Protein AF-A0A8S1ZRI4-F1 (afdb_monomer_lite)

Radius of gyration: 38.65 Å; chains: 1; bounding box: 100×98×98 Å

Foldseek 3Di:
DPDPPPPVVVVVVVVVVVVCCVVVVVVFDDDPPDLQQDFQWFFDDPFAEWAAWAAFEAAPQKTKTWTFTDPPFADDDQFTFIWIWIHNLLGFIAGAPTQDGQDAQQAVRHWAHWHWEQDPVRFIKIWFWHQHPVRFTFIFIWGQPDSPPNRSRYIDTDNLPPQGGDDPVVPFDRNFWGYKEHWAAEPVQKIKIFTWGADPQQKTFRWIWIGNPVRHIDTDPHTQDIDGNQHTWHQKYKAKFFLDDQFGDARHDDDPPTIWMKIWTQRPVVRFIFIFIFHQPRVNSHTDGDPPDDRHPPGDGLAQAQWGSKGWDADPPRRFIKIKTKGWFLFDVVVSRVSRHIITIDQIWTWHADNVNGFIFIDHDPSQCVQFDDKFKDAWDKFAAFDKAFGPDAFLQFKKKKWWKADDPLVQFAADDPVPPAFLVCPVVCDLLNATQFDQWFKWGLAFPVRQATWDWGKGKHWYPDPPDPDTAIKIKIKTFRVRHAPDPNGNRRITIDIDPDGSVPGIWMWMWGHTSQKIWIATPNRRHIYIGGGHYPQSTGNRITMMTHGNYNGMMITRMMMMGHGGRHNHNNPPPVDDPPPPPPPDDDDDDDDPDVVVVVVVVVVVVVVVVVVPPPDPPPDQQQPDFDWAAFQDKWWKKWWWKAFLQARFTAGLVVAVDQDDPDKDFDDDDLLCLLSLITIITALDMDGPPDWDWKAWSDKDADAPVNLVVLVVQQVRFIFIWMATSLDIEWEWDADPPPPRDTATDGGHTQWYWDDPDPDPDIFTFGQQEKEKEFEWAQDPPPSIITTLDIYIDGFFADWDADDQDPVDGDTPLTDPVCPDNPDPPGDGHTRDHRDMGTHIYIYHYDYDPQDSVCSCVRQADDPPVVLLVVLLVVLVVLLVVLVVVVVCCVPVPQVVVLVVQVVPPDDPPPPDDAFLVVCLQPLLAQADPNLVLLLLLLLLQLLVQLVLVLLVCLVVVVPFVSRRSSSVSSSLVSSLLSLLSSLLSSLLSCVLNVHDPSVVSLVCNLCVLVVVLLVLVVVLLVLSVVVNGSSRNDPVSNVVSVCSSPVGRSVSSVNSNVNNNVDDHDDFLGHHDPDDDDQDDDDPCLPLVNLLLVLLPSLLSLCVSVLVVVCCCSSVVGDDSCSVSVVSSVVSSLSSLLSSLQVSLRVCSSSVHSNSQVSQLSSQLSNLVVQLVVLVVCCVPPRNHDDPSSVSSSSSVSVSVSVSSSSNSSSSSNVSNVVNVRVSSNSHDDD

Sequence (1235 aa):
MAKLNRSNIGLSLLLSLFLANFIIHLEASHQDLNQPYRTGYHFQPPRNWMNDPNGPMIYKGIYHLFYQYNPYGAVWDVRIVWGHSTSVDLVNWISQPPAFNPSQPSDINGCWSGSVTILPDGKPVILYTGIDQNKSQVQNVAVPVNVSDPYLREWSKPPRNPLMTPNAVNGINPDRFRDPTTAWLGRDGEWRVIVGSSNDDRRGLAILYKSRDFFNWTQSTNPLHYEDLTGMWECPDFFPVSIIGSDGVETSSFSENGIKHVLKVSLFETSHDYYTIGSYNREKDVYVPDLGFVQNGSAPRLDYGKYYASKTFYDDVKKRRILWGWVNESSPAKDDIKKGWSGLQSFPRKIWLDESGKQLLQWPIEEIETLRGTQVNWHNQVLKAGSTLQVHGVTAAQADVEVSFKVKELEKADVIEPSWADPQKICSEGDLSVKSGFGPFGLMVLASNDMEEYTSVYFRIFKSNDDTNNNNKYVVLMCSDQSRSSLNEENDKSTFGAFVAIDPSHQTISLRTLIDHSIVESYGGGGGTCITSRVYPKLAIGENANLFAFNKGTQSVDVLSLSAWSLKSAQINDESMSPFIEQASRSKKKKATKKTKMAIMIRIYGTLLLSFLFFFSTLHAFYLPGVAPRDFQKGDPLYVKVNKLSSTKTQLPYDFYYLNYCKPPKILNTGENLGEVLRGDRIENSVYTFEMLEDQPCRVGCRVRVDAESAKNFREKIDDEYRANMILDNLPVAVLRQRKDGIQSTTYEHGFRVGFKGSYEGSKEKKYFIHNHLSFRVMYHRDQESDSSRIVGFEVTPNSVLHEYKDWDENNPQLTTCNKDTKNLIQSNTVPQEVEEGKEIVFTYDVAFKESEIKWASRWDTYLLMNDDQIHWFSIINSLMIVLFLSGMVAMIMMRTLYKDISNYNQLETQDEAQEETGWKLVHGDVFRTPMNSGLLCVYVGTGVQIFGMTLVTMMFALLGFLSPSNRGGLMTAMVLLWVFMGIFAGYSSSRLHKMFKGNEWKRITLKTAFMFPGILFAIFFVLNTLIWGERSSGAIPFGTMFALVCLWFGISVPLVFIGSYLGHKKSAIEDPVKTNKIPRQVPEQPWYMKPVFSILIGGILPFGAVFIELFFILTSIWLNQFYYIFGFLFIVFLILIVTCAEITIVLCYFQLCSEDYNWWWRAYLTSGSSSLYLFLYSVFYFFTKLEISKLVSGLLYFGYMIIISYSFFVLTGSIGFYACLWFVRKIYSSVKID

Organism: Arabidopsis arenosa (NCBI:txid38785)

pLDDT: mean 85.08, std 17.17, range [24.94, 98.81]

Structure (mmCIF, N/CA/C/O backbone):
data_AF-A0A8S1ZRI4-F1
#
_entry.id   AF-A0A8S1ZRI4-F1
#
loop_
_atom_site.group_PDB
_atom_site.id
_atom_site.type_symbol
_atom_site.label_atom_id
_atom_site.label_alt_id
_atom_site.label_comp_id
_atom_site.label_asym_id
_atom_site.label_entity_id
_atom_site.label_seq_id
_atom_site.pdbx_PDB_ins_code
_atom_site.Cartn_x
_atom_site.Cartn_y
_atom_site.Cartn_z
_atom_site.occupancy
_atom_site.B_iso_or_equiv
_atom_site.auth_seq_id
_atom_site.auth_comp_id
_atom_site.auth_asym_id
_atom_site.auth_atom_id
_atom_site.pdbx_PDB_model_num
ATOM 1 N N . MET A 1 1 ? 18.471 -18.766 -38.643 1.00 32.28 1 MET A N 1
ATOM 2 C CA . MET A 1 1 ? 18.727 -18.354 -37.245 1.00 32.28 1 MET A CA 1
ATOM 3 C C . MET A 1 1 ? 17.501 -17.675 -36.583 1.00 32.28 1 MET A C 1
ATOM 5 O O . MET A 1 1 ? 17.666 -16.723 -35.842 1.00 32.28 1 MET A O 1
ATOM 9 N N . ALA A 1 2 ? 16.259 -18.159 -36.801 1.00 29.31 2 ALA A N 1
ATOM 10 C CA . ALA A 1 2 ? 15.038 -17.461 -36.332 1.00 29.31 2 ALA A CA 1
ATOM 11 C C . ALA A 1 2 ? 13.835 -18.371 -35.960 1.00 29.31 2 ALA A C 1
ATOM 13 O O . ALA A 1 2 ? 12.685 -17.955 -36.062 1.00 29.31 2 ALA A O 1
ATOM 14 N N . LYS A 1 3 ? 14.050 -19.629 -35.533 1.00 27.88 3 LYS A N 1
ATOM 15 C CA . LYS A 1 3 ? 12.933 -20.547 -35.184 1.00 27.88 3 LYS A CA 1
ATOM 16 C C . LYS A 1 3 ? 13.040 -21.300 -33.845 1.00 27.88 3 LYS A C 1
ATOM 18 O O . LYS A 1 3 ? 12.165 -22.108 -33.559 1.00 27.88 3 LYS A O 1
ATOM 23 N N . LEU A 1 4 ? 14.022 -21.009 -32.981 1.00 24.94 4 LEU A N 1
ATOM 24 C CA . LEU A 1 4 ? 14.260 -21.794 -31.750 1.00 24.94 4 LEU A CA 1
ATOM 25 C C . LEU A 1 4 ? 13.962 -21.087 -30.407 1.00 24.94 4 LEU A C 1
ATOM 27 O O . LEU A 1 4 ? 14.285 -21.642 -29.361 1.00 24.94 4 LEU A O 1
ATOM 31 N N . ASN A 1 5 ? 13.324 -19.908 -30.396 1.00 34.41 5 ASN A N 1
ATOM 32 C CA . ASN A 1 5 ? 13.103 -19.142 -29.151 1.00 34.41 5 ASN A CA 1
ATOM 33 C C . ASN A 1 5 ? 11.702 -19.260 -28.522 1.00 34.41 5 ASN A C 1
ATOM 35 O O . ASN A 1 5 ? 11.516 -18.845 -27.386 1.00 34.41 5 ASN A O 1
ATOM 39 N N . ARG A 1 6 ? 10.709 -19.876 -29.179 1.00 33.31 6 ARG A N 1
ATOM 40 C CA . ARG A 1 6 ? 9.322 -19.876 -28.657 1.00 33.31 6 ARG A CA 1
ATOM 41 C C . ARG A 1 6 ? 9.024 -20.915 -27.561 1.00 33.31 6 ARG A C 1
ATOM 43 O O . ARG A 1 6 ? 8.103 -20.710 -26.784 1.00 33.31 6 ARG A O 1
ATOM 50 N N . SER A 1 7 ? 9.806 -21.994 -27.440 1.00 34.88 7 SER A N 1
ATOM 51 C CA . SER A 1 7 ? 9.524 -23.081 -26.474 1.00 34.88 7 SER A CA 1
ATOM 52 C C . SER A 1 7 ? 10.082 -22.839 -25.063 1.00 34.88 7 SER A C 1
ATOM 54 O O . SER A 1 7 ? 9.535 -23.388 -24.115 1.00 34.88 7 SER A O 1
ATOM 56 N N . ASN A 1 8 ? 11.145 -22.039 -24.915 1.00 35.88 8 ASN A N 1
ATOM 57 C CA . ASN A 1 8 ? 11.713 -21.685 -23.603 1.00 35.88 8 ASN A CA 1
ATOM 58 C C . ASN A 1 8 ? 11.026 -20.454 -22.998 1.00 35.88 8 ASN A C 1
ATOM 60 O O . ASN A 1 8 ? 10.904 -20.359 -21.783 1.00 35.88 8 ASN A O 1
ATOM 64 N N . ILE A 1 9 ? 10.521 -19.556 -23.850 1.00 41.59 9 ILE A N 1
ATOM 65 C CA . ILE A 1 9 ? 9.721 -18.405 -23.425 1.00 41.59 9 ILE A CA 1
ATOM 66 C C . ILE A 1 9 ? 8.350 -18.878 -22.942 1.00 41.59 9 ILE A C 1
ATOM 68 O O . ILE A 1 9 ? 7.910 -18.414 -21.910 1.00 41.59 9 ILE A O 1
ATOM 72 N N . GLY A 1 10 ? 7.723 -19.867 -23.593 1.00 33.25 10 GLY A N 1
ATOM 73 C CA . GLY A 1 10 ? 6.423 -20.395 -23.160 1.00 33.25 10 GLY A CA 1
ATOM 74 C C . GLY A 1 10 ? 6.438 -21.081 -21.790 1.00 33.25 10 GLY A C 1
ATOM 75 O O . GLY A 1 10 ? 5.477 -20.944 -21.049 1.00 33.25 10 GLY A O 1
ATOM 76 N N . LEU A 1 11 ? 7.527 -21.770 -21.424 1.00 37.34 11 LEU A N 1
ATOM 77 C CA . LEU A 1 11 ? 7.651 -22.400 -20.105 1.00 37.34 11 LEU A CA 1
ATOM 78 C C . LEU A 1 11 ? 8.088 -21.403 -19.024 1.00 37.34 11 LEU A C 1
ATOM 80 O O . LEU A 1 11 ? 7.619 -21.497 -17.900 1.00 37.34 11 LEU A O 1
ATOM 84 N N . SER A 1 12 ? 8.926 -20.420 -19.373 1.00 36.38 12 SER A N 1
ATOM 85 C CA . SER A 1 12 ? 9.240 -19.289 -18.492 1.00 36.38 12 SER A CA 1
ATOM 86 C C . SER A 1 12 ? 8.019 -18.398 -18.257 1.00 36.38 12 SER A C 1
ATOM 88 O O . SER A 1 12 ? 7.866 -17.914 -17.146 1.00 36.38 12 SER A O 1
ATOM 90 N N . LEU A 1 13 ? 7.146 -18.229 -19.263 1.00 35.72 13 LEU A N 1
ATOM 91 C CA . LEU A 1 13 ? 5.863 -17.535 -19.136 1.00 35.72 13 LEU A CA 1
ATOM 92 C C . LEU A 1 13 ? 4.868 -18.355 -18.321 1.00 35.72 13 LEU A C 1
ATOM 94 O O . LEU A 1 13 ? 4.128 -17.780 -17.546 1.00 35.72 13 LEU A O 1
ATOM 98 N N . LEU A 1 14 ? 4.835 -19.684 -18.480 1.00 36.19 14 LEU A N 1
ATOM 99 C CA . LEU A 1 14 ? 3.960 -20.540 -17.674 1.00 36.19 14 LEU A CA 1
ATOM 100 C C . LEU A 1 14 ? 4.403 -20.561 -16.210 1.00 36.19 14 LEU A C 1
ATOM 102 O O . LEU A 1 14 ? 3.555 -20.514 -15.332 1.00 36.19 14 LEU A O 1
ATOM 106 N N . LEU A 1 15 ? 5.714 -20.608 -15.948 1.00 39.44 15 LEU A N 1
ATOM 107 C CA . LEU A 1 15 ? 6.261 -20.540 -14.594 1.00 39.44 15 LEU A CA 1
ATOM 108 C C . LEU A 1 15 ? 6.091 -19.138 -14.004 1.00 39.44 15 LEU A C 1
ATOM 110 O O . LEU A 1 15 ? 5.790 -19.039 -12.826 1.00 39.44 15 LEU A O 1
ATOM 114 N N . SER A 1 16 ? 6.215 -18.071 -14.804 1.00 38.03 16 SER A N 1
ATOM 115 C CA . SER A 1 16 ? 5.930 -16.704 -14.359 1.00 38.03 16 SER A CA 1
ATOM 116 C C . SER A 1 16 ? 4.436 -16.429 -14.219 1.00 38.03 16 SER A C 1
ATOM 118 O O . SER A 1 16 ? 4.090 -15.594 -13.412 1.00 38.03 16 SER A O 1
ATOM 120 N N . LEU A 1 17 ? 3.552 -17.122 -14.946 1.00 35.56 17 LEU A N 1
ATOM 121 C CA . LEU A 1 17 ? 2.092 -17.072 -14.777 1.00 35.56 17 LEU A CA 1
ATOM 122 C C . LEU A 1 17 ? 1.630 -17.921 -13.588 1.00 35.56 17 LEU A C 1
ATOM 124 O O . LEU A 1 17 ? 0.674 -17.544 -12.930 1.00 35.56 17 LEU A O 1
ATOM 128 N N . PHE A 1 18 ? 2.312 -19.027 -13.273 1.00 35.00 18 PHE A N 1
ATOM 129 C CA . PHE A 1 18 ? 2.082 -19.789 -12.040 1.00 35.00 18 PHE A CA 1
ATOM 130 C C . PHE A 1 18 ? 2.663 -19.074 -10.814 1.00 35.00 18 PHE A C 1
ATOM 132 O O . PHE A 1 18 ? 2.002 -19.044 -9.786 1.00 35.00 18 PHE A O 1
ATOM 139 N N . LEU A 1 19 ? 3.840 -18.446 -10.922 1.00 37.88 19 LEU A N 1
ATOM 140 C CA . LEU A 1 19 ? 4.393 -17.565 -9.887 1.00 37.88 19 LEU A CA 1
ATOM 141 C C . LEU A 1 19 ? 3.564 -16.283 -9.760 1.00 37.88 19 LEU A C 1
ATOM 143 O O . LEU A 1 19 ? 3.274 -15.894 -8.644 1.00 37.88 19 LEU A O 1
ATOM 147 N N . ALA A 1 20 ? 3.101 -15.674 -10.855 1.00 32.03 20 ALA A N 1
ATOM 148 C CA . ALA A 1 20 ? 2.229 -14.502 -10.804 1.00 32.03 20 ALA A CA 1
ATOM 149 C C . ALA A 1 20 ? 0.831 -14.848 -10.288 1.00 32.03 20 ALA A C 1
ATOM 151 O O . ALA A 1 20 ? 0.318 -14.086 -9.497 1.00 32.03 20 ALA A O 1
ATOM 152 N N . ASN A 1 21 ? 0.232 -15.996 -10.617 1.00 30.02 21 ASN A N 1
ATOM 153 C CA . ASN A 1 21 ? -1.041 -16.395 -10.001 1.00 30.02 21 ASN A CA 1
ATOM 154 C C . ASN A 1 21 ? -0.882 -16.818 -8.532 1.00 30.02 21 ASN A C 1
ATOM 156 O O . ASN A 1 21 ? -1.840 -16.705 -7.784 1.00 30.02 21 ASN A O 1
ATOM 160 N N . PHE A 1 22 ? 0.296 -17.276 -8.092 1.00 30.39 22 PHE A N 1
ATOM 161 C CA . PHE A 1 22 ? 0.557 -17.543 -6.670 1.00 30.39 22 PHE A CA 1
ATOM 162 C C . PHE A 1 22 ? 0.930 -16.269 -5.887 1.00 30.39 22 PHE A C 1
ATOM 164 O O . PHE A 1 22 ? 0.683 -16.203 -4.692 1.00 30.39 22 PHE A O 1
ATOM 171 N N . ILE A 1 23 ? 1.491 -15.254 -6.557 1.00 32.91 23 ILE A N 1
ATOM 172 C CA . ILE A 1 23 ? 1.816 -13.932 -5.992 1.00 32.91 23 ILE A CA 1
ATOM 173 C C . ILE A 1 23 ? 0.569 -13.028 -5.973 1.00 32.91 23 ILE A C 1
ATOM 175 O O . ILE A 1 23 ? 0.260 -12.441 -4.947 1.00 32.91 23 ILE A O 1
ATOM 179 N N . ILE A 1 24 ? -0.212 -12.990 -7.055 1.00 30.52 24 ILE A N 1
ATOM 180 C CA . ILE A 1 24 ? -1.402 -12.134 -7.195 1.00 30.52 24 ILE A CA 1
ATOM 181 C C . ILE A 1 24 ? -2.570 -12.662 -6.351 1.00 30.52 24 ILE A C 1
ATOM 183 O O . ILE A 1 24 ? -3.338 -11.865 -5.842 1.00 30.52 24 ILE A O 1
ATOM 187 N N . HIS A 1 25 ? -2.683 -13.973 -6.106 1.00 27.09 25 HIS A N 1
ATOM 188 C CA . HIS A 1 25 ? -3.766 -14.509 -5.264 1.00 27.09 25 HIS A CA 1
ATOM 189 C C . HIS A 1 25 ? -3.450 -14.539 -3.755 1.00 27.09 25 HIS A C 1
ATOM 191 O O . HIS A 1 25 ? -4.308 -14.937 -2.974 1.00 27.09 25 HIS A O 1
ATOM 197 N N . LEU A 1 26 ? -2.248 -14.119 -3.330 1.00 28.05 26 LEU A N 1
ATOM 198 C CA . LEU A 1 26 ? -1.876 -13.982 -1.910 1.00 28.05 26 LEU A CA 1
ATOM 199 C C . LEU A 1 26 ? -1.612 -12.531 -1.478 1.00 28.05 26 LEU A C 1
ATOM 201 O O . LEU A 1 26 ? -1.692 -12.242 -0.289 1.00 28.05 26 LEU A O 1
ATOM 205 N N . GLU A 1 27 ? -1.357 -11.608 -2.412 1.00 27.77 27 GLU A N 1
ATOM 206 C CA . GLU A 1 27 ? -1.314 -10.163 -2.117 1.00 27.77 27 GLU A CA 1
ATOM 207 C C . GLU A 1 27 ? -2.709 -9.507 -2.073 1.00 27.77 27 GLU A C 1
ATOM 209 O O . GLU A 1 27 ? -2.847 -8.369 -1.630 1.00 27.77 27 GLU A O 1
ATOM 214 N N . ALA A 1 28 ? -3.739 -10.264 -2.455 1.00 27.08 28 ALA A N 1
ATOM 215 C CA . ALA A 1 28 ? -5.138 -9.862 -2.566 1.00 27.08 28 ALA A CA 1
ATOM 216 C C . ALA A 1 28 ? -5.954 -9.825 -1.266 1.00 27.08 28 ALA A C 1
ATOM 218 O O . ALA A 1 28 ? -7.071 -9.313 -1.256 1.00 27.08 28 ALA A O 1
ATOM 219 N N . SER A 1 29 ? -5.474 -10.422 -0.170 1.00 28.33 29 SER A N 1
ATOM 220 C CA . SER A 1 29 ? -6.301 -10.588 1.036 1.00 28.33 29 SER A CA 1
ATOM 221 C C . SER A 1 29 ? -5.568 -10.253 2.334 1.00 28.33 29 SER A C 1
ATOM 223 O O . SER A 1 29 ? -5.539 -11.042 3.276 1.00 28.33 29 SER A O 1
ATOM 225 N N . HIS A 1 30 ? -5.005 -9.052 2.410 1.00 31.88 30 HIS A N 1
ATOM 226 C CA . HIS A 1 30 ? -4.748 -8.408 3.697 1.00 31.88 30 HIS A CA 1
ATOM 227 C C . HIS A 1 30 ? -5.330 -6.991 3.688 1.00 31.88 30 HIS A C 1
ATOM 229 O O . HIS A 1 30 ? -4.616 -5.998 3.590 1.00 31.88 30 HIS A O 1
ATOM 235 N N . GLN A 1 31 ? -6.658 -6.906 3.791 1.00 29.25 31 GLN A N 1
ATOM 236 C CA . GLN A 1 31 ? -7.292 -5.743 4.404 1.00 29.25 31 GLN A CA 1
ATOM 237 C C . GLN A 1 31 ? -7.083 -5.864 5.916 1.00 29.25 31 GLN A C 1
ATOM 239 O O . GLN A 1 31 ? -7.611 -6.775 6.553 1.00 29.25 31 GLN A O 1
ATOM 244 N N . ASP A 1 32 ? -6.266 -4.972 6.474 1.00 37.19 32 ASP A N 1
ATOM 245 C CA . ASP A 1 32 ? -6.227 -4.702 7.910 1.00 37.19 32 ASP A CA 1
ATOM 246 C C . ASP A 1 32 ? -7.657 -4.347 8.347 1.00 37.19 32 ASP A C 1
ATOM 248 O O . ASP A 1 32 ? -8.227 -3.371 7.856 1.00 37.19 32 ASP A O 1
ATOM 252 N N . LEU A 1 33 ? -8.267 -5.154 9.219 1.00 39.28 33 LEU A N 1
ATOM 253 C CA . LEU A 1 33 ? -9.698 -5.047 9.538 1.00 39.28 33 LEU A CA 1
ATOM 254 C C . LEU A 1 33 ? -10.063 -3.783 10.344 1.00 39.28 33 LEU A C 1
ATOM 256 O O . LEU A 1 33 ? -11.232 -3.605 10.663 1.00 39.28 33 LEU A O 1
ATOM 260 N N . ASN A 1 34 ? -9.100 -2.912 10.683 1.00 66.00 34 ASN A N 1
ATOM 261 C CA . ASN A 1 34 ? -9.373 -1.668 11.405 1.00 66.00 34 ASN A CA 1
ATOM 262 C C . ASN A 1 34 ? -8.710 -0.447 10.738 1.00 66.00 34 ASN A C 1
ATOM 264 O O . ASN A 1 34 ? -7.649 0.028 11.144 1.00 66.00 34 ASN A O 1
ATOM 268 N N . GLN A 1 35 ? -9.344 0.040 9.670 1.00 88.69 35 GLN A N 1
ATOM 269 C CA . GLN A 1 35 ? -8.960 1.234 8.910 1.00 88.69 35 GLN A CA 1
ATOM 270 C C . GLN A 1 35 ? -10.067 2.301 9.026 1.00 88.69 35 GLN A C 1
ATOM 272 O O . GLN A 1 35 ? -10.762 2.568 8.046 1.00 88.69 35 GLN A O 1
ATOM 277 N N . PRO A 1 36 ? -10.242 2.931 10.206 1.00 91.94 36 PRO A N 1
ATOM 278 C CA . PRO A 1 36 ? -11.414 3.757 10.529 1.00 91.94 36 PRO A CA 1
ATOM 279 C C . PRO A 1 36 ? -11.537 5.037 9.699 1.00 91.94 36 PRO A C 1
ATOM 281 O O . PRO A 1 36 ? -12.572 5.685 9.710 1.00 91.94 36 PRO A O 1
ATOM 284 N N . TYR A 1 37 ? -10.466 5.429 9.011 1.00 96.69 37 TYR A N 1
ATOM 285 C CA . TYR A 1 37 ? -10.408 6.651 8.213 1.00 96.69 37 TYR A CA 1
ATOM 286 C C . TYR A 1 37 ? -10.489 6.382 6.711 1.00 96.69 37 TYR A C 1
ATOM 288 O O . TYR A 1 37 ? -10.513 7.336 5.932 1.00 96.69 37 TYR A O 1
ATOM 296 N N . ARG A 1 38 ? -10.488 5.111 6.285 1.00 96.56 38 ARG A N 1
ATOM 297 C CA . ARG A 1 38 ? -10.705 4.784 4.877 1.00 96.56 38 ARG A CA 1
ATOM 298 C C . ARG A 1 38 ? -12.155 5.050 4.525 1.00 96.56 38 ARG A C 1
ATOM 300 O O . ARG A 1 38 ? -13.060 4.738 5.286 1.00 96.56 38 ARG A O 1
ATOM 307 N N . THR A 1 39 ? -12.335 5.636 3.359 1.00 97.75 39 THR A N 1
ATOM 308 C CA . THR A 1 39 ? -13.641 6.002 2.834 1.00 97.75 39 THR A CA 1
ATOM 309 C C . THR A 1 39 ? -14.386 4.769 2.339 1.00 97.75 39 THR A C 1
ATOM 311 O O . THR A 1 39 ? -13.780 3.803 1.866 1.00 97.75 39 THR A O 1
ATOM 314 N N . GLY A 1 40 ? -15.704 4.783 2.483 1.00 95.44 40 GLY A N 1
ATOM 315 C CA . GLY A 1 40 ? -16.589 3.742 1.999 1.00 95.44 40 GLY A CA 1
ATOM 316 C C . GLY A 1 40 ? -16.978 3.922 0.540 1.00 95.44 40 GLY A C 1
ATOM 317 O O . GLY A 1 40 ? -17.283 2.925 -0.108 1.00 95.44 40 GLY A O 1
ATOM 318 N N . TYR A 1 41 ? -16.991 5.149 0.010 1.00 97.31 41 TYR A N 1
ATOM 319 C CA . TYR A 1 41 ? -17.423 5.412 -1.366 1.00 97.31 41 TYR A CA 1
ATOM 320 C C . TYR A 1 41 ? -16.607 6.464 -2.133 1.00 97.31 41 TYR A C 1
ATOM 322 O O . TYR A 1 41 ? -16.828 6.623 -3.336 1.00 97.31 41 TYR A O 1
ATOM 330 N N . HIS A 1 42 ? -15.656 7.160 -1.505 1.00 98.62 42 HIS A N 1
ATOM 331 C CA . HIS A 1 42 ? -14.711 8.002 -2.246 1.00 98.62 42 HIS A CA 1
ATOM 332 C C . HIS A 1 42 ? -13.613 7.165 -2.904 1.00 98.62 42 HIS A C 1
ATOM 334 O O . HIS A 1 42 ? -13.171 6.133 -2.393 1.00 98.62 42 HIS A O 1
ATOM 340 N N . PHE A 1 43 ? -13.142 7.614 -4.067 1.00 98.56 43 PHE A N 1
ATOM 341 C CA . PHE A 1 43 ? -12.090 6.892 -4.766 1.00 98.56 43 PHE A CA 1
ATOM 342 C C . PHE A 1 43 ? -10.752 7.030 -4.034 1.00 98.56 43 PHE A C 1
ATOM 344 O O . PHE A 1 43 ? -10.251 8.133 -3.809 1.00 98.56 43 PHE A O 1
ATOM 351 N N . GLN A 1 44 ? -10.136 5.888 -3.729 1.00 97.12 44 GLN A N 1
ATOM 352 C CA . GLN A 1 44 ? -8.768 5.790 -3.234 1.00 97.12 44 GLN A CA 1
ATOM 353 C C . GLN A 1 44 ? -8.127 4.458 -3.648 1.00 97.12 44 GLN A C 1
ATOM 355 O O . GLN A 1 44 ? -8.832 3.449 -3.786 1.00 97.12 44 GLN A O 1
ATOM 360 N N . PRO A 1 45 ? -6.795 4.398 -3.838 1.00 93.75 45 PRO A N 1
ATOM 361 C CA . PRO A 1 45 ? -6.121 3.132 -4.090 1.00 93.75 45 PRO A CA 1
ATOM 362 C C . PRO A 1 45 ? -6.216 2.212 -2.858 1.00 93.75 45 PRO A C 1
ATOM 364 O O . PRO A 1 45 ? -6.420 2.688 -1.733 1.00 93.75 45 PRO A O 1
ATOM 367 N N . PRO A 1 46 ? -6.024 0.889 -3.023 1.00 87.62 46 PRO A N 1
ATOM 368 C CA . PRO A 1 46 ? -6.042 -0.053 -1.900 1.00 87.62 46 PRO A CA 1
ATOM 369 C C . PRO A 1 46 ? -5.052 0.303 -0.778 1.00 87.62 46 PRO A C 1
ATOM 371 O O . PRO A 1 46 ? -5.346 0.096 0.394 1.00 87.62 46 PRO A O 1
ATOM 374 N N . ARG A 1 47 ? -3.901 0.886 -1.129 1.00 90.06 47 ARG A N 1
ATOM 375 C CA . ARG A 1 47 ? -2.824 1.312 -0.220 1.00 90.06 47 ARG A CA 1
ATOM 376 C C . ARG A 1 47 ? -2.008 2.447 -0.848 1.00 90.06 47 ARG A C 1
ATOM 378 O O . ARG A 1 47 ? -2.246 2.785 -2.004 1.00 90.06 47 ARG A O 1
ATOM 385 N N . ASN A 1 48 ? -1.015 2.946 -0.117 1.00 95.00 48 ASN A N 1
ATOM 386 C CA . ASN A 1 48 ? 0.004 3.906 -0.551 1.00 95.00 48 ASN A CA 1
ATOM 387 C C . ASN A 1 48 ? -0.513 5.321 -0.882 1.00 95.00 48 ASN A C 1
ATOM 389 O O . ASN A 1 48 ? -1.653 5.675 -0.585 1.00 95.00 48 ASN A O 1
ATOM 393 N N . TRP A 1 49 ? 0.387 6.159 -1.405 1.00 97.44 49 TRP A N 1
ATOM 394 C CA . TRP A 1 49 ? 0.147 7.559 -1.740 1.00 97.44 49 TRP A CA 1
ATOM 395 C C . TRP A 1 49 ? -0.551 7.721 -3.093 1.00 97.44 49 TRP A C 1
ATOM 397 O O . TRP A 1 49 ? -0.106 7.153 -4.096 1.00 97.44 49 TRP A O 1
ATOM 407 N N . MET A 1 50 ? -1.580 8.566 -3.123 1.00 97.88 50 MET A N 1
ATOM 408 C CA . MET A 1 50 ? -2.215 9.102 -4.323 1.00 97.88 50 MET A CA 1
ATOM 409 C C . MET A 1 50 ? -2.271 10.631 -4.262 1.00 97.88 50 MET A C 1
ATOM 411 O O . MET A 1 50 ? -2.570 11.205 -3.215 1.00 97.88 50 MET A O 1
ATOM 415 N N . ASN A 1 51 ? -2.066 11.279 -5.408 1.00 96.69 51 ASN A N 1
ATOM 416 C CA . ASN A 1 51 ? -2.354 12.701 -5.583 1.00 96.69 51 ASN A CA 1
ATOM 417 C C . ASN A 1 51 ? -3.221 12.991 -6.813 1.00 96.69 51 ASN A C 1
ATOM 419 O O . ASN A 1 51 ? -4.347 12.508 -6.885 1.00 96.69 51 ASN A O 1
ATOM 423 N N . ASP A 1 52 ? -2.739 13.811 -7.740 1.00 98.19 52 ASP A N 1
ATOM 424 C CA . ASP A 1 52 ? -3.514 14.430 -8.810 1.00 98.19 52 ASP A CA 1
ATOM 425 C C . ASP A 1 52 ? -4.346 13.413 -9.617 1.00 98.19 52 ASP A C 1
ATOM 427 O O . ASP A 1 52 ? -3.799 12.389 -10.051 1.00 98.19 52 ASP A O 1
ATOM 431 N N . PRO A 1 53 ? -5.633 13.694 -9.910 1.00 98.19 53 PRO A N 1
ATOM 432 C CA . PRO A 1 53 ? -6.367 12.962 -10.931 1.00 98.19 53 PRO A CA 1
ATOM 433 C C . PRO A 1 53 ? -5.735 13.227 -12.303 1.00 98.19 53 PRO A C 1
ATOM 435 O O . PRO A 1 53 ? -5.504 14.362 -12.726 1.00 98.19 53 PRO A O 1
ATOM 438 N N . ASN A 1 54 ? -5.435 12.162 -13.031 1.00 97.75 54 ASN A N 1
ATOM 439 C CA . ASN A 1 54 ? -4.771 12.215 -14.323 1.00 97.75 54 ASN A CA 1
ATOM 440 C C . ASN A 1 54 ? -5.685 11.668 -15.413 1.00 97.75 54 ASN A C 1
ATOM 442 O O . ASN A 1 54 ? -6.352 10.650 -15.244 1.00 97.75 54 ASN A O 1
ATOM 446 N N . GLY A 1 55 ? -5.730 12.376 -16.541 1.00 94.50 55 GLY A N 1
ATOM 447 C CA . GLY A 1 55 ? -6.449 11.935 -17.733 1.00 94.50 55 GLY A CA 1
ATOM 448 C C . GLY A 1 55 ? -7.846 11.328 -17.528 1.00 94.50 55 GLY A C 1
ATOM 449 O O . GLY A 1 55 ? -8.106 10.302 -18.161 1.00 94.50 55 GLY A O 1
ATOM 450 N N . PRO A 1 56 ? -8.736 11.887 -16.679 1.00 97.69 56 PRO A N 1
ATOM 451 C CA . PRO A 1 56 ? -10.078 11.343 -16.555 1.00 97.69 56 PRO A CA 1
ATOM 452 C C . PRO A 1 56 ? -10.774 11.413 -17.921 1.00 97.69 56 PRO A C 1
ATOM 454 O O . PRO A 1 56 ? -10.636 12.397 -18.648 1.00 97.69 56 PRO A O 1
ATOM 457 N N . MET A 1 57 ? -11.470 10.349 -18.313 1.00 98.06 57 MET A N 1
ATOM 458 C CA . MET A 1 57 ? -12.148 10.289 -19.610 1.00 98.06 57 MET A CA 1
ATOM 459 C C . MET A 1 57 ? -13.272 9.257 -19.624 1.00 98.06 57 MET A C 1
ATOM 461 O O . MET A 1 57 ? -13.363 8.400 -18.746 1.00 98.06 57 MET A O 1
ATOM 465 N N . ILE A 1 58 ? -14.066 9.278 -20.690 1.00 97.25 58 ILE A N 1
ATOM 466 C CA . ILE A 1 58 ? -14.943 8.177 -21.076 1.00 97.25 58 ILE A CA 1
ATOM 467 C C . ILE A 1 58 ? -14.497 7.623 -22.432 1.00 97.25 58 ILE A C 1
ATOM 469 O O . ILE A 1 58 ? -14.233 8.368 -23.375 1.00 97.25 58 ILE A O 1
ATOM 473 N N . TYR A 1 59 ? -14.394 6.300 -22.537 1.00 96.56 59 TYR A N 1
ATOM 474 C CA . TYR A 1 59 ? -14.064 5.607 -23.774 1.00 96.56 59 TYR A CA 1
ATOM 475 C C . TYR A 1 59 ? -14.932 4.362 -23.927 1.00 96.56 59 TYR A C 1
ATOM 477 O O . TYR A 1 59 ? -14.980 3.505 -23.051 1.00 96.56 59 TYR A O 1
ATOM 485 N N . LYS A 1 60 ? -15.646 4.250 -25.055 1.00 93.44 60 LYS A N 1
ATOM 486 C CA . LYS A 1 60 ? -16.546 3.114 -25.346 1.00 93.44 60 LYS A CA 1
ATOM 487 C C . LYS A 1 60 ? -17.552 2.807 -24.220 1.00 93.44 60 LYS A C 1
ATOM 489 O O . LYS A 1 60 ? -17.886 1.647 -23.991 1.00 93.44 60 LYS A O 1
ATOM 494 N N . GLY A 1 61 ? -18.051 3.849 -23.553 1.00 91.06 61 GLY A N 1
ATOM 495 C CA . GLY A 1 61 ? -19.008 3.727 -22.449 1.00 91.06 61 GLY A CA 1
ATOM 496 C C . GLY A 1 61 ? -18.397 3.280 -21.117 1.00 91.06 61 GLY A C 1
ATOM 497 O O . GLY A 1 61 ? -19.146 2.927 -20.215 1.00 91.06 61 GLY A O 1
ATOM 498 N N . ILE A 1 62 ? -17.066 3.271 -20.995 1.00 97.19 62 ILE A N 1
ATOM 499 C CA . ILE A 1 62 ? -16.343 3.007 -19.748 1.00 97.19 62 ILE A CA 1
ATOM 500 C C . ILE A 1 62 ? -15.633 4.291 -19.327 1.00 97.19 62 ILE A C 1
ATOM 502 O O . ILE A 1 62 ? -14.952 4.922 -20.133 1.00 97.19 62 ILE A O 1
ATOM 506 N N . TYR A 1 63 ? -15.793 4.681 -18.070 1.00 98.50 63 TYR A N 1
ATOM 507 C CA . TYR A 1 63 ? -15.051 5.769 -17.454 1.00 98.50 63 TYR A CA 1
ATOM 508 C C . TYR A 1 63 ? -13.665 5.286 -17.033 1.00 98.50 63 TYR A C 1
ATOM 510 O O . TYR A 1 63 ? -13.519 4.200 -16.473 1.00 98.50 63 TYR A O 1
ATOM 518 N N . HIS A 1 64 ? -12.645 6.097 -17.283 1.00 98.44 64 HIS A N 1
ATOM 519 C CA . HIS A 1 64 ? -11.269 5.844 -16.873 1.00 98.44 64 HIS A CA 1
ATOM 520 C C . HIS A 1 64 ? -10.828 6.959 -15.939 1.00 98.44 64 HIS A C 1
ATOM 522 O O . HIS A 1 64 ? -11.002 8.136 -16.254 1.00 98.44 64 HIS A O 1
ATOM 528 N N . LEU A 1 65 ? -10.223 6.570 -14.824 1.00 98.50 65 LEU A N 1
ATOM 529 C CA . LEU A 1 65 ? -9.531 7.466 -13.917 1.00 98.50 65 LEU A CA 1
ATOM 530 C C . LEU A 1 65 ? -8.086 6.995 -13.821 1.00 98.50 65 LEU A C 1
ATOM 532 O O . LEU A 1 65 ? -7.823 5.871 -13.383 1.00 98.50 65 LEU A O 1
ATOM 536 N N . PHE A 1 66 ? -7.159 7.849 -14.244 1.00 98.50 66 PHE A N 1
ATOM 537 C CA . PHE A 1 66 ? -5.759 7.702 -13.878 1.00 98.50 66 PHE A CA 1
ATOM 538 C C . PHE A 1 66 ? -5.451 8.651 -12.728 1.00 98.50 66 PHE A C 1
ATOM 540 O O . PHE A 1 66 ? -6.211 9.578 -12.451 1.00 98.50 66 PHE A O 1
ATOM 547 N N . TYR A 1 67 ? -4.359 8.406 -12.025 1.00 98.19 67 TYR A N 1
ATOM 548 C CA . TYR A 1 67 ? -3.957 9.236 -10.897 1.00 98.19 67 TYR A CA 1
ATOM 549 C C . TYR A 1 67 ? -2.468 9.070 -10.630 1.00 98.19 67 TYR A C 1
ATOM 551 O O . TYR A 1 67 ? -1.918 7.985 -10.842 1.00 98.19 67 TYR A O 1
ATOM 559 N N . GLN A 1 68 ? -1.818 10.122 -10.138 1.00 97.25 68 GLN A N 1
ATOM 560 C CA . GLN A 1 68 ? -0.456 9.985 -9.639 1.00 97.25 68 GLN A CA 1
ATOM 561 C C . GLN A 1 68 ? -0.455 9.030 -8.442 1.00 97.25 68 GLN A C 1
ATOM 563 O O . GLN A 1 68 ? -1.213 9.202 -7.486 1.00 97.25 68 GLN A O 1
ATOM 568 N N . TYR A 1 69 ? 0.384 8.002 -8.516 1.00 96.69 69 TYR A N 1
ATOM 569 C CA . TYR A 1 69 ? 0.450 6.927 -7.538 1.00 96.69 69 TYR A CA 1
ATOM 570 C C . TYR A 1 69 ? 1.901 6.604 -7.190 1.00 96.69 69 TYR A C 1
ATOM 572 O O . TYR A 1 69 ? 2.747 6.501 -8.083 1.00 96.69 69 TYR A O 1
ATOM 580 N N . ASN A 1 70 ? 2.188 6.398 -5.902 1.00 94.69 70 ASN A N 1
ATOM 581 C CA . ASN A 1 70 ? 3.459 5.831 -5.458 1.00 94.69 70 ASN A CA 1
ATOM 582 C C . ASN A 1 70 ? 3.294 4.326 -5.166 1.00 94.69 70 ASN A C 1
ATOM 584 O O . ASN A 1 70 ? 2.689 3.957 -4.159 1.00 94.69 70 ASN A O 1
ATOM 588 N N . PRO A 1 71 ? 3.877 3.419 -5.969 1.00 87.62 71 PRO A N 1
ATOM 589 C CA . PRO A 1 71 ? 3.805 1.983 -5.702 1.00 87.62 71 PRO A CA 1
ATOM 590 C C . PRO A 1 71 ? 4.572 1.530 -4.450 1.00 87.62 71 PRO A C 1
ATOM 592 O O . PRO A 1 71 ? 4.392 0.393 -4.017 1.00 87.62 71 PRO A O 1
ATOM 595 N N . TYR A 1 72 ? 5.433 2.382 -3.886 1.00 86.44 72 TYR A N 1
ATOM 596 C CA . TYR A 1 72 ? 6.431 2.005 -2.882 1.00 86.44 72 TYR A CA 1
ATOM 597 C C . TYR A 1 72 ? 6.152 2.533 -1.470 1.00 86.44 72 TYR A C 1
ATOM 599 O O . TYR A 1 72 ? 6.850 2.129 -0.542 1.00 86.44 72 TYR A O 1
ATOM 607 N N . GLY A 1 73 ? 5.179 3.429 -1.277 1.00 85.75 73 GLY A N 1
ATOM 608 C CA . GLY A 1 73 ? 4.891 3.962 0.055 1.00 85.75 73 GLY A CA 1
ATOM 609 C C . GLY A 1 73 ? 3.767 4.992 0.116 1.00 85.75 73 GLY A C 1
ATOM 610 O O . GLY A 1 73 ? 3.250 5.447 -0.901 1.00 85.75 73 GLY A O 1
ATOM 611 N N . ALA A 1 74 ? 3.404 5.367 1.342 1.00 90.81 74 ALA A N 1
ATOM 612 C CA . ALA A 1 74 ? 2.330 6.310 1.666 1.00 90.81 74 ALA A CA 1
ATOM 613 C C . ALA A 1 74 ? 2.769 7.788 1.688 1.00 90.81 74 ALA A C 1
ATOM 615 O O . ALA A 1 74 ? 2.089 8.615 2.278 1.00 90.81 74 ALA A O 1
ATOM 616 N N . VAL A 1 75 ? 3.897 8.120 1.053 1.00 92.00 75 VAL A N 1
ATOM 617 C CA . VAL A 1 75 ? 4.407 9.493 0.880 1.00 92.00 75 VAL A CA 1
ATOM 618 C C . VAL A 1 75 ? 4.770 9.733 -0.583 1.00 92.00 75 VAL A C 1
ATOM 620 O O . VAL A 1 75 ? 5.031 8.774 -1.311 1.00 92.00 75 VAL A O 1
ATOM 623 N N . TRP A 1 76 ? 4.812 10.987 -1.028 1.00 92.25 76 TRP A N 1
ATOM 624 C CA . TRP A 1 76 ? 5.263 11.321 -2.382 1.00 92.25 76 TRP A CA 1
ATOM 625 C C . TRP A 1 76 ? 6.755 10.974 -2.588 1.00 92.25 76 TRP A C 1
ATOM 627 O O . TRP A 1 76 ? 7.575 11.173 -1.692 1.00 92.25 76 TRP A O 1
ATOM 637 N N . ASP A 1 77 ? 7.112 10.458 -3.768 1.00 84.62 77 ASP A N 1
ATOM 638 C CA . ASP A 1 77 ? 8.486 10.129 -4.191 1.00 84.62 77 ASP A CA 1
ATOM 639 C C . ASP A 1 77 ? 8.649 10.470 -5.679 1.00 84.62 77 ASP A C 1
ATOM 641 O O . ASP A 1 77 ? 7.684 10.413 -6.431 1.00 84.62 77 ASP A O 1
ATOM 645 N N . VAL A 1 78 ? 9.868 10.743 -6.151 1.00 75.12 78 VAL A N 1
ATOM 646 C CA . VAL A 1 78 ? 10.132 11.107 -7.558 1.00 75.12 78 VAL A CA 1
ATOM 647 C C . VAL A 1 78 ? 9.681 10.028 -8.552 1.00 75.12 78 VAL A C 1
ATOM 649 O O . VAL A 1 78 ? 9.319 10.332 -9.684 1.00 75.12 78 VAL A O 1
ATOM 652 N N . ARG A 1 79 ? 9.610 8.763 -8.123 1.00 79.62 79 ARG A N 1
ATOM 653 C CA . ARG A 1 79 ? 9.195 7.608 -8.940 1.00 79.62 79 ARG A CA 1
ATOM 654 C C . ARG A 1 79 ? 7.668 7.445 -9.058 1.00 79.62 79 ARG A C 1
ATOM 656 O O . ARG A 1 79 ? 7.190 6.310 -9.104 1.00 79.62 79 ARG A O 1
ATOM 663 N N . ILE A 1 80 ? 6.912 8.545 -9.113 1.00 91.00 80 ILE A N 1
ATOM 664 C CA . ILE A 1 80 ? 5.464 8.515 -9.373 1.00 91.00 80 ILE A CA 1
ATOM 665 C C . ILE A 1 80 ? 5.161 7.839 -10.718 1.00 91.00 80 ILE A C 1
ATOM 667 O O . ILE A 1 80 ? 5.858 8.044 -11.721 1.00 91.00 80 ILE A O 1
ATOM 671 N N . VAL A 1 81 ? 4.086 7.048 -10.719 1.00 94.50 81 VAL A N 1
ATOM 672 C CA . VAL A 1 81 ? 3.497 6.397 -11.895 1.00 94.50 81 VAL A CA 1
ATOM 673 C C . VAL A 1 81 ? 2.033 6.813 -12.056 1.00 94.50 81 VAL A C 1
ATOM 675 O O . VAL A 1 81 ? 1.440 7.373 -11.135 1.00 94.50 81 VAL A O 1
ATOM 678 N N . TRP A 1 82 ? 1.424 6.491 -13.199 1.00 97.25 82 TRP A N 1
ATOM 679 C CA . TRP A 1 82 ? -0.021 6.644 -13.390 1.00 97.25 82 TRP A CA 1
ATOM 680 C C . TRP A 1 82 ? -0.746 5.367 -12.952 1.00 97.25 82 TRP A C 1
ATOM 682 O O . TRP A 1 82 ? -0.765 4.371 -13.683 1.00 97.25 82 TRP A O 1
ATOM 692 N N . GLY A 1 83 ? -1.346 5.392 -11.759 1.00 95.94 83 GLY A N 1
ATOM 693 C CA . GLY A 1 83 ? -2.355 4.412 -11.354 1.00 95.94 83 GLY A CA 1
ATOM 694 C C . GLY A 1 83 ? -3.563 4.466 -12.293 1.00 95.94 83 GLY A C 1
ATOM 695 O O . GLY A 1 83 ? -3.768 5.470 -12.973 1.00 95.94 83 GLY A O 1
ATOM 696 N N . HIS A 1 84 ? -4.337 3.383 -12.383 1.00 97.69 84 HIS A N 1
ATOM 697 C CA . HIS A 1 84 ? -5.447 3.280 -13.334 1.00 97.69 84 HIS A CA 1
ATOM 698 C C . HIS A 1 84 ? -6.601 2.467 -12.751 1.00 97.69 84 HIS A C 1
ATOM 700 O O . HIS A 1 84 ? -6.418 1.320 -12.350 1.00 97.69 84 HIS A O 1
ATOM 706 N N . SER A 1 85 ? -7.802 3.040 -12.770 1.00 97.44 85 SER A N 1
ATOM 707 C CA . SER A 1 85 ? -9.049 2.323 -12.510 1.00 97.44 85 SER A CA 1
ATOM 708 C C . SER A 1 85 ? -10.109 2.664 -13.557 1.00 97.44 85 SER A C 1
ATOM 710 O O . SER A 1 85 ? -10.083 3.718 -14.198 1.00 97.44 85 SER A O 1
ATOM 712 N N . THR A 1 86 ? -11.056 1.749 -13.746 1.00 97.62 86 THR A N 1
ATOM 713 C CA . THR A 1 86 ? -12.166 1.902 -14.696 1.00 97.62 86 THR A CA 1
ATOM 714 C C . THR A 1 86 ? -13.511 1.710 -14.018 1.00 97.62 86 THR A C 1
ATOM 716 O O . THR A 1 86 ? -13.630 0.857 -13.142 1.00 97.62 86 THR A O 1
ATOM 719 N N . SER A 1 87 ? -14.529 2.435 -14.467 1.00 97.06 87 SER A N 1
ATOM 720 C CA . SER A 1 87 ? -15.887 2.381 -13.924 1.00 97.06 87 SER A CA 1
ATOM 721 C C . SER A 1 87 ? -16.936 2.447 -15.036 1.00 97.06 87 SER A C 1
ATOM 723 O O . SER A 1 87 ? -16.660 2.909 -16.140 1.00 97.06 87 SER A O 1
ATOM 725 N N . VAL A 1 88 ? -18.153 1.986 -14.753 1.00 95.38 88 VAL A N 1
ATOM 726 C CA . VAL A 1 88 ? -19.327 2.154 -15.629 1.00 95.38 88 VAL A CA 1
ATOM 727 C C . VAL A 1 88 ? -20.310 3.207 -15.107 1.00 95.38 88 VAL A C 1
ATOM 729 O O . VAL A 1 88 ? -21.218 3.594 -15.835 1.00 95.38 88 VAL A O 1
ATOM 732 N N . ASP A 1 89 ? -20.132 3.669 -13.869 1.00 94.62 89 ASP A N 1
ATOM 733 C CA . ASP A 1 89 ? -21.064 4.546 -13.149 1.00 94.62 89 ASP A CA 1
ATOM 734 C C . ASP A 1 89 ? -20.367 5.669 -12.355 1.00 94.62 89 ASP A C 1
ATOM 736 O O . ASP A 1 89 ? -21.043 6.446 -11.690 1.00 94.62 89 ASP A O 1
ATOM 740 N N . LEU A 1 90 ? -19.032 5.768 -12.429 1.00 96.88 90 LEU A N 1
ATOM 741 C CA . LEU A 1 90 ? -18.164 6.676 -11.661 1.00 96.88 90 LEU A CA 1
ATOM 742 C C . LEU A 1 90 ? -18.203 6.478 -10.129 1.00 96.88 90 LEU A C 1
ATOM 744 O O . LEU A 1 90 ? -17.542 7.225 -9.407 1.00 96.88 90 LEU A O 1
ATOM 748 N N . VAL A 1 91 ? -18.905 5.454 -9.635 1.00 95.88 91 VAL A N 1
ATOM 749 C CA . VAL A 1 91 ? -19.051 5.124 -8.207 1.00 95.88 91 VAL A CA 1
ATOM 750 C C . VAL A 1 91 ? -18.269 3.861 -7.869 1.00 95.88 91 VAL A C 1
ATOM 752 O O . VAL A 1 91 ? -17.451 3.856 -6.955 1.00 95.88 91 VAL A O 1
ATOM 755 N N . ASN A 1 92 ? -18.491 2.794 -8.633 1.00 95.81 92 ASN A N 1
ATOM 756 C CA . ASN A 1 92 ? -17.833 1.509 -8.456 1.00 95.81 92 ASN A CA 1
ATOM 757 C C . ASN A 1 92 ? -16.646 1.412 -9.415 1.00 95.81 92 ASN A C 1
ATOM 759 O O . ASN A 1 92 ? -16.786 1.615 -10.624 1.00 95.81 92 ASN A O 1
ATOM 763 N N . TRP A 1 93 ? -15.470 1.090 -8.888 1.00 95.56 93 TRP A N 1
ATOM 764 C CA . TRP A 1 93 ? -14.205 1.140 -9.610 1.00 95.56 93 TRP A CA 1
ATOM 765 C C . TRP A 1 93 ? -13.509 -0.210 -9.614 1.00 95.56 93 TRP A C 1
ATOM 767 O O . TRP A 1 93 ? -13.326 -0.845 -8.581 1.00 95.56 93 TRP A O 1
ATOM 777 N N . ILE A 1 94 ? -13.052 -0.615 -10.793 1.00 93.50 94 ILE A N 1
ATOM 778 C CA . ILE A 1 94 ? -12.254 -1.819 -10.999 1.00 93.50 94 ILE A CA 1
ATOM 779 C C . ILE A 1 94 ? -10.803 -1.388 -11.180 1.00 93.50 94 ILE A C 1
ATOM 781 O O . ILE A 1 94 ? -10.505 -0.588 -12.074 1.00 93.50 94 ILE A O 1
ATOM 785 N N . SER A 1 95 ? -9.913 -1.931 -10.351 1.00 91.38 95 SER A N 1
ATOM 786 C CA . SER A 1 95 ? -8.479 -1.662 -10.450 1.00 91.38 95 SER A CA 1
ATOM 787 C C . SER A 1 95 ? -7.911 -2.237 -11.746 1.00 91.38 95 SER A C 1
ATOM 789 O O . SER A 1 95 ? -8.223 -3.365 -12.132 1.00 91.38 95 SER A O 1
ATOM 791 N N . GLN A 1 96 ? -7.072 -1.457 -12.421 1.00 93.56 96 GLN A N 1
ATOM 792 C CA . GLN A 1 96 ? -6.265 -1.894 -13.552 1.00 93.56 96 GLN A CA 1
ATOM 793 C C . GLN A 1 96 ? -4.775 -1.798 -13.177 1.00 93.56 96 GLN A C 1
ATOM 795 O O . GLN A 1 96 ? -4.404 -1.063 -12.256 1.00 93.56 96 GLN A O 1
ATOM 800 N N . PRO A 1 97 ? -3.882 -2.521 -13.874 1.00 89.31 97 PRO A N 1
ATOM 801 C CA . PRO A 1 97 ? -2.447 -2.287 -13.741 1.00 89.31 97 PRO A CA 1
ATOM 802 C C . PRO A 1 97 ? -2.096 -0.815 -14.031 1.00 89.31 97 PRO A C 1
ATOM 804 O O . PRO A 1 97 ? -2.771 -0.203 -14.861 1.00 89.31 97 PRO A O 1
ATOM 807 N N . PRO A 1 98 ? -1.033 -0.251 -13.419 1.00 91.62 98 PRO A N 1
ATOM 808 C CA . PRO A 1 98 ? -0.561 1.088 -13.764 1.00 91.62 98 PRO A CA 1
ATOM 809 C C . PRO A 1 98 ? -0.400 1.250 -15.278 1.00 91.62 98 PRO A C 1
ATOM 811 O O . PRO A 1 98 ? 0.198 0.394 -15.935 1.00 91.62 98 PRO A O 1
ATOM 814 N N . ALA A 1 99 ? -0.929 2.345 -15.825 1.00 88.44 99 ALA A N 1
ATOM 815 C CA . ALA A 1 99 ? -1.056 2.536 -17.269 1.00 88.44 99 ALA A CA 1
ATOM 816 C C . ALA A 1 99 ? 0.306 2.544 -17.978 1.00 88.44 99 ALA A C 1
ATOM 818 O O . ALA A 1 99 ? 0.458 2.008 -19.080 1.00 88.44 99 ALA A O 1
ATOM 819 N N . PHE A 1 100 ? 1.298 3.165 -17.336 1.00 88.00 100 PHE A N 1
ATOM 820 C CA . PHE A 1 100 ? 2.699 3.165 -17.737 1.00 88.00 100 PHE A CA 1
ATOM 821 C C . PHE A 1 100 ? 3.598 3.616 -16.575 1.00 88.00 100 PHE A C 1
ATOM 823 O O . PHE A 1 100 ? 3.190 4.378 -15.700 1.00 88.00 100 PHE A O 1
ATOM 830 N N . ASN A 1 101 ? 4.850 3.154 -16.608 1.00 89.94 101 ASN A N 1
ATOM 831 C CA . ASN A 1 101 ? 5.907 3.481 -15.645 1.00 89.94 101 ASN A CA 1
ATOM 832 C C . ASN A 1 101 ? 7.050 4.247 -16.345 1.00 89.94 101 ASN A C 1
ATOM 834 O O . ASN A 1 101 ? 7.152 4.165 -17.578 1.00 89.94 101 ASN A O 1
ATOM 838 N N . PRO A 1 102 ? 7.954 4.911 -15.596 1.00 93.00 102 PRO A N 1
ATOM 839 C CA . PRO A 1 102 ? 9.213 5.448 -16.120 1.00 93.00 102 PRO A CA 1
ATOM 840 C C . PRO A 1 102 ? 9.963 4.414 -16.966 1.00 93.00 102 PRO A C 1
ATOM 842 O O . PRO A 1 102 ? 10.262 3.314 -16.498 1.00 93.00 102 PRO A O 1
ATOM 845 N N . SER A 1 103 ? 10.219 4.718 -18.243 1.00 92.62 103 SER A N 1
ATOM 846 C CA . SER A 1 103 ? 10.830 3.732 -19.152 1.00 92.62 103 SER A CA 1
ATOM 847 C C . SER A 1 103 ? 11.576 4.311 -20.355 1.00 92.62 103 SER A C 1
ATOM 849 O O . SER A 1 103 ? 12.133 3.541 -21.139 1.00 92.62 103 SER A O 1
ATOM 851 N N . GLN A 1 104 ? 11.551 5.627 -20.563 1.00 94.19 104 GLN A N 1
ATOM 852 C CA . GLN A 1 104 ? 12.250 6.315 -21.648 1.00 94.19 104 GLN A CA 1
ATOM 853 C C . GLN A 1 104 ? 13.091 7.463 -21.078 1.00 94.19 104 GLN A C 1
ATOM 855 O O . GLN A 1 104 ? 12.785 7.954 -19.996 1.00 94.19 104 GLN A O 1
ATOM 860 N N . PRO A 1 105 ? 14.147 7.928 -21.773 1.00 96.06 105 PRO A N 1
ATOM 861 C CA . PRO A 1 105 ? 14.986 9.025 -21.282 1.00 96.06 105 PRO A CA 1
ATOM 862 C C . PRO A 1 105 ? 14.218 10.290 -20.876 1.00 96.06 105 PRO A C 1
ATOM 864 O O . PRO A 1 105 ? 14.679 11.007 -19.997 1.00 96.06 105 PRO A O 1
ATOM 867 N N . SER A 1 106 ? 13.061 10.542 -21.491 1.00 95.69 106 SER A N 1
ATOM 868 C CA . SER A 1 106 ? 12.206 11.705 -21.246 1.00 95.69 106 SER A CA 1
ATOM 869 C C . SER A 1 106 ? 11.268 11.580 -20.039 1.00 95.69 106 SER A C 1
ATOM 871 O O . SER A 1 106 ? 10.554 12.530 -19.730 1.00 95.69 106 SER A O 1
ATOM 873 N N . ASP A 1 107 ? 11.219 10.421 -19.377 1.00 95.69 107 ASP A N 1
ATOM 874 C CA . ASP A 1 107 ? 10.392 10.194 -18.183 1.00 95.69 107 ASP A CA 1
ATOM 875 C C . ASP A 1 107 ? 11.041 9.282 -17.136 1.00 95.69 107 ASP A C 1
ATOM 877 O O . ASP A 1 107 ? 10.373 8.812 -16.215 1.00 95.69 107 ASP A O 1
ATOM 881 N N . ILE A 1 108 ? 12.343 9.015 -17.272 1.00 94.19 108 ILE A N 1
ATOM 882 C CA . ILE A 1 108 ? 13.076 8.025 -16.475 1.00 94.19 108 ILE A CA 1
ATOM 883 C C . ILE A 1 108 ? 13.045 8.324 -14.972 1.00 94.19 108 ILE A C 1
ATOM 885 O O . ILE A 1 108 ? 13.155 7.404 -14.163 1.00 94.19 108 ILE A O 1
ATOM 889 N N . ASN A 1 109 ? 12.880 9.597 -14.607 1.00 92.88 109 ASN A N 1
ATOM 890 C CA . ASN A 1 109 ? 12.878 10.076 -13.231 1.00 92.88 109 ASN A CA 1
ATOM 891 C C . ASN A 1 109 ? 11.466 10.355 -12.684 1.00 92.88 109 ASN A C 1
ATOM 893 O O . ASN A 1 109 ? 11.366 10.898 -11.591 1.00 92.88 109 ASN A O 1
ATOM 897 N N . GLY A 1 110 ? 10.399 10.007 -13.416 1.00 92.44 110 GLY A N 1
ATOM 898 C CA . GLY A 1 110 ? 9.011 10.152 -12.962 1.00 92.44 110 GLY A CA 1
ATOM 899 C C . GLY A 1 110 ? 8.023 10.421 -14.099 1.00 92.44 110 GLY A C 1
ATOM 900 O O . GLY A 1 110 ? 8.356 11.092 -15.078 1.00 92.44 110 GLY A O 1
ATOM 901 N N . CYS A 1 111 ? 6.796 9.909 -13.962 1.00 96.88 111 CYS A N 1
ATOM 902 C CA . CYS A 1 111 ? 5.667 10.201 -14.851 1.00 96.88 111 CYS A CA 1
ATOM 903 C C . CYS A 1 111 ? 4.634 11.042 -14.088 1.00 96.88 111 CYS A C 1
ATOM 905 O O . CYS A 1 111 ? 3.809 10.501 -13.357 1.00 96.88 111 CYS A O 1
ATOM 907 N N . TRP A 1 112 ? 4.724 12.362 -14.227 1.00 97.44 112 TRP A N 1
ATOM 908 C CA . TRP A 1 112 ? 3.867 13.344 -13.559 1.00 97.44 112 TRP A CA 1
ATOM 909 C C . TRP A 1 112 ? 2.556 13.571 -14.327 1.00 97.44 112 TRP A C 1
ATOM 911 O O . TRP A 1 112 ? 2.246 12.857 -15.282 1.00 97.44 112 TRP A O 1
ATOM 921 N N . SER A 1 113 ? 1.767 14.545 -13.876 1.00 98.06 113 SER A N 1
ATOM 922 C CA . SER A 1 113 ? 0.380 14.758 -14.278 1.00 98.06 113 SER A CA 1
ATOM 923 C C . SER A 1 113 ? 0.204 15.116 -15.750 1.00 98.06 113 SER A C 1
ATOM 925 O O . SER A 1 113 ? 1.128 15.486 -16.479 1.00 98.06 113 SER A O 1
ATOM 927 N N . GLY A 1 114 ? -1.035 14.955 -16.206 1.00 98.25 114 GLY A N 1
ATOM 928 C CA . GLY A 1 114 ? -1.411 15.123 -17.598 1.00 98.25 114 GLY A CA 1
ATOM 929 C C . GLY A 1 114 ? -2.884 14.838 -17.840 1.00 98.25 114 GLY A C 1
ATOM 930 O O . GLY A 1 114 ? -3.661 14.579 -16.914 1.00 98.25 114 GLY A O 1
ATOM 931 N N . SER A 1 115 ? -3.273 14.884 -19.107 1.00 98.62 115 SER A N 1
ATOM 932 C CA . SER A 1 115 ? -4.669 14.800 -19.532 1.00 98.62 115 SER A CA 1
ATOM 933 C C . SER A 1 115 ? -4.829 13.881 -20.743 1.00 98.62 115 SER A C 1
ATOM 935 O O . SER A 1 115 ? -3.869 13.613 -21.469 1.00 98.62 115 SER A O 1
ATOM 937 N N . VAL A 1 116 ? -6.055 13.406 -20.971 1.00 98.50 116 VAL A N 1
ATOM 938 C CA . VAL A 1 116 ? -6.403 12.618 -22.156 1.00 98.50 116 VAL A CA 1
ATOM 939 C C . VAL A 1 116 ? -7.204 13.476 -23.123 1.00 98.50 116 VAL A C 1
ATOM 941 O O . VAL A 1 116 ? -8.181 14.111 -22.737 1.00 98.50 116 VAL A O 1
ATOM 944 N N . THR A 1 117 ? -6.846 13.414 -24.400 1.00 98.56 117 THR A N 1
ATOM 945 C CA . THR A 1 117 ? -7.647 13.943 -25.504 1.00 98.56 117 THR A CA 1
ATOM 946 C C . THR A 1 117 ? -8.215 12.797 -26.329 1.00 98.56 117 THR A C 1
ATOM 948 O O . THR A 1 117 ? -7.480 11.901 -26.747 1.00 98.56 117 THR A O 1
ATOM 951 N N . ILE A 1 118 ? -9.520 12.839 -26.603 1.00 97.06 118 ILE A N 1
ATOM 952 C CA . ILE A 1 118 ? -10.158 11.963 -27.589 1.00 97.06 118 ILE A CA 1
ATOM 953 C C . ILE A 1 118 ? -10.041 12.633 -28.959 1.00 97.06 118 ILE A C 1
ATOM 955 O O . ILE A 1 118 ? -10.594 13.707 -29.187 1.00 97.06 118 ILE A O 1
ATOM 959 N N . LEU A 1 119 ? -9.295 12.015 -29.871 1.00 95.75 119 LEU A N 1
ATOM 960 C CA . LEU A 1 119 ? -9.137 12.504 -31.238 1.00 95.75 119 LEU A CA 1
ATOM 961 C C . LEU A 1 119 ? -10.438 12.319 -32.053 1.00 95.75 119 LEU A C 1
ATOM 963 O O . LEU A 1 119 ? -11.257 11.465 -31.711 1.00 95.75 119 LEU A O 1
ATOM 967 N N . PRO A 1 120 ? -10.623 13.044 -33.177 1.00 92.81 120 PRO A N 1
ATOM 968 C CA . PRO A 1 120 ? -11.808 12.937 -34.033 1.00 92.81 120 PRO A CA 1
ATOM 969 C C . PRO A 1 120 ? -12.098 11.532 -34.573 1.00 92.81 120 PRO A C 1
ATOM 971 O O . PRO A 1 120 ? -13.245 11.212 -34.872 1.00 92.81 120 PRO A O 1
ATOM 974 N N . ASP A 1 121 ? -11.079 10.677 -34.699 1.00 90.88 121 ASP A N 1
ATOM 975 C CA . ASP A 1 121 ? -11.238 9.269 -35.086 1.00 90.88 121 ASP A CA 1
ATOM 976 C C . ASP A 1 121 ? -11.653 8.358 -33.911 1.00 90.88 121 ASP A C 1
ATOM 978 O O . ASP A 1 121 ? -11.715 7.134 -34.049 1.00 90.88 121 ASP A O 1
ATOM 982 N N . GLY A 1 122 ? -11.933 8.958 -32.753 1.00 90.94 122 GLY A N 1
ATOM 983 C CA . GLY A 1 122 ? -12.315 8.310 -31.510 1.00 90.94 122 GLY A CA 1
ATOM 984 C C . GLY A 1 122 ? -11.140 7.759 -30.707 1.00 90.94 122 GLY A C 1
ATOM 985 O O . GLY A 1 122 ? -11.380 7.119 -29.689 1.00 90.94 122 GLY A O 1
ATOM 986 N N . LYS A 1 123 ? -9.878 7.932 -31.123 1.00 94.38 123 LYS A N 1
ATOM 987 C CA . LYS A 1 123 ? -8.737 7.384 -30.371 1.00 94.38 123 LYS A CA 1
ATOM 988 C C . LYS A 1 123 ? -8.362 8.273 -29.180 1.00 94.38 123 LYS A C 1
ATOM 990 O O . LYS A 1 123 ? -8.144 9.465 -29.381 1.00 94.38 123 LYS A O 1
ATOM 995 N N . PRO A 1 124 ? -8.208 7.714 -27.968 1.00 97.44 124 PRO A N 1
ATOM 996 C CA . PRO A 1 124 ? -7.676 8.460 -26.836 1.00 97.44 124 PRO A CA 1
ATOM 997 C C . PRO A 1 124 ? -6.150 8.578 -26.936 1.00 97.44 124 PRO A C 1
ATOM 999 O O . PRO A 1 124 ? -5.469 7.611 -27.282 1.00 97.44 124 PRO A O 1
ATOM 1002 N N . VAL A 1 125 ? -5.612 9.750 -26.607 1.00 97.44 125 VAL A N 1
ATOM 1003 C CA . VAL A 1 125 ? -4.172 10.027 -26.518 1.00 97.44 125 VAL A CA 1
ATOM 1004 C C . VAL A 1 125 ? -3.883 10.778 -25.223 1.00 97.44 125 VAL A C 1
ATOM 1006 O O . VAL A 1 125 ? -4.586 11.728 -24.892 1.00 97.44 125 VAL A O 1
ATOM 1009 N N . ILE A 1 126 ? -2.843 10.362 -24.501 1.00 98.44 126 ILE A N 1
ATOM 1010 C CA . ILE A 1 126 ? -2.388 11.012 -23.270 1.00 98.44 126 ILE A CA 1
ATOM 1011 C C . ILE A 1 126 ? -1.266 11.989 -23.599 1.00 98.44 126 ILE A C 1
ATOM 1013 O O . ILE A 1 126 ? -0.290 11.602 -24.242 1.00 98.44 126 ILE A O 1
ATOM 1017 N N . LEU A 1 127 ? -1.375 13.215 -23.094 1.00 98.75 127 LEU A N 1
ATOM 1018 C CA . LEU A 1 127 ? -0.238 14.112 -22.898 1.00 98.75 127 LEU A CA 1
ATOM 1019 C C . LEU A 1 127 ? 0.069 14.166 -21.404 1.00 98.75 127 LEU A C 1
ATOM 1021 O O . LEU A 1 127 ? -0.843 14.358 -20.602 1.00 98.75 127 LEU A O 1
ATOM 1025 N N . TYR A 1 128 ? 1.334 13.992 -21.029 1.00 98.69 128 TYR A N 1
ATOM 1026 C CA . TYR A 1 128 ? 1.767 13.999 -19.629 1.00 98.69 128 TYR A CA 1
ATOM 1027 C C . TYR A 1 128 ? 3.171 14.570 -19.476 1.00 98.69 128 TYR A C 1
ATOM 1029 O O . TYR A 1 128 ? 3.969 14.540 -20.414 1.00 98.69 128 TYR A O 1
ATOM 1037 N N . THR A 1 129 ? 3.488 15.061 -18.284 1.00 98.56 129 THR A N 1
ATOM 1038 C CA . THR A 1 129 ? 4.839 15.523 -17.966 1.00 98.56 129 THR A CA 1
ATOM 1039 C C . THR A 1 129 ? 5.711 14.351 -17.526 1.00 98.56 129 THR A C 1
ATOM 1041 O O . THR A 1 129 ? 5.368 13.619 -16.605 1.00 98.56 129 THR A O 1
ATOM 1044 N N . GLY A 1 130 ? 6.860 14.157 -18.167 1.00 97.56 130 GLY A N 1
ATOM 1045 C CA . GLY A 1 130 ? 7.912 13.276 -17.664 1.00 97.56 130 GLY A CA 1
ATOM 1046 C C . GLY A 1 130 ? 9.093 14.071 -17.133 1.00 97.56 130 GLY A C 1
ATOM 1047 O O . GLY A 1 130 ? 9.319 15.213 -17.537 1.00 97.56 130 GLY A O 1
ATOM 1048 N N . ILE A 1 131 ? 9.844 13.447 -16.231 1.00 96.88 131 ILE A N 1
ATOM 1049 C CA . ILE A 1 131 ? 11.110 13.985 -15.740 1.00 96.88 131 ILE A CA 1
ATOM 1050 C C . ILE A 1 131 ? 12.252 13.302 -16.488 1.00 96.88 131 ILE A C 1
ATOM 1052 O O . ILE A 1 131 ? 12.454 12.086 -16.367 1.00 96.88 131 ILE A O 1
ATOM 1056 N N . ASP A 1 132 ? 12.983 14.084 -17.280 1.00 94.94 132 ASP A N 1
ATOM 1057 C CA . ASP A 1 132 ? 14.050 13.571 -18.134 1.00 94.94 132 ASP A CA 1
ATOM 1058 C C . ASP A 1 132 ? 15.339 13.240 -17.353 1.00 94.94 132 ASP A C 1
ATOM 1060 O O . ASP A 1 132 ? 15.433 13.421 -16.136 1.00 94.94 132 ASP A O 1
ATOM 1064 N N . GLN A 1 133 ? 16.367 12.746 -18.051 1.00 92.62 133 GLN A N 1
ATOM 1065 C CA . GLN A 1 133 ? 17.677 12.418 -17.465 1.00 92.62 133 GLN A CA 1
ATOM 1066 C C . GLN A 1 133 ? 18.373 13.605 -16.777 1.00 92.62 133 GLN A C 1
ATOM 1068 O O . GLN A 1 133 ? 19.131 13.393 -15.831 1.00 92.62 133 GLN A O 1
ATOM 1073 N N . ASN A 1 134 ? 18.092 14.832 -17.216 1.00 92.25 134 ASN A N 1
ATOM 1074 C CA . ASN A 1 134 ? 18.631 16.068 -16.653 1.00 92.25 134 ASN A CA 1
ATOM 1075 C C . ASN A 1 134 ? 17.730 16.648 -15.553 1.00 92.25 134 ASN A C 1
ATOM 1077 O O . ASN A 1 134 ? 17.960 17.770 -15.109 1.00 92.25 134 ASN A O 1
ATOM 1081 N N . LYS A 1 135 ? 16.719 15.888 -15.108 1.00 92.81 135 LYS A N 1
ATOM 1082 C CA . LYS A 1 135 ? 15.694 16.298 -14.139 1.00 92.81 135 LYS A CA 1
ATOM 1083 C C . LYS A 1 135 ? 14.820 17.465 -14.613 1.00 92.81 135 LYS A C 1
ATOM 1085 O O . LYS A 1 135 ? 14.156 18.088 -13.795 1.00 92.81 135 LYS A O 1
ATOM 1090 N N . SER A 1 136 ? 14.787 17.732 -15.917 1.00 95.75 136 SER A N 1
ATOM 1091 C CA . SER A 1 136 ? 13.917 18.743 -16.517 1.00 95.75 136 SER A CA 1
ATOM 1092 C C . SER A 1 136 ? 12.511 18.185 -16.741 1.00 95.75 136 SER A C 1
ATOM 1094 O O . SER A 1 136 ? 12.341 17.015 -17.096 1.00 95.75 136 SER A O 1
ATOM 1096 N N . GLN A 1 137 ? 11.500 19.034 -16.569 1.00 97.75 137 GLN A N 1
ATOM 1097 C CA . GLN A 1 137 ? 10.108 18.712 -16.874 1.00 97.75 137 GLN A CA 1
ATOM 1098 C C . GLN A 1 137 ? 9.864 18.853 -18.379 1.00 97.75 137 GLN A C 1
ATOM 1100 O O . GLN A 1 137 ? 10.065 19.918 -18.966 1.00 97.75 137 GLN A O 1
ATOM 1105 N N . VAL A 1 138 ? 9.438 17.767 -19.022 1.00 98.12 138 VAL A N 1
ATOM 1106 C CA . VAL A 1 138 ? 9.210 17.700 -20.472 1.00 98.12 138 VAL A CA 1
ATOM 1107 C C . VAL A 1 138 ? 7.864 17.055 -20.779 1.00 98.12 138 VAL A C 1
ATOM 1109 O O . VAL A 1 138 ? 7.398 16.202 -20.029 1.00 98.12 138 VAL A O 1
ATOM 1112 N N . GLN A 1 139 ? 7.228 17.431 -21.890 1.00 98.44 139 GLN A N 1
ATOM 1113 C CA . GLN A 1 139 ? 5.900 16.908 -22.228 1.00 98.44 139 GLN A CA 1
ATOM 1114 C C . GLN A 1 139 ? 6.007 15.738 -23.196 1.00 98.44 139 GLN A C 1
ATOM 1116 O O . GLN A 1 139 ? 6.565 15.856 -24.290 1.00 98.44 139 GLN A O 1
ATOM 1121 N N . ASN A 1 140 ? 5.442 14.614 -22.789 1.00 98.38 140 ASN A N 1
ATOM 1122 C CA . ASN A 1 140 ? 5.453 13.345 -23.492 1.00 98.38 140 ASN A CA 1
ATOM 1123 C C . ASN A 1 140 ? 4.046 12.988 -23.976 1.00 98.38 140 ASN A C 1
ATOM 1125 O O . ASN A 1 140 ? 3.043 13.458 -23.439 1.00 98.38 140 ASN A O 1
ATOM 1129 N N . VAL A 1 141 ? 3.982 12.106 -24.970 1.00 97.94 141 VAL A N 1
ATOM 1130 C CA . VAL A 1 141 ? 2.742 11.489 -25.440 1.00 97.94 141 VAL A CA 1
ATOM 1131 C C . VAL A 1 141 ? 2.735 9.989 -25.156 1.00 97.94 141 VAL A C 1
ATOM 1133 O O . VAL A 1 141 ? 3.762 9.315 -25.287 1.00 97.94 141 VAL A O 1
ATOM 1136 N N . ALA A 1 142 ? 1.567 9.452 -24.814 1.00 97.56 142 ALA A N 1
ATOM 1137 C CA . ALA A 1 142 ? 1.311 8.019 -24.768 1.00 97.56 142 ALA A CA 1
ATOM 1138 C C . ALA A 1 142 ? 0.033 7.683 -25.549 1.00 97.56 142 ALA A C 1
ATOM 1140 O O . ALA A 1 142 ? -0.968 8.396 -25.486 1.00 97.56 142 ALA A O 1
ATOM 1141 N N . VAL A 1 143 ? 0.071 6.586 -26.305 1.00 96.00 143 VAL A N 1
ATOM 1142 C CA . VAL A 1 143 ? -1.044 6.109 -27.136 1.00 96.00 143 VAL A CA 1
ATOM 1143 C C . VAL A 1 143 ? -1.395 4.667 -26.769 1.00 96.00 143 VAL A C 1
ATOM 1145 O O . VAL A 1 143 ? -0.484 3.873 -26.508 1.00 96.00 143 VAL A O 1
ATOM 1148 N N . PRO A 1 144 ? -2.680 4.283 -26.759 1.00 95.69 144 PRO A N 1
ATOM 1149 C CA . PRO A 1 144 ? -3.087 2.939 -26.376 1.00 95.69 144 PRO A CA 1
ATOM 1150 C C . PRO A 1 144 ? -2.531 1.906 -27.363 1.00 95.69 144 PRO A C 1
ATOM 1152 O O . PRO A 1 144 ? -2.639 2.069 -28.580 1.00 95.69 144 PRO A O 1
ATOM 1155 N N . VAL A 1 145 ? -1.971 0.811 -26.843 1.00 94.81 145 VAL A N 1
ATOM 1156 C CA . VAL A 1 145 ? -1.446 -0.298 -27.664 1.00 94.81 145 VAL A CA 1
ATOM 1157 C C . VAL A 1 145 ? -2.580 -0.985 -28.422 1.00 94.81 145 VAL A C 1
ATOM 1159 O O . VAL A 1 145 ? -2.440 -1.358 -29.588 1.00 94.81 145 VAL A O 1
ATOM 1162 N N . ASN A 1 146 ? -3.726 -1.144 -27.758 1.00 92.44 146 ASN A N 1
ATOM 1163 C CA . ASN A 1 146 ? -4.892 -1.809 -28.310 1.00 92.44 146 ASN A CA 1
ATOM 1164 C C . ASN A 1 146 ? -6.155 -0.971 -28.102 1.00 92.44 146 ASN A C 1
ATOM 1166 O O . ASN A 1 146 ? -6.859 -1.125 -27.110 1.00 92.44 146 ASN A O 1
ATOM 1170 N N . VAL A 1 147 ? -6.506 -0.163 -29.102 1.00 91.50 147 VAL A N 1
ATOM 1171 C CA . VAL A 1 147 ? -7.766 0.604 -29.127 1.00 91.50 147 VAL A CA 1
ATOM 1172 C C . VAL A 1 147 ? -9.020 -0.280 -29.077 1.00 91.50 147 VAL A C 1
ATOM 1174 O O . VAL A 1 147 ? -10.116 0.210 -28.831 1.00 91.50 147 VAL A O 1
ATOM 1177 N N . SER A 1 148 ? -8.915 -1.588 -29.334 1.00 91.44 148 SER A N 1
ATOM 1178 C CA . SER A 1 148 ? -10.060 -2.499 -29.205 1.00 91.44 148 SER A CA 1
ATOM 1179 C C . SER A 1 148 ? -10.328 -2.915 -27.760 1.00 91.44 148 SER A C 1
ATOM 1181 O O . SER A 1 148 ? -11.453 -3.325 -27.484 1.00 91.44 148 SER A O 1
ATOM 1183 N N . ASP A 1 149 ? -9.343 -2.799 -26.862 1.00 92.69 149 ASP A N 1
ATOM 1184 C CA . ASP A 1 149 ? -9.519 -3.066 -25.434 1.00 92.69 149 ASP A CA 1
ATOM 1185 C C . ASP A 1 149 ? -10.333 -1.929 -24.799 1.00 92.69 149 ASP A C 1
ATOM 1187 O O . ASP A 1 149 ? -9.843 -0.801 -24.758 1.00 92.69 149 ASP A O 1
ATOM 1191 N N . PRO A 1 150 ? -11.563 -2.177 -24.318 1.00 90.88 150 PRO A N 1
ATOM 1192 C CA . PRO A 1 150 ? -12.364 -1.126 -23.704 1.00 90.88 150 PRO A CA 1
ATOM 1193 C C . PRO A 1 150 ? -11.772 -0.653 -22.368 1.00 90.88 150 PRO A C 1
ATOM 1195 O O . PRO A 1 150 ? -12.079 0.452 -21.951 1.00 90.88 150 PRO A O 1
ATOM 1198 N N . TYR A 1 151 ? -10.888 -1.436 -21.732 1.00 93.56 151 TYR A N 1
ATOM 1199 C CA . TYR A 1 151 ? -10.230 -1.056 -20.478 1.00 93.56 151 TYR A CA 1
ATOM 1200 C C . TYR A 1 151 ? -8.903 -0.327 -20.680 1.00 93.56 151 TYR A C 1
ATOM 1202 O O . TYR A 1 151 ? -8.389 0.211 -19.713 1.00 93.56 151 TYR A O 1
ATOM 1210 N N . LEU A 1 152 ? -8.354 -0.275 -21.903 1.00 95.06 152 LEU A N 1
ATOM 1211 C CA . LEU A 1 152 ? -7.122 0.459 -22.246 1.00 95.06 152 LEU A CA 1
ATOM 1212 C C . LEU A 1 152 ? -5.958 0.238 -21.256 1.00 95.06 152 LEU A C 1
ATOM 1214 O O . LEU A 1 152 ? -5.357 1.193 -20.770 1.00 95.06 152 LEU A O 1
ATOM 1218 N N . ARG A 1 153 ? -5.650 -1.028 -20.954 1.00 92.19 153 ARG A N 1
ATOM 1219 C CA . ARG A 1 153 ? -4.663 -1.404 -19.921 1.00 92.19 153 ARG A CA 1
ATOM 1220 C C . ARG A 1 153 ? -3.205 -1.166 -20.311 1.00 92.19 153 ARG A C 1
ATOM 1222 O O . ARG A 1 153 ? -2.352 -1.058 -19.443 1.00 92.19 153 ARG A O 1
ATOM 1229 N N . GLU A 1 154 ? -2.905 -1.127 -21.607 1.00 93.94 154 GLU A N 1
ATOM 1230 C CA . GLU A 1 154 ? -1.536 -0.993 -22.110 1.00 93.94 154 GLU A CA 1
ATOM 1231 C C . GLU A 1 154 ? -1.385 0.256 -22.976 1.00 93.94 154 GLU A C 1
ATOM 1233 O O . GLU A 1 154 ? -2.091 0.434 -23.978 1.00 93.94 154 GLU A O 1
ATOM 1238 N N . TRP A 1 155 ? -0.398 1.080 -22.628 1.00 96.56 155 TRP A N 1
ATOM 1239 C CA . TRP A 1 155 ? -0.042 2.300 -23.342 1.00 96.56 155 TRP A CA 1
ATOM 1240 C C . TRP A 1 155 ? 1.390 2.222 -23.866 1.00 96.56 155 TRP A C 1
ATOM 1242 O O . TRP A 1 155 ? 2.306 1.737 -23.206 1.00 96.56 155 TRP A O 1
ATOM 1252 N N . SER A 1 156 ? 1.586 2.713 -25.084 1.00 94.81 156 SER A N 1
ATOM 1253 C CA . SER A 1 156 ? 2.889 2.824 -25.727 1.00 94.81 156 SER A CA 1
ATOM 1254 C C . SER A 1 156 ? 3.329 4.277 -25.790 1.00 94.81 156 SER A C 1
ATOM 1256 O O . SER A 1 156 ? 2.554 5.166 -26.139 1.00 94.81 156 SER A O 1
ATOM 1258 N N . LYS A 1 157 ? 4.601 4.504 -25.475 1.00 96.75 157 LYS A N 1
ATOM 1259 C CA . LYS A 1 157 ? 5.247 5.812 -25.543 1.00 96.75 157 LYS A CA 1
ATOM 1260 C C . LYS A 1 157 ? 6.060 5.885 -26.838 1.00 96.75 157 LYS A C 1
ATOM 1262 O O . LYS A 1 157 ? 6.997 5.095 -26.995 1.00 96.75 157 LYS A O 1
ATOM 1267 N N . PRO A 1 158 ? 5.709 6.745 -27.807 1.00 93.19 158 PRO A N 1
ATOM 1268 C CA . PRO A 1 158 ? 6.450 6.846 -29.058 1.00 93.19 158 PRO A CA 1
ATOM 1269 C C . PRO A 1 158 ? 7.912 7.272 -28.825 1.00 93.19 158 PRO A C 1
ATOM 1271 O O . PRO A 1 158 ? 8.154 8.154 -28.005 1.00 93.19 158 PRO A O 1
ATOM 1274 N N . PRO A 1 159 ? 8.896 6.744 -29.585 1.00 91.50 159 PRO A N 1
ATOM 1275 C CA . PRO A 1 159 ? 10.315 7.113 -29.443 1.00 91.50 159 PRO A CA 1
ATOM 1276 C C . PRO A 1 159 ? 10.632 8.591 -29.695 1.00 91.50 159 PRO A C 1
ATOM 1278 O O . PRO A 1 159 ? 11.748 9.031 -29.452 1.00 91.50 159 PRO A O 1
ATOM 1281 N N . ARG A 1 160 ? 9.668 9.335 -30.242 1.00 92.94 160 ARG A N 1
ATOM 1282 C CA . ARG A 1 160 ? 9.773 10.765 -30.521 1.00 92.94 160 ARG A CA 1
ATOM 1283 C C . ARG A 1 160 ? 9.665 11.631 -29.261 1.00 92.94 160 ARG A C 1
ATOM 1285 O O . ARG A 1 160 ? 9.906 12.827 -29.338 1.00 92.94 160 ARG A O 1
ATOM 1292 N N . ASN A 1 161 ? 9.275 11.049 -28.131 1.00 97.06 161 ASN A N 1
ATOM 1293 C CA . ASN A 1 161 ? 9.246 11.756 -26.862 1.00 97.06 161 ASN A CA 1
ATOM 1294 C C . ASN A 1 161 ? 10.640 12.296 -26.476 1.00 97.06 161 ASN A C 1
ATOM 1296 O O . ASN A 1 161 ? 11.642 11.617 -26.721 1.00 97.06 161 ASN A O 1
ATOM 1300 N N . PRO A 1 162 ? 10.714 13.478 -25.839 1.00 97.25 162 PRO A N 1
ATOM 1301 C CA . PRO A 1 162 ? 9.599 14.379 -25.517 1.00 97.25 162 PRO A CA 1
ATOM 1302 C C . PRO A 1 162 ? 9.126 15.209 -26.725 1.00 97.25 162 PRO A C 1
ATOM 1304 O O . PRO A 1 162 ? 9.907 15.532 -27.615 1.00 97.25 162 PRO A O 1
ATOM 1307 N N . LEU A 1 163 ? 7.842 15.582 -26.743 1.00 97.56 163 LEU A N 1
ATOM 1308 C CA . LEU A 1 163 ? 7.246 16.404 -27.804 1.00 97.56 163 LEU A CA 1
ATOM 1309 C C . LEU A 1 163 ? 7.436 17.913 -27.590 1.00 97.56 163 LEU A C 1
ATOM 1311 O O . LEU A 1 163 ? 7.524 18.658 -28.563 1.00 97.56 163 LEU A O 1
ATOM 1315 N N . MET A 1 164 ? 7.464 18.366 -26.332 1.00 98.12 164 MET A N 1
ATOM 1316 C CA . MET A 1 164 ? 7.636 19.776 -25.959 1.00 98.12 164 MET A CA 1
ATOM 1317 C C . MET A 1 164 ? 8.663 19.867 -24.830 1.00 98.12 164 MET A C 1
ATOM 1319 O O . MET A 1 164 ? 8.509 19.196 -23.806 1.00 98.12 164 MET A O 1
ATOM 1323 N N . THR A 1 165 ? 9.706 20.681 -25.008 1.00 96.56 165 THR A N 1
ATOM 1324 C CA . THR A 1 165 ? 10.820 20.785 -24.056 1.00 96.56 165 THR A CA 1
ATOM 1325 C C . THR A 1 165 ? 11.188 22.229 -23.725 1.00 96.56 165 THR A C 1
ATOM 1327 O O . THR A 1 165 ? 11.149 23.094 -24.608 1.00 96.56 165 THR A O 1
ATOM 1330 N N . PRO A 1 166 ? 11.621 22.494 -22.485 1.00 94.44 166 PRO A N 1
ATOM 1331 C CA . PRO A 1 166 ? 12.365 23.698 -22.144 1.00 94.44 166 PRO A CA 1
ATOM 1332 C C . PRO A 1 166 ? 13.707 23.730 -22.887 1.00 94.44 166 PRO A C 1
ATOM 1334 O O . PRO A 1 166 ? 14.413 22.723 -22.955 1.00 94.44 166 PRO A O 1
ATOM 1337 N N . ASN A 1 167 ? 14.065 24.867 -23.479 1.00 92.06 167 ASN A N 1
ATOM 1338 C CA . ASN A 1 167 ? 15.347 25.067 -24.150 1.00 92.06 167 ASN A CA 1
ATOM 1339 C C . ASN A 1 167 ? 15.730 26.556 -24.197 1.00 92.06 167 ASN A C 1
ATOM 1341 O O . ASN A 1 167 ? 14.940 27.442 -23.887 1.00 92.06 167 ASN A O 1
ATOM 1345 N N . ALA A 1 168 ? 16.960 26.847 -24.624 1.00 89.31 168 ALA A N 1
ATOM 1346 C CA . ALA A 1 168 ? 17.459 28.221 -24.692 1.00 89.31 168 ALA A CA 1
ATOM 1347 C C . ALA A 1 168 ? 16.694 29.118 -25.688 1.00 89.31 168 ALA A C 1
ATOM 1349 O O . ALA A 1 168 ? 16.725 30.335 -25.543 1.00 89.31 168 ALA A O 1
ATOM 1350 N N . VAL A 1 169 ? 16.020 28.542 -26.694 1.00 88.88 169 VAL A N 1
ATOM 1351 C CA . VAL A 1 169 ? 15.278 29.305 -27.714 1.00 88.88 169 VAL A CA 1
ATOM 1352 C C . VAL A 1 169 ? 13.934 29.778 -27.172 1.00 88.88 169 VAL A C 1
ATOM 1354 O O . VAL A 1 169 ? 13.547 30.915 -27.423 1.00 88.88 169 VAL A O 1
ATOM 1357 N N . ASN A 1 170 ? 13.223 28.924 -26.433 1.00 91.00 170 ASN A N 1
ATOM 1358 C CA . ASN A 1 170 ? 11.946 29.297 -25.833 1.00 91.00 170 ASN A CA 1
ATOM 1359 C C . ASN A 1 170 ? 12.051 29.917 -24.436 1.00 91.00 170 ASN A C 1
ATOM 1361 O O . ASN A 1 170 ? 11.073 30.507 -23.979 1.00 91.00 170 ASN A O 1
ATOM 1365 N N . GLY A 1 171 ? 13.200 29.795 -23.765 1.00 90.38 171 GLY A N 1
ATOM 1366 C CA . GLY A 1 171 ? 13.440 30.413 -22.460 1.00 90.38 171 GLY A CA 1
ATOM 1367 C C . GLY A 1 171 ? 12.524 29.896 -21.347 1.00 90.38 171 GLY A C 1
ATOM 1368 O O . GLY A 1 171 ? 12.335 30.585 -20.349 1.00 90.38 171 GLY A O 1
ATOM 1369 N N . ILE A 1 172 ? 11.924 28.713 -21.515 1.00 94.94 172 ILE A N 1
ATOM 1370 C CA . ILE A 1 172 ? 11.064 28.102 -20.496 1.00 94.94 172 ILE A CA 1
ATOM 1371 C C . ILE A 1 172 ? 11.941 27.570 -19.357 1.00 94.94 172 ILE A C 1
ATOM 1373 O O . ILE A 1 172 ? 12.973 26.943 -19.601 1.00 94.94 172 ILE A O 1
ATOM 1377 N N . ASN A 1 173 ? 11.516 27.786 -18.111 1.00 93.94 173 ASN A N 1
ATOM 1378 C CA . ASN A 1 173 ? 12.216 27.265 -16.941 1.00 93.94 173 ASN A CA 1
ATOM 1379 C C . ASN A 1 173 ? 12.014 25.731 -16.824 1.00 93.94 173 ASN A C 1
ATOM 1381 O O . ASN A 1 173 ? 10.867 25.274 -16.783 1.00 93.94 173 ASN A O 1
ATOM 1385 N N . PRO A 1 174 ? 13.093 24.925 -16.756 1.00 94.75 174 PRO A N 1
ATOM 1386 C CA . PRO A 1 174 ? 13.007 23.464 -16.774 1.00 94.75 174 PRO A CA 1
ATOM 1387 C C . PRO A 1 174 ? 12.351 22.832 -15.539 1.00 94.75 174 PRO A C 1
ATOM 1389 O O . PRO A 1 174 ? 11.856 21.711 -15.639 1.00 94.75 174 PRO A O 1
ATOM 1392 N N . ASP A 1 175 ? 12.287 23.542 -14.412 1.00 94.06 175 ASP A N 1
ATOM 1393 C CA . ASP A 1 175 ? 11.660 23.067 -13.169 1.00 94.06 175 ASP A CA 1
ATOM 1394 C C . ASP A 1 175 ? 10.202 23.543 -13.020 1.00 94.06 175 ASP A C 1
ATOM 1396 O O . ASP A 1 175 ? 9.512 23.232 -12.039 1.00 94.06 175 ASP A O 1
ATOM 1400 N N . ARG A 1 176 ? 9.717 24.339 -13.979 1.00 96.00 176 ARG A N 1
ATOM 1401 C CA . ARG A 1 176 ? 8.412 25.010 -13.933 1.00 96.00 176 ARG A CA 1
ATOM 1402 C C . ARG A 1 176 ? 7.698 24.898 -15.276 1.00 96.00 176 ARG A C 1
ATOM 1404 O O . ARG A 1 176 ? 7.358 25.910 -15.882 1.00 96.00 176 ARG A O 1
ATOM 1411 N N . PHE A 1 177 ? 7.487 23.675 -15.757 1.00 97.88 177 PHE A N 1
ATOM 1412 C CA . PHE A 1 177 ? 6.814 23.417 -17.030 1.00 97.88 177 PHE A CA 1
ATOM 1413 C C . PHE A 1 177 ? 6.109 22.057 -17.015 1.00 97.88 177 PHE A C 1
ATOM 1415 O O . PHE A 1 177 ? 6.690 21.046 -17.408 1.00 97.88 177 PHE A O 1
ATOM 1422 N N . ARG A 1 178 ? 4.857 22.008 -16.549 1.00 98.38 178 ARG A N 1
ATOM 1423 C CA . ARG A 1 178 ? 4.157 20.737 -16.306 1.00 98.38 178 ARG A CA 1
ATOM 1424 C C . ARG A 1 178 ? 2.643 20.791 -16.493 1.00 98.38 178 ARG A C 1
ATOM 1426 O O . ARG A 1 178 ? 2.050 21.854 -16.650 1.00 98.38 178 ARG A O 1
ATOM 1433 N N . ASP A 1 179 ? 2.049 19.606 -16.482 1.00 98.31 179 ASP A N 1
ATOM 1434 C CA . ASP A 1 179 ? 0.614 19.331 -16.424 1.00 98.31 179 ASP A CA 1
ATOM 1435 C C . ASP A 1 179 ? -0.157 19.768 -17.685 1.00 98.31 179 ASP A C 1
ATOM 1437 O O . ASP A 1 179 ? -1.024 20.643 -17.625 1.00 98.31 179 ASP A O 1
ATOM 1441 N N . PRO A 1 180 ? 0.127 19.165 -18.856 1.00 98.75 180 PRO A N 1
ATOM 1442 C CA . PRO A 1 180 ? -0.572 19.489 -20.095 1.00 98.75 180 PRO A CA 1
ATOM 1443 C C . PRO A 1 180 ? -2.077 19.203 -19.983 1.00 98.75 180 PRO A C 1
ATOM 1445 O O . PRO A 1 180 ? -2.500 18.168 -19.450 1.00 98.75 180 PRO A O 1
ATOM 1448 N N . THR A 1 181 ? -2.896 20.115 -20.507 1.00 98.81 181 THR A N 1
ATOM 1449 C CA . THR A 1 181 ? -4.364 19.998 -20.492 1.00 98.81 181 THR A CA 1
ATOM 1450 C C . THR A 1 181 ? -4.888 19.003 -21.513 1.00 98.81 181 THR A C 1
ATOM 1452 O O . THR A 1 181 ? -4.168 18.526 -22.391 1.00 98.81 181 THR A O 1
ATOM 1455 N N . THR A 1 182 ? -6.189 18.718 -21.437 1.00 98.69 182 THR A N 1
ATOM 1456 C CA . THR A 1 182 ? -6.913 18.172 -22.583 1.00 98.69 182 THR A CA 1
ATOM 1457 C C . THR A 1 182 ? -6.793 19.180 -23.723 1.00 98.69 182 THR A C 1
ATOM 1459 O O . THR A 1 182 ? -7.125 20.356 -23.563 1.00 98.69 182 THR A O 1
ATOM 1462 N N . ALA A 1 183 ? -6.264 18.741 -24.859 1.00 98.62 183 ALA A N 1
ATOM 1463 C CA . ALA A 1 183 ? -6.154 19.565 -26.052 1.00 98.62 183 ALA A CA 1
ATOM 1464 C C . ALA A 1 183 ? -7.520 19.767 -26.727 1.00 98.62 183 ALA A C 1
ATOM 1466 O O . ALA A 1 183 ? -8.375 18.878 -26.684 1.00 98.62 183 ALA A O 1
ATOM 1467 N N . TRP A 1 184 ? -7.695 20.909 -27.394 1.00 98.12 184 TRP A N 1
ATOM 1468 C CA . TRP A 1 184 ? -8.886 21.235 -28.185 1.00 98.12 184 TRP A CA 1
ATOM 1469 C C . TRP A 1 184 ? -8.514 21.561 -29.628 1.00 98.12 184 TRP A C 1
ATOM 1471 O O . TRP A 1 184 ? -7.453 22.129 -29.900 1.00 98.12 184 TRP A O 1
ATOM 1481 N N . LEU A 1 185 ? -9.381 21.193 -30.567 1.00 97.19 185 LEU A N 1
ATOM 1482 C CA . LEU A 1 185 ? -9.169 21.442 -31.988 1.00 97.19 185 LEU A CA 1
ATOM 1483 C C . LEU A 1 185 ? -9.735 22.815 -32.370 1.00 97.19 185 LEU A C 1
ATOM 1485 O O . LEU A 1 185 ? -10.890 23.113 -32.079 1.00 97.19 185 LEU A O 1
ATOM 1489 N N . GLY A 1 186 ? -8.932 23.662 -33.017 1.00 93.69 186 GLY A N 1
ATOM 1490 C CA . GLY A 1 186 ? -9.379 24.954 -33.545 1.00 93.69 186 GLY A CA 1
ATOM 1491 C C . GLY A 1 186 ? -10.047 24.852 -34.921 1.00 93.69 186 GLY A C 1
ATOM 1492 O O . GLY A 1 186 ? -9.929 23.849 -35.624 1.00 93.69 186 GLY A O 1
ATOM 1493 N N . ARG A 1 187 ? -10.738 25.925 -35.340 1.00 89.31 187 ARG A N 1
ATOM 1494 C CA . ARG A 1 187 ? -11.411 26.000 -36.659 1.00 89.31 187 ARG A CA 1
ATOM 1495 C C . ARG A 1 187 ? -10.446 25.972 -37.849 1.00 89.31 187 ARG A C 1
ATOM 1497 O O . ARG A 1 187 ? -10.841 25.617 -38.952 1.00 89.31 187 ARG A O 1
ATOM 1504 N N . ASP A 1 188 ? -9.201 26.361 -37.622 1.00 92.44 188 ASP A N 1
ATOM 1505 C CA . ASP A 1 188 ? -8.096 26.303 -38.584 1.00 92.44 188 ASP A CA 1
ATOM 1506 C C . ASP A 1 188 ? -7.512 24.886 -38.755 1.00 92.44 188 ASP A C 1
ATOM 1508 O O . ASP A 1 188 ? -6.599 24.692 -39.556 1.00 92.44 188 ASP A O 1
ATOM 1512 N N . GLY A 1 189 ? -8.038 23.894 -38.028 1.00 93.12 189 GLY A N 1
ATOM 1513 C CA . GLY A 1 189 ? -7.570 22.512 -38.073 1.00 93.12 189 GLY A CA 1
ATOM 1514 C C . GLY A 1 189 ? -6.309 22.250 -37.248 1.00 93.12 189 GLY A C 1
ATOM 1515 O O . GLY A 1 189 ? -5.715 21.183 -37.398 1.00 93.12 189 GLY A O 1
ATOM 1516 N N . GLU A 1 190 ? -5.893 23.182 -36.383 1.00 96.81 190 GLU A N 1
ATOM 1517 C CA . GLU A 1 190 ? -4.763 22.989 -35.469 1.00 96.81 190 GLU A CA 1
ATOM 1518 C C . GLU A 1 190 ? -5.243 22.736 -34.033 1.00 96.81 190 GLU A C 1
ATOM 1520 O O . GLU A 1 190 ? -6.094 23.445 -33.488 1.00 96.81 190 GLU A O 1
ATOM 1525 N N . TRP A 1 191 ? -4.679 21.723 -33.389 1.00 98.38 191 TRP A N 1
ATOM 1526 C CA . TRP A 1 191 ? -4.825 21.478 -31.961 1.00 98.38 191 TRP A CA 1
ATOM 1527 C C . TRP A 1 191 ? -4.150 22.569 -31.151 1.00 98.38 191 TRP A C 1
ATOM 1529 O O . TRP A 1 191 ? -3.077 23.038 -31.524 1.00 98.38 191 TRP A O 1
ATOM 1539 N N . ARG A 1 192 ? -4.745 22.914 -30.013 1.00 98.56 192 ARG A N 1
ATOM 1540 C CA . ARG A 1 192 ? -4.136 23.707 -28.948 1.00 98.56 192 ARG A CA 1
ATOM 1541 C C . ARG A 1 192 ? -4.021 22.869 -27.687 1.00 98.56 192 ARG A C 1
ATOM 1543 O O . ARG A 1 192 ? -4.916 22.086 -27.382 1.00 98.56 192 ARG A O 1
ATOM 1550 N N . VAL A 1 193 ? -2.952 23.092 -26.938 1.00 98.75 193 VAL A N 1
ATOM 1551 C CA . VAL A 1 193 ? -2.790 22.599 -25.568 1.00 98.75 193 VAL A CA 1
ATOM 1552 C C . VAL A 1 193 ? -2.091 23.671 -24.746 1.00 98.75 193 VAL A C 1
ATOM 1554 O O . VAL A 1 193 ? -1.224 24.374 -25.274 1.00 98.75 193 VAL A O 1
ATOM 1557 N N . ILE A 1 194 ? -2.461 23.805 -23.473 1.00 98.81 194 ILE A N 1
ATOM 1558 C CA . ILE A 1 194 ? -1.711 24.641 -22.532 1.00 98.81 194 ILE A CA 1
ATOM 1559 C C . ILE A 1 194 ? -0.958 23.779 -21.529 1.00 98.81 194 ILE A C 1
ATOM 1561 O O . ILE A 1 194 ? -1.386 22.678 -21.184 1.00 98.81 194 ILE A O 1
ATOM 1565 N N . VAL A 1 195 ? 0.179 24.299 -21.082 1.00 98.81 195 VAL A N 1
ATOM 1566 C CA . VAL A 1 195 ? 1.031 23.702 -20.054 1.00 98.81 195 VAL A CA 1
ATOM 1567 C C . VAL A 1 195 ? 1.290 24.763 -18.990 1.00 98.81 195 VAL A C 1
ATOM 1569 O O . VAL A 1 195 ? 1.565 25.922 -19.318 1.00 98.81 195 VAL A O 1
ATOM 1572 N N . GLY A 1 196 ? 1.170 24.371 -17.725 1.00 98.44 196 GLY A N 1
ATOM 1573 C CA . GLY A 1 196 ? 1.381 25.244 -16.581 1.00 98.44 196 GLY A CA 1
ATOM 1574 C C . GLY A 1 196 ? 2.854 25.607 -16.419 1.00 98.44 196 GLY A C 1
ATOM 1575 O O . GLY A 1 196 ? 3.739 24.757 -16.566 1.00 98.44 196 GLY A O 1
ATOM 1576 N N . SER A 1 197 ? 3.135 26.882 -16.162 1.00 98.06 197 SER A N 1
ATOM 1577 C CA . SER A 1 197 ? 4.498 27.389 -16.010 1.00 98.06 197 SER A CA 1
ATOM 1578 C C . SER A 1 197 ? 4.549 28.671 -15.173 1.00 98.06 197 SER A C 1
ATOM 1580 O O . SER A 1 197 ? 3.517 29.244 -14.815 1.00 98.06 197 SER A O 1
ATOM 1582 N N . SER A 1 198 ? 5.758 29.141 -14.865 1.00 96.69 198 SER A N 1
ATOM 1583 C CA . SER A 1 198 ? 6.004 30.507 -14.403 1.00 96.69 198 SER A CA 1
ATOM 1584 C C . SER A 1 198 ? 7.364 30.995 -14.885 1.00 96.69 198 SER A C 1
ATOM 1586 O O . SER A 1 198 ? 8.262 30.193 -15.148 1.00 96.69 198 SER A O 1
ATOM 1588 N N . ASN A 1 199 ? 7.544 32.312 -14.936 1.00 91.44 199 ASN A N 1
ATOM 1589 C CA . ASN A 1 199 ? 8.868 32.902 -15.120 1.00 91.44 199 ASN A CA 1
ATOM 1590 C C . ASN A 1 199 ? 9.564 33.174 -13.768 1.00 91.44 199 ASN A C 1
ATOM 1592 O O . ASN A 1 199 ? 9.040 32.836 -12.695 1.00 91.44 199 ASN A O 1
ATOM 1596 N N . ASP A 1 200 ? 10.749 33.782 -13.832 1.00 86.69 200 ASP A N 1
ATOM 1597 C CA . ASP A 1 200 ? 11.552 34.134 -12.656 1.00 86.69 200 ASP A CA 1
ATOM 1598 C C . ASP A 1 200 ? 10.950 35.302 -11.849 1.00 86.69 200 ASP A C 1
ATOM 1600 O O . ASP A 1 200 ? 11.093 35.335 -10.629 1.00 86.69 200 ASP A O 1
ATOM 1604 N N . ASP A 1 201 ? 10.163 36.178 -12.485 1.00 87.69 201 ASP A N 1
ATOM 1605 C CA . ASP A 1 201 ? 9.455 37.305 -11.848 1.00 87.69 201 ASP A CA 1
ATOM 1606 C C . ASP A 1 201 ? 8.164 36.889 -11.106 1.00 87.69 201 ASP A C 1
ATOM 1608 O O . ASP A 1 201 ? 7.340 37.728 -10.741 1.00 87.69 201 ASP A O 1
ATOM 1612 N N . ARG A 1 202 ? 7.957 35.583 -10.882 1.00 90.69 202 ARG A N 1
ATOM 1613 C CA . ARG A 1 202 ? 6.738 34.996 -10.287 1.00 90.69 202 ARG A CA 1
ATOM 1614 C C . ARG A 1 202 ? 5.449 35.264 -11.083 1.00 90.69 202 ARG A C 1
ATOM 1616 O O . ARG A 1 202 ? 4.362 35.204 -10.508 1.00 90.69 202 ARG A O 1
ATOM 1623 N N . ARG A 1 203 ? 5.534 35.506 -12.395 1.00 96.06 203 ARG A N 1
ATOM 1624 C CA . ARG A 1 203 ? 4.369 35.526 -13.298 1.00 96.06 203 ARG A CA 1
ATOM 1625 C C . ARG A 1 203 ? 3.955 34.100 -13.632 1.00 96.06 203 ARG A C 1
ATOM 1627 O O . ARG A 1 203 ? 4.754 33.361 -14.210 1.00 96.06 203 ARG A O 1
ATOM 1634 N N . GLY A 1 204 ? 2.721 33.734 -13.300 1.00 97.25 204 GLY A N 1
ATOM 1635 C CA . GLY A 1 204 ? 2.122 32.464 -13.701 1.00 97.25 204 GLY A CA 1
ATOM 1636 C C . GLY A 1 204 ? 1.696 32.492 -15.165 1.00 97.25 204 GLY A C 1
ATOM 1637 O O . GLY A 1 204 ? 1.261 33.525 -15.676 1.00 97.25 204 GLY A O 1
ATOM 1638 N N . LEU A 1 205 ? 1.880 31.375 -15.866 1.00 97.88 205 LEU A N 1
ATOM 1639 C CA . LEU A 1 205 ? 1.747 31.288 -17.318 1.00 97.88 205 LEU A CA 1
ATOM 1640 C C . LEU A 1 205 ? 0.971 30.030 -17.718 1.00 97.88 205 LEU A C 1
ATOM 1642 O O . LEU A 1 205 ? 1.316 28.921 -17.312 1.00 97.88 205 LEU A O 1
ATOM 1646 N N . ALA A 1 206 ? -0.011 30.191 -18.605 1.00 98.31 206 ALA A N 1
ATOM 1647 C CA . ALA A 1 206 ? -0.590 29.096 -19.380 1.00 98.31 206 ALA A CA 1
ATOM 1648 C C . ALA A 1 206 ? 0.072 29.064 -20.768 1.00 98.31 206 ALA A C 1
ATOM 1650 O O . ALA A 1 206 ? -0.420 29.678 -21.721 1.00 98.31 206 ALA A O 1
ATOM 1651 N N . ILE A 1 207 ? 1.225 28.395 -20.884 1.00 98.50 207 ILE A N 1
ATOM 1652 C CA . ILE A 1 207 ? 2.005 28.370 -22.130 1.00 98.50 207 ILE A CA 1
ATOM 1653 C C . ILE A 1 207 ? 1.237 27.589 -23.191 1.00 98.50 207 ILE A C 1
ATOM 1655 O O . ILE A 1 207 ? 0.964 26.406 -23.012 1.00 98.50 207 ILE A O 1
ATOM 1659 N N . LEU A 1 208 ? 0.927 28.245 -24.310 1.00 98.56 208 LEU A N 1
ATOM 1660 C CA . LEU A 1 208 ? 0.146 27.675 -25.400 1.00 98.56 208 LEU A CA 1
ATOM 1661 C C . LEU A 1 208 ? 1.041 27.029 -26.463 1.00 98.56 208 LEU A C 1
ATOM 1663 O O . LEU A 1 208 ? 1.970 27.657 -26.972 1.00 98.56 208 LEU A O 1
ATOM 1667 N N . TYR A 1 209 ? 0.696 25.810 -26.864 1.00 98.62 209 TYR A N 1
ATOM 1668 C CA . TYR A 1 209 ? 1.290 25.094 -27.991 1.00 98.62 209 TYR A CA 1
ATOM 1669 C C . TYR A 1 209 ? 0.237 24.757 -29.045 1.00 98.62 209 TYR A C 1
ATOM 1671 O O . TYR A 1 209 ? -0.932 24.543 -28.722 1.00 98.62 209 TYR A O 1
ATOM 1679 N N . LYS A 1 210 ? 0.670 24.684 -30.310 1.00 98.19 210 LYS A N 1
ATOM 1680 C CA . LYS A 1 210 ? -0.163 24.342 -31.470 1.00 98.19 210 LYS A CA 1
ATOM 1681 C C . LYS A 1 210 ? 0.375 23.135 -32.230 1.00 98.19 210 LYS A C 1
ATOM 1683 O O . LYS A 1 210 ? 1.591 22.972 -32.315 1.00 98.19 210 LYS A O 1
ATOM 1688 N N . SER A 1 211 ? -0.503 22.312 -32.803 1.00 98.06 211 SER A N 1
ATOM 1689 C CA . SER A 1 211 ? -0.104 21.170 -33.638 1.00 98.06 211 SER A CA 1
ATOM 1690 C C . SER A 1 211 ? -1.157 20.787 -34.676 1.00 98.06 211 SER A C 1
ATOM 1692 O O . SER A 1 211 ? -2.340 20.731 -34.370 1.00 98.06 211 SER A O 1
ATOM 1694 N N . ARG A 1 212 ? -0.742 20.430 -35.896 1.00 96.62 212 ARG A N 1
ATOM 1695 C CA . ARG A 1 212 ? -1.648 19.882 -36.930 1.00 96.62 212 ARG A CA 1
ATOM 1696 C C . ARG A 1 212 ? -1.910 18.388 -36.786 1.00 96.62 212 ARG A C 1
ATOM 1698 O O . ARG A 1 212 ? -2.959 17.907 -37.192 1.00 96.62 212 ARG A O 1
ATOM 1705 N N . ASP A 1 213 ? -0.942 17.650 -36.255 1.00 93.56 213 ASP A N 1
ATOM 1706 C CA . ASP A 1 213 ? -0.940 16.184 -36.250 1.00 93.56 213 ASP A CA 1
ATOM 1707 C C . ASP A 1 213 ? -0.893 15.576 -34.843 1.00 93.56 213 ASP A C 1
ATOM 1709 O O . ASP A 1 213 ? -0.858 14.356 -34.722 1.00 93.56 213 ASP A O 1
ATOM 1713 N N . PHE A 1 214 ? -0.914 16.412 -33.797 1.00 96.06 214 PHE A N 1
ATOM 1714 C CA . PHE A 1 214 ? -0.810 16.039 -32.382 1.00 96.06 214 PHE A CA 1
ATOM 1715 C C . PHE A 1 214 ? 0.586 15.563 -31.929 1.00 96.06 214 PHE A C 1
ATOM 1717 O O . PHE A 1 214 ? 0.796 15.295 -30.746 1.00 96.06 214 PHE A O 1
ATOM 1724 N N . PHE A 1 215 ? 1.567 15.483 -32.834 1.00 94.12 215 PHE A N 1
ATOM 1725 C CA . PHE A 1 215 ? 2.928 15.020 -32.529 1.00 94.12 215 PHE A CA 1
ATOM 1726 C C . PHE A 1 215 ? 3.983 16.111 -32.731 1.00 94.12 215 PHE A C 1
ATOM 1728 O O . PHE A 1 215 ? 4.994 16.131 -32.034 1.00 94.12 215 PHE A O 1
ATOM 1735 N N . ASN A 1 216 ? 3.778 17.008 -33.692 1.00 96.00 216 ASN A N 1
ATOM 1736 C CA . ASN A 1 216 ? 4.618 18.169 -33.957 1.00 96.00 216 ASN A CA 1
ATOM 1737 C C . ASN A 1 216 ? 4.024 19.396 -33.266 1.00 96.00 216 ASN A C 1
ATOM 1739 O O . ASN A 1 216 ? 3.084 19.986 -33.800 1.00 96.00 216 ASN A O 1
ATOM 1743 N N . TRP A 1 217 ? 4.557 19.779 -32.108 1.00 97.62 217 TRP A N 1
ATOM 1744 C CA . TRP A 1 217 ? 4.066 20.934 -31.358 1.00 97.62 217 TRP A CA 1
ATOM 1745 C C . TRP A 1 217 ? 4.984 22.144 -31.523 1.00 97.62 217 TRP A C 1
ATOM 1747 O O . TRP A 1 217 ? 6.198 22.049 -31.359 1.00 97.62 217 TRP A O 1
ATOM 1757 N N . THR A 1 218 ? 4.391 23.295 -31.823 1.00 96.69 218 THR A N 1
ATOM 1758 C CA . THR A 1 218 ? 5.074 24.590 -31.900 1.00 96.69 218 THR A CA 1
ATOM 1759 C C . THR A 1 218 ? 4.511 25.524 -30.845 1.00 96.69 218 THR A C 1
ATOM 1761 O O . THR A 1 218 ? 3.294 25.703 -30.766 1.00 96.69 218 THR A O 1
ATOM 1764 N N . GLN A 1 219 ? 5.382 26.124 -30.041 1.00 97.06 219 GLN A N 1
ATOM 1765 C CA . GLN A 1 219 ? 4.976 27.094 -29.031 1.00 97.06 219 GLN A CA 1
ATOM 1766 C C . GLN A 1 219 ? 4.416 28.361 -29.691 1.00 97.06 219 GLN A C 1
ATOM 1768 O O . GLN A 1 219 ? 4.983 28.872 -30.657 1.00 97.06 219 GLN A O 1
ATOM 1773 N N . SER A 1 220 ? 3.310 28.873 -29.156 1.00 95.19 220 SER A N 1
ATOM 1774 C CA . SER A 1 220 ? 2.749 30.169 -29.537 1.00 95.19 220 SER A CA 1
ATOM 1775 C C . SER A 1 220 ? 3.593 31.315 -28.972 1.00 95.19 220 SER A C 1
ATOM 1777 O O . SER A 1 220 ? 4.139 31.210 -27.875 1.00 95.19 220 SER A O 1
ATOM 1779 N N . THR A 1 221 ? 3.672 32.439 -29.689 1.00 90.44 221 THR A N 1
ATOM 1780 C CA . THR A 1 221 ? 4.420 33.627 -29.237 1.00 90.44 221 THR A CA 1
ATOM 1781 C C . THR A 1 221 ? 3.885 34.185 -27.918 1.00 90.44 221 THR A C 1
ATOM 1783 O O . THR A 1 221 ? 4.665 34.624 -27.081 1.00 90.44 221 THR A O 1
ATOM 1786 N N . ASN A 1 222 ? 2.564 34.138 -27.727 1.00 92.94 222 ASN A N 1
ATOM 1787 C CA . ASN A 1 222 ? 1.907 34.562 -26.494 1.00 92.94 222 ASN A CA 1
ATOM 1788 C C . ASN A 1 222 ? 1.322 33.341 -25.763 1.00 92.94 222 ASN A C 1
ATOM 1790 O O . ASN A 1 222 ? 0.806 32.435 -26.434 1.00 92.94 222 ASN A O 1
ATOM 1794 N N . PRO A 1 223 ? 1.366 33.308 -24.416 1.00 96.88 223 PRO A N 1
ATOM 1795 C CA . PRO A 1 223 ? 0.606 32.333 -23.639 1.00 96.88 223 PRO A CA 1
ATOM 1796 C C . PRO A 1 223 ? -0.901 32.554 -23.838 1.00 96.88 223 PRO A C 1
ATOM 1798 O O . PRO A 1 223 ? -1.326 33.639 -24.238 1.00 96.88 223 PRO A O 1
ATOM 1801 N N . LEU A 1 224 ? -1.715 31.546 -23.515 1.00 98.25 224 LEU A N 1
ATOM 1802 C CA . LEU A 1 224 ? -3.175 31.687 -23.560 1.00 98.25 224 LEU A CA 1
ATOM 1803 C C . LEU A 1 224 ? -3.644 32.765 -22.572 1.00 98.25 224 LEU A C 1
ATOM 1805 O O . LEU A 1 224 ? -4.529 33.560 -22.883 1.00 98.25 224 LEU A O 1
ATOM 1809 N N . HIS A 1 225 ? -3.047 32.768 -21.381 1.00 98.31 225 HIS A N 1
ATOM 1810 C CA . HIS A 1 225 ? -3.256 33.754 -20.330 1.00 98.31 225 HIS A CA 1
ATOM 1811 C C . HIS A 1 225 ? -2.053 33.757 -19.377 1.00 98.31 225 HIS A C 1
ATOM 1813 O O . HIS A 1 225 ? -1.275 32.796 -19.346 1.00 98.31 225 HIS A O 1
ATOM 1819 N N . TYR A 1 226 ? -1.897 34.831 -18.611 1.00 97.44 226 TYR A N 1
ATOM 1820 C CA . TYR A 1 226 ? -0.875 34.970 -17.580 1.00 97.44 226 TYR A CA 1
ATOM 1821 C C . TYR A 1 226 ? -1.359 35.927 -16.496 1.00 97.44 226 TYR A C 1
ATOM 1823 O O . TYR A 1 226 ? -2.219 36.761 -16.768 1.00 97.44 226 TYR A O 1
ATOM 1831 N N . GLU A 1 227 ? -0.775 35.838 -15.306 1.00 97.75 227 GLU A N 1
ATOM 1832 C CA . GLU A 1 227 ? -1.001 36.816 -14.240 1.00 97.75 227 GLU A CA 1
ATOM 1833 C C . GLU A 1 227 ? 0.273 37.028 -13.421 1.00 97.75 227 GLU A C 1
ATOM 1835 O O . GLU A 1 227 ? 1.064 36.103 -13.209 1.00 97.75 227 GLU A O 1
ATOM 1840 N N . ASP A 1 228 ? 0.493 38.268 -12.995 1.00 95.50 228 ASP A N 1
ATOM 1841 C CA . ASP A 1 228 ? 1.670 38.649 -12.225 1.00 95.50 228 ASP A CA 1
ATOM 1842 C C . ASP A 1 228 ? 1.539 38.249 -10.750 1.00 95.50 228 ASP A C 1
ATOM 1844 O O . ASP A 1 228 ? 0.456 38.243 -10.168 1.00 95.50 228 ASP A O 1
ATOM 1848 N N . LEU A 1 229 ? 2.678 37.939 -10.121 1.00 93.69 229 LEU A N 1
ATOM 1849 C CA . LEU A 1 229 ? 2.794 37.651 -8.683 1.00 93.69 229 LEU A CA 1
ATOM 1850 C C . LEU A 1 229 ? 1.984 36.441 -8.176 1.00 93.69 229 LEU A C 1
ATOM 1852 O O . LEU A 1 229 ? 1.813 36.285 -6.967 1.00 93.69 229 LEU A O 1
ATOM 1856 N N . THR A 1 230 ? 1.528 35.552 -9.060 1.00 94.56 230 THR A N 1
ATOM 1857 C CA . THR A 1 230 ? 0.815 34.322 -8.675 1.00 94.56 230 THR A CA 1
ATOM 1858 C C . THR A 1 230 ? 1.733 33.125 -8.439 1.00 94.56 230 THR A C 1
ATOM 1860 O O . THR A 1 230 ? 1.306 32.143 -7.839 1.00 94.56 230 THR A O 1
ATOM 1863 N N . GLY A 1 231 ? 2.975 33.173 -8.932 1.00 95.12 231 GLY A N 1
ATOM 1864 C CA . GLY A 1 231 ? 3.899 32.037 -8.903 1.00 95.12 231 GLY A CA 1
ATOM 1865 C C . GLY A 1 231 ? 3.535 30.940 -9.909 1.00 95.12 231 GLY A C 1
ATOM 1866 O O . GLY A 1 231 ? 2.966 31.218 -10.965 1.00 95.12 231 GLY A O 1
ATOM 1867 N N . MET A 1 232 ? 3.904 29.694 -9.598 1.00 97.00 232 MET A N 1
ATOM 1868 C CA . MET A 1 232 ? 3.679 28.537 -10.471 1.00 97.00 232 MET A CA 1
ATOM 1869 C C . MET A 1 232 ? 2.194 28.207 -10.629 1.00 97.00 232 MET A C 1
ATOM 1871 O O . MET A 1 232 ? 1.483 28.011 -9.642 1.00 97.00 232 MET A O 1
ATOM 1875 N N . TRP A 1 233 ? 1.757 28.089 -11.884 1.00 98.38 233 TRP A N 1
ATOM 1876 C CA . TRP A 1 233 ? 0.461 27.518 -12.241 1.00 98.38 233 TRP A CA 1
ATOM 1877 C C . TRP A 1 233 ? 0.617 26.030 -12.525 1.00 98.38 233 TRP A C 1
ATOM 1879 O O . TRP A 1 233 ? 1.234 25.654 -13.516 1.00 98.38 233 TRP A O 1
ATOM 1889 N N . GLU A 1 234 ? 0.049 25.192 -11.672 1.00 98.12 234 GLU A N 1
ATOM 1890 C CA . GLU A 1 234 ? -0.028 23.742 -11.847 1.00 98.12 234 GLU A CA 1
ATOM 1891 C C . GLU A 1 234 ? -1.401 23.338 -12.376 1.00 98.12 234 GLU A C 1
ATOM 1893 O O . GLU A 1 234 ? -2.361 24.112 -12.309 1.00 98.12 234 GLU A O 1
ATOM 1898 N N . CYS A 1 235 ? -1.485 22.119 -12.910 1.00 98.06 235 CYS A N 1
ATOM 1899 C CA . CYS A 1 235 ? -2.725 21.472 -13.337 1.00 98.06 235 CYS A CA 1
ATOM 1900 C C . CYS A 1 235 ? -3.748 22.435 -13.970 1.00 98.06 235 CYS A C 1
ATOM 1902 O O . CYS A 1 235 ? -4.887 22.514 -13.481 1.00 98.06 235 CYS A O 1
ATOM 1904 N N . PRO A 1 236 ? -3.367 23.194 -15.023 1.00 98.69 236 PRO A N 1
ATOM 1905 C CA . PRO A 1 236 ? -4.323 24.024 -15.722 1.00 98.69 236 PRO A CA 1
ATOM 1906 C C . PRO A 1 236 ? -5.456 23.159 -16.285 1.00 98.69 236 PRO A C 1
ATOM 1908 O O . PRO A 1 236 ? -5.305 21.957 -16.536 1.00 98.69 236 PRO A O 1
ATOM 1911 N N . ASP A 1 237 ? -6.605 23.784 -16.494 1.00 98.81 237 ASP A N 1
ATOM 1912 C CA . ASP A 1 237 ? -7.702 23.219 -17.265 1.00 98.81 237 ASP A CA 1
ATOM 1913 C C . ASP A 1 237 ? -8.403 24.341 -18.030 1.00 98.81 237 ASP A C 1
ATOM 1915 O O . ASP A 1 237 ? -8.554 25.456 -17.524 1.00 98.81 237 ASP A O 1
ATOM 1919 N N . PHE A 1 238 ? -8.795 24.063 -19.269 1.00 98.69 238 PHE A N 1
ATOM 1920 C CA . PHE A 1 238 ? -9.425 25.050 -20.137 1.00 98.69 238 PHE A CA 1
ATOM 1921 C C . PHE A 1 238 ? -10.559 24.409 -20.919 1.00 98.69 238 PHE A C 1
ATOM 1923 O O . PHE A 1 238 ? -10.337 23.539 -21.762 1.00 98.69 238 PHE A O 1
ATOM 1930 N N . PHE A 1 239 ? -11.787 24.828 -20.625 1.00 98.12 239 PHE A N 1
ATOM 1931 C CA . PHE A 1 239 ? -12.967 24.190 -21.189 1.00 98.12 239 PHE A CA 1
ATOM 1932 C C . PHE A 1 239 ? -14.140 25.154 -21.383 1.00 98.12 239 PHE A C 1
ATOM 1934 O O . PHE A 1 239 ? -14.271 26.140 -20.654 1.00 98.12 239 PHE A O 1
ATOM 1941 N N . PRO A 1 240 ? -15.028 24.868 -22.349 1.00 97.56 240 PRO A N 1
ATOM 1942 C CA . PRO A 1 240 ? -16.249 25.626 -22.540 1.00 97.56 240 PRO A CA 1
ATOM 1943 C C . PRO A 1 240 ? -17.361 25.186 -21.578 1.00 97.56 240 PRO A C 1
ATOM 1945 O O . PRO A 1 240 ? -17.460 24.018 -21.187 1.00 97.56 240 PRO A O 1
ATOM 1948 N N . VAL A 1 241 ? -18.247 26.127 -21.267 1.00 97.06 241 VAL A N 1
ATOM 1949 C CA . VAL A 1 241 ? -19.498 25.925 -20.524 1.00 97.06 241 VAL A CA 1
ATOM 1950 C C . VAL A 1 241 ? -20.654 26.587 -21.274 1.00 97.06 241 VAL A C 1
ATOM 1952 O O . VAL A 1 241 ? -20.471 27.630 -21.906 1.00 97.06 241 VAL A O 1
ATOM 1955 N N . SER A 1 242 ? -21.840 25.976 -21.229 1.00 94.94 242 SER A N 1
ATOM 1956 C CA . SER A 1 242 ? -23.056 26.564 -21.802 1.00 94.94 242 SER A CA 1
ATOM 1957 C C . SER A 1 242 ? -23.511 27.755 -20.961 1.00 94.94 242 SER A C 1
ATOM 1959 O O . SER A 1 242 ? -23.414 27.709 -19.738 1.00 94.94 242 SER A O 1
ATOM 1961 N N . ILE A 1 243 ? -24.033 28.802 -21.604 1.00 93.88 243 ILE A N 1
ATOM 1962 C CA . ILE A 1 243 ? -24.679 29.921 -20.893 1.00 93.88 243 ILE A CA 1
ATOM 1963 C C . ILE A 1 243 ? -26.126 29.620 -20.481 1.00 93.88 243 ILE A C 1
ATOM 1965 O O . ILE A 1 243 ? -26.720 30.385 -19.731 1.00 93.88 243 ILE A O 1
ATOM 1969 N N . ILE A 1 244 ? -26.711 28.541 -21.009 1.00 86.88 244 ILE A N 1
ATOM 1970 C CA . ILE A 1 244 ? -28.086 28.117 -20.725 1.00 86.88 244 ILE A CA 1
ATOM 1971 C C . ILE A 1 244 ? -28.072 26.648 -20.304 1.00 86.88 244 ILE A C 1
ATOM 1973 O O . ILE A 1 244 ? -27.500 25.800 -20.996 1.00 86.88 244 ILE A O 1
ATOM 1977 N N . GLY A 1 245 ? -28.775 26.348 -19.214 1.00 89.31 245 GLY A N 1
ATOM 1978 C CA . GLY A 1 245 ? -28.930 24.993 -18.697 1.00 89.31 245 GLY A CA 1
ATOM 1979 C C . GLY A 1 245 ? -27.687 24.472 -17.976 1.00 89.31 245 GLY A C 1
ATOM 1980 O O . GLY A 1 245 ? -26.734 25.201 -17.718 1.00 89.31 245 GLY A O 1
ATOM 1981 N N . SER A 1 246 ? -27.714 23.183 -17.638 1.00 92.56 246 SER A N 1
ATOM 1982 C CA . SER A 1 246 ? -26.658 22.527 -16.854 1.00 92.56 246 SER A CA 1
ATOM 1983 C C . SER A 1 246 ? -25.839 21.515 -17.656 1.00 92.56 246 SER A C 1
ATOM 1985 O O . SER A 1 246 ? -25.053 20.762 -17.082 1.00 92.56 246 SER A O 1
ATOM 1987 N N . ASP A 1 247 ? -26.032 21.447 -18.971 1.00 94.12 247 ASP A N 1
ATOM 1988 C CA . ASP A 1 247 ? -25.348 20.469 -19.812 1.00 94.12 247 ASP A CA 1
ATOM 1989 C C . ASP A 1 247 ? -23.877 20.847 -20.014 1.00 94.12 247 ASP A C 1
ATOM 1991 O O . ASP A 1 247 ? -23.497 22.012 -20.159 1.00 94.12 247 ASP A O 1
ATOM 1995 N N . GLY A 1 248 ? -23.031 19.822 -20.042 1.00 95.06 248 GLY A N 1
ATOM 1996 C CA . GLY A 1 248 ? -21.623 19.963 -20.373 1.00 95.06 248 GLY A CA 1
ATOM 1997 C C . GLY A 1 248 ? -21.427 20.219 -21.863 1.00 95.06 248 GLY A C 1
ATOM 1998 O O . GLY A 1 248 ? -22.189 19.742 -22.707 1.00 95.06 248 GLY A O 1
ATOM 1999 N N . VAL A 1 249 ? -20.341 20.911 -22.196 1.00 95.94 249 VAL A N 1
ATOM 2000 C CA . VAL A 1 249 ? -19.956 21.201 -23.579 1.00 95.94 249 VAL A CA 1
ATOM 2001 C C . VAL A 1 249 ? -18.652 20.473 -23.910 1.00 95.94 249 VAL A C 1
ATOM 2003 O O . VAL A 1 249 ? -17.709 20.474 -23.111 1.00 95.94 249 VAL A O 1
ATOM 2006 N N . GLU A 1 250 ? -18.607 19.842 -25.086 1.00 95.38 250 GLU A N 1
ATOM 2007 C CA . GLU A 1 250 ? -17.395 19.216 -25.628 1.00 95.38 250 GLU A CA 1
ATOM 2008 C C . GLU A 1 250 ? -16.280 20.266 -25.779 1.00 95.38 250 GLU A C 1
ATOM 2010 O O . GLU A 1 250 ? -16.540 21.409 -26.150 1.00 95.38 250 GLU A O 1
ATOM 2015 N N . THR A 1 251 ? -15.042 19.896 -25.451 1.00 96.88 251 THR A N 1
ATOM 2016 C CA . THR A 1 251 ? -13.918 20.830 -25.282 1.00 96.88 251 THR A CA 1
ATOM 2017 C C . THR A 1 251 ? -13.555 21.597 -26.561 1.00 96.88 251 THR A C 1
ATOM 2019 O O . THR A 1 251 ? -13.159 22.757 -26.478 1.00 96.88 251 THR A O 1
ATOM 2022 N N . SER A 1 252 ? -13.735 20.999 -27.741 1.00 95.44 252 SER A N 1
ATOM 2023 C CA . SER A 1 252 ? -13.506 21.635 -29.049 1.00 95.44 252 SER A CA 1
ATOM 2024 C C . SER A 1 252 ? -14.755 22.306 -29.636 1.00 95.44 252 SER A C 1
ATOM 2026 O O . SER A 1 252 ? -14.713 22.802 -30.762 1.00 95.44 252 SER A O 1
ATOM 2028 N N . SER A 1 253 ? -15.879 22.333 -28.914 1.00 90.56 253 SER A N 1
ATOM 2029 C CA . SER A 1 253 ? -17.140 22.855 -29.440 1.00 90.56 253 SER A CA 1
ATOM 2030 C C . SER A 1 253 ? -17.079 24.351 -29.759 1.00 90.56 253 SER A C 1
ATOM 2032 O O . SER A 1 253 ? -16.470 25.168 -29.057 1.00 90.56 253 SER A O 1
ATOM 2034 N N . PHE A 1 254 ? -17.791 24.731 -30.821 1.00 81.44 254 PHE A N 1
ATOM 2035 C CA . PHE A 1 254 ? -17.900 26.106 -31.282 1.00 81.44 254 PHE A CA 1
ATOM 2036 C C . PHE A 1 254 ? -19.345 26.589 -31.174 1.00 81.44 254 PHE A C 1
ATOM 2038 O O . PHE A 1 254 ? -20.223 26.132 -31.898 1.00 81.44 254 PHE A O 1
ATOM 2045 N N . SER A 1 255 ? -19.567 27.593 -30.334 1.00 74.69 255 SER A N 1
ATOM 2046 C CA . SER A 1 255 ? -20.735 28.468 -30.404 1.00 74.69 255 SER A CA 1
ATOM 2047 C C . SER A 1 255 ? -20.252 29.904 -30.224 1.00 74.69 255 SER A C 1
ATOM 2049 O O . SER A 1 255 ? -19.361 30.154 -29.411 1.00 74.69 255 SER A O 1
ATOM 2051 N N . GLU A 1 256 ? -20.748 30.833 -31.039 1.00 62.75 256 GLU A N 1
ATOM 2052 C CA . GLU A 1 256 ? -20.323 32.242 -30.993 1.00 62.75 256 GLU A CA 1
ATOM 2053 C C . GLU A 1 256 ? -21.087 33.039 -29.931 1.00 62.75 256 GLU A C 1
ATOM 2055 O O . GLU A 1 256 ? -20.502 33.921 -29.316 1.00 62.75 256 GLU A O 1
ATOM 2060 N N . ASN A 1 257 ? -22.338 32.662 -29.638 1.00 66.44 257 ASN A N 1
ATOM 2061 C CA . ASN A 1 257 ? -23.213 33.390 -28.707 1.00 66.44 257 ASN A CA 1
ATOM 2062 C C . ASN A 1 257 ? -23.790 32.513 -27.579 1.00 66.44 257 ASN A C 1
ATOM 2064 O O . ASN A 1 257 ? -24.674 32.961 -26.858 1.00 66.44 257 ASN A O 1
ATOM 2068 N N . GLY A 1 258 ? -23.339 31.259 -27.441 1.00 84.50 258 GLY A N 1
ATOM 2069 C CA . GLY A 1 258 ? -23.944 30.273 -26.531 1.00 84.50 258 GLY A CA 1
ATOM 2070 C C . GLY A 1 258 ? -22.998 29.610 -25.527 1.00 84.50 258 GLY A C 1
ATOM 2071 O O . GLY A 1 258 ? -23.435 28.715 -24.808 1.00 84.50 258 GLY A O 1
ATOM 2072 N N . ILE A 1 259 ? -21.717 29.995 -25.483 1.00 93.44 259 ILE A N 1
ATOM 2073 C CA . ILE A 1 259 ? -20.735 29.406 -24.559 1.00 93.44 259 ILE A CA 1
ATOM 2074 C C . ILE A 1 259 ? -19.817 30.464 -23.945 1.00 93.44 259 ILE A C 1
ATOM 2076 O O . ILE A 1 259 ? -19.428 31.429 -24.604 1.00 93.44 259 ILE A O 1
ATOM 2080 N N . LYS A 1 260 ? -19.416 30.224 -22.700 1.00 95.69 260 LYS A N 1
ATOM 2081 C CA . LYS A 1 260 ? -18.275 30.868 -22.037 1.00 95.69 260 LYS A CA 1
ATOM 2082 C C . LYS A 1 260 ? -17.134 29.865 -21.917 1.00 95.69 260 LYS A C 1
ATOM 2084 O O . LYS A 1 260 ? -17.329 28.677 -22.162 1.00 95.69 260 LYS A O 1
ATOM 2089 N N . HIS A 1 261 ? -15.938 30.337 -21.593 1.00 97.38 261 HIS A N 1
ATOM 2090 C CA . HIS A 1 261 ? -14.795 29.477 -21.296 1.00 97.38 261 HIS A CA 1
ATOM 2091 C C . HIS A 1 261 ? -14.369 29.674 -19.851 1.00 97.38 261 HIS A C 1
ATOM 2093 O O . HIS A 1 261 ? -14.461 30.777 -19.314 1.00 97.38 261 HIS A O 1
ATOM 2099 N N . VAL A 1 262 ? -13.900 28.592 -19.251 1.00 98.69 262 VAL A N 1
ATOM 2100 C CA . VAL A 1 262 ? -13.337 28.570 -17.911 1.00 98.69 262 VAL A CA 1
ATOM 2101 C C . VAL A 1 262 ? -11.852 28.299 -18.047 1.00 98.69 262 VAL A C 1
ATOM 2103 O O . VAL A 1 262 ? -11.468 27.309 -18.672 1.00 98.69 262 VAL A O 1
ATOM 2106 N N . LEU A 1 263 ? -11.032 29.168 -17.460 1.00 98.75 263 LEU A N 1
ATOM 2107 C CA . LEU A 1 263 ? -9.629 28.874 -17.201 1.00 98.75 263 LEU A CA 1
ATOM 2108 C C . LEU A 1 263 ? -9.484 28.561 -15.720 1.00 98.75 263 LEU A C 1
ATOM 2110 O O . LEU A 1 263 ? -9.732 29.419 -14.873 1.00 98.75 263 LEU A O 1
ATOM 2114 N N . LYS A 1 264 ? -9.077 27.332 -15.420 1.00 98.69 264 LYS A N 1
ATOM 2115 C CA . LYS A 1 264 ? -8.747 26.885 -14.073 1.00 98.69 264 LYS A CA 1
ATOM 2116 C C . LYS A 1 264 ? -7.243 26.680 -13.958 1.00 98.69 264 LYS A C 1
ATOM 2118 O O . LYS A 1 264 ? -6.626 26.153 -14.880 1.00 98.69 264 LYS A O 1
ATOM 2123 N N . VAL A 1 265 ? -6.669 27.053 -12.818 1.00 98.38 265 VAL A N 1
ATOM 2124 C CA . VAL A 1 265 ? -5.269 26.783 -12.461 1.00 98.38 265 VAL A CA 1
ATOM 2125 C C . VAL A 1 265 ? -5.171 26.403 -10.987 1.00 98.38 265 VAL A C 1
ATOM 2127 O O . VAL A 1 265 ? -5.934 26.896 -10.155 1.00 98.38 265 VAL A O 1
ATOM 2130 N N . SER A 1 266 ? -4.234 25.520 -10.667 1.00 98.62 266 SER A N 1
ATOM 2131 C CA . SER A 1 266 ? -3.826 25.230 -9.294 1.00 98.62 266 SER A CA 1
ATOM 2132 C C . SER A 1 266 ? -2.663 26.153 -8.938 1.00 98.62 266 SER A C 1
ATOM 2134 O O . SER A 1 266 ? -1.624 26.122 -9.598 1.00 98.62 266 SER A O 1
ATOM 2136 N N . LEU A 1 267 ? -2.841 27.031 -7.950 1.00 97.56 267 LEU A N 1
ATOM 2137 C CA . LEU A 1 267 ? -1.775 27.938 -7.523 1.00 97.56 267 LEU A CA 1
ATOM 2138 C C . LEU A 1 267 ? -0.908 27.247 -6.474 1.00 97.56 267 LEU A C 1
ATOM 2140 O O . LEU A 1 267 ? -1.354 27.041 -5.343 1.00 97.56 267 LEU A O 1
ATOM 2144 N N . PHE A 1 268 ? 0.344 26.953 -6.834 1.00 93.62 268 PHE A N 1
ATOM 2145 C CA . PHE A 1 268 ? 1.299 26.271 -5.951 1.00 93.62 268 PHE A CA 1
ATOM 2146 C C . PHE A 1 268 ? 1.503 27.020 -4.627 1.00 93.62 268 PHE A C 1
ATOM 2148 O O . PHE A 1 268 ? 1.489 26.426 -3.554 1.00 93.62 268 PHE A O 1
ATOM 2155 N N . GLU A 1 269 ? 1.613 28.349 -4.699 1.00 92.19 269 GLU A N 1
ATOM 2156 C CA . GLU A 1 269 ? 1.901 29.222 -3.553 1.00 92.19 269 GLU A CA 1
ATOM 2157 C C . GLU A 1 269 ? 0.811 29.188 -2.476 1.00 92.19 269 GLU A C 1
ATOM 2159 O O . GLU A 1 269 ? 1.097 29.369 -1.295 1.00 92.19 269 GLU A O 1
ATOM 2164 N N . THR A 1 270 ? -0.444 28.974 -2.874 1.00 93.00 270 THR A N 1
ATOM 2165 C CA . THR A 1 270 ? -1.581 28.936 -1.949 1.00 93.00 270 THR A CA 1
ATOM 2166 C C . THR A 1 270 ? -2.114 27.527 -1.738 1.00 93.00 270 THR A C 1
ATOM 2168 O O . THR A 1 270 ? -2.934 27.356 -0.848 1.00 93.00 270 THR A O 1
ATOM 2171 N N . SER A 1 271 ? -1.708 26.541 -2.548 1.00 95.44 271 SER A N 1
ATOM 2172 C CA . SER A 1 271 ? -2.248 25.172 -2.540 1.00 95.44 271 SER A CA 1
ATOM 2173 C C . SER A 1 271 ? -3.777 25.110 -2.717 1.00 95.44 271 SER A C 1
ATOM 2175 O O . SER A 1 271 ? -4.454 24.328 -2.057 1.00 95.44 271 SER A O 1
ATOM 2177 N N . HIS A 1 272 ? -4.329 25.949 -3.605 1.00 97.19 272 HIS A N 1
ATOM 2178 C CA . HIS A 1 272 ? -5.764 25.979 -3.926 1.00 97.19 272 HIS A CA 1
ATOM 2179 C C . HIS A 1 272 ? -6.012 26.071 -5.437 1.00 97.19 272 HIS A C 1
ATOM 2181 O O . HIS A 1 272 ? -5.175 26.574 -6.194 1.00 97.19 272 HIS A O 1
ATOM 2187 N N . ASP A 1 273 ? -7.205 25.643 -5.849 1.00 98.31 273 ASP A N 1
ATOM 2188 C CA . ASP A 1 273 ? -7.658 25.652 -7.237 1.00 98.31 273 ASP A CA 1
ATOM 2189 C C . ASP A 1 273 ? -8.593 26.826 -7.524 1.00 98.31 273 ASP A C 1
ATOM 2191 O O . ASP A 1 273 ? -9.691 26.919 -6.969 1.00 98.31 273 ASP A O 1
ATOM 2195 N N . TYR A 1 274 ? -8.174 27.687 -8.449 1.00 98.44 274 TYR A N 1
ATOM 2196 C CA . TYR A 1 274 ? -8.876 28.909 -8.826 1.00 98.44 274 TYR A CA 1
ATOM 2197 C C . TYR A 1 274 ? -9.348 28.840 -10.263 1.00 98.44 274 TYR A C 1
ATOM 2199 O O . TYR A 1 274 ? -8.641 28.325 -11.131 1.00 98.44 274 TYR A O 1
ATOM 2207 N N . TYR A 1 275 ? -10.502 29.434 -10.537 1.00 98.62 275 TYR A N 1
ATOM 2208 C CA . TYR A 1 275 ? -10.995 29.566 -11.896 1.00 98.62 275 TYR A CA 1
ATOM 2209 C C . TYR A 1 275 ? -11.503 30.973 -12.178 1.00 98.62 275 TYR A C 1
ATOM 2211 O O . TYR A 1 275 ? -11.990 31.675 -11.297 1.00 98.62 275 TYR A O 1
ATOM 2219 N N . THR A 1 276 ? -11.428 31.367 -13.440 1.00 98.69 276 THR A N 1
ATOM 2220 C CA . THR A 1 276 ? -12.134 32.541 -13.945 1.00 98.69 276 THR A CA 1
ATOM 2221 C C . THR A 1 276 ? -13.061 32.127 -15.077 1.00 98.69 276 THR A C 1
ATOM 2223 O O . THR A 1 276 ? -12.836 31.111 -15.741 1.00 98.69 276 THR A O 1
ATOM 2226 N N . ILE A 1 277 ? -14.118 32.909 -15.277 1.00 98.38 277 ILE A N 1
ATOM 2227 C CA . ILE A 1 277 ? -15.043 32.764 -16.401 1.00 98.38 277 ILE A CA 1
ATOM 2228 C C . ILE A 1 277 ? -14.753 33.893 -17.381 1.00 98.38 277 ILE A C 1
ATOM 2230 O O . ILE A 1 277 ? -14.534 35.037 -16.979 1.00 98.38 277 ILE A O 1
ATOM 2234 N N . GLY A 1 278 ? -14.746 33.576 -18.668 1.00 96.69 278 GLY A N 1
ATOM 2235 C CA . GLY A 1 278 ? -14.386 34.543 -19.685 1.00 96.69 278 GLY A CA 1
ATOM 2236 C C . GLY A 1 278 ? -14.706 34.097 -21.097 1.00 96.69 278 GLY A C 1
ATOM 2237 O O . GLY A 1 278 ? -15.467 33.158 -21.356 1.00 96.69 278 GLY A O 1
ATOM 2238 N N . SER A 1 279 ? -14.096 34.804 -22.036 1.00 95.19 279 SER A N 1
ATOM 2239 C CA . SER A 1 279 ? -14.273 34.606 -23.467 1.00 95.19 279 SER A CA 1
ATOM 2240 C C . SER A 1 279 ? -12.942 34.212 -24.103 1.00 95.19 279 SER A C 1
ATOM 2242 O O . SER A 1 279 ? -11.889 34.760 -23.783 1.00 95.19 279 SER A O 1
ATOM 2244 N N . TYR A 1 280 ? -12.976 33.258 -25.031 1.00 95.44 280 TYR A N 1
ATOM 2245 C CA . TYR A 1 280 ? -11.789 32.825 -25.762 1.00 95.44 280 TYR A CA 1
ATOM 2246 C C . TYR A 1 280 ? -11.707 33.538 -27.112 1.00 95.44 280 TYR A C 1
ATOM 2248 O O . TYR A 1 280 ? -12.489 33.254 -28.025 1.00 95.44 280 TYR A O 1
ATOM 2256 N N . ASN A 1 281 ? -10.750 34.459 -27.256 1.00 93.75 281 ASN A N 1
ATOM 2257 C CA . ASN A 1 281 ? -10.444 35.070 -28.542 1.00 93.75 281 ASN A CA 1
ATOM 2258 C C . ASN A 1 281 ? -9.613 34.093 -29.380 1.00 93.75 281 ASN A C 1
ATOM 2260 O O . ASN A 1 281 ? -8.394 34.006 -29.242 1.00 93.75 281 ASN A O 1
ATOM 2264 N N . ARG A 1 282 ? -10.296 33.369 -30.267 1.00 89.88 282 ARG A N 1
ATOM 2265 C CA . ARG A 1 282 ? -9.704 32.326 -31.116 1.00 89.88 282 ARG A CA 1
ATOM 2266 C C . ARG A 1 282 ? -8.776 32.865 -32.206 1.00 89.88 282 ARG A C 1
ATOM 2268 O O . ARG A 1 282 ? -7.894 32.139 -32.639 1.00 89.88 282 ARG A O 1
ATOM 2275 N N . GLU A 1 283 ? -8.958 34.109 -32.650 1.00 89.38 283 GLU A N 1
ATOM 2276 C CA . GLU A 1 283 ? -8.088 34.718 -33.669 1.00 89.38 283 GLU A CA 1
ATOM 2277 C C . GLU A 1 283 ? -6.716 35.062 -33.092 1.00 89.38 283 GLU A C 1
ATOM 2279 O O . GLU A 1 283 ? -5.688 34.841 -33.727 1.00 89.38 283 GLU A O 1
ATOM 2284 N N . LYS A 1 284 ? -6.704 35.595 -31.865 1.00 92.19 284 LYS A N 1
ATOM 2285 C CA . LYS A 1 284 ? -5.473 35.943 -31.145 1.00 92.19 284 LYS A CA 1
ATOM 2286 C C . LYS A 1 284 ? -4.912 34.786 -30.323 1.00 92.19 284 LYS A C 1
ATOM 2288 O O . LYS A 1 284 ? -3.784 34.888 -29.856 1.00 92.19 284 LYS A O 1
ATOM 2293 N N . ASP A 1 285 ? -5.692 33.720 -30.152 1.00 95.38 285 ASP A N 1
ATOM 2294 C CA . ASP A 1 285 ? -5.412 32.604 -29.250 1.00 95.38 285 ASP A CA 1
ATOM 2295 C C . ASP A 1 285 ? -5.147 33.062 -27.799 1.00 95.38 285 ASP A C 1
ATOM 2297 O O . ASP A 1 285 ? -4.221 32.606 -27.134 1.00 95.38 285 ASP A O 1
ATOM 2301 N N . VAL A 1 286 ? -5.992 33.977 -27.308 1.00 96.44 286 VAL A N 1
ATOM 2302 C CA . VAL A 1 286 ? -5.906 34.551 -25.955 1.00 96.44 286 VAL A CA 1
ATOM 2303 C C . VAL A 1 286 ? -7.231 34.372 -25.222 1.00 96.44 286 VAL A C 1
ATOM 2305 O O . VAL A 1 286 ? -8.304 34.625 -25.776 1.00 96.44 286 VAL A O 1
ATOM 2308 N N . TYR A 1 287 ? -7.156 33.960 -23.962 1.00 97.81 287 TYR A N 1
ATOM 2309 C CA . TYR A 1 287 ? -8.284 33.948 -23.042 1.00 97.81 287 TYR A CA 1
ATOM 2310 C C . TYR A 1 287 ? -8.410 35.298 -22.330 1.00 97.81 287 TYR A C 1
ATOM 2312 O O . TYR A 1 287 ? -7.430 35.850 -21.823 1.00 97.81 287 TYR A O 1
ATOM 2320 N N . VAL A 1 288 ? -9.632 35.827 -22.310 1.00 97.19 288 VAL A N 1
ATOM 2321 C CA . VAL A 1 288 ? -9.970 37.113 -21.701 1.00 97.19 288 VAL A CA 1
ATOM 2322 C C . VAL A 1 288 ? -10.998 36.858 -20.599 1.00 97.19 288 VAL A C 1
ATOM 2324 O O . VAL A 1 288 ? -12.149 36.555 -20.932 1.00 97.19 288 VAL A O 1
ATOM 2327 N N . PRO A 1 289 ? -10.610 36.954 -19.313 1.00 97.38 289 PRO A N 1
ATOM 2328 C CA . PRO A 1 289 ? -11.553 36.900 -18.200 1.00 97.38 289 PRO A CA 1
ATOM 2329 C C . PRO A 1 289 ? -12.655 37.956 -18.355 1.00 97.38 289 PRO A C 1
ATOM 2331 O O . PRO A 1 289 ? -12.407 39.055 -18.859 1.00 97.38 289 PRO A O 1
ATOM 2334 N N . ASP A 1 290 ? -13.875 37.633 -17.929 1.00 97.00 290 ASP A N 1
ATOM 2335 C CA . ASP A 1 290 ? -14.963 38.608 -17.876 1.00 97.00 290 ASP A CA 1
ATOM 2336 C C . ASP A 1 290 ? -14.662 39.703 -16.833 1.00 97.00 290 ASP A C 1
ATOM 2338 O O . ASP A 1 290 ? -13.864 39.527 -15.909 1.00 97.00 290 ASP A O 1
ATOM 2342 N N . LEU A 1 291 ? -15.310 40.863 -16.980 1.00 92.56 291 LEU A N 1
ATOM 2343 C CA . LEU A 1 291 ? -15.087 42.012 -16.101 1.00 92.56 291 LEU A CA 1
ATOM 2344 C C . LEU A 1 291 ? -15.333 41.639 -14.628 1.00 92.56 291 LEU A C 1
ATOM 2346 O O . LEU A 1 291 ? -16.424 41.200 -14.270 1.00 92.56 291 LEU A O 1
ATOM 2350 N N . GLY A 1 292 ? -14.329 41.872 -13.779 1.00 89.12 292 GLY A N 1
ATOM 2351 C CA . GLY A 1 292 ? -14.359 41.534 -12.351 1.00 89.12 292 GLY A CA 1
ATOM 2352 C C . GLY A 1 292 ? -13.592 40.260 -11.989 1.00 89.12 292 GLY A C 1
ATOM 2353 O O . GLY A 1 292 ? -13.368 40.025 -10.806 1.00 89.12 292 GLY A O 1
ATOM 2354 N N . PHE A 1 293 ? -13.137 39.479 -12.973 1.00 94.69 293 PHE A N 1
ATOM 2355 C CA . PHE A 1 293 ? -12.245 38.344 -12.747 1.00 94.69 293 PHE A CA 1
ATOM 2356 C C . PHE A 1 293 ? -10.784 38.693 -13.011 1.00 94.69 293 PHE A C 1
ATOM 2358 O O . PHE A 1 293 ? -10.448 39.323 -14.013 1.00 94.69 293 PHE A O 1
ATOM 2365 N N . VAL A 1 294 ? -9.912 38.205 -12.132 1.00 94.75 294 VAL A N 1
ATOM 2366 C CA . VAL A 1 294 ? -8.452 38.262 -12.262 1.00 94.75 294 VAL A CA 1
ATOM 2367 C C . VAL A 1 294 ? -7.913 36.893 -11.865 1.00 94.75 294 VAL A C 1
ATOM 2369 O O . VAL A 1 294 ? -8.335 36.362 -10.841 1.00 94.75 294 VAL A O 1
ATOM 2372 N N . GLN A 1 295 ? -7.019 36.293 -12.656 1.00 95.00 295 GLN A N 1
ATOM 2373 C CA . GLN A 1 295 ? -6.547 34.915 -12.450 1.00 95.00 295 GLN A CA 1
ATOM 2374 C C . GLN A 1 295 ? -5.487 34.830 -11.332 1.00 95.00 295 GLN A C 1
ATOM 2376 O O . GLN A 1 295 ? -4.355 34.411 -11.553 1.00 95.00 295 GLN A O 1
ATOM 2381 N N . ASN A 1 296 ? -5.850 35.236 -10.117 1.00 92.94 296 ASN A N 1
ATOM 2382 C CA . ASN A 1 296 ? -5.000 35.211 -8.926 1.00 92.94 296 ASN A CA 1
ATOM 2383 C C . ASN A 1 296 ? -5.790 34.722 -7.695 1.00 92.94 296 ASN A C 1
ATOM 2385 O O . ASN A 1 296 ? -6.907 34.223 -7.818 1.00 92.94 296 ASN A O 1
ATOM 2389 N N . GLY A 1 297 ? -5.230 34.897 -6.495 1.00 88.56 297 GLY A N 1
ATOM 2390 C CA . GLY A 1 297 ? -5.853 34.464 -5.239 1.00 88.56 297 GLY A CA 1
ATOM 2391 C C . GLY A 1 297 ? -7.217 35.093 -4.902 1.00 88.56 297 GLY A C 1
ATOM 2392 O O . GLY A 1 297 ? -7.858 34.625 -3.964 1.00 88.56 297 GLY A O 1
ATOM 2393 N N . SER A 1 298 ? -7.660 36.121 -5.638 1.00 91.31 298 SER A N 1
ATOM 2394 C CA . SER A 1 298 ? -8.988 36.743 -5.499 1.00 91.31 298 SER A CA 1
ATOM 2395 C C . SER A 1 298 ? -10.072 36.114 -6.384 1.00 91.31 298 SER A C 1
ATOM 2397 O O . SER A 1 298 ? -11.253 36.402 -6.192 1.00 91.31 298 SER A O 1
ATOM 2399 N N . ALA A 1 299 ? -9.698 35.254 -7.338 1.00 95.12 299 ALA A N 1
ATOM 2400 C CA . ALA A 1 299 ? -10.657 34.515 -8.150 1.00 95.12 299 ALA A CA 1
ATOM 2401 C C . ALA A 1 299 ? -11.502 33.550 -7.294 1.00 95.12 299 ALA A C 1
ATOM 2403 O O . ALA A 1 299 ? -11.060 33.111 -6.225 1.00 95.12 299 ALA A O 1
ATOM 2404 N N . PRO A 1 300 ? -12.698 33.154 -7.764 1.00 95.50 300 PRO A N 1
ATOM 2405 C CA . PRO A 1 300 ? -13.428 32.057 -7.152 1.00 95.50 300 PRO A CA 1
ATOM 2406 C C . PRO A 1 300 ? -12.620 30.760 -7.149 1.00 95.50 300 PRO A C 1
ATOM 2408 O O . PRO A 1 300 ? -11.838 30.475 -8.064 1.00 95.50 300 PRO A O 1
ATOM 2411 N N . ARG A 1 301 ? -12.863 29.944 -6.125 1.00 97.88 301 ARG A N 1
ATOM 2412 C CA . ARG A 1 301 ? -12.310 28.595 -6.017 1.00 97.88 301 ARG A CA 1
ATOM 2413 C C . ARG A 1 301 ? -13.355 27.572 -6.426 1.00 97.88 301 ARG A C 1
ATOM 2415 O O . ARG A 1 301 ? -14.552 27.808 -6.265 1.00 97.88 301 ARG A O 1
ATOM 2422 N N . LEU A 1 302 ? -12.908 26.424 -6.928 1.00 97.62 302 LEU A N 1
ATOM 2423 C CA . LEU A 1 302 ? -13.804 25.276 -7.114 1.00 97.62 302 LEU A CA 1
ATOM 2424 C C . LEU A 1 302 ? -14.269 24.724 -5.761 1.00 97.62 302 LEU A C 1
ATOM 2426 O O . LEU A 1 302 ? -15.420 24.336 -5.602 1.00 97.62 302 LEU A O 1
ATOM 2430 N N . ASP A 1 303 ? -13.393 24.747 -4.767 1.00 98.62 303 ASP A N 1
ATOM 2431 C CA . ASP A 1 303 ? -13.699 24.337 -3.406 1.00 98.62 303 ASP A CA 1
ATOM 2432 C C . ASP A 1 303 ? -12.881 25.203 -2.441 1.00 98.62 303 ASP A C 1
ATOM 2434 O O . ASP A 1 303 ? -11.724 25.535 -2.711 1.00 98.62 303 ASP A O 1
ATOM 2438 N N . TYR A 1 304 ? -13.505 25.633 -1.348 1.00 98.19 304 TYR A N 1
ATOM 2439 C CA . TYR A 1 304 ? -12.898 26.543 -0.374 1.00 98.19 304 TYR A CA 1
ATOM 2440 C C . TYR A 1 304 ? -12.226 25.814 0.798 1.00 98.19 304 TYR A C 1
ATOM 2442 O O . TYR A 1 304 ? -11.707 26.469 1.701 1.00 98.19 304 TYR A O 1
ATOM 2450 N N . GLY A 1 305 ? -12.241 24.479 0.787 1.00 97.88 305 GLY A N 1
ATOM 2451 C CA . GLY A 1 305 ? -11.538 23.626 1.734 1.00 97.88 305 GLY A CA 1
ATOM 2452 C C . GLY A 1 305 ? -10.283 22.975 1.148 1.00 97.88 305 GLY A C 1
ATOM 2453 O O . GLY A 1 305 ? -9.531 23.587 0.389 1.00 97.88 305 GLY A O 1
ATOM 2454 N N . LYS A 1 306 ? -10.038 21.718 1.526 1.00 97.81 306 LYS A N 1
ATOM 2455 C CA . LYS A 1 306 ? -8.883 20.925 1.097 1.00 97.81 306 LYS A CA 1
ATOM 2456 C C . LYS A 1 306 ? -9.159 20.284 -0.267 1.00 97.81 306 LYS A C 1
ATOM 2458 O O . LYS A 1 306 ? -9.818 19.253 -0.349 1.00 97.81 306 LYS A O 1
ATOM 2463 N N . TYR A 1 307 ? -8.682 20.918 -1.337 1.00 98.50 307 TYR A N 1
ATOM 2464 C CA . TYR A 1 307 ? -8.967 20.504 -2.712 1.00 98.50 307 TYR A CA 1
ATOM 2465 C C . TYR A 1 307 ? -7.918 21.060 -3.681 1.00 98.50 307 TYR A C 1
ATOM 2467 O O . TYR A 1 307 ? -7.708 22.274 -3.738 1.00 98.50 307 TYR A O 1
ATOM 2475 N N . TYR A 1 308 ? -7.258 20.191 -4.446 1.00 98.50 308 TYR A N 1
ATOM 2476 C CA . TYR A 1 308 ? -6.151 20.591 -5.315 1.00 98.50 308 TYR A CA 1
ATOM 2477 C C . TYR A 1 308 ? -6.050 19.741 -6.588 1.00 98.50 308 TYR A C 1
ATOM 2479 O O . TYR A 1 308 ? -6.675 18.684 -6.709 1.00 98.50 308 TYR A O 1
ATOM 2487 N N . ALA A 1 309 ? -5.240 20.210 -7.543 1.00 98.19 309 ALA A N 1
ATOM 2488 C CA . ALA A 1 309 ? -4.891 19.513 -8.784 1.00 98.19 309 ALA A CA 1
ATOM 2489 C C . ALA A 1 309 ? -6.100 19.026 -9.609 1.00 98.19 309 ALA A C 1
ATOM 2491 O O . ALA A 1 309 ? -6.030 18.036 -10.336 1.00 98.19 309 ALA A O 1
ATOM 2492 N N . SER A 1 310 ? -7.233 19.721 -9.506 1.00 98.56 310 SER A N 1
ATOM 2493 C CA . SER A 1 310 ? -8.479 19.279 -10.119 1.00 98.56 310 SER A CA 1
ATOM 2494 C C . SER A 1 310 ? -8.459 19.331 -11.638 1.00 98.56 310 SER A C 1
ATOM 2496 O O . SER A 1 310 ? -7.778 20.162 -12.251 1.00 98.56 310 SER A O 1
ATOM 2498 N N . LYS A 1 311 ? -9.217 18.424 -12.250 1.00 98.62 311 LYS A N 1
ATOM 2499 C CA . LYS A 1 311 ? -9.251 18.225 -13.695 1.00 98.62 311 LYS A CA 1
ATOM 2500 C C . LYS A 1 311 ? -10.635 17.787 -14.141 1.00 98.62 311 LYS A C 1
ATOM 2502 O O . LYS A 1 311 ? -11.256 16.930 -13.509 1.00 98.62 311 LYS A O 1
ATOM 2507 N N . THR A 1 312 ? -11.106 18.361 -15.242 1.00 98.75 312 THR A N 1
ATOM 2508 C CA . THR A 1 312 ? -12.393 18.000 -15.828 1.00 98.75 312 THR A CA 1
ATOM 2509 C C . THR A 1 312 ? -12.255 17.080 -17.031 1.00 98.75 312 THR A C 1
ATOM 2511 O O . THR A 1 312 ? -11.232 17.046 -17.717 1.00 98.75 312 THR A O 1
ATOM 2514 N N . PHE A 1 313 ? -13.336 16.369 -17.337 1.00 98.56 313 PHE A N 1
ATOM 2515 C CA . PHE A 1 313 ? -13.528 15.743 -18.638 1.00 98.56 313 PHE A CA 1
ATOM 2516 C C . PHE A 1 313 ? -14.977 15.869 -19.097 1.00 98.56 313 PHE A C 1
ATOM 2518 O O . PHE A 1 313 ? -15.893 16.090 -18.300 1.00 98.56 313 PHE A O 1
ATOM 2525 N N . TYR A 1 314 ? -15.177 15.745 -20.406 1.00 98.12 314 TYR A N 1
ATOM 2526 C CA . TYR A 1 314 ? -16.507 15.739 -20.995 1.00 98.12 314 TYR A CA 1
ATOM 2527 C C . TYR A 1 314 ? -17.047 14.309 -21.082 1.00 98.12 314 TYR A C 1
ATOM 2529 O O . TYR A 1 314 ? -16.452 13.456 -21.738 1.00 98.12 314 TYR A O 1
ATOM 2537 N N . ASP A 1 315 ? -18.178 14.068 -20.427 1.00 97.56 315 ASP A N 1
ATOM 2538 C CA . ASP A 1 315 ? -18.971 12.849 -20.538 1.00 97.56 315 ASP A CA 1
ATOM 2539 C C . ASP A 1 315 ? -19.974 13.025 -21.684 1.00 97.56 315 ASP A C 1
ATOM 2541 O O . ASP A 1 315 ? -21.006 13.694 -21.555 1.00 97.56 315 ASP A O 1
ATOM 2545 N N . ASP A 1 316 ? -19.647 12.440 -22.834 1.00 93.06 316 ASP A N 1
ATOM 2546 C CA . ASP A 1 316 ? -20.447 12.533 -24.048 1.00 93.06 316 ASP A CA 1
ATOM 2547 C C . ASP A 1 316 ? -21.701 11.647 -24.018 1.00 93.06 316 ASP A C 1
ATOM 2549 O O . ASP A 1 316 ? -22.628 11.906 -24.795 1.00 93.06 316 ASP A O 1
ATOM 2553 N N . VAL A 1 317 ? -21.762 10.660 -23.118 1.00 93.75 317 VAL A N 1
ATOM 2554 C CA . VAL A 1 317 ? -22.908 9.759 -22.935 1.00 93.75 317 VAL A CA 1
ATOM 2555 C C . VAL A 1 317 ? -24.035 10.479 -22.205 1.00 93.75 317 VAL A C 1
ATOM 2557 O O . VAL A 1 317 ? -25.175 10.448 -22.669 1.00 93.75 317 VAL A O 1
ATOM 2560 N N . LYS A 1 318 ? -23.720 11.172 -21.104 1.00 95.00 318 LYS A N 1
ATOM 2561 C CA . LYS A 1 318 ? -24.703 11.924 -20.302 1.00 95.00 318 LYS A CA 1
ATOM 2562 C C . LYS A 1 318 ? -24.706 13.433 -20.549 1.00 95.00 318 LYS A C 1
ATOM 2564 O O . LYS A 1 318 ? -25.441 14.152 -19.882 1.00 95.00 318 LYS A O 1
ATOM 2569 N N . LYS A 1 319 ? -23.907 13.917 -21.507 1.00 95.94 319 LYS A N 1
ATOM 2570 C CA . LYS A 1 319 ? -23.815 15.338 -21.894 1.00 95.94 319 LYS A CA 1
ATOM 2571 C C . LYS A 1 319 ? -23.524 16.248 -20.702 1.00 95.94 319 LYS A C 1
ATOM 2573 O O . LYS A 1 319 ? -24.146 17.288 -20.522 1.00 95.94 319 LYS A O 1
ATOM 2578 N N . ARG A 1 320 ? -22.541 15.870 -19.889 1.00 97.25 320 ARG A N 1
ATOM 2579 C CA . ARG A 1 320 ? -22.146 16.601 -18.677 1.00 97.25 320 ARG A CA 1
ATOM 2580 C C . ARG A 1 320 ? -20.634 16.753 -18.602 1.00 97.25 320 ARG A C 1
ATOM 2582 O O . ARG A 1 320 ? -19.896 15.972 -19.193 1.00 97.25 320 ARG A O 1
ATOM 2589 N N . ARG A 1 321 ? -20.160 17.781 -17.901 1.00 98.50 321 ARG A N 1
ATOM 2590 C CA . ARG A 1 321 ? -18.741 17.922 -17.568 1.00 98.50 321 ARG A CA 1
ATOM 2591 C C . ARG A 1 321 ? -18.545 17.447 -16.141 1.00 98.50 321 ARG A C 1
ATOM 2593 O O . ARG A 1 321 ? -19.245 17.919 -15.248 1.00 98.50 321 ARG A O 1
ATOM 2600 N N . ILE A 1 322 ? -17.634 16.503 -15.958 1.00 98.69 322 ILE A N 1
ATOM 2601 C CA . ILE A 1 322 ? -17.316 15.933 -14.653 1.00 98.69 322 ILE A CA 1
ATOM 2602 C C . ILE A 1 322 ? -15.992 16.504 -14.181 1.00 98.69 322 ILE A C 1
ATOM 2604 O O . ILE A 1 322 ? -15.037 16.564 -14.953 1.00 98.69 322 ILE A O 1
ATOM 2608 N N . LEU A 1 323 ? -15.957 16.916 -12.923 1.00 98.75 323 LEU A N 1
ATOM 2609 C CA . LEU A 1 323 ? -14.801 17.431 -12.217 1.00 98.75 323 LEU A CA 1
ATOM 2610 C C . LEU A 1 323 ? -14.318 16.389 -11.204 1.00 98.75 323 LEU A C 1
ATOM 2612 O O . LEU A 1 323 ? -15.108 15.871 -10.416 1.00 98.75 323 LEU A O 1
ATOM 2616 N N . TRP A 1 324 ? -13.012 16.139 -11.226 1.00 98.75 324 TRP A N 1
ATOM 2617 C CA . TRP A 1 324 ? -12.273 15.415 -10.197 1.00 98.75 324 TRP A CA 1
ATOM 2618 C C . TRP A 1 324 ? -11.327 16.366 -9.481 1.00 98.75 324 TRP A C 1
ATOM 2620 O O . TRP A 1 324 ? -10.752 17.238 -10.132 1.00 98.75 324 TRP A O 1
ATOM 2630 N N . GLY A 1 325 ? -11.094 16.160 -8.190 1.00 98.25 325 GLY A N 1
ATOM 2631 C CA . GLY A 1 325 ? -10.065 16.880 -7.443 1.00 98.25 325 GLY A CA 1
ATOM 2632 C C . GLY A 1 325 ? -9.446 16.031 -6.353 1.00 98.25 325 GLY A C 1
ATOM 2633 O O . GLY A 1 325 ? -10.144 15.270 -5.680 1.00 98.25 325 GLY A O 1
ATOM 2634 N N . TRP A 1 326 ? -8.137 16.190 -6.185 1.00 98.69 326 TRP A N 1
ATOM 2635 C CA . TRP A 1 326 ? -7.378 15.506 -5.154 1.00 98.69 326 TRP A CA 1
ATOM 2636 C C . TRP A 1 326 ? -7.593 16.185 -3.803 1.00 98.69 326 TRP A C 1
ATOM 2638 O O . TRP A 1 326 ? -7.517 17.408 -3.674 1.00 98.69 326 TRP A O 1
ATOM 2648 N N . VAL A 1 327 ? -7.832 15.362 -2.790 1.00 98.69 327 VAL A N 1
ATOM 2649 C CA . VAL A 1 327 ? -7.983 15.763 -1.397 1.00 98.69 327 VAL A CA 1
ATOM 2650 C C . VAL A 1 327 ? -6.869 15.080 -0.608 1.00 98.69 327 VAL A C 1
ATOM 2652 O O . VAL A 1 327 ? -6.935 13.884 -0.308 1.00 98.69 327 VAL A O 1
ATOM 2655 N N . ASN A 1 328 ? -5.808 15.830 -0.306 1.00 97.38 328 ASN A N 1
ATOM 2656 C CA . ASN A 1 328 ? -4.685 15.321 0.479 1.00 97.38 328 ASN A CA 1
ATOM 2657 C C . ASN A 1 328 ? -5.065 15.131 1.957 1.00 97.38 328 ASN A C 1
ATOM 2659 O O . ASN A 1 328 ? -6.163 15.480 2.392 1.00 97.38 328 ASN A O 1
ATOM 2663 N N . GLU A 1 329 ? -4.175 14.519 2.733 1.00 97.94 329 GLU A N 1
ATOM 2664 C CA . GLU A 1 329 ? -4.428 14.265 4.150 1.00 97.94 329 GLU A CA 1
ATOM 2665 C C . GLU A 1 329 ? -4.279 15.541 4.998 1.00 97.94 329 GLU A C 1
ATOM 2667 O O . GLU A 1 329 ? -3.425 16.388 4.737 1.00 97.94 329 GLU A O 1
ATOM 2672 N N . SER A 1 330 ? -5.101 15.655 6.047 1.00 97.94 330 SER A N 1
ATOM 2673 C CA . SER A 1 330 ? -4.901 16.615 7.150 1.00 97.94 330 SER A CA 1
ATOM 2674 C C . SER A 1 330 ? -4.286 15.947 8.392 1.00 97.94 330 SER A C 1
ATOM 2676 O O . SER A 1 330 ? -4.144 16.586 9.429 1.00 97.94 330 SER A O 1
ATOM 2678 N N . SER A 1 331 ? -3.932 14.661 8.321 1.00 95.62 331 SER A N 1
ATOM 2679 C CA . SER A 1 331 ? -3.160 13.962 9.355 1.00 95.62 331 SER A CA 1
ATOM 2680 C C . SER A 1 331 ? -1.654 14.149 9.134 1.00 95.62 331 SER A C 1
ATOM 2682 O O . SER A 1 331 ? -1.223 14.376 8.001 1.00 95.62 331 SER A O 1
ATOM 2684 N N . PRO A 1 332 ? -0.814 14.028 10.175 1.00 94.12 332 PRO A N 1
ATOM 2685 C CA . PRO A 1 332 ? 0.631 14.133 10.009 1.00 94.12 332 PRO A CA 1
ATOM 2686 C C . PRO A 1 332 ? 1.196 12.959 9.190 1.00 94.12 332 PRO A C 1
ATOM 2688 O O . PRO A 1 332 ? 0.706 11.834 9.266 1.00 94.12 332 PRO A O 1
ATOM 2691 N N . ALA A 1 333 ? 2.310 13.178 8.481 1.00 89.56 333 ALA A N 1
ATOM 2692 C CA . ALA A 1 333 ? 2.926 12.165 7.610 1.00 89.56 333 ALA A CA 1
ATOM 2693 C C . ALA A 1 333 ? 3.276 10.841 8.327 1.00 89.56 333 ALA A C 1
ATOM 2695 O O . ALA A 1 333 ? 3.270 9.774 7.717 1.00 89.56 333 ALA A O 1
ATOM 2696 N N . LYS A 1 334 ? 3.560 10.876 9.637 1.00 91.44 334 LYS A N 1
ATOM 2697 C CA . LYS A 1 334 ? 3.777 9.656 10.435 1.00 91.44 334 LYS A CA 1
ATOM 2698 C C . LYS A 1 334 ? 2.518 8.786 10.528 1.00 91.44 334 LYS A C 1
ATOM 2700 O O . LYS A 1 334 ? 2.631 7.563 10.526 1.00 91.44 334 LYS A O 1
ATOM 2705 N N . ASP A 1 335 ? 1.342 9.410 10.588 1.00 90.25 335 ASP A N 1
ATOM 2706 C CA . ASP A 1 335 ? 0.057 8.718 10.625 1.00 90.25 335 ASP A CA 1
ATOM 2707 C C . ASP A 1 335 ? -0.297 8.186 9.236 1.00 90.25 335 ASP A C 1
ATOM 2709 O O . ASP A 1 335 ? -0.819 7.079 9.139 1.00 90.25 335 ASP A O 1
ATOM 2713 N N . ASP A 1 336 ? 0.079 8.897 8.171 1.00 91.31 336 ASP A N 1
ATOM 2714 C CA . ASP A 1 336 ? -0.017 8.414 6.788 1.00 91.31 336 ASP A CA 1
ATOM 2715 C C . ASP A 1 336 ? 0.821 7.145 6.561 1.00 91.31 336 ASP A C 1
ATOM 2717 O O . ASP A 1 336 ? 0.323 6.139 6.051 1.00 91.31 336 ASP A O 1
ATOM 2721 N N . ILE A 1 337 ? 2.080 7.147 7.016 1.00 89.00 337 ILE A N 1
ATOM 2722 C CA . ILE A 1 337 ? 2.961 5.970 6.962 1.00 89.00 337 ILE A CA 1
ATOM 2723 C C . ILE A 1 337 ? 2.386 4.826 7.806 1.00 89.00 337 ILE A C 1
ATOM 2725 O O . ILE A 1 337 ? 2.365 3.682 7.356 1.00 89.00 337 ILE A O 1
ATOM 2729 N N . LYS A 1 338 ? 1.885 5.130 9.009 1.00 88.06 338 LYS A N 1
ATOM 2730 C CA . LYS A 1 338 ? 1.308 4.150 9.940 1.00 88.06 338 LYS A CA 1
ATOM 2731 C C . LYS A 1 338 ? 0.014 3.521 9.424 1.00 88.06 338 LYS A C 1
ATOM 2733 O O . LYS A 1 338 ? -0.167 2.322 9.605 1.00 88.06 338 LYS A O 1
ATOM 2738 N N . LYS A 1 339 ? -0.883 4.300 8.808 1.00 89.06 339 LYS A N 1
ATOM 2739 C CA . LYS A 1 339 ? -2.126 3.783 8.207 1.00 89.06 339 LYS A CA 1
ATOM 2740 C C . LYS A 1 339 ? -1.886 3.140 6.839 1.00 89.06 339 LYS A C 1
ATOM 2742 O O . LYS A 1 339 ? -2.744 2.403 6.364 1.00 89.06 339 LYS A O 1
ATOM 2747 N N . GLY A 1 340 ? -0.718 3.373 6.233 1.00 88.69 340 GLY A N 1
ATOM 2748 C CA . GLY A 1 340 ? -0.263 2.713 5.010 1.00 88.69 340 GLY A CA 1
ATOM 2749 C C . GLY A 1 340 ? -0.851 3.287 3.719 1.00 88.69 340 GLY A C 1
ATOM 2750 O O . GLY A 1 340 ? -0.742 2.651 2.672 1.00 88.69 340 GLY A O 1
ATOM 2751 N N . TRP A 1 341 ? -1.478 4.465 3.764 1.00 96.56 341 TRP A N 1
ATOM 2752 C CA . TRP A 1 341 ? -2.034 5.164 2.600 1.00 96.56 341 TRP A CA 1
ATOM 2753 C C . TRP A 1 341 ? -2.152 6.671 2.857 1.00 96.56 341 TRP A C 1
ATOM 2755 O O . TRP A 1 341 ? -2.176 7.098 4.008 1.00 96.56 341 TRP A O 1
ATOM 2765 N N . SER A 1 342 ? -2.222 7.474 1.794 1.00 98.00 342 SER A N 1
ATOM 2766 C CA . SER A 1 342 ? -2.391 8.931 1.879 1.00 98.00 342 SER A CA 1
ATOM 2767 C C . SER A 1 342 ? -2.989 9.478 0.582 1.00 98.00 342 SER A C 1
ATOM 2769 O O . SER A 1 342 ? -2.538 9.109 -0.503 1.00 98.00 342 SER A O 1
ATOM 2771 N N . GLY A 1 343 ? -4.000 10.338 0.694 1.00 97.69 343 GLY A N 1
ATOM 2772 C CA . GLY A 1 343 ? -4.675 10.988 -0.423 1.00 97.69 343 GLY A CA 1
ATOM 2773 C C . GLY A 1 343 ? -5.938 10.263 -0.887 1.00 97.69 343 GLY A C 1
ATOM 2774 O O . GLY A 1 343 ? -5.976 9.037 -1.019 1.00 97.69 343 GLY A O 1
ATOM 2775 N N . LEU A 1 344 ? -6.971 11.056 -1.169 1.00 98.19 344 LEU A N 1
ATOM 2776 C CA . LEU A 1 344 ? -8.270 10.642 -1.699 1.00 98.19 344 LEU A CA 1
ATOM 2777 C C . LEU A 1 344 ? -8.602 11.464 -2.947 1.00 98.19 344 LEU A C 1
ATOM 2779 O O . LEU A 1 344 ? -8.053 12.548 -3.147 1.00 98.19 344 LEU A O 1
ATOM 2783 N N . GLN A 1 345 ? -9.525 10.985 -3.773 1.00 98.69 345 GLN A N 1
ATOM 2784 C CA . GLN A 1 345 ? -10.237 11.870 -4.688 1.00 98.69 345 GLN A CA 1
ATOM 2785 C C . GLN A 1 345 ? -11.552 12.294 -4.044 1.00 98.69 345 GLN A C 1
ATOM 2787 O O . GLN A 1 345 ? -12.245 11.471 -3.443 1.00 98.69 345 GLN A O 1
ATOM 2792 N N . SER A 1 346 ? -11.903 13.563 -4.220 1.00 98.38 346 SER A N 1
ATOM 2793 C CA . SER A 1 346 ? -13.273 14.032 -4.008 1.00 98.38 346 SER A CA 1
ATOM 2794 C C . SER A 1 346 ? -14.258 13.213 -4.839 1.00 98.38 346 SER A C 1
ATOM 2796 O O . SER A 1 346 ? -13.909 12.660 -5.891 1.00 98.38 346 SER A O 1
ATOM 2798 N N . PHE A 1 347 ? -15.500 13.131 -4.375 1.00 98.56 347 PHE A N 1
ATOM 2799 C CA . PHE A 1 347 ? -16.543 12.477 -5.142 1.00 98.56 347 PHE A CA 1
ATOM 2800 C C . PHE A 1 347 ? -16.788 13.253 -6.452 1.00 98.56 347 PHE A C 1
ATOM 2802 O O . PHE A 1 347 ? -16.900 14.481 -6.415 1.00 98.56 347 PHE A O 1
ATOM 2809 N N . PRO A 1 348 ? -16.871 12.588 -7.623 1.00 98.25 348 PRO A N 1
ATOM 2810 C CA . PRO A 1 348 ? -16.962 13.275 -8.907 1.00 98.25 348 PRO A CA 1
ATOM 2811 C C . PRO A 1 348 ? -18.186 14.191 -8.976 1.00 98.25 348 PRO A C 1
ATOM 2813 O O . PRO A 1 348 ? -19.321 13.788 -8.699 1.00 98.25 348 PRO A O 1
ATOM 2816 N N . ARG A 1 349 ? -17.952 15.439 -9.394 1.00 98.19 349 ARG A N 1
ATOM 2817 C CA . ARG A 1 349 ? -18.977 16.489 -9.439 1.00 98.19 349 ARG A CA 1
ATOM 2818 C C . ARG A 1 349 ? -19.345 16.809 -10.878 1.00 98.19 349 ARG A C 1
ATOM 2820 O O . ARG A 1 349 ? -18.468 17.016 -11.714 1.00 98.19 349 ARG A O 1
ATOM 2827 N N . LYS A 1 350 ? -20.636 16.924 -11.177 1.00 98.44 350 LYS A N 1
ATOM 2828 C CA . LYS A 1 350 ? -21.099 17.631 -12.372 1.00 98.44 350 LYS A CA 1
ATOM 2829 C C . LYS A 1 350 ? -20.831 19.124 -12.175 1.00 98.44 350 LYS A C 1
ATOM 2831 O O . LYS A 1 350 ? -21.182 19.655 -11.126 1.00 98.44 350 LYS A O 1
ATOM 2836 N N . ILE A 1 351 ? -20.251 19.792 -13.173 1.00 98.31 351 ILE A N 1
ATOM 2837 C CA . ILE A 1 351 ? -19.981 21.238 -13.144 1.00 98.31 351 ILE A CA 1
ATOM 2838 C C . ILE A 1 351 ? -20.620 21.960 -14.334 1.00 98.31 351 ILE A C 1
ATOM 2840 O O . ILE A 1 351 ? -20.550 21.481 -15.470 1.00 98.31 351 ILE A O 1
ATOM 2844 N N . TRP A 1 352 ? -21.246 23.109 -14.077 1.00 98.00 352 TRP A N 1
ATOM 2845 C CA . TRP A 1 352 ? -21.867 23.961 -15.097 1.00 98.00 352 TRP A CA 1
ATOM 2846 C C . TRP A 1 352 ? -21.894 25.432 -14.662 1.00 98.00 352 TRP A C 1
ATOM 2848 O O . TRP A 1 352 ? -21.525 25.760 -13.537 1.00 98.00 352 TRP A O 1
ATOM 2858 N N . LEU A 1 353 ? -22.282 26.330 -15.567 1.00 97.19 353 LEU A N 1
ATOM 2859 C CA . LEU A 1 353 ? -22.358 27.763 -15.290 1.00 97.19 353 LEU A CA 1
ATOM 2860 C C . LEU A 1 353 ? -23.669 28.109 -14.574 1.00 97.19 353 LEU A C 1
ATOM 2862 O O . LEU A 1 353 ? -24.735 27.667 -14.994 1.00 97.19 353 LEU A O 1
ATOM 2866 N N . ASP A 1 354 ? -23.584 28.907 -13.512 1.00 94.44 354 ASP A N 1
ATOM 2867 C CA . ASP A 1 354 ? -24.758 29.473 -12.846 1.00 94.44 354 ASP A CA 1
ATOM 2868 C C . ASP A 1 354 ? -25.552 30.405 -13.782 1.00 94.44 354 ASP A C 1
ATOM 2870 O O . ASP A 1 354 ? -24.980 31.034 -14.673 1.00 94.44 354 ASP A O 1
ATOM 2874 N N . GLU A 1 355 ? -26.856 30.565 -13.543 1.00 91.00 355 GLU A N 1
ATOM 2875 C CA . GLU A 1 355 ? -27.728 31.429 -14.356 1.00 91.00 355 GLU A CA 1
ATOM 2876 C C . GLU A 1 355 ? -27.276 32.900 -14.374 1.00 91.00 355 GLU A C 1
ATOM 2878 O O . GLU A 1 355 ? -27.491 33.604 -15.362 1.00 91.00 355 GLU A O 1
ATOM 2883 N N . SER A 1 356 ? -26.605 33.375 -13.317 1.00 90.19 356 SER A N 1
ATOM 2884 C CA . SER A 1 356 ? -26.026 34.725 -13.279 1.00 90.19 356 SER A CA 1
ATOM 2885 C C . SER A 1 356 ? -24.804 34.897 -14.186 1.00 90.19 356 SER A C 1
ATOM 2887 O O . SER A 1 356 ? -24.397 36.029 -14.459 1.00 90.19 356 SER A O 1
ATOM 2889 N N . GLY A 1 357 ? -24.176 33.794 -14.607 1.00 91.25 357 GLY A N 1
ATOM 2890 C CA . GLY A 1 357 ? -22.918 33.781 -15.350 1.00 91.25 357 GLY A CA 1
ATOM 2891 C C . GLY A 1 357 ? -21.681 34.168 -14.531 1.00 91.25 357 GLY A C 1
ATOM 2892 O O . GLY A 1 357 ? -20.611 34.336 -15.112 1.00 91.25 357 GLY A O 1
ATOM 2893 N N . LYS A 1 358 ? -21.799 34.331 -13.204 1.00 91.56 358 LYS A N 1
ATOM 2894 C CA . LYS A 1 358 ? -20.719 34.832 -12.329 1.00 91.56 358 LYS A CA 1
ATOM 2895 C C . LYS A 1 358 ? -19.990 33.758 -11.525 1.00 91.56 358 LYS A C 1
ATOM 2897 O O . LYS A 1 358 ? -19.015 34.069 -10.853 1.00 91.56 358 LYS A O 1
ATOM 2902 N N . GLN A 1 359 ? -20.453 32.517 -11.551 1.00 95.06 359 GLN A N 1
ATOM 2903 C CA . GLN A 1 359 ? -19.798 31.410 -10.859 1.00 95.06 359 GLN A CA 1
ATOM 2904 C C . GLN A 1 359 ? -20.181 30.082 -11.505 1.00 95.06 359 GLN A C 1
ATOM 2906 O O . GLN A 1 359 ? -21.135 30.004 -12.280 1.00 95.06 359 GLN A O 1
ATOM 2911 N N . LEU A 1 360 ? -19.438 29.034 -11.177 1.00 97.50 360 LEU A N 1
ATOM 2912 C CA . LEU A 1 360 ? -19.773 27.664 -11.532 1.00 97.50 360 LEU A CA 1
ATOM 2913 C C . LEU A 1 360 ? -20.555 27.009 -10.394 1.00 97.50 360 LEU A C 1
ATOM 2915 O O . LEU A 1 360 ? -20.202 27.161 -9.226 1.00 97.50 360 LEU A O 1
ATOM 2919 N N . LEU A 1 361 ? -21.587 26.254 -10.752 1.00 97.50 361 LEU A N 1
ATOM 2920 C CA . LEU A 1 361 ? -22.294 25.357 -9.847 1.00 97.50 361 LEU A CA 1
ATOM 2921 C C . LEU A 1 361 ? -21.693 23.959 -9.948 1.00 97.50 361 LEU A C 1
ATOM 2923 O O . LEU A 1 361 ? -21.314 23.509 -11.035 1.00 97.50 361 LEU A O 1
ATOM 2927 N N . GLN A 1 362 ? -21.616 23.275 -8.812 1.00 98.06 362 GLN A N 1
ATOM 2928 C CA . GLN A 1 362 ? -21.082 21.925 -8.705 1.00 98.06 362 GLN A CA 1
ATOM 2929 C C . GLN A 1 362 ? -22.002 21.047 -7.871 1.00 98.06 362 GLN A C 1
ATOM 2931 O O . GLN A 1 362 ? -22.446 21.443 -6.799 1.00 98.06 362 GLN A O 1
ATOM 2936 N N . TRP A 1 363 ? -22.243 19.823 -8.326 1.00 98.12 363 TRP A N 1
ATOM 2937 C CA . TRP A 1 363 ? -23.069 18.876 -7.583 1.00 98.12 363 TRP A CA 1
ATOM 2938 C C . TRP A 1 363 ? -22.543 17.451 -7.738 1.00 98.12 363 TRP A C 1
ATOM 2940 O O . TRP A 1 363 ? -22.145 17.101 -8.854 1.00 98.12 363 TRP A O 1
ATOM 2950 N N . PRO A 1 364 ? -22.544 16.617 -6.678 1.00 98.25 364 PRO A N 1
ATOM 2951 C CA . PRO A 1 364 ? -22.236 15.195 -6.802 1.00 98.25 364 PRO A CA 1
ATOM 2952 C C . PRO A 1 364 ? -23.073 14.570 -7.915 1.00 98.25 364 PRO A C 1
ATOM 2954 O O . PRO A 1 364 ? -24.273 14.845 -8.013 1.00 98.25 364 PRO A O 1
ATOM 2957 N N . ILE A 1 365 ? -22.450 13.751 -8.760 1.00 98.06 365 ILE A N 1
ATOM 2958 C CA . ILE A 1 365 ? -23.179 13.055 -9.824 1.00 98.06 365 ILE A CA 1
ATOM 2959 C C . ILE A 1 365 ? -24.316 12.199 -9.254 1.00 98.06 365 ILE A C 1
ATOM 2961 O O . ILE A 1 365 ? -24.205 11.630 -8.166 1.00 98.06 365 ILE A O 1
ATOM 2965 N N . GLU A 1 366 ? -25.407 12.082 -10.007 1.00 96.88 366 GLU A N 1
ATOM 2966 C CA . GLU A 1 366 ? -26.621 11.400 -9.558 1.00 96.88 366 GLU A CA 1
ATOM 2967 C C . GLU A 1 366 ? -26.413 9.904 -9.250 1.00 96.88 366 GLU A C 1
ATOM 2969 O O . GLU A 1 366 ? -27.178 9.307 -8.497 1.00 96.88 366 GLU A O 1
ATOM 2974 N N . GLU A 1 367 ? -25.356 9.281 -9.778 1.00 98.00 367 GLU A N 1
ATOM 2975 C CA . GLU A 1 367 ? -25.025 7.882 -9.507 1.00 98.00 367 GLU A CA 1
ATOM 2976 C C . GLU A 1 367 ? -24.736 7.595 -8.030 1.00 98.00 367 GLU A C 1
ATOM 2978 O O . GLU A 1 367 ? -24.989 6.474 -7.585 1.00 98.00 367 GLU A O 1
ATOM 2983 N N . ILE A 1 368 ? -24.295 8.582 -7.239 1.00 97.38 368 ILE A N 1
ATOM 2984 C CA . ILE A 1 368 ? -24.089 8.397 -5.791 1.00 97.38 368 ILE A CA 1
ATOM 2985 C C . ILE A 1 368 ? -25.372 7.983 -5.076 1.00 97.38 368 ILE A C 1
ATOM 2987 O O . ILE A 1 368 ? -25.348 7.260 -4.082 1.00 97.38 368 ILE A O 1
ATOM 2991 N N . GLU A 1 369 ? -26.518 8.407 -5.605 1.00 96.06 369 GLU A N 1
ATOM 2992 C CA . GLU A 1 369 ? -27.815 8.156 -4.993 1.00 96.06 369 GLU A CA 1
ATOM 2993 C C . GLU A 1 369 ? -28.169 6.666 -5.017 1.00 96.06 369 GLU A C 1
ATOM 2995 O O . GLU A 1 369 ? -28.980 6.214 -4.212 1.00 96.06 369 GLU A O 1
ATOM 3000 N N . THR A 1 370 ? -27.508 5.871 -5.868 1.00 96.44 370 THR A N 1
ATOM 3001 C CA . THR A 1 370 ? -27.648 4.407 -5.883 1.00 96.44 370 THR A CA 1
ATOM 3002 C C . THR A 1 370 ? -27.150 3.743 -4.595 1.00 96.44 370 THR A C 1
ATOM 3004 O O . THR A 1 370 ? -27.586 2.638 -4.262 1.00 96.44 370 THR A O 1
ATOM 3007 N N . LEU A 1 371 ? -26.278 4.422 -3.841 1.00 96.62 371 LEU A N 1
ATOM 3008 C CA . LEU A 1 371 ? -25.781 3.968 -2.545 1.00 96.62 371 LEU A CA 1
ATOM 3009 C C . LEU A 1 371 ? -26.744 4.283 -1.391 1.00 96.62 371 LEU A C 1
ATOM 3011 O O . LEU A 1 371 ? -26.576 3.712 -0.311 1.00 96.62 371 LEU A O 1
ATOM 3015 N N . ARG A 1 372 ? -27.749 5.153 -1.586 1.00 97.12 372 ARG A N 1
ATOM 3016 C CA . ARG A 1 372 ? -28.702 5.541 -0.532 1.00 97.12 372 ARG A CA 1
ATOM 3017 C C . ARG A 1 372 ? -29.481 4.322 -0.025 1.00 97.12 372 ARG A C 1
ATOM 3019 O O . ARG A 1 372 ? -30.120 3.594 -0.783 1.00 97.12 372 ARG A O 1
ATOM 3026 N N . GLY A 1 373 ? -29.401 4.093 1.281 1.00 93.50 373 GLY A N 1
ATOM 3027 C CA . GLY A 1 373 ? -30.109 3.053 2.016 1.00 93.50 373 GLY A CA 1
ATOM 3028 C C . GLY A 1 373 ? -31.204 3.642 2.902 1.00 93.50 373 GLY A C 1
ATOM 3029 O O . GLY A 1 373 ? -32.080 4.363 2.428 1.00 93.50 373 GLY A O 1
ATOM 3030 N N . THR A 1 374 ? -31.162 3.312 4.194 1.00 90.94 374 THR A N 1
ATOM 3031 C CA . THR A 1 374 ? -32.124 3.796 5.194 1.00 90.94 374 THR A CA 1
ATOM 3032 C C . THR A 1 374 ? -32.178 5.319 5.208 1.00 90.94 374 THR A C 1
ATOM 3034 O O . THR A 1 374 ? -31.137 5.969 5.311 1.00 90.94 374 THR A O 1
ATOM 3037 N N . GLN A 1 375 ? -33.392 5.867 5.130 1.00 95.44 375 GLN A N 1
ATOM 3038 C CA . GLN A 1 375 ? -33.658 7.301 5.114 1.00 95.44 375 GLN A CA 1
ATOM 3039 C C . GLN A 1 375 ? -34.322 7.751 6.417 1.00 95.44 375 GLN A C 1
ATOM 3041 O O . GLN A 1 375 ? -35.263 7.118 6.899 1.00 95.44 375 GLN A O 1
ATOM 3046 N N . VAL A 1 376 ? -33.880 8.895 6.926 1.00 94.69 376 VAL A N 1
ATOM 3047 C CA . VAL A 1 376 ? -34.479 9.621 8.046 1.00 94.69 376 VAL A CA 1
ATOM 3048 C C . VAL A 1 376 ? -34.934 10.979 7.537 1.00 94.69 376 VAL A C 1
ATOM 3050 O O . VAL A 1 376 ? -34.137 11.707 6.952 1.00 94.69 376 VAL A O 1
ATOM 3053 N N . ASN A 1 377 ? -36.202 11.322 7.775 1.00 94.44 377 ASN A N 1
ATOM 3054 C CA . ASN A 1 377 ? -36.792 12.568 7.291 1.00 94.44 377 ASN A CA 1
ATOM 3055 C C . ASN A 1 377 ? -37.399 13.393 8.419 1.00 94.44 377 ASN A C 1
ATOM 3057 O O . ASN A 1 377 ? -38.187 12.882 9.217 1.00 94.44 377 ASN A O 1
ATOM 3061 N N . TRP A 1 378 ? -37.098 14.688 8.429 1.00 94.62 378 TRP A N 1
ATOM 3062 C CA . TRP A 1 378 ? -37.796 15.693 9.223 1.00 94.62 378 TRP A CA 1
ATOM 3063 C C . TRP A 1 378 ? -38.531 16.666 8.312 1.00 94.62 378 TRP A C 1
ATOM 3065 O O . TRP A 1 378 ? -38.006 17.085 7.282 1.00 94.62 378 TRP A O 1
ATOM 3075 N N . HIS A 1 379 ? -39.721 17.078 8.741 1.00 92.62 379 HIS A N 1
ATOM 3076 C CA . HIS A 1 379 ? -40.507 18.113 8.080 1.00 92.62 379 HIS A CA 1
ATOM 3077 C C . HIS A 1 379 ? -40.892 19.187 9.090 1.00 92.62 379 HIS A C 1
ATOM 3079 O O . HIS A 1 379 ? -41.412 18.863 10.157 1.00 92.62 379 HIS A O 1
ATOM 3085 N N . ASN A 1 380 ? -40.668 20.452 8.730 1.00 91.19 380 ASN A N 1
ATOM 3086 C CA . ASN A 1 380 ? -41.080 21.628 9.500 1.00 91.19 380 ASN A CA 1
ATOM 3087 C C . ASN A 1 380 ? -40.675 21.578 10.988 1.00 91.19 380 ASN A C 1
ATOM 3089 O O . ASN A 1 380 ? -41.490 21.843 11.872 1.00 91.19 380 ASN A O 1
ATOM 3093 N N . GLN A 1 381 ? -39.416 21.232 11.264 1.00 92.75 381 GLN A N 1
ATOM 3094 C CA . GLN A 1 381 ? -38.860 21.275 12.618 1.00 92.75 381 GLN A CA 1
ATOM 3095 C C . GLN A 1 381 ? -38.341 22.677 12.937 1.00 92.75 381 GLN A C 1
ATOM 3097 O O . GLN A 1 381 ? -37.778 23.343 12.076 1.00 92.75 381 GLN A O 1
ATOM 3102 N N . VAL A 1 382 ? -38.495 23.134 14.179 1.00 94.62 382 VAL A N 1
ATOM 3103 C CA . VAL A 1 382 ? -38.004 24.456 14.605 1.00 94.62 382 VAL A CA 1
ATOM 3104 C C . VAL A 1 382 ? -36.764 24.281 15.474 1.00 94.62 382 VAL A C 1
ATOM 3106 O O . VAL A 1 382 ? -36.851 23.769 16.592 1.00 94.62 382 VAL A O 1
ATOM 3109 N N . LEU A 1 383 ? -35.616 24.761 14.996 1.00 95.31 383 LEU A N 1
ATOM 3110 C CA . LEU A 1 383 ? -34.390 24.845 15.786 1.00 95.31 383 LEU A CA 1
ATOM 3111 C C . LEU A 1 383 ? -34.407 26.137 16.605 1.00 95.31 383 LEU A C 1
ATOM 3113 O O . LEU A 1 383 ? -34.042 27.218 16.126 1.00 95.31 383 LEU A O 1
ATOM 3117 N N . LYS A 1 384 ? -34.843 26.019 17.863 1.00 94.62 384 LYS A N 1
ATOM 3118 C CA . LYS A 1 384 ? -34.835 27.119 18.839 1.00 94.62 384 LYS A CA 1
ATOM 3119 C C . LYS A 1 384 ? -33.414 27.649 19.060 1.00 94.62 384 LYS A C 1
ATOM 3121 O O . LYS A 1 384 ? -32.440 26.908 18.918 1.00 94.62 384 LYS A O 1
ATOM 3126 N N . ALA A 1 385 ? -33.303 28.907 19.472 1.00 92.50 385 ALA A N 1
ATOM 3127 C CA . ALA A 1 385 ? -32.027 29.509 19.854 1.00 92.50 385 ALA A CA 1
ATOM 3128 C C . ALA A 1 385 ? -31.285 28.650 20.902 1.00 92.50 385 ALA A C 1
ATOM 3130 O O . ALA A 1 385 ? -31.855 28.272 21.927 1.00 92.50 385 ALA A O 1
ATOM 3131 N N . GLY A 1 386 ? -30.023 28.316 20.631 1.00 90.12 386 GLY A N 1
ATOM 3132 C CA . GLY A 1 386 ? -29.168 27.478 21.480 1.00 90.12 386 GLY A CA 1
ATOM 3133 C C . GLY A 1 386 ? -29.385 25.959 21.372 1.00 90.12 386 GLY A C 1
ATOM 3134 O O . GLY A 1 386 ? -28.615 25.206 21.977 1.00 90.12 386 GLY A O 1
ATOM 3135 N N . SER A 1 387 ? -30.383 25.492 20.616 1.00 93.88 387 SER A N 1
ATOM 3136 C CA . SER A 1 387 ? -30.740 24.068 20.540 1.00 93.88 387 SER A CA 1
ATOM 3137 C C . SER A 1 387 ? -29.782 23.233 19.680 1.00 93.88 387 SER A C 1
ATOM 3139 O O . SER A 1 387 ? -29.178 23.717 18.722 1.00 93.88 387 SER A O 1
ATOM 3141 N N . THR A 1 388 ? -29.670 21.954 20.036 1.00 94.81 388 THR A N 1
ATOM 3142 C CA . THR A 1 388 ? -29.021 20.899 19.252 1.00 94.81 388 THR A CA 1
ATOM 3143 C C . THR A 1 388 ? -29.974 19.702 19.244 1.00 94.81 388 THR A C 1
ATOM 3145 O O . THR A 1 388 ? -30.432 19.293 20.310 1.00 94.81 388 THR A O 1
ATOM 3148 N N . LEU A 1 389 ? -30.301 19.165 18.071 1.00 95.00 389 LEU A N 1
ATOM 3149 C CA . LEU A 1 389 ? -31.189 18.016 17.887 1.00 95.00 389 LEU A CA 1
ATOM 3150 C C . LEU A 1 389 ? -30.441 16.900 17.155 1.00 95.00 389 LEU A C 1
ATOM 3152 O O . LEU A 1 389 ? -29.869 17.133 16.092 1.00 95.00 389 LEU A O 1
ATOM 3156 N N . GLN A 1 390 ? -30.462 15.690 17.706 1.00 95.31 390 GLN A N 1
ATOM 3157 C CA . GLN A 1 390 ? -29.808 14.524 17.110 1.00 95.31 390 GLN A CA 1
ATOM 3158 C C . GLN A 1 390 ? -30.671 13.900 16.014 1.00 95.31 390 GLN A C 1
ATOM 3160 O O . GLN A 1 390 ? -31.875 13.720 16.192 1.00 95.31 390 GLN A O 1
ATOM 3165 N N . VAL A 1 391 ? -30.047 13.530 14.897 1.00 95.19 391 VAL A N 1
ATOM 3166 C CA . VAL A 1 391 ? -30.676 12.792 13.798 1.00 95.19 391 VAL A CA 1
ATOM 3167 C C . VAL A 1 391 ? -30.412 11.299 14.008 1.00 95.19 391 VAL A C 1
ATOM 3169 O O . VAL A 1 391 ? -29.350 10.788 13.666 1.00 95.19 391 VAL A O 1
ATOM 3172 N N . HIS A 1 392 ? -31.370 10.594 14.608 1.00 92.56 392 HIS A N 1
ATOM 3173 C CA . HIS A 1 392 ? -31.264 9.152 14.862 1.00 92.56 392 HIS A CA 1
ATOM 3174 C C . HIS A 1 392 ? -31.613 8.311 13.628 1.00 92.56 392 HIS A C 1
ATOM 3176 O O . HIS A 1 392 ? -32.444 8.720 12.823 1.00 92.56 392 HIS A O 1
ATOM 3182 N N . GLY A 1 393 ? -31.069 7.092 13.543 1.00 88.81 393 GLY A N 1
ATOM 3183 C CA . GLY A 1 393 ? -31.450 6.102 12.524 1.00 88.81 393 GLY A CA 1
ATOM 3184 C C . GLY A 1 393 ? -30.664 6.185 11.212 1.00 88.81 393 GLY A C 1
ATOM 3185 O O . GLY A 1 393 ? -31.123 5.660 10.198 1.00 88.81 393 GLY A O 1
ATOM 3186 N N . VAL A 1 394 ? -29.496 6.834 11.228 1.00 93.25 394 VAL A N 1
ATOM 3187 C CA . VAL A 1 394 ? -28.579 6.950 10.088 1.00 93.25 394 VAL A CA 1
ATOM 3188 C C . VAL A 1 394 ? -27.166 6.522 10.494 1.00 93.25 394 VAL A C 1
ATOM 3190 O O . VAL A 1 394 ? -26.749 6.784 11.621 1.00 93.25 394 VAL A O 1
ATOM 3193 N N . THR A 1 395 ? -26.415 5.886 9.594 1.00 94.31 395 THR A N 1
ATOM 3194 C CA . THR A 1 395 ? -24.982 5.603 9.786 1.00 94.31 395 THR A CA 1
ATOM 3195 C C . THR A 1 395 ? -24.176 6.895 9.667 1.00 94.31 395 THR A C 1
ATOM 3197 O O . THR A 1 395 ? -23.684 7.226 8.594 1.00 94.31 395 THR A O 1
ATOM 3200 N N . ALA A 1 396 ? -24.056 7.665 10.749 1.00 95.44 396 ALA A N 1
ATOM 3201 C CA . ALA A 1 396 ? -23.551 9.040 10.680 1.00 95.44 396 ALA A CA 1
ATOM 3202 C C . ALA A 1 396 ? -22.076 9.177 10.253 1.00 95.44 396 ALA A C 1
ATOM 3204 O O . ALA A 1 396 ? -21.684 10.267 9.846 1.00 95.44 396 ALA A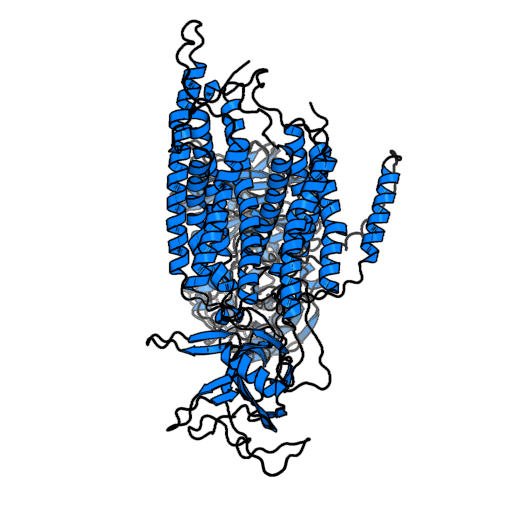 O 1
ATOM 3205 N N . ALA A 1 397 ? -21.276 8.105 10.307 1.00 96.69 397 ALA A N 1
ATOM 3206 C CA . ALA A 1 397 ? -19.934 8.081 9.721 1.00 96.69 397 ALA A CA 1
ATOM 3207 C C . ALA A 1 397 ? -19.931 7.929 8.189 1.00 96.69 397 ALA A C 1
ATOM 3209 O O . ALA A 1 397 ? -18.946 8.282 7.558 1.00 96.69 397 ALA A O 1
ATOM 3210 N N . GLN A 1 398 ? -21.007 7.419 7.583 1.00 98.06 398 GLN A N 1
ATOM 3211 C CA . GLN A 1 398 ? -21.106 7.157 6.145 1.00 98.06 398 GLN A CA 1
ATOM 3212 C C . GLN A 1 398 ? -22.525 7.484 5.656 1.00 98.06 398 GLN A C 1
ATOM 3214 O O . GLN A 1 398 ? -23.414 6.623 5.639 1.00 98.06 398 GLN A O 1
ATOM 3219 N N . ALA A 1 399 ? -22.764 8.749 5.313 1.00 98.12 399 ALA A N 1
ATOM 3220 C CA . ALA A 1 399 ? -24.100 9.273 5.052 1.00 98.12 399 ALA A CA 1
ATOM 3221 C C . ALA A 1 399 ? -24.121 10.410 4.023 1.00 98.12 399 ALA A C 1
ATOM 3223 O O . ALA A 1 399 ? -23.135 11.101 3.794 1.00 98.12 399 ALA A O 1
ATOM 3224 N N . ASP A 1 400 ? -25.298 10.628 3.446 1.00 98.56 400 ASP A N 1
ATOM 3225 C CA . ASP A 1 400 ? -25.637 11.792 2.627 1.00 98.56 400 ASP A CA 1
ATOM 3226 C C . ASP A 1 400 ? -26.764 12.544 3.329 1.00 98.56 400 ASP A C 1
ATOM 3228 O O . ASP A 1 400 ? -27.791 11.947 3.658 1.00 98.56 400 ASP A O 1
ATOM 3232 N N . VAL A 1 401 ? -26.568 13.828 3.613 1.00 98.31 401 VAL A N 1
ATOM 3233 C CA . VAL A 1 401 ? -27.521 14.636 4.378 1.00 98.31 401 VAL A CA 1
ATOM 3234 C C . VAL A 1 401 ? -27.881 15.876 3.585 1.00 98.31 401 VAL A C 1
ATOM 3236 O O . VAL A 1 401 ? -27.023 16.700 3.298 1.00 98.31 401 VAL A O 1
ATOM 3239 N N . GLU A 1 402 ? -29.162 16.050 3.289 1.00 98.06 402 GLU A N 1
ATOM 3240 C CA . GLU A 1 402 ? -29.708 17.244 2.655 1.00 98.06 402 GLU A CA 1
ATOM 3241 C C . GLU A 1 402 ? -30.635 17.967 3.628 1.00 98.06 402 GLU A C 1
ATOM 3243 O O . GLU A 1 402 ? -31.589 17.390 4.150 1.00 98.06 402 GLU A O 1
ATOM 3248 N N . VAL A 1 403 ? -30.382 19.250 3.867 1.00 97.50 403 VAL A N 1
ATOM 3249 C CA . VAL A 1 403 ? -31.185 20.086 4.758 1.00 97.50 403 VAL A CA 1
ATOM 3250 C C . VAL A 1 403 ? -31.508 21.426 4.105 1.00 97.50 403 VAL A C 1
ATOM 3252 O O . VAL A 1 403 ? -30.686 22.026 3.416 1.00 97.50 403 VAL A O 1
ATOM 3255 N N . SER A 1 404 ? -32.737 21.897 4.310 1.00 97.12 404 SER A N 1
ATOM 3256 C CA . SER A 1 404 ? -33.214 23.199 3.841 1.00 97.12 404 SER A CA 1
ATOM 3257 C C . SER A 1 404 ? -33.684 24.043 5.015 1.00 97.12 404 SER A C 1
ATOM 3259 O O . SER A 1 404 ? -34.658 23.704 5.695 1.00 97.12 404 SER A O 1
ATOM 3261 N N . PHE A 1 405 ? -33.001 25.163 5.234 1.00 95.31 405 PHE A N 1
ATOM 3262 C CA . PHE A 1 405 ? -33.313 26.113 6.291 1.00 95.31 405 PHE A CA 1
ATOM 3263 C C . PHE A 1 405 ? -34.139 27.284 5.760 1.00 95.31 405 PHE A C 1
ATOM 3265 O O . PHE A 1 405 ? -33.920 27.789 4.655 1.00 95.31 405 PHE A O 1
ATOM 3272 N N . LYS A 1 406 ? -35.069 27.755 6.590 1.00 93.81 406 LYS A N 1
ATOM 3273 C CA . LYS A 1 406 ? -35.808 28.996 6.394 1.00 93.81 406 LYS A CA 1
ATOM 3274 C C . LYS A 1 406 ? -35.670 29.869 7.629 1.00 93.81 406 LYS A C 1
ATOM 3276 O O . LYS A 1 406 ? -35.907 29.443 8.756 1.00 93.81 406 LYS A O 1
ATOM 3281 N N . VAL A 1 407 ? -35.310 31.116 7.386 1.00 90.75 407 VAL A N 1
ATOM 3282 C CA . VAL A 1 407 ? -35.210 32.162 8.398 1.00 90.75 407 VAL A CA 1
ATOM 3283 C C . VAL A 1 407 ? -36.419 33.083 8.293 1.00 90.75 407 VAL A C 1
ATOM 3285 O O . VAL A 1 407 ? -36.902 33.379 7.200 1.00 90.75 407 VAL A O 1
ATOM 3288 N N . LYS A 1 408 ? -36.941 33.495 9.446 1.00 85.38 408 LYS A N 1
ATOM 3289 C CA . LYS A 1 408 ? -38.013 34.490 9.589 1.00 85.38 408 LYS A CA 1
ATOM 3290 C C . LYS A 1 408 ? -37.398 35.754 10.180 1.00 85.38 408 LYS A C 1
ATOM 3292 O O . LYS A 1 408 ? -36.431 35.630 10.916 1.00 85.38 408 LYS A O 1
ATOM 3297 N N . GLU A 1 409 ? -37.967 36.926 9.908 1.00 86.94 409 GLU A N 1
ATOM 3298 C CA . GLU A 1 409 ? -37.537 38.199 10.522 1.00 86.94 409 GLU A CA 1
ATOM 3299 C C . GLU A 1 409 ? -36.064 38.567 10.223 1.00 86.94 409 GLU A C 1
ATOM 3301 O O . GLU A 1 409 ? -35.272 38.854 11.124 1.00 86.94 409 GLU A O 1
ATOM 3306 N N . LEU A 1 410 ? -35.668 38.546 8.941 1.00 87.75 410 LEU A N 1
ATOM 3307 C CA . LEU A 1 410 ? -34.301 38.850 8.477 1.00 87.75 410 LEU A CA 1
ATOM 3308 C C . LEU A 1 410 ? -33.796 40.241 8.901 1.00 87.75 410 LEU A C 1
ATOM 3310 O O . LEU A 1 410 ? -32.591 40.478 8.979 1.00 87.75 410 LEU A O 1
ATOM 3314 N N . GLU A 1 411 ? -34.689 41.170 9.237 1.00 85.12 411 GLU A N 1
ATOM 3315 C CA . GLU A 1 411 ? -34.369 42.447 9.874 1.00 85.12 411 GLU A CA 1
ATOM 3316 C C . GLU A 1 411 ? -33.638 42.308 11.220 1.00 85.12 411 GLU A C 1
ATOM 3318 O O . GLU A 1 411 ? -33.107 43.298 11.718 1.00 85.12 411 GLU A O 1
ATOM 3323 N N . LYS A 1 412 ? -33.548 41.110 11.801 1.00 88.88 412 LYS A N 1
ATOM 3324 C CA . LYS A 1 412 ? -32.755 40.829 13.006 1.00 88.88 412 LYS A CA 1
ATOM 3325 C C . LYS A 1 412 ? -31.333 40.325 12.732 1.00 88.88 412 LYS A C 1
ATOM 3327 O O . LYS A 1 412 ? -30.620 40.018 13.681 1.00 88.88 412 LYS A O 1
ATOM 3332 N N . ALA A 1 413 ? -30.914 40.215 11.469 1.00 90.00 413 ALA A N 1
ATOM 3333 C CA . ALA A 1 413 ? -29.525 39.903 11.129 1.00 90.00 413 ALA A CA 1
ATOM 3334 C C . ALA A 1 413 ? -28.578 41.045 11.546 1.00 90.00 413 ALA A C 1
ATOM 3336 O O . ALA A 1 413 ? -28.929 42.227 11.426 1.00 90.00 413 ALA A O 1
ATOM 3337 N N . ASP A 1 414 ? -27.384 40.681 12.014 1.00 90.50 414 ASP A N 1
ATOM 3338 C CA . ASP A 1 414 ? -26.340 41.632 12.407 1.00 90.50 414 ASP A CA 1
ATOM 3339 C C . ASP A 1 414 ? -25.749 42.316 11.168 1.00 90.50 414 ASP A C 1
ATOM 3341 O O . ASP A 1 414 ? -25.753 41.738 10.083 1.00 90.50 414 ASP A O 1
ATOM 3345 N N . VAL A 1 415 ? -25.240 43.539 11.302 1.00 89.44 415 VAL A N 1
ATOM 3346 C CA . VAL A 1 415 ? -24.555 44.228 10.194 1.00 89.44 415 VAL A CA 1
ATOM 3347 C C . VAL A 1 415 ? -23.145 43.659 10.052 1.00 89.44 415 VAL A C 1
ATOM 3349 O O . VAL A 1 415 ? -22.447 43.505 11.050 1.00 89.44 415 VAL A O 1
ATOM 3352 N N . ILE A 1 416 ? -22.735 43.325 8.826 1.00 87.44 416 ILE A N 1
ATOM 3353 C CA . ILE A 1 416 ? -21.373 42.847 8.567 1.00 87.44 416 ILE A CA 1
ATOM 3354 C C . ILE A 1 416 ? -20.366 43.985 8.759 1.00 87.44 416 ILE A C 1
ATOM 3356 O O . ILE A 1 416 ? -20.571 45.099 8.272 1.00 87.44 416 ILE A O 1
ATOM 3360 N N . GLU A 1 417 ? -19.263 43.700 9.448 1.00 85.69 417 GLU A N 1
ATOM 3361 C CA . GLU A 1 417 ? -18.178 44.663 9.624 1.00 85.69 417 GLU A CA 1
ATOM 3362 C C . GLU A 1 417 ? -17.531 45.011 8.268 1.00 85.69 417 GLU A C 1
ATOM 3364 O O . GLU A 1 417 ? -17.218 44.109 7.489 1.00 85.69 417 GLU A O 1
ATOM 3369 N N . PRO A 1 418 ? -17.250 46.292 7.960 1.00 81.31 418 PRO A N 1
ATOM 3370 C CA . PRO A 1 418 ? -16.676 46.688 6.666 1.00 81.31 418 PRO A CA 1
ATOM 3371 C C . PRO A 1 418 ? -15.311 46.060 6.354 1.00 81.31 418 PRO A C 1
ATOM 3373 O O . PRO A 1 418 ? -14.917 45.968 5.195 1.00 81.31 418 PRO A O 1
ATOM 3376 N N . SER A 1 419 ? -14.565 45.659 7.387 1.00 83.12 419 SER A N 1
ATOM 3377 C CA . SER A 1 419 ? -13.247 45.027 7.269 1.00 83.12 419 SER A CA 1
ATOM 3378 C C . SER A 1 419 ? -13.315 43.523 6.966 1.00 83.12 419 SER A C 1
ATOM 3380 O O . SER A 1 419 ? -12.288 42.912 6.659 1.00 83.12 419 SER A O 1
ATOM 3382 N N . TRP A 1 420 ? -14.499 42.911 7.043 1.00 85.00 420 TRP A N 1
ATOM 3383 C CA . TRP A 1 420 ? -14.711 41.471 6.900 1.00 85.00 420 TRP A CA 1
ATOM 3384 C C . TRP A 1 420 ? -14.870 41.059 5.433 1.00 85.00 420 TRP A C 1
ATOM 3386 O O . TRP A 1 420 ? -15.966 40.777 4.952 1.00 85.00 420 TRP A O 1
ATOM 3396 N N . ALA A 1 421 ? -13.743 41.014 4.720 1.00 85.12 421 ALA A N 1
ATOM 3397 C CA . ALA A 1 421 ? -13.683 40.589 3.319 1.00 85.12 421 ALA A CA 1
ATOM 3398 C C . ALA A 1 421 ? -13.269 39.116 3.126 1.00 85.12 421 ALA A C 1
ATOM 3400 O O . ALA A 1 421 ? -13.572 38.532 2.088 1.00 85.12 421 ALA A O 1
ATOM 3401 N N . ASP A 1 422 ? -12.579 38.513 4.102 1.00 90.88 422 ASP A N 1
ATOM 3402 C CA . ASP A 1 422 ? -12.084 37.132 4.024 1.00 90.88 422 ASP A CA 1
ATOM 3403 C C . ASP A 1 422 ? -13.022 36.170 4.779 1.00 90.88 422 ASP A C 1
ATOM 3405 O O . ASP A 1 422 ? -13.011 36.151 6.015 1.00 90.88 422 ASP A O 1
ATOM 3409 N N . PRO A 1 423 ? -13.822 35.349 4.074 1.00 93.50 423 PRO A N 1
ATOM 3410 C CA . PRO A 1 423 ? -14.789 34.464 4.712 1.00 93.50 423 PRO A CA 1
ATOM 3411 C C . PRO A 1 423 ? -14.139 33.377 5.578 1.00 93.50 423 PRO A C 1
ATOM 3413 O O . PRO A 1 423 ? -14.719 32.985 6.590 1.00 93.50 423 PRO A O 1
ATOM 3416 N N . GLN A 1 424 ? -12.934 32.909 5.239 1.00 93.69 424 GLN A N 1
ATOM 3417 C CA . GLN A 1 424 ? -12.238 31.893 6.027 1.00 93.69 424 GLN A CA 1
ATOM 3418 C C . GLN A 1 424 ? -11.788 32.460 7.376 1.00 93.69 424 GLN A C 1
ATOM 3420 O O . GLN A 1 424 ? -11.945 31.811 8.417 1.00 93.69 424 GLN A O 1
ATOM 3425 N N . LYS A 1 425 ? -11.281 33.696 7.371 1.00 91.56 425 LYS A N 1
ATOM 3426 C CA . LYS A 1 425 ? -10.889 34.401 8.592 1.00 91.56 425 LYS A CA 1
ATOM 3427 C C . LYS A 1 425 ? -12.088 34.671 9.502 1.00 91.56 425 LYS A C 1
ATOM 3429 O O . LYS A 1 425 ? -11.998 34.398 10.696 1.00 91.56 425 LYS A O 1
ATOM 3434 N N . ILE A 1 426 ? -13.221 35.103 8.939 1.00 92.44 426 ILE A N 1
ATOM 3435 C CA . ILE A 1 426 ? -14.464 35.311 9.704 1.00 92.44 426 ILE A CA 1
ATOM 3436 C C . ILE A 1 426 ? -14.901 34.009 10.393 1.00 92.44 426 ILE A C 1
ATOM 3438 O O . ILE A 1 426 ? -15.224 34.022 11.578 1.00 92.44 426 ILE A O 1
ATOM 3442 N N . CYS A 1 427 ? -14.873 32.875 9.684 1.00 93.75 427 CYS A N 1
ATOM 3443 C CA . CYS A 1 427 ? -15.215 31.575 10.271 1.00 93.75 427 CYS A CA 1
ATOM 3444 C C . CYS A 1 427 ? -14.219 31.116 11.350 1.00 93.75 427 CYS A C 1
ATOM 3446 O O . CYS A 1 427 ? -14.615 30.422 12.281 1.00 93.75 427 CYS A O 1
ATOM 3448 N N . SER A 1 428 ? -12.939 31.483 11.228 1.00 88.88 428 SER A N 1
ATOM 3449 C CA . SER A 1 428 ? -11.887 31.085 12.176 1.00 88.88 428 SER A CA 1
ATOM 3450 C C . SER A 1 428 ? -11.902 31.913 13.466 1.00 88.88 428 SER A C 1
ATOM 3452 O O . SER A 1 428 ? -11.636 31.380 14.537 1.00 88.88 428 SER A O 1
ATOM 3454 N N . GLU A 1 429 ? -12.216 33.210 13.378 1.00 84.00 429 GLU A N 1
ATOM 3455 C CA . GLU A 1 429 ? -12.344 34.103 14.542 1.00 84.00 429 GLU A CA 1
ATOM 3456 C C . GLU A 1 429 ? -13.722 33.981 15.221 1.00 84.00 429 GLU A C 1
ATOM 3458 O O . GLU A 1 429 ? -13.845 34.179 16.429 1.00 84.00 429 GLU A O 1
ATOM 3463 N N . GLY A 1 430 ? -14.763 33.645 14.454 1.00 72.44 430 GLY A N 1
ATOM 3464 C CA . GLY A 1 430 ? -16.142 33.490 14.911 1.00 72.44 430 GLY A CA 1
ATOM 3465 C C . GLY A 1 430 ? -16.555 32.034 15.115 1.00 72.44 430 GLY A C 1
ATOM 3466 O O . GLY A 1 430 ? -17.449 31.556 14.409 1.00 72.44 430 GLY A O 1
ATOM 3467 N N . ASP A 1 431 ? -15.949 31.350 16.089 1.00 72.19 431 ASP A N 1
ATOM 3468 C CA . ASP A 1 431 ? -16.280 29.962 16.438 1.00 72.19 431 ASP A CA 1
ATOM 3469 C C . ASP A 1 431 ? -17.754 29.780 16.880 1.00 72.19 431 ASP A C 1
ATOM 3471 O O . ASP A 1 431 ? -18.542 30.729 16.991 1.00 72.19 431 ASP A O 1
ATOM 3475 N N . LEU A 1 432 ? -18.166 28.540 17.157 1.00 77.50 432 LEU A N 1
ATOM 3476 C CA . LEU A 1 432 ? -19.541 28.236 17.577 1.00 77.50 432 LEU A CA 1
ATOM 3477 C C . LEU A 1 432 ? -19.995 28.918 18.885 1.00 77.50 432 LEU A C 1
ATOM 3479 O O . LEU A 1 432 ? -21.197 28.928 19.169 1.00 77.50 432 LEU A O 1
ATOM 3483 N N . SER A 1 433 ? -19.074 29.456 19.692 1.00 74.94 433 SER A N 1
ATOM 3484 C CA . SER A 1 433 ? -19.389 30.179 20.928 1.00 74.94 433 SER A CA 1
ATOM 3485 C C . SER A 1 433 ? -19.837 31.621 20.664 1.00 74.94 433 SER A C 1
ATOM 3487 O O . SER A 1 433 ? -20.632 32.174 21.433 1.00 74.94 433 SER A O 1
ATOM 3489 N N . VAL A 1 434 ? -19.404 32.208 19.541 1.00 81.25 434 VAL A N 1
ATOM 3490 C CA . VAL A 1 434 ? -19.772 33.564 19.125 1.00 81.25 434 VAL A CA 1
ATOM 3491 C C . VAL A 1 434 ? -21.187 33.565 18.549 1.00 81.25 434 VAL A C 1
ATOM 3493 O O . VAL A 1 434 ? -21.440 33.074 17.443 1.00 81.25 434 VAL A O 1
ATOM 3496 N N . LYS A 1 435 ? -22.136 34.136 19.295 1.00 81.00 435 LYS A N 1
ATOM 3497 C CA . LYS A 1 435 ? -23.547 34.221 18.891 1.00 81.00 435 LYS A CA 1
ATOM 3498 C C . LYS A 1 435 ? -23.778 35.400 17.947 1.00 81.00 435 LYS A C 1
ATOM 3500 O O . LYS A 1 435 ? -23.377 36.514 18.261 1.00 81.00 435 LYS A O 1
ATOM 3505 N N . SER A 1 436 ? -24.495 35.154 16.853 1.00 86.12 436 SER A N 1
ATOM 3506 C CA . SER A 1 436 ? -25.060 36.193 15.977 1.00 86.12 436 SER A CA 1
ATOM 3507 C C . SER A 1 436 ? -26.594 36.147 15.997 1.00 86.12 436 SER A C 1
ATOM 3509 O O . SER A 1 436 ? -27.192 35.204 16.535 1.00 86.12 436 SER A O 1
ATOM 3511 N N . GLY A 1 437 ? -27.246 37.162 15.428 1.00 87.38 437 GLY A N 1
ATOM 3512 C CA . GLY A 1 437 ? -28.684 37.198 15.159 1.00 87.38 437 GLY A CA 1
ATOM 3513 C C . GLY A 1 437 ? -29.156 35.879 14.543 1.00 87.38 437 GLY A C 1
ATOM 3514 O O . GLY A 1 437 ? -29.856 35.094 15.190 1.00 87.38 437 GLY A O 1
ATOM 3515 N N . PHE A 1 438 ? -28.662 35.585 13.339 1.00 90.38 438 PHE A N 1
ATOM 3516 C CA . PHE A 1 438 ? -28.890 34.328 12.629 1.00 90.38 438 PHE A CA 1
ATOM 3517 C C . PHE A 1 438 ? -27.570 33.604 12.373 1.00 90.38 438 PHE A C 1
ATOM 3519 O O . PHE A 1 438 ? -26.790 33.987 11.504 1.00 90.38 438 PHE A O 1
ATOM 3526 N N . GLY A 1 439 ? -27.346 32.530 13.126 1.00 89.12 439 GLY A N 1
ATOM 3527 C CA . GLY A 1 439 ? -26.141 31.711 13.041 1.00 89.12 439 GLY A CA 1
ATOM 3528 C C . GLY A 1 439 ? -25.305 31.742 14.323 1.00 89.12 439 GLY A C 1
ATOM 3529 O O . GLY A 1 439 ? -25.452 32.667 15.127 1.00 89.12 439 GLY A O 1
ATOM 3530 N N . PRO A 1 440 ? -24.447 30.738 14.544 1.00 95.00 440 PRO A N 1
ATOM 3531 C CA . PRO A 1 440 ? -24.210 29.614 13.643 1.00 95.00 440 PRO A CA 1
ATOM 3532 C C . PRO A 1 440 ? -25.346 28.578 13.732 1.00 95.00 440 PRO A C 1
ATOM 3534 O O . PRO A 1 440 ? -25.738 28.168 14.827 1.00 95.00 440 PRO A O 1
ATOM 3537 N N . PHE A 1 441 ? -25.909 28.187 12.585 1.00 96.44 441 PHE A N 1
ATOM 3538 C CA . PHE A 1 441 ? -26.915 27.122 12.467 1.00 96.44 441 PHE A CA 1
ATOM 3539 C C . PHE A 1 441 ? -26.580 26.209 11.288 1.00 96.44 441 PHE A C 1
ATOM 3541 O O . PHE A 1 441 ? -26.127 26.682 10.247 1.00 96.44 441 PHE A O 1
ATOM 3548 N N . GLY A 1 442 ? -26.784 24.904 11.440 1.00 97.06 442 GLY A N 1
ATOM 3549 C CA . GLY A 1 442 ? -26.357 23.930 10.440 1.00 97.06 442 GLY A CA 1
ATOM 3550 C C . GLY A 1 442 ? -26.316 22.506 10.973 1.00 97.06 442 GLY A C 1
ATOM 3551 O O . GLY A 1 442 ? -27.178 22.107 11.760 1.00 97.06 442 GLY A O 1
ATOM 3552 N N . LEU A 1 443 ? -25.306 21.754 10.540 1.00 98.12 443 LEU A N 1
ATOM 3553 C CA . LEU A 1 443 ? -25.067 20.361 10.901 1.00 98.12 443 LEU A CA 1
ATOM 3554 C C . LEU A 1 443 ? -23.781 20.216 11.725 1.00 98.12 443 LEU A C 1
ATOM 3556 O O . LEU A 1 443 ? -22.779 20.875 11.458 1.00 98.12 443 LEU A O 1
ATOM 3560 N N . MET A 1 444 ? -23.802 19.327 12.714 1.00 98.19 444 MET A N 1
ATOM 3561 C CA . MET A 1 444 ? -22.605 18.778 13.350 1.00 98.19 444 MET A CA 1
ATOM 3562 C C . MET A 1 444 ? -22.492 17.323 12.912 1.00 98.19 444 MET A C 1
ATOM 3564 O O . MET A 1 444 ? -23.376 16.515 13.203 1.00 98.19 444 MET A O 1
ATOM 3568 N N . VAL A 1 445 ? -21.437 17.024 12.168 1.00 98.00 445 VAL A N 1
ATOM 3569 C CA . VAL A 1 445 ? -21.164 15.722 11.559 1.00 98.00 445 VAL A CA 1
ATOM 3570 C C . VAL A 1 445 ? -19.949 15.088 12.223 1.00 98.00 445 VAL A C 1
ATOM 3572 O O . VAL A 1 445 ? -19.107 15.806 12.772 1.00 98.00 445 VAL A O 1
ATOM 3575 N N . LEU A 1 446 ? -19.859 13.755 12.170 1.00 97.81 446 LEU A N 1
ATOM 3576 C CA . LEU A 1 446 ? -18.784 12.993 12.820 1.00 97.81 446 LEU A CA 1
ATOM 3577 C C . LEU A 1 446 ? -18.605 13.433 14.281 1.00 97.81 446 LEU A C 1
ATOM 3579 O O . LEU A 1 446 ? -17.509 13.778 14.717 1.00 97.81 446 LEU A O 1
ATOM 3583 N N . ALA A 1 447 ? -19.724 13.502 15.007 1.00 97.62 447 ALA A N 1
ATOM 3584 C CA . ALA A 1 447 ? -19.768 13.984 16.380 1.00 97.62 447 ALA A CA 1
ATOM 3585 C C . ALA A 1 447 ? -19.778 12.826 17.389 1.00 97.62 447 ALA A C 1
ATOM 3587 O O . ALA A 1 447 ? -20.470 11.829 17.177 1.00 97.62 447 ALA A O 1
ATOM 3588 N N . SER A 1 448 ? -19.045 12.951 18.495 1.00 96.62 448 SER A N 1
ATOM 3589 C CA . SER A 1 448 ? -19.086 11.972 19.588 1.00 96.62 448 SER A CA 1
ATOM 3590 C C . SER A 1 448 ? -20.342 12.157 20.449 1.00 96.62 448 SER A C 1
ATOM 3592 O O . SER A 1 448 ? -20.950 13.229 20.449 1.00 96.62 448 SER A O 1
ATOM 3594 N N . ASN A 1 449 ? -20.745 11.115 21.189 1.00 88.88 449 ASN A N 1
ATOM 3595 C CA . ASN A 1 449 ? -21.948 11.145 22.041 1.00 88.88 449 ASN A CA 1
ATOM 3596 C C . ASN A 1 449 ? -21.952 12.333 23.021 1.00 88.88 449 ASN A C 1
ATOM 3598 O O . ASN A 1 449 ? -22.974 12.998 23.184 1.00 88.88 449 ASN A O 1
ATOM 3602 N N . ASP A 1 450 ? -20.795 12.629 23.614 1.00 89.44 450 ASP A N 1
ATOM 3603 C CA . ASP A 1 450 ? -20.624 13.694 24.606 1.00 89.44 450 ASP A CA 1
ATOM 3604 C C . ASP A 1 450 ? -20.256 15.056 23.984 1.00 89.44 450 ASP A C 1
ATOM 3606 O O . ASP A 1 450 ? -19.972 16.017 24.700 1.00 89.44 450 ASP A O 1
ATOM 3610 N N . MET A 1 451 ? -20.272 15.173 22.647 1.00 91.75 451 MET A N 1
ATOM 3611 C CA . MET A 1 451 ? -19.888 16.386 21.906 1.00 91.75 451 MET A CA 1
ATOM 3612 C C . MET A 1 451 ? -18.462 16.875 22.228 1.00 91.75 451 MET A C 1
ATOM 3614 O O . MET A 1 451 ? -18.172 18.078 22.183 1.00 91.75 451 MET A O 1
ATOM 3618 N N . GLU A 1 452 ? -17.562 15.948 22.562 1.00 93.88 452 GLU A N 1
ATOM 3619 C CA . GLU A 1 452 ? -16.130 16.220 22.731 1.00 93.88 452 GLU A CA 1
ATOM 3620 C C . GLU A 1 452 ? -15.463 16.478 21.380 1.00 93.88 452 GLU A C 1
ATOM 3622 O O . GLU A 1 452 ? -14.744 17.471 21.234 1.00 93.88 452 GLU A O 1
ATOM 3627 N N . GLU A 1 453 ? -15.789 15.636 20.396 1.00 97.25 453 GLU A N 1
ATOM 3628 C CA . GLU A 1 453 ? -15.382 15.761 19.001 1.00 97.25 453 GLU A CA 1
ATOM 3629 C C . GLU A 1 453 ? -16.602 16.043 18.128 1.00 97.25 453 GLU A C 1
ATOM 3631 O O . GLU A 1 453 ? -17.650 15.430 18.320 1.00 97.25 453 GLU A O 1
ATOM 3636 N N . TYR A 1 454 ? -16.476 16.961 17.174 1.00 97.25 454 TYR A N 1
ATOM 3637 C CA . TYR A 1 454 ? -17.445 17.172 16.100 1.00 97.25 454 TYR A CA 1
ATOM 3638 C C . TYR A 1 454 ? -16.854 18.053 15.000 1.00 97.25 454 TYR A C 1
ATOM 3640 O O . TYR A 1 454 ? -16.016 18.920 15.251 1.00 97.25 454 TYR A O 1
ATOM 3648 N N . THR A 1 455 ? -17.363 17.894 13.781 1.00 98.19 455 THR A N 1
ATOM 3649 C CA . THR A 1 455 ? -17.119 18.832 12.678 1.00 98.19 455 THR A CA 1
ATOM 3650 C C . THR A 1 455 ? -18.396 19.609 12.411 1.00 98.19 455 THR A C 1
ATOM 3652 O O . THR A 1 455 ? -19.452 19.012 12.221 1.00 98.19 455 THR A O 1
ATOM 3655 N N . SER A 1 456 ? -18.340 20.939 12.418 1.00 97.62 456 SER A N 1
ATOM 3656 C CA . SER A 1 456 ? -19.536 21.767 12.235 1.00 97.62 456 SER A CA 1
ATOM 3657 C C . SER A 1 456 ? -19.564 22.444 10.871 1.00 97.62 456 SER A C 1
ATOM 3659 O O . SER A 1 456 ? -18.638 23.155 10.493 1.00 97.62 456 SER A O 1
ATOM 3661 N N . VAL A 1 457 ? -20.658 22.231 10.146 1.00 98.19 457 VAL A N 1
ATOM 3662 C CA . VAL A 1 457 ? -20.930 22.834 8.841 1.00 98.19 457 VAL A CA 1
ATOM 3663 C C . VAL A 1 457 ? -22.165 23.705 8.984 1.00 98.19 457 VAL A C 1
ATOM 3665 O O . VAL A 1 457 ? -23.260 23.199 9.238 1.00 98.19 457 VAL A O 1
ATOM 3668 N N . TYR A 1 458 ? -22.003 25.020 8.885 1.00 97.31 458 TYR A N 1
ATOM 3669 C CA . TYR A 1 458 ? -23.050 25.951 9.296 1.00 97.31 458 TYR A CA 1
ATOM 3670 C C . TYR A 1 458 ? -23.081 27.236 8.481 1.00 97.31 458 TYR A C 1
ATOM 3672 O O . TYR A 1 458 ? -22.133 27.565 7.769 1.00 97.31 458 TYR A O 1
ATOM 3680 N N . PHE A 1 459 ? -24.175 27.983 8.640 1.00 97.12 459 PHE A N 1
ATOM 3681 C CA . PHE A 1 459 ? -24.341 29.312 8.074 1.00 97.12 459 PHE A CA 1
ATOM 3682 C C . PHE A 1 459 ? -24.421 30.411 9.134 1.00 97.12 459 PHE A C 1
ATOM 3684 O O . PHE A 1 459 ? -24.888 30.196 10.260 1.00 97.12 459 PHE A O 1
ATOM 3691 N N . ARG A 1 460 ? -24.007 31.613 8.731 1.00 95.31 460 ARG A N 1
ATOM 3692 C CA . ARG A 1 460 ? -24.311 32.891 9.385 1.00 95.31 460 ARG A CA 1
ATOM 3693 C C . ARG A 1 460 ? -24.894 33.853 8.356 1.00 95.31 460 ARG A C 1
ATOM 3695 O O . ARG A 1 460 ? -24.510 33.810 7.188 1.00 95.31 460 ARG A O 1
ATOM 3702 N N . ILE A 1 461 ? -25.821 34.703 8.785 1.00 94.38 461 ILE A N 1
ATOM 3703 C CA . ILE A 1 461 ? -26.456 35.701 7.919 1.00 94.38 461 ILE A CA 1
ATOM 3704 C C . ILE A 1 461 ? -26.205 37.085 8.495 1.00 94.38 461 ILE A C 1
ATOM 3706 O O . ILE A 1 461 ? -26.535 37.351 9.652 1.00 94.38 461 ILE A O 1
ATOM 3710 N N . PHE A 1 462 ? -25.689 37.966 7.649 1.00 92.12 462 PHE A N 1
ATOM 3711 C CA . PHE A 1 462 ? -25.445 39.363 7.968 1.00 92.12 462 PHE A CA 1
ATOM 3712 C C . PHE A 1 462 ? -26.219 40.281 7.021 1.00 92.12 462 PHE A C 1
ATOM 3714 O O . PHE A 1 462 ? -26.550 39.903 5.897 1.00 92.12 462 PHE A O 1
ATOM 3721 N N . LYS A 1 463 ? -26.487 41.509 7.451 1.00 90.38 463 LYS A N 1
ATOM 3722 C CA . LYS A 1 463 ? -26.900 42.608 6.576 1.00 90.38 463 LYS A CA 1
ATOM 3723 C C . LYS A 1 463 ? -25.666 43.246 5.961 1.00 90.38 463 LYS A C 1
ATOM 3725 O O . LYS A 1 463 ? -24.684 43.495 6.656 1.00 90.38 463 LYS A O 1
ATOM 3730 N N . SER A 1 464 ? -25.741 43.539 4.670 1.00 84.31 464 SER A N 1
ATOM 3731 C CA . SER A 1 464 ? -24.723 44.317 3.972 1.00 84.31 464 SER A CA 1
ATOM 3732 C C . SER A 1 464 ? -24.708 45.754 4.492 1.00 84.31 464 SER A C 1
ATOM 3734 O O . SER A 1 464 ? -25.765 46.344 4.696 1.00 84.31 464 SER A O 1
ATOM 3736 N N . ASN A 1 465 ? -23.520 46.339 4.639 1.00 73.19 465 ASN A N 1
ATOM 3737 C CA . ASN A 1 465 ? -23.331 47.726 5.080 1.00 73.19 465 ASN A CA 1
ATOM 3738 C C . ASN A 1 465 ? -23.455 48.756 3.927 1.00 73.19 465 ASN A C 1
ATOM 3740 O O . ASN A 1 465 ? -22.811 49.800 3.944 1.00 73.19 465 ASN A O 1
ATOM 3744 N N . ASP A 1 466 ? -24.207 48.431 2.871 1.00 64.88 466 ASP A N 1
ATOM 3745 C CA . ASP A 1 466 ? -24.230 49.196 1.616 1.00 64.88 466 ASP A CA 1
ATOM 3746 C C . ASP A 1 466 ? -25.578 49.929 1.465 1.00 64.88 466 ASP A C 1
ATOM 3748 O O . ASP A 1 466 ? -26.534 49.390 0.909 1.00 64.88 466 ASP A O 1
ATOM 3752 N N . ASP A 1 467 ? -25.653 51.156 1.996 1.00 52.78 467 ASP A N 1
ATOM 3753 C CA . ASP A 1 467 ? -26.849 52.028 2.047 1.00 52.78 467 ASP A CA 1
ATOM 3754 C C . ASP A 1 467 ? -27.182 52.722 0.703 1.00 52.78 467 ASP A C 1
ATOM 3756 O O . ASP A 1 467 ? -28.024 53.619 0.625 1.00 52.78 467 ASP A O 1
ATOM 3760 N N . THR A 1 468 ? -26.512 52.352 -0.392 1.00 53.06 468 THR A N 1
ATOM 3761 C CA . THR A 1 468 ? -26.536 53.135 -1.642 1.00 53.06 468 THR A CA 1
ATOM 3762 C C . THR A 1 468 ? -27.772 52.918 -2.519 1.00 53.06 468 THR A C 1
ATOM 3764 O O . THR A 1 468 ? -28.043 53.727 -3.404 1.00 53.06 468 THR A O 1
ATOM 3767 N N . ASN A 1 469 ? -28.564 51.876 -2.271 1.00 47.94 469 ASN A N 1
ATOM 3768 C CA . ASN A 1 469 ? -29.857 51.647 -2.914 1.00 47.94 469 ASN A CA 1
ATOM 3769 C C . ASN A 1 469 ? -30.770 50.966 -1.899 1.00 47.94 469 ASN A C 1
ATOM 3771 O O . ASN A 1 469 ? -30.366 49.950 -1.357 1.00 47.94 469 ASN A O 1
ATOM 3775 N N . ASN A 1 470 ? -31.973 51.505 -1.689 1.00 51.03 470 ASN A N 1
ATOM 3776 C CA . ASN A 1 470 ? -33.022 51.180 -0.699 1.00 51.03 470 ASN A CA 1
ATOM 3777 C C . ASN A 1 470 ? -33.513 49.697 -0.614 1.00 51.03 470 ASN A C 1
ATOM 3779 O O . ASN A 1 470 ? -34.672 49.444 -0.291 1.00 51.03 470 ASN A O 1
ATOM 3783 N N . ASN A 1 471 ? -32.664 48.714 -0.921 1.00 59.19 471 ASN A N 1
ATOM 3784 C CA . ASN A 1 471 ? -32.891 47.277 -0.874 1.00 59.19 471 ASN A CA 1
ATOM 3785 C C . ASN A 1 471 ? -31.979 46.668 0.201 1.00 59.19 471 ASN A C 1
ATOM 3787 O O . ASN A 1 471 ? -30.759 46.662 0.041 1.00 59.19 471 ASN A O 1
ATOM 3791 N N . ASN A 1 472 ? -32.568 46.106 1.260 1.00 66.50 472 ASN A N 1
ATOM 3792 C CA . ASN A 1 472 ? -31.845 45.345 2.283 1.00 66.50 472 ASN A CA 1
ATOM 3793 C C . ASN A 1 472 ? -31.128 44.144 1.636 1.00 66.50 472 ASN A C 1
ATOM 3795 O O . ASN A 1 472 ? -31.752 43.114 1.387 1.00 66.50 472 ASN A O 1
ATOM 3799 N N . LYS A 1 473 ? -29.828 44.268 1.341 1.00 84.12 473 LYS A N 1
ATOM 3800 C CA . LYS A 1 473 ? -28.996 43.151 0.870 1.00 84.12 473 LYS A CA 1
ATOM 3801 C C . LYS A 1 473 ? -28.452 42.362 2.055 1.00 84.12 473 LYS A C 1
ATOM 3803 O O . LYS A 1 473 ? -27.989 42.946 3.034 1.00 84.12 473 LYS A O 1
ATOM 3808 N N . TYR A 1 474 ? -28.442 41.040 1.931 1.00 90.12 474 TYR A N 1
ATOM 3809 C CA . TYR A 1 474 ? -27.925 40.125 2.945 1.00 90.12 474 TYR A CA 1
ATOM 3810 C C . TYR A 1 474 ? -26.696 39.374 2.431 1.00 90.12 474 TYR A C 1
ATOM 3812 O O . TYR A 1 474 ? -26.575 39.106 1.238 1.00 90.12 474 TYR A O 1
ATOM 3820 N N . VAL A 1 475 ? -25.793 39.032 3.346 1.00 92.38 475 VAL A N 1
ATOM 3821 C CA . VAL A 1 475 ? -24.594 38.230 3.094 1.00 92.38 475 VAL A CA 1
ATOM 3822 C C . VAL A 1 475 ? -24.747 36.913 3.841 1.00 92.38 475 VAL A C 1
ATOM 3824 O O . VAL A 1 475 ? -24.925 36.908 5.060 1.00 92.38 475 VAL A O 1
ATOM 3827 N N . VAL A 1 476 ? -24.674 35.798 3.116 1.00 95.19 476 VAL A N 1
ATOM 3828 C CA . VAL A 1 476 ? -24.696 34.454 3.700 1.00 95.19 476 VAL A CA 1
ATOM 3829 C C . VAL A 1 476 ? -23.275 33.905 3.712 1.00 95.19 476 VAL A C 1
ATOM 3831 O O . VAL A 1 476 ? -22.629 33.802 2.670 1.00 95.19 476 VAL A O 1
ATOM 3834 N N . LEU A 1 477 ? -22.786 33.561 4.898 1.00 96.38 477 LEU A N 1
ATOM 3835 C CA . LEU A 1 477 ? -21.484 32.938 5.118 1.00 96.38 477 LEU A CA 1
ATOM 3836 C C . LEU A 1 477 ? -21.689 31.456 5.418 1.00 96.38 477 LEU A C 1
ATOM 3838 O O . LEU A 1 477 ? -22.495 31.127 6.283 1.00 96.38 477 LEU A O 1
ATOM 3842 N N . MET A 1 478 ? -20.948 30.585 4.741 1.00 97.88 478 MET A N 1
ATOM 3843 C CA . MET A 1 478 ? -20.853 29.155 5.021 1.00 97.88 478 MET A CA 1
ATOM 3844 C C . MET A 1 478 ? -19.494 28.847 5.643 1.00 97.88 478 MET A C 1
ATOM 3846 O O . MET A 1 478 ? -18.466 29.248 5.102 1.00 97.88 478 MET A O 1
ATOM 3850 N N . CYS A 1 479 ? -19.492 28.107 6.746 1.00 97.75 479 CYS A N 1
ATOM 3851 C CA . CYS A 1 479 ? -18.285 27.690 7.450 1.00 97.75 479 CYS A CA 1
ATOM 3852 C C . CYS A 1 479 ? -18.235 26.164 7.567 1.00 97.75 479 CYS A C 1
ATOM 3854 O O . CYS A 1 479 ? -19.259 25.531 7.825 1.00 97.75 479 CYS A O 1
ATOM 3856 N N . SER A 1 480 ? -17.037 25.593 7.429 1.00 98.00 480 SER A N 1
ATOM 3857 C CA . SER A 1 480 ? -16.704 24.228 7.850 1.00 98.00 480 SER A CA 1
ATOM 3858 C C . SER A 1 480 ? -15.639 24.327 8.935 1.00 98.00 480 SER A C 1
ATOM 3860 O O . SER A 1 480 ? -14.447 24.448 8.647 1.00 98.00 480 SER A O 1
ATOM 3862 N N . ASP A 1 481 ? -16.083 24.314 10.184 1.00 97.31 481 ASP A N 1
ATOM 3863 C CA . ASP A 1 481 ? -15.233 24.423 11.362 1.00 97.31 481 ASP A CA 1
ATOM 3864 C C . ASP A 1 481 ? -14.917 23.029 11.908 1.00 97.31 481 ASP A C 1
ATOM 3866 O O . ASP A 1 481 ? -15.797 22.285 12.355 1.00 97.31 481 ASP A O 1
ATOM 3870 N N . GLN A 1 482 ? -13.630 22.700 11.835 1.00 95.94 482 GLN A N 1
ATOM 3871 C CA . GLN A 1 482 ? -13.044 21.431 12.252 1.00 95.94 482 GLN A CA 1
ATOM 3872 C C . GLN A 1 482 ? -12.072 21.600 13.430 1.00 95.94 482 GLN A C 1
ATOM 3874 O O . GLN A 1 482 ? -11.336 20.666 13.755 1.00 95.94 482 GLN A O 1
ATOM 3879 N N . SER A 1 483 ? -12.097 22.752 14.113 1.00 95.00 483 SER A N 1
ATOM 3880 C CA . SER A 1 483 ? -11.264 23.043 15.292 1.00 95.00 483 SER A CA 1
ATOM 3881 C C . SER A 1 483 ? -11.413 21.994 16.402 1.00 95.00 483 SER A C 1
ATOM 3883 O O . SER A 1 483 ? -10.445 21.657 17.080 1.00 95.00 483 SER A O 1
ATOM 3885 N N . ARG A 1 484 ? -12.614 21.416 16.538 1.00 95.62 484 ARG A N 1
ATOM 3886 C CA . ARG A 1 484 ? -12.954 20.347 17.492 1.00 95.62 484 ARG A CA 1
ATOM 3887 C C . ARG A 1 484 ? -13.217 18.992 16.834 1.00 95.62 484 ARG A C 1
ATOM 3889 O O . ARG A 1 484 ? -13.836 18.126 17.435 1.00 95.62 484 ARG A O 1
ATOM 3896 N N . SER A 1 485 ? -12.740 18.780 15.611 1.00 96.88 485 SER A N 1
ATOM 3897 C CA . SER A 1 485 ? -13.000 17.544 14.854 1.00 96.88 485 SER A CA 1
ATOM 3898 C C . SER A 1 485 ? -12.283 16.299 15.387 1.00 96.88 485 SER A C 1
ATOM 3900 O O . SER A 1 485 ? -12.636 15.184 15.015 1.00 96.88 485 SER A O 1
ATOM 3902 N N . SER A 1 486 ? -11.249 16.472 16.215 1.00 97.56 486 SER A N 1
ATOM 3903 C CA . SER A 1 486 ? -10.408 15.381 16.705 1.00 97.56 486 SER A CA 1
ATOM 3904 C C . SER A 1 486 ? -9.656 15.774 17.976 1.00 97.56 486 SER A C 1
ATOM 3906 O O . SER A 1 486 ? -9.083 16.865 18.038 1.00 97.56 486 SER A O 1
ATOM 3908 N N . LEU A 1 487 ? -9.546 14.840 18.923 1.00 95.00 487 LEU A N 1
ATOM 3909 C CA . LEU A 1 487 ? -8.708 14.934 20.125 1.00 95.00 487 LEU A CA 1
ATOM 3910 C C . LEU A 1 487 ? -7.204 14.870 19.818 1.00 95.00 487 LEU A C 1
ATOM 3912 O O . LEU A 1 487 ? -6.384 15.296 20.625 1.00 95.00 487 LEU A O 1
ATOM 3916 N N . ASN A 1 488 ? -6.810 14.350 18.651 1.00 94.88 488 ASN A N 1
ATOM 3917 C CA . ASN A 1 488 ? -5.423 14.450 18.199 1.00 94.88 488 ASN A CA 1
ATOM 3918 C C . ASN A 1 488 ? -5.110 15.895 17.779 1.00 94.88 488 ASN A C 1
ATOM 3920 O O . ASN A 1 488 ? -5.696 16.400 16.816 1.00 94.88 488 ASN A O 1
ATOM 3924 N N . GLU A 1 489 ? -4.197 16.546 18.499 1.00 93.56 489 GLU A N 1
ATOM 3925 C CA . GLU A 1 489 ? -3.754 17.926 18.248 1.00 93.56 489 GLU A CA 1
ATOM 3926 C C . GLU A 1 489 ? -2.780 18.063 17.078 1.00 93.56 489 GLU A C 1
ATOM 3928 O O . GLU A 1 489 ? -2.594 19.158 16.562 1.00 93.56 489 GLU A O 1
ATOM 3933 N N . GLU A 1 490 ? -2.186 16.963 16.617 1.00 95.12 490 GLU A N 1
ATOM 3934 C CA . GLU A 1 490 ? -1.259 17.002 15.481 1.00 95.12 490 GLU A CA 1
ATOM 3935 C C . GLU A 1 490 ? -1.956 17.039 14.113 1.00 95.12 490 GLU A C 1
ATOM 3937 O O . GLU A 1 490 ? -1.294 17.225 13.092 1.00 95.12 490 GLU A O 1
ATOM 3942 N N . ASN A 1 491 ? -3.276 16.846 14.077 1.00 96.25 491 ASN A N 1
ATOM 3943 C CA . ASN A 1 491 ? -4.057 16.990 12.853 1.00 96.25 491 ASN A CA 1
ATOM 3944 C C . ASN A 1 491 ? -4.180 18.474 12.471 1.00 96.25 491 ASN A C 1
ATOM 3946 O O . ASN A 1 491 ? -4.420 19.326 13.327 1.00 96.25 491 ASN A O 1
ATOM 3950 N N . ASP A 1 492 ? -4.107 18.774 11.175 1.00 97.31 492 ASP A N 1
ATOM 3951 C CA . ASP A 1 492 ? -4.468 20.082 10.632 1.00 97.31 492 ASP A CA 1
ATOM 3952 C C . ASP A 1 492 ? -5.978 20.309 10.782 1.00 97.31 492 ASP A C 1
ATOM 3954 O O . ASP A 1 492 ? -6.797 19.719 10.075 1.00 97.31 492 ASP A O 1
ATOM 3958 N N . LYS A 1 493 ? -6.327 21.183 11.727 1.00 96.62 493 LYS A N 1
ATOM 3959 C CA . LYS A 1 493 ? -7.700 21.540 12.101 1.00 96.62 493 LYS A CA 1
ATOM 3960 C C . LYS A 1 493 ? -8.105 22.931 11.598 1.00 96.62 493 LYS A C 1
ATOM 3962 O O . LYS A 1 493 ? -8.964 23.577 12.192 1.00 96.62 493 LYS A O 1
ATOM 3967 N N . SER A 1 494 ? -7.498 23.396 10.501 1.00 95.75 494 SER A N 1
ATOM 3968 C CA . SER A 1 494 ? -7.800 24.697 9.885 1.00 95.75 494 SER A CA 1
ATOM 3969 C C . SER A 1 494 ? -9.281 24.840 9.525 1.00 95.75 494 SER A C 1
ATOM 3971 O O . SER A 1 494 ? -9.822 24.017 8.794 1.00 95.75 494 SER A O 1
ATOM 3973 N N . THR A 1 495 ? -9.945 25.897 9.984 1.00 96.62 495 THR A N 1
ATOM 3974 C CA . THR A 1 495 ? -11.340 26.178 9.613 1.00 96.62 495 THR A CA 1
ATOM 3975 C C . THR A 1 495 ? -11.419 26.767 8.207 1.00 96.62 495 THR A C 1
ATOM 3977 O O . THR A 1 495 ? -10.576 27.574 7.811 1.00 96.62 495 THR A O 1
ATOM 3980 N N . PHE A 1 496 ? -12.446 26.374 7.452 1.00 97.75 496 PHE A N 1
ATOM 3981 C CA . PHE A 1 496 ? -12.708 26.866 6.098 1.00 97.75 496 PHE A CA 1
ATOM 3982 C C . PHE A 1 496 ? -13.990 27.695 6.053 1.00 97.75 496 PHE A C 1
ATOM 3984 O O . PHE A 1 496 ? -14.932 27.440 6.806 1.00 97.75 496 PHE A O 1
ATOM 3991 N N . GLY A 1 497 ? -14.038 28.676 5.152 1.00 96.69 497 GLY A N 1
ATOM 3992 C CA . GLY A 1 497 ? -15.177 29.578 5.026 1.00 96.69 497 GLY A CA 1
ATOM 3993 C C . GLY A 1 497 ? -15.331 30.146 3.625 1.00 96.69 497 GLY A C 1
ATOM 3994 O O . GLY A 1 497 ? -14.342 30.414 2.944 1.00 96.69 497 GLY A O 1
ATOM 3995 N N . ALA A 1 498 ? -16.578 30.344 3.206 1.00 97.19 498 ALA A N 1
ATOM 3996 C CA . ALA A 1 498 ? -16.919 30.911 1.910 1.00 97.19 498 ALA A CA 1
ATOM 3997 C C . ALA A 1 498 ? -18.259 31.653 1.951 1.00 97.19 498 ALA A C 1
ATOM 3999 O O . ALA A 1 498 ? -19.183 31.261 2.663 1.00 97.19 498 ALA A O 1
ATOM 4000 N N . PHE A 1 499 ? -18.384 32.718 1.160 1.00 95.62 499 PHE A N 1
ATOM 4001 C CA . PHE A 1 499 ? -19.677 33.365 0.948 1.00 95.62 499 PHE A CA 1
ATOM 4002 C C . PHE A 1 499 ? -20.548 32.539 -0.006 1.00 95.62 499 PHE A C 1
ATOM 4004 O O . PHE A 1 499 ? -20.041 31.876 -0.912 1.00 95.62 499 PHE A O 1
ATOM 4011 N N . VAL A 1 500 ? -21.864 32.599 0.198 1.00 94.50 500 VAL A N 1
ATOM 4012 C CA . VAL A 1 500 ? -22.863 31.891 -0.609 1.00 94.50 500 VAL A CA 1
ATOM 4013 C C . VAL A 1 500 ? -23.713 32.907 -1.356 1.00 94.50 500 VAL A C 1
ATOM 4015 O O . VAL A 1 500 ? -24.362 33.756 -0.746 1.00 94.50 500 VAL A O 1
ATOM 4018 N N . ALA A 1 501 ? -23.718 32.817 -2.685 1.00 89.75 501 ALA A N 1
ATOM 4019 C CA . ALA A 1 501 ? -24.450 33.727 -3.561 1.00 89.75 501 ALA A CA 1
ATOM 4020 C C . ALA A 1 501 ? -25.948 33.369 -3.636 1.00 89.75 501 ALA A C 1
ATOM 4022 O O . ALA A 1 501 ? -26.440 32.932 -4.672 1.00 89.75 501 ALA A O 1
ATOM 4023 N N . ILE A 1 502 ? -26.668 33.545 -2.526 1.00 88.75 502 ILE A N 1
ATOM 4024 C CA . ILE A 1 502 ? -28.122 33.347 -2.427 1.00 88.75 502 ILE A CA 1
ATOM 4025 C C . ILE A 1 502 ? -28.782 34.538 -1.733 1.00 88.75 502 ILE A C 1
ATOM 4027 O O . ILE A 1 502 ? -28.175 35.178 -0.873 1.00 88.75 502 ILE A O 1
ATOM 4031 N N . ASP A 1 503 ? -30.042 34.809 -2.071 1.00 87.44 503 ASP A N 1
ATOM 4032 C CA . ASP A 1 503 ? -30.855 35.792 -1.351 1.00 87.44 503 ASP A CA 1
ATOM 4033 C C . ASP A 1 503 ? -31.759 35.082 -0.327 1.00 87.44 503 ASP A C 1
ATOM 4035 O O . ASP A 1 503 ? -32.756 34.458 -0.719 1.00 87.44 503 ASP A O 1
ATOM 4039 N N . PRO A 1 504 ? -31.462 35.181 0.984 1.00 87.19 504 PRO A N 1
ATOM 4040 C CA . PRO A 1 504 ? -32.236 34.501 2.020 1.00 87.19 504 PRO A CA 1
ATOM 4041 C C . PRO A 1 504 ? -33.673 35.039 2.162 1.00 87.19 504 PRO A C 1
ATOM 4043 O O . PRO A 1 504 ? -34.487 34.411 2.839 1.00 87.19 504 PRO A O 1
ATOM 4046 N N . SER A 1 505 ? -34.010 36.174 1.534 1.00 84.12 505 SER A N 1
ATOM 4047 C CA . SER A 1 505 ? -35.358 36.768 1.548 1.00 84.12 505 SER A CA 1
ATOM 4048 C C . SER A 1 505 ? -36.341 36.024 0.644 1.00 84.12 505 SER A C 1
ATOM 4050 O O . SER A 1 505 ? -37.546 36.001 0.905 1.00 84.12 505 SER A O 1
ATOM 4052 N N . HIS A 1 506 ? -35.830 35.419 -0.429 1.00 78.69 506 HIS A N 1
ATOM 4053 C CA . HIS A 1 506 ? -36.632 34.783 -1.476 1.00 78.69 506 HIS A CA 1
ATOM 4054 C C . HIS A 1 506 ? -36.362 33.285 -1.605 1.00 78.69 506 HIS A C 1
ATOM 4056 O O . HIS A 1 506 ? -37.237 32.544 -2.056 1.00 78.69 506 HIS A O 1
ATOM 4062 N N . GLN A 1 507 ? -35.175 32.834 -1.202 1.00 82.12 507 GLN A N 1
ATOM 4063 C CA . GLN A 1 507 ? -34.722 31.460 -1.357 1.00 82.12 507 GLN A CA 1
ATOM 4064 C C . GLN A 1 507 ? -34.468 30.805 0.000 1.00 82.12 507 GLN A C 1
ATOM 4066 O O . GLN A 1 507 ? -34.076 31.441 0.977 1.00 82.12 507 GLN A O 1
ATOM 4071 N N . THR A 1 508 ? -34.695 29.497 0.062 1.00 91.12 508 THR A N 1
ATOM 4072 C CA . THR A 1 508 ? -34.322 28.675 1.215 1.00 91.12 508 THR A CA 1
ATOM 4073 C C . THR A 1 508 ? -32.828 28.388 1.187 1.00 91.12 508 THR A C 1
ATOM 4075 O O . THR A 1 508 ? -32.261 28.152 0.121 1.00 91.12 508 THR A O 1
ATOM 4078 N N . ILE A 1 509 ? -32.195 28.336 2.355 1.00 94.62 509 ILE A N 1
ATOM 4079 C CA . ILE A 1 509 ? -30.765 28.048 2.462 1.00 94.62 509 ILE A CA 1
ATOM 4080 C C . ILE A 1 509 ? -30.589 26.529 2.464 1.00 94.62 509 I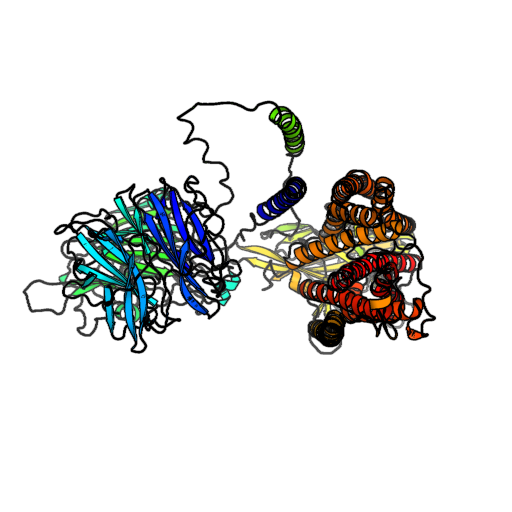LE A C 1
ATOM 4082 O O . ILE A 1 509 ? -30.847 25.867 3.470 1.00 94.62 509 ILE A O 1
ATOM 4086 N N . SER A 1 510 ? -30.194 25.975 1.320 1.00 96.50 510 SER A N 1
ATOM 4087 C CA . SER A 1 510 ? -29.927 24.543 1.161 1.00 96.50 510 SER A CA 1
ATOM 4088 C C . SER A 1 510 ? -28.490 24.195 1.548 1.00 96.50 510 SER A C 1
ATOM 4090 O O . SER A 1 510 ? -27.560 24.902 1.147 1.00 96.50 510 SER A O 1
ATOM 4092 N N . LEU A 1 511 ? -28.310 23.063 2.218 1.00 98.06 511 LEU A N 1
ATOM 4093 C CA . LEU A 1 511 ? -27.019 22.433 2.466 1.00 98.06 511 LEU A CA 1
ATOM 4094 C C . LEU A 1 511 ? -27.130 20.938 2.194 1.00 98.06 511 LEU A C 1
ATOM 4096 O O . LEU A 1 511 ? -27.991 20.271 2.765 1.00 98.06 511 LEU A O 1
ATOM 4100 N N . ARG A 1 512 ? -26.238 20.421 1.355 1.00 98.44 512 ARG A N 1
ATOM 4101 C CA . ARG A 1 512 ? -25.987 18.986 1.236 1.00 98.44 512 ARG A CA 1
ATOM 4102 C C . ARG A 1 512 ? -24.610 18.673 1.798 1.00 98.44 512 ARG A C 1
ATOM 4104 O O . ARG A 1 512 ? -23.661 19.378 1.479 1.00 98.44 512 ARG A O 1
ATOM 4111 N N . THR A 1 513 ? -24.492 17.631 2.603 1.00 98.62 513 THR A N 1
ATOM 4112 C CA . THR A 1 513 ? -23.225 17.199 3.190 1.00 98.62 513 THR A CA 1
ATOM 4113 C C . THR A 1 513 ? -23.058 15.700 2.993 1.00 98.62 513 THR A C 1
ATOM 4115 O O . THR A 1 513 ? -23.847 14.908 3.507 1.00 98.62 513 THR A O 1
ATOM 4118 N N . LEU A 1 514 ? -22.021 15.326 2.247 1.00 98.81 514 LEU A N 1
ATOM 4119 C CA . LEU A 1 514 ? -21.535 13.957 2.125 1.00 98.81 514 LEU A CA 1
ATOM 4120 C C . LEU A 1 514 ? -20.545 13.694 3.260 1.00 98.81 514 LEU A C 1
ATOM 4122 O O . LEU A 1 514 ? -19.607 14.468 3.446 1.00 98.81 514 LEU A O 1
ATOM 4126 N N . ILE A 1 515 ? -20.761 12.621 4.012 1.00 98.75 515 ILE A N 1
ATOM 4127 C CA . ILE A 1 515 ? -19.949 12.223 5.162 1.00 98.75 515 ILE A CA 1
ATOM 4128 C C . ILE A 1 515 ? -19.409 10.827 4.877 1.00 98.75 515 ILE A C 1
ATOM 4130 O O . ILE A 1 515 ? -20.197 9.905 4.668 1.00 98.75 515 ILE A O 1
ATOM 4134 N N . ASP A 1 516 ? -18.086 10.669 4.883 1.00 98.50 516 ASP A N 1
ATOM 4135 C CA . ASP A 1 516 ? -17.448 9.384 4.598 1.00 98.50 516 ASP A CA 1
ATOM 4136 C C . ASP A 1 516 ? -16.180 9.172 5.433 1.00 98.50 516 ASP A C 1
ATOM 4138 O O . ASP A 1 516 ? -15.048 9.339 4.975 1.00 98.50 516 ASP A O 1
ATOM 4142 N N . HIS A 1 517 ? -16.386 8.814 6.695 1.00 98.00 517 HIS A N 1
ATOM 4143 C CA . HIS A 1 517 ? -15.382 8.524 7.715 1.00 98.00 517 HIS A CA 1
ATOM 4144 C C . HIS A 1 517 ? -14.423 9.686 7.989 1.00 98.00 517 HIS A C 1
ATOM 4146 O O . HIS A 1 517 ? -14.592 10.389 8.979 1.00 98.00 517 HIS A O 1
ATOM 4152 N N . SER A 1 518 ? -13.423 9.903 7.129 1.00 98.38 518 SER A N 1
ATOM 4153 C CA . SER A 1 518 ? -12.414 10.961 7.285 1.00 98.38 518 SER A CA 1
ATOM 4154 C C . SER A 1 518 ? -12.551 12.138 6.324 1.00 98.38 518 SER A C 1
ATOM 4156 O O . SER A 1 518 ? -11.705 13.035 6.341 1.00 98.38 518 SER A O 1
ATOM 4158 N N . ILE A 1 519 ? -13.575 12.150 5.469 1.00 98.75 519 ILE A N 1
ATOM 4159 C CA . ILE A 1 519 ? -13.867 13.254 4.549 1.00 98.75 519 ILE A CA 1
ATOM 4160 C C . ILE A 1 519 ? -15.306 13.741 4.727 1.00 98.75 519 ILE A C 1
ATOM 4162 O O . ILE A 1 519 ? -16.233 12.950 4.912 1.00 98.75 519 ILE A O 1
ATOM 4166 N N . VAL A 1 520 ? -15.476 15.061 4.675 1.00 98.75 520 VAL A N 1
ATOM 4167 C CA . VAL A 1 520 ? -16.777 15.730 4.674 1.00 98.75 520 VAL A CA 1
ATOM 4168 C C . VAL A 1 520 ? -16.812 16.700 3.497 1.00 98.75 520 VAL A C 1
ATOM 4170 O O . VAL A 1 520 ? -16.036 17.654 3.456 1.00 98.75 520 VAL A O 1
ATOM 4173 N N . GLU A 1 521 ? -17.721 16.486 2.547 1.00 98.81 521 GLU A N 1
ATOM 4174 C CA . GLU A 1 521 ? -17.930 17.392 1.413 1.00 98.81 521 GLU A CA 1
ATOM 4175 C C . GLU A 1 521 ? -19.264 18.117 1.556 1.00 98.81 521 GLU A C 1
ATOM 4177 O O . GLU A 1 521 ? -20.324 17.493 1.592 1.00 98.81 521 GLU A O 1
ATOM 4182 N N . SER A 1 522 ? -19.219 19.444 1.642 1.00 98.56 522 SER A N 1
ATOM 4183 C CA . SER A 1 522 ? -20.387 20.277 1.917 1.00 98.56 522 SER A CA 1
ATOM 4184 C C . SER A 1 522 ? -20.703 21.212 0.756 1.00 98.56 522 SER A C 1
ATOM 4186 O O . SER A 1 522 ? -19.836 21.946 0.292 1.00 98.56 522 SER A O 1
ATOM 4188 N N . TYR A 1 523 ? -21.966 21.223 0.341 1.00 98.38 523 TYR A N 1
ATOM 4189 C CA . TYR A 1 523 ? -22.494 21.926 -0.822 1.00 98.38 523 TYR A CA 1
ATOM 4190 C C . TYR A 1 523 ? -23.598 22.891 -0.377 1.00 98.38 523 TYR A C 1
ATOM 4192 O O . TYR A 1 523 ? -24.733 22.490 -0.104 1.00 98.38 523 TYR A O 1
ATOM 4200 N N . GLY A 1 524 ? -23.259 24.173 -0.273 1.00 97.06 524 GLY A N 1
ATOM 4201 C CA . GLY A 1 524 ? -24.177 25.251 0.087 1.00 97.06 524 GLY A CA 1
ATOM 4202 C C . GLY A 1 524 ? -24.838 25.887 -1.135 1.00 97.06 524 GLY A C 1
ATOM 4203 O O . GLY A 1 524 ? -24.234 25.984 -2.204 1.00 97.06 524 GLY A O 1
ATOM 4204 N N . GLY A 1 525 ? -26.090 26.327 -0.975 1.00 93.81 525 GLY A N 1
ATOM 4205 C CA . GLY A 1 525 ? -26.812 27.108 -1.990 1.00 93.81 525 GLY A CA 1
ATOM 4206 C C . GLY A 1 525 ? -26.927 26.405 -3.347 1.00 93.81 525 GLY A C 1
ATOM 4207 O O . GLY A 1 525 ? -26.561 26.980 -4.366 1.00 93.81 525 GLY A O 1
ATOM 4208 N N . GLY A 1 526 ? -27.354 25.138 -3.362 1.00 91.38 526 GLY A N 1
ATOM 4209 C CA . GLY A 1 526 ? -27.477 24.347 -4.591 1.00 91.38 526 GLY A CA 1
ATOM 4210 C C . GLY A 1 526 ? -26.146 23.998 -5.266 1.00 91.38 526 GLY A C 1
ATOM 4211 O O . GLY A 1 526 ? -26.139 23.695 -6.455 1.00 91.38 526 GLY A O 1
ATOM 4212 N N . GLY A 1 527 ? -25.027 24.057 -4.533 1.00 93.50 527 GLY A N 1
ATOM 4213 C CA . GLY A 1 527 ? -23.703 23.735 -5.071 1.00 93.50 527 GLY A CA 1
ATOM 4214 C C . GLY A 1 527 ? -22.920 24.928 -5.617 1.00 93.50 527 GLY A C 1
ATOM 4215 O O . GLY A 1 527 ? -21.879 24.738 -6.244 1.00 93.50 527 GLY A O 1
ATOM 4216 N N . GLY A 1 528 ? -23.395 26.157 -5.386 1.00 93.44 528 GLY A N 1
ATOM 4217 C CA . GLY A 1 528 ? -22.634 27.371 -5.699 1.00 93.44 528 GLY A CA 1
ATOM 4218 C C . GLY A 1 528 ? -21.428 27.582 -4.782 1.00 93.44 528 GLY A C 1
ATOM 4219 O O . GLY A 1 528 ? -20.455 28.216 -5.180 1.00 93.44 528 GLY A O 1
ATOM 4220 N N . THR A 1 529 ? -21.459 26.997 -3.583 1.00 97.44 529 THR A N 1
ATOM 4221 C CA . THR A 1 529 ? -20.349 27.034 -2.628 1.00 97.44 529 THR A CA 1
ATOM 4222 C C . THR A 1 529 ? -20.034 25.621 -2.160 1.00 97.44 529 THR A C 1
ATOM 4224 O O . THR A 1 529 ? -20.898 24.951 -1.597 1.00 97.44 529 THR A O 1
ATOM 4227 N N . CYS A 1 530 ? -18.797 25.174 -2.374 1.00 98.50 530 CYS A N 1
ATOM 4228 C CA . CYS A 1 530 ? -18.329 23.850 -1.966 1.00 98.50 530 CYS A CA 1
ATOM 4229 C C . CYS A 1 530 ? -17.192 23.972 -0.948 1.00 98.50 530 CYS A C 1
ATOM 4231 O O . CYS A 1 530 ? -16.297 24.804 -1.122 1.00 98.50 530 CYS A O 1
ATOM 4233 N N . ILE A 1 531 ? -17.228 23.152 0.102 1.00 98.75 531 ILE A N 1
ATOM 4234 C CA . ILE A 1 531 ? -16.163 23.053 1.103 1.00 98.75 531 ILE A CA 1
ATOM 4235 C C . ILE A 1 531 ? -15.904 21.581 1.417 1.00 98.75 531 ILE A C 1
ATOM 4237 O O . ILE A 1 531 ? -16.783 20.892 1.938 1.00 98.75 531 ILE A O 1
ATOM 4241 N N . THR A 1 532 ? -14.688 21.124 1.143 1.00 98.75 532 THR A N 1
ATOM 4242 C CA . THR A 1 532 ? -14.205 19.780 1.468 1.00 98.75 532 THR A CA 1
ATOM 4243 C C . THR A 1 532 ? -13.270 19.830 2.670 1.00 98.75 532 THR A C 1
ATOM 4245 O O . THR A 1 532 ? -12.308 20.594 2.687 1.00 98.75 532 THR A O 1
ATOM 4248 N N . SER A 1 533 ? -13.515 19.014 3.687 1.00 98.50 533 SER A N 1
ATOM 4249 C CA . SER A 1 533 ? -12.668 18.930 4.878 1.00 98.50 533 SER A CA 1
ATOM 4250 C C . SER A 1 533 ? -12.229 17.496 5.159 1.00 98.50 533 SER A C 1
ATOM 4252 O O . SER A 1 533 ? -12.882 16.530 4.757 1.00 98.50 533 SER A O 1
ATOM 4254 N N . ARG A 1 534 ? -11.073 17.362 5.818 1.00 98.62 534 ARG A N 1
ATOM 4255 C CA . ARG A 1 534 ? -10.477 16.080 6.204 1.00 98.62 534 ARG A CA 1
ATOM 4256 C C . ARG A 1 534 ? -10.290 16.054 7.705 1.00 98.62 534 ARG A C 1
ATOM 4258 O O . ARG A 1 534 ? -9.564 16.885 8.244 1.00 98.62 534 ARG A O 1
ATOM 4265 N N . VAL A 1 535 ? -10.931 15.091 8.350 1.00 98.19 535 VAL A N 1
ATOM 4266 C CA . VAL A 1 535 ? -11.007 14.990 9.807 1.00 98.19 535 VAL A CA 1
ATOM 4267 C C . VAL A 1 535 ? -10.712 13.566 10.255 1.00 98.19 535 VAL A C 1
ATOM 4269 O O . VAL A 1 535 ? -11.000 12.611 9.543 1.00 98.19 535 VAL A O 1
ATOM 4272 N N . TYR A 1 536 ? -10.106 13.410 11.429 1.00 98.06 536 TYR A N 1
ATOM 4273 C CA . TYR A 1 536 ? -9.675 12.098 11.930 1.00 98.06 536 TYR A CA 1
ATOM 4274 C C . TYR A 1 536 ? -10.051 11.946 13.407 1.00 98.06 536 TYR A C 1
ATOM 4276 O O . TYR A 1 536 ? -9.151 11.917 14.255 1.00 98.06 536 TYR A O 1
ATOM 4284 N N . PRO A 1 537 ? -11.361 11.900 13.724 1.00 97.19 537 PRO A N 1
ATOM 4285 C CA . PRO A 1 537 ? -11.835 11.756 15.098 1.00 97.19 537 PRO A CA 1
ATOM 4286 C C . PRO A 1 537 ? -11.262 10.495 15.756 1.00 97.19 537 PRO A C 1
ATOM 4288 O O . PRO A 1 537 ? -10.871 9.536 15.083 1.00 97.19 537 PRO A O 1
ATOM 4291 N N . LYS A 1 538 ? -11.167 10.499 17.084 1.00 95.44 538 LYS A N 1
ATOM 4292 C CA . LYS A 1 538 ? -10.745 9.352 17.900 1.00 95.44 538 LYS A CA 1
ATOM 4293 C C . LYS A 1 538 ? -11.915 8.628 18.548 1.00 95.44 538 LYS A C 1
ATOM 4295 O O . LYS A 1 538 ? -11.793 7.444 18.824 1.00 95.44 538 LYS A O 1
ATOM 4300 N N . LEU A 1 539 ? -13.017 9.330 18.774 1.00 94.94 539 LEU A N 1
ATOM 4301 C CA . LEU A 1 539 ? -14.232 8.833 19.406 1.00 94.94 539 LEU A CA 1
ATOM 4302 C C . LEU A 1 539 ? -15.354 8.665 18.380 1.00 94.94 539 LEU A C 1
ATOM 4304 O O . LEU A 1 539 ? -16.044 7.650 18.379 1.00 94.94 539 LEU A O 1
ATOM 4308 N N . ALA A 1 540 ? -15.538 9.649 17.494 1.00 94.44 540 ALA A N 1
ATOM 4309 C CA . ALA A 1 540 ? -16.620 9.656 16.507 1.00 94.44 540 ALA A CA 1
ATOM 4310 C C . ALA A 1 540 ? -16.305 8.793 15.265 1.00 94.44 540 ALA A C 1
ATOM 4312 O O . ALA A 1 540 ? -16.240 9.294 14.143 1.00 94.44 540 ALA A O 1
ATOM 4313 N N . ILE A 1 541 ? -16.085 7.491 15.474 1.00 93.50 541 ILE A N 1
ATOM 4314 C CA . ILE A 1 541 ? -15.720 6.507 14.443 1.00 93.50 541 ILE A CA 1
ATOM 4315 C C . ILE A 1 541 ? -16.840 5.470 14.287 1.00 93.50 541 ILE A C 1
ATOM 4317 O O . ILE A 1 541 ? -17.368 4.963 15.277 1.00 93.50 541 ILE A O 1
ATOM 4321 N N . GLY A 1 542 ? -17.181 5.114 13.045 1.00 91.25 542 GLY A N 1
ATOM 4322 C CA . GLY A 1 542 ? -18.139 4.042 12.759 1.00 91.25 542 GLY A CA 1
ATOM 4323 C C . GLY A 1 542 ? -19.506 4.283 13.408 1.00 91.25 542 GLY A C 1
ATOM 4324 O O . GLY A 1 542 ? -20.133 5.316 13.177 1.00 91.25 542 GLY A O 1
ATOM 4325 N N . GLU A 1 543 ? -19.967 3.335 14.226 1.00 89.00 543 GLU A N 1
ATOM 4326 C CA . GLU A 1 543 ? -21.256 3.423 14.934 1.00 89.00 543 GLU A CA 1
ATOM 4327 C C . GLU A 1 543 ? -21.268 4.467 16.066 1.00 89.00 543 GLU A C 1
ATOM 4329 O O . GLU A 1 543 ? -22.341 4.910 16.468 1.00 89.00 543 GLU A O 1
ATOM 4334 N N . ASN A 1 544 ? -20.097 4.903 16.547 1.00 93.56 544 ASN A N 1
ATOM 4335 C CA . ASN A 1 544 ? -19.977 5.927 17.593 1.00 93.56 544 ASN A CA 1
ATOM 4336 C C . ASN A 1 544 ? -20.065 7.360 17.046 1.00 93.56 544 ASN A C 1
ATOM 4338 O O . ASN A 1 544 ? -20.136 8.321 17.818 1.00 93.56 544 ASN A O 1
ATOM 4342 N N . ALA A 1 545 ? -20.042 7.523 15.722 1.00 96.25 545 ALA A N 1
ATOM 4343 C CA . ALA A 1 545 ? -20.297 8.804 15.091 1.00 96.25 545 ALA A CA 1
ATOM 4344 C C . ALA A 1 545 ? -21.791 9.136 15.151 1.00 96.25 545 ALA A C 1
ATOM 4346 O O . ALA A 1 545 ? -22.650 8.297 14.884 1.00 96.25 545 ALA A O 1
ATOM 4347 N N . ASN A 1 546 ? -22.095 10.399 15.422 1.00 97.44 546 ASN A N 1
ATOM 4348 C CA . ASN A 1 546 ? -23.446 10.933 15.451 1.00 97.44 546 ASN A CA 1
ATOM 4349 C C . ASN A 1 546 ? -23.596 12.126 14.510 1.00 97.44 546 ASN A C 1
ATOM 4351 O O . ASN A 1 546 ? -22.628 12.804 14.151 1.00 97.44 546 ASN A O 1
ATOM 4355 N N . LEU A 1 547 ? -24.850 12.385 14.145 1.00 97.69 547 LEU A N 1
ATOM 4356 C CA . LEU A 1 547 ? -25.270 13.508 13.322 1.00 97.69 547 LEU A CA 1
ATOM 4357 C C . LEU A 1 547 ? -26.249 14.376 14.113 1.00 97.69 547 LEU A C 1
ATOM 4359 O O . LEU A 1 547 ? -27.235 13.873 14.656 1.00 97.69 547 LEU A O 1
ATOM 4363 N N . PHE A 1 548 ? -26.018 15.685 14.126 1.00 97.25 548 PHE A N 1
ATOM 4364 C CA . PHE A 1 548 ? -26.913 16.645 14.764 1.00 97.25 548 PHE A CA 1
ATOM 4365 C C . PHE A 1 548 ? -27.234 17.809 13.832 1.00 97.25 548 PHE A C 1
ATOM 4367 O O . PHE A 1 548 ? -26.379 18.286 13.093 1.00 97.25 548 PHE A O 1
ATOM 4374 N N . ALA A 1 549 ? -28.455 18.319 13.930 1.00 97.12 549 ALA A N 1
ATOM 4375 C CA . ALA A 1 549 ? -28.834 19.635 13.436 1.00 97.12 549 ALA A CA 1
ATOM 4376 C C . ALA A 1 549 ? -28.864 20.615 14.613 1.00 97.12 549 ALA A C 1
ATOM 4378 O O . ALA A 1 549 ? -29.367 20.293 15.692 1.00 97.12 549 ALA A O 1
ATOM 4379 N N . PHE A 1 550 ? -28.320 21.815 14.437 1.00 96.62 550 PHE A N 1
ATOM 4380 C CA . PHE A 1 550 ? -28.143 22.749 15.545 1.00 96.62 550 PHE A CA 1
ATOM 4381 C C . PHE A 1 550 ? -28.412 24.198 15.153 1.00 96.62 550 PHE A C 1
ATOM 4383 O O . PHE A 1 550 ? -28.312 24.586 13.990 1.00 96.62 550 PHE A O 1
ATOM 4390 N N . ASN A 1 551 ? -28.701 25.013 16.165 1.00 96.44 551 ASN A N 1
ATOM 4391 C CA . ASN A 1 551 ? -28.752 26.462 16.063 1.00 96.44 551 ASN A CA 1
ATOM 4392 C C . ASN A 1 551 ? -28.207 27.089 17.354 1.00 96.44 551 ASN A C 1
ATOM 4394 O O . ASN A 1 551 ? -28.853 27.022 18.399 1.00 96.44 551 ASN A O 1
ATOM 4398 N N . LYS A 1 552 ? -27.029 27.718 17.297 1.00 94.50 552 LYS A N 1
ATOM 4399 C CA . LYS A 1 552 ? -26.445 28.492 18.410 1.00 94.50 552 LYS A CA 1
ATOM 4400 C C . LYS A 1 552 ? -26.647 30.008 18.271 1.00 94.50 552 LYS A C 1
ATOM 4402 O O . LYS A 1 552 ? -26.143 30.756 19.106 1.00 94.50 552 LYS A O 1
ATOM 4407 N N . GLY A 1 553 ? -27.410 30.459 17.273 1.00 92.38 553 GLY A N 1
ATOM 4408 C CA . GLY A 1 553 ? -27.812 31.858 17.128 1.00 92.38 553 GLY A CA 1
ATOM 4409 C C . GLY A 1 553 ? -28.818 32.317 18.186 1.00 92.38 553 GLY A C 1
ATOM 4410 O O . GLY A 1 553 ? -29.329 31.525 18.985 1.00 92.38 553 GLY A O 1
ATOM 4411 N N . THR A 1 554 ? -29.101 33.621 18.196 1.00 93.25 554 THR A N 1
ATOM 4412 C CA . THR A 1 554 ? -30.088 34.225 19.112 1.00 93.25 554 THR A CA 1
ATOM 4413 C C . THR A 1 554 ? -31.523 34.129 18.595 1.00 93.25 554 THR A C 1
ATOM 4415 O O . THR A 1 554 ? -32.457 34.113 19.397 1.00 93.25 554 THR A O 1
ATOM 4418 N N . GLN A 1 555 ? -31.713 34.030 17.276 1.00 94.31 555 GLN A N 1
ATOM 4419 C CA . GLN A 1 555 ? -33.012 33.795 16.648 1.00 94.31 555 GLN A CA 1
ATOM 4420 C C . GLN A 1 555 ? -33.221 32.311 16.323 1.00 94.31 555 GLN A C 1
ATOM 4422 O O . GLN A 1 555 ? -32.270 31.547 16.158 1.00 94.31 555 GLN A O 1
ATOM 4427 N N . SER A 1 556 ? -34.485 31.890 16.237 1.00 93.69 556 SER A N 1
ATOM 4428 C CA . SER A 1 556 ? -34.839 30.520 15.835 1.00 93.69 556 SER A CA 1
ATOM 4429 C C . SER A 1 556 ? -34.807 30.374 14.312 1.00 93.69 556 SER A C 1
ATOM 4431 O O . SER A 1 556 ? -35.102 31.328 13.594 1.00 93.69 556 SER A O 1
ATOM 4433 N N . VAL A 1 557 ? -34.478 29.177 13.828 1.00 94.38 557 VAL A N 1
ATOM 4434 C CA . VAL A 1 557 ? -34.429 28.850 12.394 1.00 94.38 557 VAL A CA 1
ATOM 4435 C C . VAL A 1 557 ? -35.321 27.644 12.132 1.00 94.38 557 VAL A C 1
ATOM 4437 O O . VAL A 1 557 ? -35.303 26.676 12.894 1.00 94.38 557 VAL A O 1
ATOM 4440 N N . ASP A 1 558 ? -36.103 27.696 11.059 1.00 94.00 558 ASP A N 1
ATOM 4441 C CA . ASP A 1 558 ? -36.965 26.591 10.657 1.00 94.00 558 ASP A CA 1
ATOM 4442 C C . ASP A 1 558 ? -36.190 25.639 9.737 1.00 94.00 558 ASP A C 1
ATOM 4444 O O . ASP A 1 558 ? -35.614 26.049 8.730 1.00 94.00 558 ASP A O 1
ATOM 4448 N N . VAL A 1 559 ? -36.212 24.349 10.051 1.00 96.00 559 VAL A N 1
ATOM 4449 C CA . VAL A 1 559 ? -35.799 23.259 9.164 1.00 96.00 559 VAL A CA 1
ATOM 4450 C C . VAL A 1 559 ? -37.032 22.821 8.384 1.00 96.00 559 VAL A C 1
ATOM 4452 O O . VAL A 1 559 ? -37.888 22.100 8.904 1.00 96.00 559 VAL A O 1
ATOM 4455 N N . LEU A 1 560 ? -37.147 23.275 7.136 1.00 94.81 560 LEU A N 1
ATOM 4456 C CA . LEU A 1 560 ? -38.279 22.928 6.272 1.00 94.81 560 LEU A CA 1
ATOM 4457 C C . LEU A 1 560 ? -38.279 21.436 5.946 1.00 94.81 560 LEU A C 1
ATOM 4459 O O . LEU A 1 560 ? -39.297 20.755 6.083 1.00 94.81 560 LEU A O 1
ATOM 4463 N N . SER A 1 561 ? -37.110 20.934 5.562 1.00 96.44 561 SER A N 1
ATOM 4464 C CA . SER A 1 561 ? -36.863 19.524 5.306 1.00 96.44 561 SER A CA 1
ATOM 4465 C C . SER A 1 561 ? -35.436 19.168 5.693 1.00 96.44 561 SER A C 1
ATOM 4467 O O . SER A 1 561 ? -34.509 19.923 5.399 1.00 96.44 561 SER A O 1
ATOM 4469 N N . LEU A 1 562 ? -35.267 18.005 6.311 1.00 97.75 562 LEU A N 1
ATOM 4470 C CA . LEU A 1 562 ? -33.979 17.336 6.461 1.00 97.75 562 LEU A CA 1
ATOM 4471 C C . LEU A 1 562 ? -34.171 15.893 6.021 1.00 97.75 562 LEU A C 1
ATOM 4473 O O . LEU A 1 562 ? -35.066 15.231 6.536 1.00 97.75 562 LEU A O 1
ATOM 4477 N N . SER A 1 563 ? -33.360 15.436 5.078 1.00 97.81 563 SER A N 1
ATOM 4478 C CA . SER A 1 563 ? -33.302 14.048 4.632 1.00 97.81 563 SER A CA 1
ATOM 4479 C C . SER A 1 563 ? -31.882 13.544 4.838 1.00 97.81 563 SER A C 1
ATOM 4481 O O . SER A 1 563 ? -30.944 14.121 4.298 1.00 97.81 563 SER A O 1
ATOM 4483 N N . ALA A 1 564 ? -31.715 12.499 5.638 1.00 98.06 564 ALA A N 1
ATOM 4484 C CA . ALA A 1 564 ? -30.428 11.857 5.870 1.00 98.06 564 ALA A CA 1
ATOM 4485 C C . ALA A 1 564 ? -30.504 10.400 5.416 1.00 98.06 564 ALA A C 1
ATOM 4487 O O . ALA A 1 564 ? -31.367 9.651 5.878 1.00 98.06 564 ALA A O 1
ATOM 4488 N N . TRP A 1 565 ? -29.608 9.995 4.522 1.00 98.44 565 TRP A N 1
ATOM 4489 C CA . TRP A 1 565 ? -29.502 8.631 4.021 1.00 98.44 565 TRP A CA 1
ATOM 4490 C C . TRP A 1 565 ? -28.229 7.978 4.534 1.00 98.44 565 TRP A C 1
ATOM 4492 O O . TRP A 1 565 ? -27.142 8.531 4.399 1.00 98.44 565 TRP A O 1
ATOM 4502 N N . SER A 1 566 ? -28.363 6.764 5.058 1.00 97.50 566 SER A N 1
ATOM 4503 C CA . SER A 1 566 ? -27.215 5.884 5.283 1.00 97.50 566 SER A CA 1
ATOM 4504 C C . SER A 1 566 ? -26.701 5.442 3.919 1.00 97.50 566 SER A C 1
ATOM 4506 O O . SER A 1 566 ? -27.493 4.919 3.130 1.00 97.50 566 SER A O 1
ATOM 4508 N N . LEU A 1 567 ? -25.423 5.650 3.610 1.00 96.88 567 LEU A N 1
ATOM 4509 C CA . LEU A 1 567 ? -24.863 5.216 2.331 1.00 96.88 567 LEU A CA 1
ATOM 4510 C C . LEU A 1 567 ? -24.248 3.825 2.461 1.00 96.88 567 LEU A C 1
ATOM 4512 O O . LEU A 1 567 ? -23.590 3.512 3.449 1.00 96.88 567 LEU A O 1
ATOM 4516 N N . LYS A 1 568 ? -24.435 2.983 1.446 1.00 95.56 568 LYS A N 1
ATOM 4517 C CA . LYS A 1 568 ? -23.672 1.739 1.282 1.00 95.56 568 LYS A CA 1
ATOM 4518 C C . LYS A 1 568 ? -22.262 2.060 0.795 1.00 95.56 568 LYS A C 1
ATOM 4520 O O . LYS A 1 568 ? -22.065 3.041 0.087 1.00 95.56 568 LYS A O 1
ATOM 4525 N N . SER A 1 569 ? -21.303 1.204 1.129 1.00 95.38 569 SER A N 1
ATOM 4526 C CA . SER A 1 569 ? -19.951 1.321 0.583 1.00 95.38 569 SER A CA 1
ATOM 4527 C C . SER A 1 569 ? -19.957 0.957 -0.904 1.00 95.38 569 SER A C 1
ATOM 4529 O O . SER A 1 569 ? -20.629 0.005 -1.312 1.00 95.38 569 SER A O 1
ATOM 4531 N N . ALA A 1 570 ? -19.223 1.717 -1.711 1.00 93.81 570 ALA A N 1
ATOM 4532 C CA . ALA A 1 570 ? -18.998 1.410 -3.113 1.00 93.81 570 ALA A CA 1
ATOM 4533 C C . ALA A 1 570 ? -17.936 0.311 -3.256 1.00 93.81 570 ALA A C 1
ATOM 4535 O O . ALA A 1 570 ? -17.041 0.157 -2.424 1.00 93.81 570 ALA A O 1
ATOM 4536 N N . GLN A 1 571 ? -18.007 -0.450 -4.345 1.00 91.62 571 GLN A N 1
ATOM 4537 C CA . GLN A 1 571 ? -16.970 -1.419 -4.686 1.00 91.62 571 GLN A CA 1
ATOM 4538 C C . GLN A 1 571 ? -15.830 -0.694 -5.391 1.00 91.62 571 GLN A C 1
ATOM 4540 O O . GLN A 1 571 ? -15.925 -0.385 -6.577 1.00 91.62 571 GLN A O 1
ATOM 4545 N N . ILE A 1 572 ? -14.757 -0.399 -4.661 1.00 91.06 572 ILE A N 1
ATOM 4546 C CA . ILE A 1 572 ? -13.615 0.365 -5.169 1.00 91.06 572 ILE A CA 1
ATOM 4547 C C . ILE A 1 572 ? -12.364 -0.496 -5.060 1.00 91.06 572 ILE A C 1
ATOM 4549 O O . ILE A 1 572 ? -11.857 -0.746 -3.971 1.00 91.06 572 ILE A O 1
ATOM 4553 N N . ASN A 1 573 ? -11.854 -0.927 -6.214 1.00 79.69 573 ASN A N 1
ATOM 4554 C CA . ASN A 1 573 ? -10.658 -1.755 -6.351 1.00 79.69 573 ASN A CA 1
ATOM 4555 C C . ASN A 1 573 ? -10.757 -3.117 -5.620 1.00 79.69 573 ASN A C 1
ATOM 4557 O O . ASN A 1 573 ? -9.739 -3.650 -5.187 1.00 79.69 573 ASN A O 1
ATOM 4561 N N . ASP A 1 574 ? -11.968 -3.678 -5.503 1.00 57.41 574 ASP A N 1
ATOM 4562 C CA . ASP A 1 574 ? -12.219 -5.001 -4.913 1.00 57.41 574 ASP A CA 1
ATOM 4563 C C . ASP A 1 574 ? -11.870 -6.128 -5.908 1.00 57.41 574 ASP A C 1
ATOM 4565 O O . ASP A 1 574 ? -12.361 -6.168 -7.041 1.00 57.41 574 ASP A O 1
ATOM 4569 N N . GLU A 1 575 ? -11.016 -7.060 -5.483 1.00 44.41 575 GLU A N 1
ATOM 4570 C CA . GLU A 1 575 ? -10.560 -8.201 -6.284 1.00 44.41 575 GLU A CA 1
ATOM 4571 C C . GLU A 1 575 ? -11.641 -9.278 -6.495 1.00 44.41 575 GLU A C 1
ATOM 4573 O O . GLU A 1 575 ? -11.483 -10.174 -7.330 1.00 44.41 575 GLU A O 1
ATOM 4578 N N . SER A 1 576 ? -12.773 -9.184 -5.788 1.00 35.75 576 SER A N 1
ATOM 4579 C CA . SER A 1 576 ? -13.878 -10.144 -5.870 1.00 35.75 576 SER A CA 1
ATOM 4580 C C . SER A 1 576 ? -14.642 -10.128 -7.211 1.00 35.75 576 SER A C 1
ATOM 4582 O O . SER A 1 576 ? -15.362 -11.083 -7.523 1.00 35.75 576 SER A O 1
ATOM 4584 N N . MET A 1 577 ? -14.453 -9.110 -8.066 1.00 37.19 577 MET A N 1
ATOM 4585 C CA . MET A 1 577 ? -15.199 -8.939 -9.322 1.00 37.19 577 MET A CA 1
ATOM 4586 C C . MET A 1 577 ? -14.432 -9.374 -10.584 1.00 37.19 577 MET A C 1
ATOM 4588 O O . MET A 1 577 ? -14.278 -8.643 -11.561 1.00 37.19 577 MET A O 1
ATOM 4592 N N . SER A 1 578 ? -14.028 -10.641 -10.602 1.00 32.81 578 SER A N 1
ATOM 4593 C CA . SER A 1 578 ? -13.640 -11.383 -11.808 1.00 32.81 578 SER A CA 1
ATOM 4594 C C . SER A 1 578 ? -14.543 -12.624 -11.931 1.00 32.81 578 SER A C 1
ATOM 4596 O O . SER A 1 578 ? -14.034 -13.749 -11.866 1.00 32.81 578 SER A O 1
ATOM 4598 N N . PRO A 1 579 ? -15.892 -12.491 -12.008 1.00 36.47 579 PRO A N 1
ATOM 4599 C CA . PRO A 1 579 ? -16.554 -12.380 -13.319 1.00 36.47 579 PRO A CA 1
ATOM 4600 C C . PRO A 1 579 ? -18.019 -11.844 -13.262 1.00 36.47 579 PRO A C 1
ATOM 4602 O O . PRO A 1 579 ? -18.952 -12.632 -13.131 1.00 36.47 579 PRO A O 1
ATOM 4605 N N . PHE A 1 580 ? -18.281 -10.541 -13.431 1.00 28.89 580 PHE A N 1
ATOM 4606 C CA . PHE A 1 580 ? -19.672 -10.035 -13.582 1.00 28.89 580 PHE A CA 1
ATOM 4607 C C . PHE A 1 580 ? -19.998 -9.414 -14.949 1.00 28.89 580 PHE A C 1
ATOM 4609 O O . PHE A 1 580 ? -21.098 -8.917 -15.177 1.00 28.89 580 PHE A O 1
ATOM 4616 N N . ILE A 1 581 ? -19.091 -9.531 -15.922 1.00 36.94 581 ILE A N 1
ATOM 4617 C CA . ILE A 1 581 ? -19.279 -8.988 -17.276 1.00 36.94 581 ILE A CA 1
ATOM 4618 C C . ILE A 1 581 ? -19.313 -10.134 -18.296 1.00 36.94 581 ILE A C 1
ATOM 4620 O O . ILE A 1 581 ? -18.514 -10.213 -19.222 1.00 36.94 581 ILE A O 1
ATOM 4624 N N . GLU A 1 582 ? -20.257 -11.064 -18.127 1.00 29.30 582 GLU A N 1
ATOM 4625 C CA . GLU A 1 582 ? -20.606 -12.042 -19.176 1.00 29.30 582 GLU A CA 1
ATOM 4626 C C . GLU A 1 582 ? -22.110 -12.078 -19.515 1.00 29.30 582 GLU A C 1
ATOM 4628 O O . GLU A 1 582 ? -22.526 -12.796 -20.429 1.00 29.30 582 GLU A O 1
ATOM 4633 N N . GLN A 1 583 ? -22.940 -11.258 -18.854 1.00 28.72 583 GLN A N 1
ATOM 4634 C CA . GLN A 1 583 ? -24.383 -11.188 -19.132 1.00 28.72 583 GLN A CA 1
ATOM 4635 C C . GLN A 1 583 ? -24.801 -10.066 -20.096 1.00 28.72 583 GLN A C 1
ATOM 4637 O O . GLN A 1 583 ? -25.816 -10.219 -20.772 1.00 28.72 583 GLN A O 1
ATOM 4642 N N . ALA A 1 584 ? -24.010 -9.001 -20.270 1.00 29.91 584 ALA A N 1
ATOM 4643 C CA . ALA A 1 584 ? -24.417 -7.859 -21.101 1.00 29.91 584 ALA A CA 1
ATOM 4644 C C . ALA A 1 584 ? -24.093 -7.984 -22.610 1.00 29.91 584 ALA A C 1
ATOM 4646 O O . ALA A 1 584 ? -24.644 -7.236 -23.412 1.00 29.91 584 ALA A O 1
ATOM 4647 N N . SER A 1 585 ? -23.254 -8.936 -23.050 1.00 28.44 585 SER A N 1
ATOM 4648 C CA . SER A 1 585 ? -22.804 -9.014 -24.461 1.00 28.44 585 SER A CA 1
ATOM 4649 C C . SER A 1 585 ? -23.332 -10.215 -25.263 1.00 28.44 585 SER A C 1
ATOM 4651 O O . SER A 1 585 ? -22.958 -10.418 -26.421 1.00 28.44 585 SER A O 1
ATOM 4653 N N . ARG A 1 586 ? -24.276 -10.999 -24.718 1.00 25.33 586 ARG A N 1
ATOM 4654 C CA . ARG A 1 586 ? -24.869 -12.176 -25.397 1.00 25.33 586 ARG A CA 1
ATOM 4655 C C . ARG A 1 586 ? -25.911 -11.858 -26.482 1.00 25.33 586 ARG A C 1
ATOM 4657 O O . ARG A 1 586 ? -26.666 -12.738 -26.891 1.00 25.33 586 ARG A O 1
ATOM 4664 N N . SER A 1 587 ? -25.887 -10.650 -27.039 1.00 26.53 587 SER A N 1
ATOM 4665 C CA . SER A 1 587 ? -26.659 -10.263 -28.222 1.00 26.53 587 SER A CA 1
ATOM 4666 C C . SER A 1 587 ? -25.725 -9.862 -29.365 1.00 26.53 587 SER A C 1
ATOM 4668 O O . SER A 1 587 ? -25.512 -8.683 -29.625 1.00 26.53 587 SER A O 1
ATOM 4670 N N . LYS A 1 588 ? -25.130 -10.864 -30.027 1.00 28.72 588 LYS A N 1
ATOM 4671 C CA . LYS A 1 588 ? -24.928 -10.954 -31.493 1.00 28.72 588 LYS A CA 1
ATOM 4672 C C . LYS A 1 588 ? -23.908 -12.045 -31.816 1.00 28.72 588 LYS A C 1
ATOM 4674 O O . LYS A 1 588 ? -22.706 -11.939 -31.609 1.00 28.72 588 LYS A O 1
ATOM 4679 N N . LYS A 1 589 ? -24.444 -13.150 -32.326 1.00 28.47 589 LYS A N 1
ATOM 4680 C CA . LYS A 1 589 ? -23.740 -14.379 -32.687 1.00 28.47 589 LYS A CA 1
ATOM 4681 C C . LYS A 1 589 ? -23.339 -14.343 -34.172 1.00 28.47 589 LYS A C 1
ATOM 4683 O O . LYS A 1 589 ? -24.147 -13.940 -35.000 1.00 28.47 589 LYS A O 1
ATOM 4688 N N . LYS A 1 590 ? -22.198 -14.989 -34.462 1.00 27.30 590 LYS A N 1
ATOM 4689 C CA . LYS A 1 590 ? -21.822 -15.756 -35.681 1.00 27.30 590 LYS A CA 1
ATOM 4690 C C . LYS A 1 590 ? -21.031 -15.070 -36.810 1.00 27.30 590 LYS A C 1
ATOM 4692 O O . LYS A 1 590 ? -21.587 -14.311 -37.593 1.00 27.30 590 LYS A O 1
ATOM 4697 N N . LYS A 1 591 ? -19.812 -15.607 -37.007 1.00 25.83 591 LYS A N 1
ATOM 4698 C CA . LYS A 1 591 ? -19.153 -16.155 -38.234 1.00 25.83 591 LYS A CA 1
ATOM 4699 C C . LYS A 1 591 ? -17.638 -15.873 -38.103 1.00 25.83 591 LYS A C 1
ATOM 4701 O O . LYS A 1 591 ? -17.284 -14.799 -37.661 1.00 25.83 591 LYS A O 1
ATOM 4706 N N . ALA A 1 592 ? -16.670 -16.733 -38.409 1.00 26.73 592 ALA A N 1
ATOM 4707 C CA . ALA A 1 592 ? -16.633 -18.029 -39.065 1.00 26.73 592 ALA A CA 1
ATOM 4708 C C . ALA A 1 592 ? -15.365 -18.805 -38.633 1.00 26.73 592 ALA A C 1
ATOM 4710 O O . ALA A 1 592 ? -14.372 -18.248 -38.174 1.00 26.73 592 ALA A O 1
ATOM 4711 N N . THR A 1 593 ? -15.434 -20.119 -38.799 1.00 28.36 593 THR A N 1
ATOM 4712 C CA . THR A 1 593 ? -14.462 -21.170 -38.483 1.00 28.36 593 THR A CA 1
ATOM 4713 C C . THR A 1 593 ? -13.389 -21.343 -39.567 1.00 28.36 593 THR A C 1
ATOM 4715 O O . THR A 1 593 ? -13.746 -21.442 -40.737 1.00 28.36 593 THR A O 1
ATOM 4718 N N . LYS A 1 594 ? -12.114 -21.557 -39.184 1.00 25.42 594 LYS A N 1
ATOM 4719 C CA . LYS A 1 594 ? -11.242 -22.651 -39.699 1.00 25.42 594 LYS A CA 1
ATOM 4720 C C . LYS A 1 594 ? -9.819 -22.609 -39.111 1.00 25.42 594 LYS A C 1
ATOM 4722 O O . LYS A 1 594 ? -9.015 -21.774 -39.504 1.00 25.42 594 LYS A O 1
ATOM 4727 N N . LYS A 1 595 ? -9.482 -23.594 -38.268 1.00 28.39 595 LYS A N 1
ATOM 4728 C CA . LYS A 1 595 ? -8.272 -24.450 -38.374 1.00 28.39 595 LYS A CA 1
ATOM 4729 C C . LYS A 1 595 ? -8.254 -25.454 -37.215 1.00 28.39 595 LYS A C 1
ATOM 4731 O O . LYS A 1 595 ? -7.560 -25.320 -36.213 1.00 28.39 595 LYS A O 1
ATOM 4736 N N . THR A 1 596 ? -9.075 -26.483 -37.381 1.00 42.56 596 THR A N 1
ATOM 4737 C CA . THR A 1 596 ? -9.233 -27.610 -36.462 1.00 42.56 596 THR A CA 1
ATOM 4738 C C . THR A 1 596 ? -8.282 -28.723 -36.888 1.00 42.56 596 THR A C 1
ATOM 4740 O O . THR A 1 596 ? -8.490 -29.314 -37.942 1.00 42.56 596 THR A O 1
ATOM 4743 N N . LYS A 1 597 ? -7.233 -28.965 -36.092 1.00 31.44 597 LYS A N 1
ATOM 4744 C CA . LYS A 1 597 ? -6.564 -30.277 -35.911 1.00 31.44 597 LYS A CA 1
ATOM 4745 C C . LYS A 1 597 ? -5.481 -30.250 -34.816 1.00 31.44 597 LYS A C 1
ATOM 4747 O O . LYS A 1 597 ? -5.188 -31.290 -34.251 1.00 31.44 597 LYS A O 1
ATOM 4752 N N . MET A 1 598 ? -4.995 -29.071 -34.407 1.00 32.22 598 MET A N 1
ATOM 4753 C CA . MET A 1 598 ? -4.093 -28.912 -33.244 1.00 32.22 598 MET A CA 1
ATOM 4754 C C . MET A 1 598 ? -4.838 -28.588 -31.928 1.00 32.22 598 MET A C 1
ATOM 4756 O O . MET A 1 598 ? -4.337 -28.854 -30.841 1.00 32.22 598 MET A O 1
ATOM 4760 N N . ALA A 1 599 ? -6.080 -28.097 -32.023 1.00 37.78 599 ALA A N 1
ATOM 4761 C CA . ALA A 1 599 ? -6.927 -27.750 -30.877 1.00 37.78 599 ALA A CA 1
ATOM 4762 C C . ALA A 1 599 ? -7.555 -28.961 -30.156 1.00 37.78 599 ALA A C 1
ATOM 4764 O O . ALA A 1 599 ? -7.977 -28.830 -29.013 1.00 37.78 599 ALA A O 1
ATOM 4765 N N . ILE A 1 600 ? -7.622 -30.135 -30.797 1.00 41.47 600 ILE A N 1
ATOM 4766 C CA . ILE A 1 600 ? -8.263 -31.325 -30.208 1.00 41.47 600 ILE A CA 1
ATOM 4767 C C . ILE A 1 600 ? -7.332 -31.996 -29.184 1.00 41.47 600 ILE A C 1
ATOM 4769 O O . ILE A 1 600 ? -7.785 -32.358 -28.106 1.00 41.47 600 ILE A O 1
ATOM 4773 N N . MET A 1 601 ? -6.021 -32.046 -29.444 1.00 37.38 601 MET A N 1
ATOM 4774 C CA . MET A 1 601 ? -5.031 -32.541 -28.472 1.00 37.38 601 MET A CA 1
ATOM 4775 C C . MET A 1 601 ? -4.884 -31.608 -27.261 1.00 37.38 601 MET A C 1
ATOM 4777 O O . MET A 1 601 ? -4.853 -32.074 -26.128 1.00 37.38 601 MET A O 1
ATOM 4781 N N . ILE A 1 602 ? -4.873 -30.288 -27.479 1.00 47.84 602 ILE A N 1
ATOM 4782 C CA . ILE A 1 602 ? -4.780 -29.298 -26.391 1.00 47.84 602 ILE A CA 1
ATOM 4783 C C . ILE A 1 602 ? -6.053 -29.292 -25.534 1.00 47.84 602 ILE A C 1
ATOM 4785 O O . ILE A 1 602 ? -5.966 -29.134 -24.321 1.00 47.84 602 ILE A O 1
ATOM 4789 N N . ARG A 1 603 ? -7.230 -29.530 -26.131 1.00 45.47 603 ARG A N 1
ATOM 4790 C CA . ARG A 1 603 ? -8.476 -29.659 -25.368 1.00 45.47 603 ARG A CA 1
ATOM 4791 C C . ARG A 1 603 ? -8.494 -30.897 -24.487 1.00 45.47 603 ARG A C 1
ATOM 4793 O O . ARG A 1 603 ? -8.894 -30.746 -23.350 1.00 45.47 603 ARG A O 1
ATOM 4800 N N . ILE A 1 604 ? -8.011 -32.051 -24.954 1.00 48.88 604 ILE A N 1
ATOM 4801 C CA . ILE A 1 604 ? -8.012 -33.297 -24.164 1.00 48.88 604 ILE A CA 1
ATOM 4802 C C . ILE A 1 604 ? -7.087 -33.183 -22.942 1.00 48.88 604 ILE A C 1
ATOM 4804 O O . ILE A 1 604 ? -7.516 -33.479 -21.827 1.00 48.88 604 ILE A O 1
ATOM 4808 N N . TYR A 1 605 ? -5.862 -32.672 -23.123 1.00 45.62 605 TYR A N 1
ATOM 4809 C CA . TYR A 1 605 ? -4.943 -32.413 -22.007 1.00 45.62 605 TYR A CA 1
ATOM 4810 C C . TYR A 1 605 ? -5.420 -31.268 -21.102 1.00 45.62 605 TYR A C 1
ATOM 4812 O O . TYR A 1 605 ? -5.247 -31.343 -19.890 1.00 45.62 605 TYR A O 1
ATOM 4820 N N . GLY A 1 606 ? -6.078 -30.247 -21.662 1.00 48.78 606 GLY A N 1
ATOM 4821 C CA . GLY A 1 606 ? -6.687 -29.155 -20.900 1.00 48.78 606 GLY A CA 1
ATOM 4822 C C . GLY A 1 606 ? -7.876 -29.603 -20.047 1.00 48.78 606 GLY A C 1
ATOM 4823 O O . GLY A 1 606 ? -7.974 -29.189 -18.899 1.00 48.78 606 GLY A O 1
ATOM 4824 N N . THR A 1 607 ? -8.739 -30.494 -20.550 1.00 53.19 607 THR A N 1
ATOM 4825 C CA . THR A 1 607 ? -9.844 -31.073 -19.766 1.00 53.19 607 THR A CA 1
ATOM 4826 C C . THR A 1 607 ? -9.367 -32.065 -18.718 1.00 53.19 607 THR A C 1
ATOM 4828 O O . THR A 1 607 ? -9.961 -32.111 -17.650 1.00 53.19 607 THR A O 1
ATOM 4831 N N . LEU A 1 608 ? -8.291 -32.817 -18.972 1.00 49.59 608 LEU A N 1
ATOM 4832 C CA . LEU A 1 608 ? -7.675 -33.677 -17.955 1.00 49.59 608 LEU A CA 1
ATOM 4833 C C . LEU A 1 608 ? -7.023 -32.849 -16.841 1.00 49.59 608 LEU A C 1
ATOM 4835 O O . LEU A 1 608 ? -7.173 -33.190 -15.675 1.00 49.59 608 LEU A O 1
ATOM 4839 N N . LEU A 1 609 ? -6.377 -31.728 -17.178 1.00 49.44 609 LEU A N 1
ATOM 4840 C CA . LEU A 1 609 ? -5.799 -30.808 -16.196 1.00 49.44 609 LEU A CA 1
ATOM 4841 C C . LEU A 1 609 ? -6.882 -30.060 -15.399 1.00 49.44 609 LEU A C 1
ATOM 4843 O O . LEU A 1 609 ? -6.770 -29.956 -14.183 1.00 49.44 609 LEU A O 1
ATOM 4847 N N . LEU A 1 610 ? -7.958 -29.597 -16.052 1.00 49.50 610 LEU A N 1
ATOM 4848 C CA . LEU A 1 610 ? -9.108 -28.994 -15.363 1.00 49.50 610 LEU A CA 1
ATOM 4849 C C . LEU A 1 610 ? -9.848 -30.010 -14.488 1.00 49.50 610 LEU A C 1
ATOM 4851 O O . LEU A 1 610 ? -10.249 -29.671 -13.385 1.00 49.50 610 LEU A O 1
ATOM 4855 N N . SER A 1 611 ? -10.002 -31.253 -14.948 1.00 48.91 611 SER A N 1
ATOM 4856 C CA . SER A 1 611 ? -10.581 -32.346 -14.159 1.00 48.91 611 SER A CA 1
ATOM 4857 C C . SER A 1 611 ? -9.728 -32.669 -12.932 1.00 48.91 611 SER A C 1
ATOM 4859 O O . SER A 1 611 ? -10.283 -32.929 -11.869 1.00 48.91 611 SER A O 1
ATOM 4861 N N . PHE A 1 612 ? -8.400 -32.617 -13.060 1.00 49.12 612 PHE A N 1
ATOM 4862 C CA . PHE A 1 612 ? -7.474 -32.821 -11.947 1.00 49.12 612 PHE A CA 1
ATOM 4863 C C . PHE A 1 612 ? -7.498 -31.647 -10.951 1.00 49.12 612 PHE A C 1
ATOM 4865 O O . PHE A 1 612 ? -7.400 -31.865 -9.749 1.00 49.12 612 PHE A O 1
ATOM 4872 N N . LEU A 1 613 ? -7.700 -30.414 -11.436 1.00 49.66 613 LEU A N 1
ATOM 4873 C CA . LEU A 1 613 ? -7.855 -29.208 -10.609 1.00 49.66 613 LEU A CA 1
ATOM 4874 C C . LEU A 1 613 ? -9.221 -29.142 -9.901 1.00 49.66 613 LEU A C 1
ATOM 4876 O O . LEU A 1 613 ? -9.284 -28.727 -8.748 1.00 49.66 613 LEU A O 1
ATOM 4880 N N . PHE A 1 614 ? -10.298 -29.610 -10.540 1.00 47.34 614 PHE A N 1
ATOM 4881 C CA . PHE A 1 614 ? -11.630 -29.700 -9.924 1.00 47.34 614 PHE A CA 1
ATOM 4882 C C . PHE A 1 614 ? -11.725 -30.797 -8.853 1.00 47.34 614 PHE A C 1
ATOM 4884 O O . PHE A 1 614 ? -12.525 -30.674 -7.933 1.00 47.34 614 PHE A O 1
ATOM 4891 N N . PHE A 1 615 ? -10.902 -31.850 -8.916 1.00 43.38 615 PHE A N 1
ATOM 4892 C CA . PHE A 1 615 ? -10.888 -32.893 -7.880 1.00 43.38 615 PHE A CA 1
ATOM 4893 C C . PHE A 1 615 ? -10.235 -32.451 -6.557 1.00 43.38 615 PHE A C 1
ATOM 4895 O O . PHE A 1 615 ? -10.408 -33.131 -5.550 1.00 43.38 615 PHE A O 1
ATOM 4902 N N . PHE A 1 616 ? -9.533 -31.311 -6.532 1.00 45.81 616 PHE A N 1
ATOM 4903 C CA . PHE A 1 616 ? -8.907 -30.753 -5.326 1.00 45.81 616 PHE A CA 1
ATOM 4904 C C . PHE A 1 616 ? -9.678 -29.577 -4.700 1.00 45.81 616 PHE A C 1
ATOM 4906 O O . PHE A 1 616 ? -9.206 -28.992 -3.728 1.00 45.81 616 PHE A O 1
ATOM 4913 N N . SER A 1 617 ? -10.881 -29.240 -5.182 1.00 37.75 617 SER A N 1
ATOM 4914 C CA . SER A 1 617 ? -11.670 -28.114 -4.653 1.00 37.75 617 SER A CA 1
ATOM 4915 C C . SER A 1 617 ? -12.426 -28.410 -3.348 1.00 37.75 617 SER A C 1
ATOM 4917 O O . SER A 1 617 ? -13.392 -27.721 -3.028 1.00 37.75 617 SER A O 1
ATOM 4919 N N . THR A 1 618 ? -11.993 -29.388 -2.551 1.00 36.78 618 THR A N 1
ATOM 4920 C CA . THR A 1 618 ? -12.335 -29.436 -1.121 1.00 36.78 618 THR A CA 1
ATOM 4921 C C . THR A 1 618 ? -11.275 -28.667 -0.338 1.00 36.78 618 THR A C 1
ATOM 4923 O O . THR A 1 618 ? -10.485 -29.246 0.405 1.00 36.78 618 THR A O 1
ATOM 4926 N N . LEU A 1 619 ? -11.224 -27.349 -0.533 1.00 37.47 619 LEU A N 1
ATOM 4927 C CA . LEU A 1 619 ? -10.444 -26.468 0.329 1.00 37.47 619 LEU A CA 1
ATOM 4928 C C . LEU A 1 619 ? -11.238 -26.255 1.620 1.00 37.47 619 LEU A C 1
ATOM 4930 O O . LEU A 1 619 ? -12.180 -25.471 1.665 1.00 37.47 619 LEU A O 1
ATOM 4934 N N . HIS A 1 620 ? -10.847 -26.958 2.684 1.00 36.81 620 HIS A N 1
ATOM 4935 C CA . HIS A 1 620 ? -10.932 -26.342 4.004 1.00 36.81 620 HIS A CA 1
ATOM 4936 C C . HIS A 1 620 ? -9.998 -25.133 3.954 1.00 36.81 620 HIS A C 1
ATOM 4938 O O . HIS A 1 620 ? -8.824 -25.291 3.615 1.00 36.81 620 HIS A O 1
ATOM 4944 N N . ALA A 1 621 ? -10.525 -23.937 4.218 1.00 36.81 621 ALA A N 1
ATOM 4945 C CA . ALA A 1 621 ? -9.710 -22.740 4.365 1.00 36.81 621 ALA A CA 1
ATOM 4946 C C . ALA A 1 621 ? -8.546 -23.057 5.318 1.00 36.81 621 ALA A C 1
ATOM 4948 O O . ALA A 1 621 ? -8.758 -23.482 6.456 1.00 36.81 621 ALA A O 1
ATOM 4949 N N . PHE A 1 622 ? -7.315 -22.938 4.823 1.00 39.25 622 PHE A N 1
ATOM 4950 C CA . PHE A 1 622 ? -6.118 -23.196 5.610 1.00 39.25 622 PHE A CA 1
ATOM 4951 C C . PHE A 1 622 ? -5.935 -22.029 6.584 1.00 39.25 622 PHE A C 1
ATOM 4953 O O . PHE A 1 622 ? -5.389 -20.989 6.230 1.00 39.25 622 PHE A O 1
ATOM 4960 N N . TYR A 1 623 ? -6.458 -22.175 7.801 1.00 39.09 623 TYR A N 1
ATOM 4961 C CA . TYR A 1 623 ? -6.216 -21.236 8.890 1.00 39.09 623 TYR A CA 1
ATOM 4962 C C . TYR A 1 623 ? -4.767 -21.391 9.360 1.00 39.09 623 TYR A C 1
ATOM 4964 O O . TYR A 1 623 ? -4.393 -22.455 9.848 1.00 39.09 623 TYR A O 1
ATOM 4972 N N . LEU A 1 624 ? -3.961 -20.337 9.212 1.00 40.97 624 LEU A N 1
ATOM 4973 C CA . LEU A 1 624 ? -2.638 -20.219 9.826 1.00 40.97 624 LEU A CA 1
ATOM 4974 C C . LEU A 1 624 ? -2.814 -19.729 11.272 1.00 40.97 624 LEU A C 1
ATOM 4976 O O . LEU A 1 624 ? -3.130 -18.551 11.476 1.00 40.97 624 LEU A O 1
ATOM 4980 N N . PRO A 1 625 ? -2.631 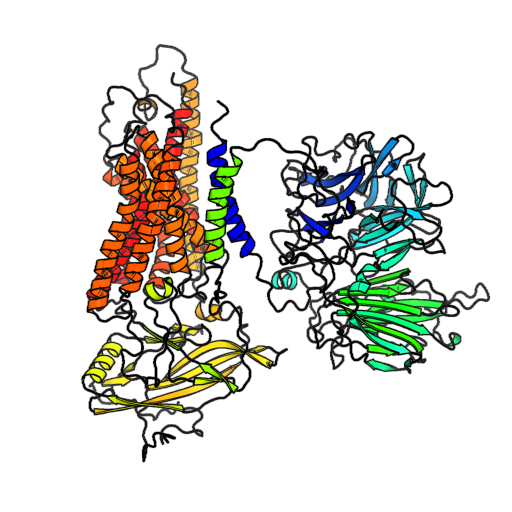-20.589 12.290 1.00 40.94 625 PRO A N 1
ATOM 4981 C CA . PRO A 1 625 ? -2.847 -20.193 13.673 1.00 40.94 625 PRO A CA 1
ATOM 4982 C C . PRO A 1 625 ? -1.916 -19.044 14.073 1.00 40.94 625 PRO A C 1
ATOM 4984 O O . PRO A 1 625 ? -0.698 -19.153 13.964 1.00 40.94 625 PRO A O 1
ATOM 4987 N N . GLY A 1 626 ? -2.502 -17.947 14.559 1.00 46.56 626 GLY A N 1
ATOM 4988 C CA . GLY A 1 626 ? -1.772 -16.801 15.106 1.00 46.56 626 GLY A CA 1
ATOM 4989 C C . GLY A 1 626 ? -1.380 -15.699 14.118 1.00 46.56 626 GLY A C 1
ATOM 4990 O O . GLY A 1 626 ? -0.653 -14.797 14.529 1.00 46.56 626 GLY A O 1
ATOM 4991 N N . VAL A 1 627 ? -1.866 -15.750 12.870 1.00 54.41 627 VAL A N 1
ATOM 4992 C CA . VAL A 1 627 ? -1.752 -14.650 11.887 1.00 54.41 627 VAL A CA 1
ATOM 4993 C C . VAL A 1 627 ? -2.940 -13.680 11.975 1.00 54.41 627 VAL A C 1
ATOM 4995 O O . VAL A 1 627 ? -2.770 -12.492 11.724 1.00 54.41 627 VAL A O 1
ATOM 4998 N N . ALA A 1 628 ? -4.116 -14.153 12.401 1.00 59.53 628 ALA A N 1
ATOM 4999 C CA . ALA A 1 628 ? -5.291 -13.318 12.657 1.00 59.53 628 ALA A CA 1
ATOM 5000 C C . ALA A 1 628 ? -5.483 -13.072 14.169 1.00 59.53 628 ALA A C 1
ATOM 5002 O O . ALA A 1 628 ? -5.269 -14.005 14.956 1.00 59.53 628 ALA A O 1
ATOM 5003 N N . PRO A 1 629 ? -5.880 -11.855 14.590 1.00 69.06 629 PRO A N 1
ATOM 5004 C CA . PRO A 1 629 ? -6.200 -11.564 15.981 1.00 69.06 629 PRO A CA 1
ATOM 5005 C C . PRO A 1 629 ? -7.443 -12.330 16.426 1.00 69.06 629 PRO A C 1
ATOM 5007 O O . PRO A 1 629 ? -8.401 -12.482 15.669 1.00 69.06 629 PRO A O 1
ATOM 5010 N N . ARG A 1 630 ? -7.412 -12.818 17.666 1.00 81.38 630 ARG A N 1
ATOM 5011 C CA . ARG A 1 630 ? -8.566 -13.413 18.332 1.00 81.38 630 ARG A CA 1
ATOM 5012 C C . ARG A 1 630 ? -8.986 -12.504 19.477 1.00 81.38 630 ARG A C 1
ATOM 5014 O O . ARG A 1 630 ? -8.182 -12.219 20.364 1.00 81.38 630 ARG A O 1
ATOM 5021 N N . ASP A 1 631 ? -10.236 -12.073 19.424 1.00 86.25 631 ASP A N 1
ATOM 5022 C CA . ASP A 1 631 ? -10.854 -11.232 20.441 1.00 86.25 631 ASP A CA 1
ATOM 5023 C C . ASP A 1 631 ? -11.453 -12.120 21.534 1.00 86.25 631 ASP A C 1
ATOM 5025 O O . ASP A 1 631 ? -12.088 -13.134 21.230 1.00 86.25 631 ASP A O 1
ATOM 5029 N N . PHE A 1 632 ? -11.212 -11.765 22.798 1.00 88.69 632 PHE A N 1
ATOM 5030 C CA . PHE A 1 632 ? -11.758 -12.461 23.962 1.00 88.69 632 PHE A CA 1
ATOM 5031 C C . PHE A 1 632 ? -12.566 -11.485 24.817 1.00 88.69 632 PHE A C 1
ATOM 5033 O O . PHE A 1 632 ? -12.100 -10.387 25.126 1.00 88.69 632 PHE A O 1
ATOM 5040 N N . GLN A 1 633 ? -13.766 -11.884 25.220 1.00 89.75 633 GLN A N 1
ATOM 5041 C CA . GLN A 1 633 ? -14.580 -11.170 26.199 1.00 89.75 633 GLN A CA 1
ATOM 5042 C C . GLN A 1 633 ? -14.293 -11.665 27.617 1.00 89.75 633 GLN A C 1
ATOM 5044 O O . GLN A 1 633 ? -13.719 -12.735 27.819 1.00 89.75 633 GLN A O 1
ATOM 5049 N N . LYS A 1 634 ? -14.694 -10.885 28.626 1.00 88.94 634 LYS A N 1
ATOM 5050 C CA . LYS A 1 634 ? -14.603 -11.311 30.027 1.00 88.94 634 LYS A CA 1
ATOM 5051 C C . LYS A 1 634 ? -15.391 -12.610 30.247 1.00 88.94 634 LYS A C 1
ATOM 5053 O O . LYS A 1 634 ? -16.552 -12.696 29.863 1.00 88.94 634 LYS A O 1
ATOM 5058 N N . GLY A 1 635 ? -14.767 -13.585 30.903 1.00 86.88 635 GLY A N 1
ATOM 5059 C CA . GLY A 1 635 ? -15.338 -14.909 31.160 1.00 86.88 635 GLY A CA 1
ATOM 5060 C C . GLY A 1 635 ? -15.128 -15.923 30.030 1.00 86.88 635 GLY A C 1
ATOM 5061 O O . GLY A 1 635 ? -15.436 -17.099 30.217 1.00 86.88 635 GLY A O 1
ATOM 5062 N N . ASP A 1 636 ? -14.565 -15.521 28.883 1.00 90.50 636 ASP A N 1
ATOM 5063 C CA . ASP A 1 636 ? -14.261 -16.467 27.808 1.00 90.50 636 ASP A CA 1
ATOM 5064 C C . ASP A 1 636 ? -13.205 -17.495 28.250 1.00 90.50 636 ASP A C 1
ATOM 5066 O O . ASP A 1 636 ? -12.198 -17.130 28.873 1.00 90.50 636 ASP A O 1
ATOM 5070 N N . PRO A 1 637 ? -13.374 -18.783 27.895 1.00 91.12 637 PRO A N 1
ATOM 5071 C CA . PRO A 1 637 ? -12.410 -19.812 28.244 1.00 91.12 637 PRO A CA 1
ATOM 5072 C C . PRO A 1 637 ? -11.134 -19.686 27.403 1.00 91.12 637 PRO A C 1
ATOM 5074 O O . PRO A 1 637 ? -11.142 -19.769 26.170 1.00 91.12 637 PRO A O 1
ATOM 5077 N N . LEU A 1 638 ? -10.003 -19.568 28.092 1.00 91.62 638 LEU A N 1
ATOM 5078 C CA . LEU A 1 638 ? -8.664 -19.577 27.526 1.00 91.62 638 LEU A CA 1
ATOM 5079 C C . LEU A 1 638 ? -8.002 -20.936 27.763 1.00 91.62 638 LEU A C 1
ATOM 5081 O O . LEU A 1 638 ? -7.683 -21.321 28.890 1.00 91.62 638 LEU A O 1
ATOM 5085 N N . TYR A 1 639 ? -7.755 -21.661 26.676 1.00 90.06 639 TYR A N 1
ATOM 5086 C CA . TYR A 1 639 ? -7.118 -22.972 26.736 1.00 90.06 639 TYR A CA 1
ATOM 5087 C C . TYR A 1 639 ? -5.603 -22.851 26.595 1.00 90.06 639 TYR A C 1
ATOM 5089 O O . TYR A 1 639 ? -5.095 -22.552 25.508 1.00 90.06 639 TYR A O 1
ATOM 5097 N N . VAL A 1 640 ? -4.877 -23.144 27.673 1.00 92.12 640 VAL A N 1
ATOM 5098 C CA . VAL A 1 640 ? -3.422 -23.291 27.613 1.00 92.12 640 VAL A CA 1
ATOM 5099 C C . VAL A 1 640 ? -3.088 -24.636 26.992 1.00 92.12 640 VAL A C 1
ATOM 5101 O O . VAL A 1 640 ? -3.619 -25.683 27.377 1.00 92.12 640 VAL A O 1
ATOM 5104 N N . LYS A 1 641 ? -2.169 -24.613 26.035 1.00 92.19 641 LYS A N 1
ATOM 5105 C CA . LYS A 1 641 ? -1.639 -25.811 25.392 1.00 92.19 641 LYS A CA 1
ATOM 5106 C C . LYS A 1 641 ? -0.234 -26.089 25.900 1.00 92.19 641 LYS A C 1
ATOM 5108 O O . LYS A 1 641 ? 0.542 -25.164 26.140 1.00 92.19 641 LYS A O 1
ATOM 5113 N N . VAL A 1 642 ? 0.107 -27.359 26.040 1.00 92.31 642 VAL A N 1
ATOM 5114 C CA . VAL A 1 642 ? 1.472 -27.800 26.347 1.00 92.31 642 VAL A CA 1
ATOM 5115 C C . VAL A 1 642 ? 2.176 -28.197 25.054 1.00 92.31 642 VAL A C 1
ATOM 5117 O O . VAL A 1 642 ? 1.521 -28.529 24.069 1.00 92.31 642 VAL A O 1
ATOM 5120 N N . ASN A 1 643 ? 3.504 -28.078 25.025 1.00 89.75 643 ASN A N 1
ATOM 5121 C CA . ASN A 1 643 ? 4.311 -28.479 23.873 1.00 89.75 643 ASN A CA 1
ATOM 5122 C C . ASN A 1 643 ? 5.319 -29.574 24.261 1.00 89.75 643 ASN A C 1
ATOM 5124 O O . ASN A 1 643 ? 4.955 -30.697 24.583 1.00 89.75 643 ASN A O 1
ATOM 5128 N N . LYS A 1 644 ? 6.608 -29.229 24.282 1.00 89.81 644 LYS A N 1
ATOM 5129 C CA . LYS A 1 644 ? 7.712 -30.145 24.566 1.00 89.81 644 LYS A CA 1
ATOM 5130 C C . LYS A 1 644 ? 8.534 -29.673 25.755 1.00 89.81 644 LYS A C 1
ATOM 5132 O O . LYS A 1 644 ? 8.629 -28.472 26.020 1.00 89.81 644 LYS A O 1
ATOM 5137 N N . LEU A 1 645 ? 9.188 -30.610 26.423 1.00 91.00 645 LEU A N 1
ATOM 5138 C CA . LEU A 1 645 ? 10.276 -30.356 27.355 1.00 91.00 645 LEU A CA 1
ATOM 5139 C C . LEU A 1 645 ? 11.562 -30.145 26.551 1.00 91.00 645 LEU A C 1
ATOM 5141 O O . LEU A 1 645 ? 11.923 -30.999 25.746 1.00 91.00 645 LEU A O 1
ATOM 5145 N N . SER A 1 646 ? 12.269 -29.040 26.769 1.00 90.44 646 SER A N 1
ATOM 5146 C CA . SER A 1 646 ? 13.521 -28.722 26.064 1.00 90.44 646 SER A CA 1
ATOM 5147 C C . SER A 1 646 ? 14.642 -28.374 27.037 1.00 90.44 646 SER A C 1
ATOM 5149 O O . SER A 1 646 ? 14.398 -27.713 28.042 1.00 90.44 646 SER A O 1
ATOM 5151 N N . SER A 1 647 ? 15.876 -28.760 26.720 1.00 89.62 647 SER A N 1
ATOM 5152 C CA . SER A 1 647 ? 17.067 -28.467 27.526 1.00 89.62 647 SER A CA 1
ATOM 5153 C C . SER A 1 647 ? 18.217 -28.038 26.621 1.00 89.62 647 SER A C 1
ATOM 5155 O O . SER A 1 647 ? 18.484 -28.686 25.608 1.00 89.62 647 SER A O 1
ATOM 5157 N N . THR A 1 648 ? 18.927 -26.977 27.006 1.00 85.44 648 THR A N 1
ATOM 5158 C CA . THR A 1 648 ? 20.135 -26.512 26.305 1.00 85.44 648 THR A CA 1
ATOM 5159 C C . THR A 1 648 ? 21.340 -27.436 26.525 1.00 85.44 648 THR A C 1
ATOM 5161 O O . THR A 1 648 ? 22.258 -27.444 25.706 1.00 85.44 648 THR A O 1
ATOM 5164 N N . LYS A 1 649 ? 21.327 -28.265 27.580 1.00 86.12 649 LYS A N 1
ATOM 5165 C CA . LYS A 1 649 ? 22.385 -29.250 27.873 1.00 86.12 649 LYS A CA 1
ATOM 5166 C C . LYS A 1 649 ? 22.254 -30.533 27.068 1.00 86.12 649 LYS A C 1
ATOM 5168 O O . LYS A 1 649 ? 23.241 -31.181 26.742 1.00 86.12 649 LYS A O 1
ATOM 5173 N N . THR A 1 650 ? 21.027 -30.941 26.765 1.00 85.75 650 THR A N 1
ATOM 5174 C CA . THR A 1 650 ? 20.794 -32.225 26.090 1.00 85.75 650 THR A CA 1
ATOM 5175 C C . THR A 1 650 ? 20.271 -32.077 24.672 1.00 85.75 650 THR A C 1
ATOM 5177 O O . THR A 1 650 ? 20.385 -33.033 23.921 1.00 85.75 650 THR A O 1
ATOM 5180 N N . GLN A 1 651 ? 19.716 -30.934 24.255 1.00 84.00 651 GLN A N 1
ATOM 5181 C CA . GLN A 1 651 ? 19.244 -30.714 22.873 1.00 84.00 651 GLN A CA 1
ATOM 5182 C C . GLN A 1 651 ? 18.265 -31.788 22.351 1.00 84.00 651 GLN A C 1
ATOM 5184 O O . GLN A 1 651 ? 18.067 -31.943 21.149 1.00 84.00 651 GLN A O 1
ATOM 5189 N N . LEU A 1 652 ? 17.653 -32.549 23.261 1.00 87.50 652 LEU A N 1
ATOM 5190 C CA . LEU A 1 652 ? 16.721 -33.628 22.972 1.00 87.50 652 LEU A CA 1
ATOM 5191 C C . LEU A 1 652 ? 15.366 -33.214 23.535 1.00 87.50 652 LEU A C 1
ATOM 5193 O O . LEU A 1 652 ? 15.228 -33.136 24.759 1.00 87.50 652 LEU A O 1
ATOM 5197 N N . PRO A 1 653 ? 14.374 -32.907 22.688 1.00 89.12 653 PRO A N 1
ATOM 5198 C CA . PRO A 1 653 ? 13.050 -32.589 23.179 1.00 89.12 653 PRO A CA 1
ATOM 5199 C C . PRO A 1 653 ? 12.341 -33.857 23.663 1.00 89.12 653 PRO A C 1
ATOM 5201 O O . PRO A 1 653 ? 12.495 -34.932 23.083 1.00 89.12 653 PRO A O 1
ATOM 5204 N N . TYR A 1 654 ? 11.563 -33.741 24.730 1.00 89.94 654 TYR A N 1
ATOM 5205 C CA . TYR A 1 654 ? 10.675 -34.805 25.201 1.00 89.94 654 TYR A CA 1
ATOM 5206 C C . TYR A 1 654 ? 9.241 -34.300 25.194 1.00 89.94 654 TYR A C 1
ATOM 5208 O O . TYR A 1 654 ? 8.999 -33.095 25.232 1.00 89.94 654 TYR A O 1
ATOM 5216 N N . ASP A 1 655 ? 8.292 -35.220 25.116 1.00 88.62 655 ASP A N 1
ATOM 5217 C CA . ASP A 1 655 ? 6.880 -34.897 25.272 1.00 88.62 655 ASP A CA 1
ATOM 5218 C C . ASP A 1 655 ? 6.646 -34.240 26.646 1.00 88.62 655 ASP A C 1
ATOM 5220 O O . ASP A 1 655 ? 7.306 -34.610 27.621 1.00 88.62 655 ASP A O 1
ATOM 5224 N N . PHE A 1 656 ? 5.742 -33.262 26.742 1.00 90.44 656 PHE A N 1
ATOM 5225 C CA . PHE A 1 656 ? 5.380 -32.666 28.027 1.00 90.44 656 PHE A CA 1
ATOM 5226 C C . PHE A 1 656 ? 4.927 -33.730 29.038 1.00 90.44 656 PHE A C 1
ATOM 5228 O O . PHE A 1 656 ? 5.376 -33.720 30.186 1.00 90.44 656 PHE A O 1
ATOM 5235 N N . TYR A 1 657 ? 4.120 -34.700 28.600 1.00 90.62 657 TYR A N 1
ATOM 5236 C CA . TYR A 1 657 ? 3.598 -35.783 29.435 1.00 90.62 657 TYR A CA 1
ATOM 5237 C C . TYR A 1 657 ? 4.549 -36.973 29.600 1.00 90.62 657 TYR A C 1
ATOM 5239 O O . TYR A 1 657 ? 4.164 -37.983 30.201 1.00 90.62 657 TYR A O 1
ATOM 5247 N N . TYR A 1 658 ? 5.792 -36.858 29.112 1.00 88.69 658 TYR A N 1
ATOM 5248 C CA . TYR A 1 658 ? 6.874 -37.779 29.471 1.00 88.69 658 TYR A CA 1
ATOM 5249 C C . TYR A 1 658 ? 7.141 -37.744 30.981 1.00 88.69 658 TYR A C 1
ATOM 5251 O O . TYR A 1 658 ? 7.411 -38.771 31.602 1.00 88.69 658 TYR A O 1
ATOM 5259 N N . LEU A 1 659 ? 7.055 -36.553 31.578 1.00 89.81 659 LEU A N 1
ATOM 5260 C CA . LEU A 1 659 ? 7.039 -36.391 33.026 1.00 89.81 659 LEU A CA 1
ATOM 5261 C C . LEU A 1 659 ? 5.620 -36.608 33.554 1.00 89.81 659 LEU A C 1
ATOM 5263 O O . LEU A 1 659 ? 4.638 -36.311 32.872 1.00 89.81 659 LEU A O 1
ATOM 5267 N N . ASN A 1 660 ? 5.511 -37.113 34.784 1.00 87.94 660 ASN A N 1
ATOM 5268 C CA . ASN A 1 660 ? 4.235 -37.450 35.417 1.00 87.94 660 ASN A CA 1
ATOM 5269 C C . ASN A 1 660 ? 3.494 -36.188 35.918 1.00 87.94 660 ASN A C 1
ATOM 5271 O O . ASN A 1 660 ? 3.261 -36.005 37.111 1.00 87.94 660 ASN A O 1
ATOM 5275 N N . TYR A 1 661 ? 3.208 -35.272 34.991 1.00 89.56 661 TYR A N 1
ATOM 5276 C CA . TYR A 1 661 ? 2.370 -34.091 35.177 1.00 89.56 661 TYR A CA 1
ATOM 5277 C C . TYR A 1 661 ? 0.880 -34.443 35.058 1.00 89.56 661 TYR A C 1
ATOM 5279 O O . TYR A 1 661 ? 0.511 -35.513 34.575 1.00 89.56 661 TYR A O 1
ATOM 5287 N N . CYS A 1 662 ? 0.012 -33.509 35.449 1.00 88.50 662 CYS A N 1
ATOM 5288 C CA . CYS A 1 662 ? -1.439 -33.644 35.340 1.00 88.50 662 CYS A CA 1
ATOM 5289 C C . CYS A 1 662 ? -1.915 -33.856 33.900 1.00 88.50 662 CYS A C 1
ATOM 5291 O O . CYS A 1 662 ? -1.710 -32.990 33.047 1.00 88.50 662 CYS A O 1
ATOM 5293 N N . LYS A 1 663 ? -2.608 -34.972 33.648 1.00 88.94 663 LYS A N 1
ATOM 5294 C CA . LYS A 1 663 ? -3.141 -35.332 32.327 1.00 88.94 663 LYS A CA 1
ATOM 5295 C C . LYS A 1 663 ? -4.644 -35.042 32.244 1.00 88.94 663 LYS A C 1
ATOM 5297 O O . LYS A 1 663 ? -5.367 -35.398 33.175 1.00 88.94 663 LYS A O 1
ATOM 5302 N N . PRO A 1 664 ? -5.136 -34.438 31.148 1.00 88.12 664 PRO A N 1
ATOM 5303 C CA . PRO A 1 664 ? -6.571 -34.341 30.898 1.00 88.12 664 PRO A CA 1
ATOM 5304 C C . PRO A 1 664 ? -7.171 -35.732 30.590 1.00 88.12 664 PRO A C 1
ATOM 5306 O O . PRO A 1 664 ? -6.430 -36.642 30.209 1.00 88.12 664 PRO A O 1
ATOM 5309 N N . PRO A 1 665 ? -8.508 -35.913 30.669 1.00 83.56 665 PRO A N 1
ATOM 5310 C CA . PRO A 1 665 ? -9.166 -37.208 30.431 1.00 83.56 665 PRO A CA 1
ATOM 5311 C C . PRO A 1 665 ? -8.865 -37.821 29.056 1.00 83.56 665 PRO A C 1
ATOM 5313 O O . PRO A 1 665 ? -8.829 -39.039 28.896 1.00 83.56 665 PRO A O 1
ATOM 5316 N N . LYS A 1 666 ? -8.649 -36.965 28.052 1.00 88.31 666 LYS A N 1
ATOM 5317 C CA . LYS A 1 666 ? -8.212 -37.346 26.710 1.00 88.31 666 LYS A CA 1
ATOM 5318 C C . LYS A 1 666 ? -7.195 -36.330 26.202 1.00 88.31 666 LYS A C 1
ATOM 5320 O O . LYS A 1 666 ? -7.490 -35.134 26.167 1.00 88.31 666 LYS A O 1
ATOM 5325 N N . ILE A 1 667 ? -6.029 -36.823 25.790 1.00 85.88 667 ILE A N 1
ATOM 5326 C CA . ILE A 1 667 ? -4.985 -36.017 25.153 1.00 85.88 667 ILE A CA 1
ATOM 5327 C C . ILE A 1 667 ? -5.339 -35.866 23.668 1.00 85.88 667 ILE A C 1
ATOM 5329 O O . ILE A 1 667 ? -5.585 -36.851 22.968 1.00 85.88 667 ILE A O 1
ATOM 5333 N N . LEU A 1 668 ? -5.432 -34.622 23.208 1.00 84.19 668 LEU A N 1
ATOM 5334 C CA . LEU A 1 668 ? -5.756 -34.225 21.842 1.00 84.19 668 LEU A CA 1
ATOM 5335 C C . LEU A 1 668 ? -4.594 -33.399 21.284 1.00 84.19 668 LEU A C 1
ATOM 5337 O O . LEU A 1 668 ? -4.303 -32.316 21.794 1.00 84.19 668 LEU A O 1
ATOM 5341 N N . ASN A 1 669 ? -3.970 -33.888 20.213 1.00 80.38 669 ASN A N 1
ATOM 5342 C CA . ASN A 1 669 ? -2.958 -33.138 19.471 1.00 80.38 669 ASN A CA 1
ATOM 5343 C C . ASN A 1 669 ? -3.656 -32.156 18.512 1.00 80.38 669 ASN A C 1
ATOM 5345 O O . ASN A 1 669 ? -4.565 -32.542 17.776 1.00 80.38 669 ASN A O 1
ATOM 5349 N N . THR A 1 670 ? -3.279 -30.877 18.570 1.00 67.44 670 THR A N 1
ATOM 5350 C CA . THR A 1 670 ? -3.930 -29.784 17.817 1.00 67.44 670 THR A CA 1
ATOM 5351 C C . THR A 1 670 ? -3.024 -29.103 16.793 1.00 67.44 670 THR A C 1
ATOM 5353 O O . THR A 1 670 ? -3.507 -28.239 16.064 1.00 67.44 670 THR A O 1
ATOM 5356 N N . GLY A 1 671 ? -1.739 -29.459 16.738 1.00 61.91 671 GLY A N 1
ATOM 5357 C CA . GLY A 1 671 ? -0.807 -28.997 15.706 1.00 61.91 671 GLY A CA 1
ATOM 5358 C C . GLY A 1 671 ? -0.438 -30.123 14.744 1.00 61.91 671 GLY A C 1
ATOM 5359 O O . GLY A 1 671 ? -0.779 -31.270 15.007 1.00 61.91 671 GLY A O 1
ATOM 5360 N N . GLU A 1 672 ? 0.258 -29.762 13.661 1.00 62.06 672 GLU A N 1
ATOM 5361 C CA . GLU A 1 672 ? 1.205 -30.568 12.865 1.00 62.06 672 GLU A CA 1
ATOM 5362 C C . GLU A 1 672 ? 1.164 -30.209 11.371 1.00 62.06 672 GLU A C 1
ATOM 5364 O O . GLU A 1 672 ? 0.758 -30.985 10.502 1.00 62.06 672 GLU A O 1
ATOM 5369 N N . ASN A 1 673 ? 1.683 -29.017 11.056 1.00 76.25 673 ASN A N 1
ATOM 5370 C CA . ASN A 1 673 ? 2.306 -28.821 9.746 1.00 76.25 673 ASN A CA 1
ATOM 5371 C C . ASN A 1 673 ? 3.667 -29.545 9.690 1.00 76.25 673 ASN A C 1
ATOM 5373 O O . ASN A 1 673 ? 4.276 -29.837 10.721 1.00 76.25 673 ASN A O 1
ATOM 5377 N N . LEU A 1 674 ? 4.167 -29.836 8.481 1.00 79.69 674 LEU A N 1
ATOM 5378 C CA . LEU A 1 674 ? 5.409 -30.600 8.293 1.00 79.69 674 LEU A CA 1
ATOM 5379 C C . LEU A 1 674 ? 6.570 -30.024 9.120 1.00 79.69 674 LEU A C 1
ATOM 5381 O O . LEU A 1 674 ? 7.295 -30.773 9.767 1.00 79.69 674 LEU A O 1
ATOM 5385 N N . GLY A 1 675 ? 6.732 -28.702 9.139 1.00 80.88 675 GLY A N 1
ATOM 5386 C CA . GLY A 1 675 ? 7.813 -28.036 9.855 1.00 80.88 675 GLY A CA 1
ATOM 5387 C C . GLY A 1 675 ? 7.706 -28.081 11.381 1.00 80.88 675 GLY A C 1
ATOM 5388 O O . GLY A 1 675 ? 8.746 -28.119 12.034 1.00 80.88 675 GLY A O 1
ATOM 5389 N N . GLU A 1 676 ? 6.501 -28.114 11.957 1.00 82.88 676 GLU A N 1
ATOM 5390 C CA . GLU A 1 676 ? 6.291 -28.354 13.398 1.00 82.88 676 GLU A CA 1
ATOM 5391 C C . GLU A 1 676 ? 6.756 -29.764 13.781 1.00 82.88 676 GLU A C 1
ATOM 5393 O O . GLU A 1 676 ? 7.498 -29.936 14.751 1.00 82.88 676 GLU A O 1
ATOM 5398 N N . VAL A 1 677 ? 6.427 -30.760 12.949 1.00 83.44 677 VAL A N 1
ATOM 5399 C CA . VAL A 1 677 ? 6.873 -32.148 13.141 1.00 83.44 677 VAL A CA 1
ATOM 5400 C C . VAL A 1 677 ? 8.394 -32.260 13.025 1.00 83.44 677 VAL A C 1
ATOM 5402 O O . VAL A 1 677 ? 9.022 -32.894 13.869 1.00 83.44 677 VAL A O 1
ATOM 5405 N N . LEU A 1 678 ? 9.007 -31.612 12.022 1.00 81.69 678 LEU A N 1
ATOM 5406 C CA . LEU A 1 678 ? 10.469 -31.592 11.851 1.00 81.69 678 LEU A CA 1
ATOM 5407 C C . LEU A 1 678 ? 11.194 -30.935 13.042 1.00 81.69 678 LEU A C 1
ATOM 5409 O O . LEU A 1 678 ? 12.347 -31.266 13.309 1.00 81.69 678 LEU A O 1
ATOM 5413 N N . ARG A 1 679 ? 10.542 -30.004 13.754 1.00 78.38 679 ARG A N 1
ATOM 5414 C CA . ARG A 1 679 ? 11.073 -29.350 14.966 1.00 78.38 679 ARG A CA 1
ATOM 5415 C C . ARG A 1 679 ? 10.796 -30.136 16.255 1.00 78.38 679 ARG A C 1
ATOM 5417 O O . ARG A 1 679 ? 11.233 -29.705 17.328 1.00 78.38 679 ARG A O 1
ATOM 5424 N N . GLY A 1 680 ? 10.076 -31.256 16.174 1.00 79.12 680 GLY A N 1
ATOM 5425 C CA . GLY A 1 680 ? 9.669 -32.047 17.335 1.00 79.12 680 GLY A CA 1
ATOM 5426 C C . GLY A 1 680 ? 8.655 -31.335 18.232 1.00 79.12 680 GLY A C 1
ATOM 5427 O O . GLY A 1 680 ? 8.654 -31.569 19.439 1.00 79.12 680 GLY A O 1
ATOM 5428 N N . ASP A 1 681 ? 7.854 -30.419 17.677 1.00 82.31 681 ASP A N 1
ATOM 5429 C CA . ASP A 1 681 ? 6.732 -29.820 18.402 1.00 82.31 681 ASP A CA 1
ATOM 5430 C C . ASP A 1 681 ? 5.577 -30.836 18.510 1.00 82.31 681 ASP A C 1
ATOM 5432 O O . ASP A 1 681 ? 5.293 -31.600 17.580 1.00 82.31 681 ASP A O 1
ATOM 5436 N N . ARG A 1 682 ? 4.945 -30.873 19.686 1.00 84.62 682 ARG A N 1
ATOM 5437 C CA . ARG A 1 682 ? 3.826 -31.750 20.061 1.00 84.62 682 ARG A CA 1
ATOM 5438 C C . ARG A 1 682 ? 2.823 -30.917 20.846 1.00 84.62 682 ARG A C 1
ATOM 5440 O O . ARG A 1 682 ? 2.949 -30.780 22.053 1.00 84.62 682 ARG A O 1
ATOM 5447 N N . ILE A 1 683 ? 1.896 -30.262 20.148 1.00 86.50 683 ILE A N 1
ATOM 5448 C CA . ILE A 1 683 ? 0.996 -29.281 20.767 1.00 86.50 683 ILE A CA 1
ATOM 5449 C C . ILE A 1 683 ? -0.276 -29.975 21.251 1.00 86.50 683 ILE A C 1
ATOM 5451 O O . ILE A 1 683 ? -1.182 -30.267 20.465 1.00 86.50 683 ILE A O 1
ATOM 5455 N N . GLU A 1 684 ? -0.378 -30.156 22.560 1.00 89.69 684 GLU A N 1
ATOM 5456 C CA . GLU A 1 684 ? -1.441 -30.928 23.201 1.00 89.69 684 GLU A CA 1
ATOM 5457 C C . GLU A 1 684 ? -2.274 -30.069 24.163 1.00 89.69 684 GLU A C 1
ATOM 5459 O O . GLU A 1 684 ? -1.840 -29.014 24.640 1.00 89.69 684 GLU A O 1
ATOM 5464 N N . ASN A 1 685 ? -3.512 -30.488 24.430 1.00 91.62 685 ASN A N 1
ATOM 5465 C CA . ASN A 1 685 ? -4.364 -29.849 25.435 1.00 91.62 685 ASN A CA 1
ATOM 5466 C C . ASN A 1 685 ? -3.822 -30.083 26.850 1.00 91.62 685 ASN A C 1
ATOM 5468 O O . ASN A 1 685 ? -3.263 -31.135 27.134 1.00 91.62 685 ASN A O 1
ATOM 5472 N N . SER A 1 686 ? -4.034 -29.119 27.747 1.00 92.38 686 SER A N 1
ATOM 5473 C CA . SER A 1 686 ? -3.586 -29.201 29.139 1.00 92.38 686 SER A CA 1
ATOM 5474 C C . SER A 1 686 ? -4.744 -29.139 30.137 1.00 92.38 686 SER A C 1
ATOM 5476 O O . SER A 1 686 ? -5.892 -28.920 29.754 1.00 92.38 686 SER A O 1
ATOM 5478 N N . VAL A 1 687 ? -4.438 -29.341 31.423 1.00 90.38 687 VAL A N 1
ATOM 5479 C CA . VAL A 1 687 ? -5.393 -29.152 32.533 1.00 90.38 687 VAL A CA 1
ATOM 5480 C C . VAL A 1 687 ? -5.525 -27.685 32.967 1.00 90.38 687 VAL A C 1
ATOM 5482 O O . VAL A 1 687 ? -6.362 -27.372 33.808 1.00 90.38 687 VAL A O 1
ATOM 5485 N N . TYR A 1 688 ? -4.688 -26.792 32.431 1.00 91.44 688 TYR A N 1
ATOM 5486 C CA . TYR A 1 688 ? -4.697 -25.372 32.769 1.00 91.44 688 TYR A CA 1
ATOM 5487 C C . TYR A 1 688 ? -5.723 -24.652 31.889 1.00 91.44 688 TYR A C 1
ATOM 5489 O O . TYR A 1 688 ? -5.554 -24.530 30.671 1.00 91.44 688 TYR A O 1
ATOM 5497 N N . THR A 1 689 ? -6.797 -24.186 32.515 1.00 88.94 689 THR A N 1
ATOM 5498 C CA . THR A 1 689 ? -7.896 -23.466 31.867 1.00 88.94 689 THR A CA 1
ATOM 5499 C C . THR A 1 689 ? -8.068 -22.132 32.559 1.00 88.94 689 THR A C 1
ATOM 5501 O O . THR A 1 689 ? -8.289 -22.112 33.768 1.00 88.94 689 THR A O 1
ATOM 5504 N N . PHE A 1 690 ? -7.963 -21.035 31.816 1.00 93.12 690 PHE A N 1
ATOM 5505 C CA . PHE A 1 690 ? -8.157 -19.702 32.380 1.00 93.12 690 PHE A CA 1
ATOM 5506 C C . PHE A 1 690 ? -9.502 -19.138 31.932 1.00 93.12 690 PHE A C 1
ATOM 5508 O O . PHE A 1 690 ? -10.015 -19.511 30.879 1.00 93.12 690 PHE A O 1
ATOM 5515 N N . GLU A 1 691 ? -10.054 -18.228 32.721 1.00 92.50 691 GLU A N 1
ATOM 5516 C CA . GLU A 1 691 ? -11.240 -17.446 32.373 1.00 92.50 691 GLU A CA 1
ATOM 5517 C C . GLU A 1 691 ? -10.779 -16.007 32.153 1.00 92.50 691 GLU A C 1
ATOM 5519 O O . GLU A 1 691 ? -10.103 -15.423 33.000 1.00 92.50 691 GLU A O 1
ATOM 5524 N N . MET A 1 692 ? -11.047 -15.465 30.968 1.00 92.00 692 MET A N 1
ATOM 5525 C CA . MET A 1 692 ? -10.514 -14.170 30.561 1.00 92.00 692 MET A CA 1
ATOM 5526 C C . MET A 1 692 ? -10.954 -13.052 31.523 1.00 92.00 692 MET A C 1
ATOM 5528 O O . MET A 1 692 ? -12.143 -12.908 31.798 1.00 92.00 692 MET A O 1
ATOM 5532 N N . LEU A 1 693 ? -10.005 -12.237 32.005 1.00 88.88 693 LEU A N 1
ATOM 5533 C CA . LEU A 1 693 ? -10.225 -11.153 32.983 1.00 88.88 693 LEU A CA 1
ATOM 5534 C C . LEU A 1 693 ? -10.812 -11.599 34.337 1.00 88.88 693 LEU A C 1
ATOM 5536 O O . LEU A 1 693 ? -11.374 -10.777 35.070 1.00 88.88 693 LEU A O 1
ATOM 5540 N N . GLU A 1 694 ? -10.670 -12.876 34.689 1.00 90.50 694 GLU A N 1
ATOM 5541 C CA . GLU A 1 694 ? -11.001 -13.390 36.014 1.00 90.50 694 GLU A CA 1
ATOM 5542 C C . GLU A 1 694 ? -9.744 -13.924 36.696 1.00 90.50 694 GLU A C 1
ATOM 5544 O O . GLU A 1 694 ? -9.187 -14.950 36.309 1.00 90.50 694 GLU A O 1
ATOM 5549 N N . ASP A 1 695 ? -9.284 -13.214 37.727 1.00 89.25 695 ASP A N 1
ATOM 5550 C CA . ASP A 1 695 ? -8.153 -13.673 38.525 1.00 89.25 695 ASP A CA 1
ATOM 5551 C C . ASP A 1 695 ? -8.552 -14.942 39.288 1.00 89.25 695 ASP A C 1
ATOM 5553 O O . ASP A 1 695 ? -9.511 -14.961 40.068 1.00 89.25 695 ASP A O 1
ATOM 5557 N N . GLN A 1 696 ? -7.794 -16.013 39.073 1.00 88.12 696 GLN A N 1
ATOM 5558 C CA . GLN A 1 696 ? -8.041 -17.318 39.671 1.00 88.12 696 GLN A CA 1
ATOM 5559 C C . GLN A 1 696 ? -6.890 -17.659 40.622 1.00 88.12 696 GLN A C 1
ATOM 5561 O O . GLN A 1 696 ? -5.903 -18.257 40.189 1.00 88.12 696 GLN A O 1
ATOM 5566 N N . PRO A 1 697 ? -6.982 -17.282 41.910 1.00 86.44 697 PRO A N 1
ATOM 5567 C CA . PRO A 1 697 ? -5.981 -17.662 42.891 1.00 86.44 697 PRO A CA 1
ATOM 5568 C C . PRO A 1 697 ? -6.165 -19.127 43.289 1.00 86.44 697 PRO A C 1
ATOM 5570 O O . PRO A 1 697 ? -7.279 -19.585 43.559 1.00 86.44 697 PRO A O 1
ATOM 5573 N N . CYS A 1 698 ? -5.054 -19.842 43.387 1.00 83.88 698 CYS A N 1
ATOM 5574 C CA . CYS A 1 698 ? -4.940 -21.164 43.967 1.00 83.88 698 CYS A CA 1
ATOM 5575 C C . CYS A 1 698 ? -5.867 -22.228 43.357 1.00 83.88 698 CYS A C 1
ATOM 5577 O O . CYS A 1 698 ? -6.617 -22.919 44.054 1.00 83.88 698 CYS A O 1
ATOM 5579 N N . ARG A 1 699 ? -5.833 -22.395 42.035 1.00 87.62 699 ARG A N 1
ATOM 5580 C CA . ARG A 1 699 ? -6.530 -23.504 41.378 1.00 87.62 699 ARG A CA 1
ATOM 5581 C C . ARG A 1 699 ? -5.725 -24.790 41.529 1.00 87.62 699 ARG A C 1
ATOM 5583 O O . ARG A 1 699 ? -4.539 -24.842 41.209 1.00 87.62 699 ARG A O 1
ATOM 5590 N N . VAL A 1 700 ? -6.383 -25.852 41.986 1.00 87.62 700 VAL A N 1
ATOM 5591 C CA . VAL A 1 700 ? -5.793 -27.193 42.046 1.00 87.62 700 VAL A CA 1
ATOM 5592 C C . VAL A 1 700 ? -5.951 -27.857 40.683 1.00 87.62 700 VAL A C 1
ATOM 5594 O O . VAL A 1 700 ? -7.067 -28.023 40.200 1.00 87.62 700 VAL A O 1
ATOM 5597 N N . GLY A 1 701 ? -4.834 -28.220 40.053 1.00 85.19 701 GLY A N 1
ATOM 5598 C CA . GLY A 1 701 ? -4.832 -28.920 38.770 1.00 85.19 701 GLY A CA 1
ATOM 5599 C C . GLY A 1 701 ? -5.063 -30.417 38.948 1.00 85.19 701 GLY A C 1
ATOM 5600 O O . GLY A 1 701 ? -5.993 -30.979 38.377 1.00 85.19 701 GLY A O 1
ATOM 5601 N N . CYS A 1 702 ? -4.210 -31.074 39.738 1.00 88.69 702 CYS A N 1
ATOM 5602 C CA . CYS A 1 702 ? -4.375 -32.479 40.107 1.00 88.69 702 CYS A CA 1
ATOM 5603 C C . CYS A 1 702 ? -3.438 -32.883 41.257 1.00 88.69 702 CYS A C 1
ATOM 5605 O O . CYS A 1 702 ? -2.525 -32.144 41.637 1.00 88.69 702 CYS A O 1
ATOM 5607 N N . ARG A 1 703 ? -3.629 -34.108 41.753 1.00 89.81 703 ARG A N 1
ATOM 5608 C CA . ARG A 1 703 ? -2.712 -34.798 42.664 1.00 89.81 703 ARG A CA 1
ATOM 5609 C C . ARG A 1 703 ? -2.107 -36.008 41.967 1.00 89.81 703 ARG A C 1
ATOM 5611 O O . ARG A 1 703 ? -2.835 -36.826 41.410 1.00 89.81 703 ARG A O 1
ATOM 5618 N N . VAL A 1 704 ? -0.786 -36.131 42.038 1.00 89.19 704 VAL A N 1
ATOM 5619 C CA . VAL A 1 704 ? -0.041 -37.251 41.458 1.00 89.19 704 VAL A CA 1
ATOM 5620 C C . VAL A 1 704 ? 0.779 -37.928 42.544 1.00 89.19 704 VAL A C 1
ATOM 5622 O O . VAL A 1 704 ? 1.489 -37.271 43.306 1.00 89.19 704 VAL A O 1
ATOM 5625 N N . ARG A 1 705 ? 0.711 -39.258 42.601 1.00 88.31 705 ARG A N 1
ATOM 5626 C CA . ARG A 1 705 ? 1.586 -40.061 43.455 1.00 88.31 705 ARG A CA 1
ATOM 5627 C C . ARG A 1 705 ? 2.856 -40.417 42.691 1.00 88.31 705 ARG A C 1
ATOM 5629 O O . ARG A 1 705 ? 2.779 -40.919 41.572 1.00 88.31 705 ARG A O 1
ATOM 5636 N N . VAL A 1 706 ? 4.012 -40.152 43.290 1.00 88.31 706 VAL A N 1
ATOM 5637 C CA . VAL A 1 706 ? 5.307 -40.352 42.635 1.00 88.31 706 VAL A CA 1
ATOM 5638 C C . VAL A 1 706 ? 5.781 -41.789 42.846 1.00 88.31 706 VAL A C 1
ATOM 5640 O O . VAL A 1 706 ? 6.078 -42.194 43.970 1.00 88.31 706 VAL A O 1
ATOM 5643 N N . ASP A 1 707 ? 5.868 -42.558 41.764 1.00 89.81 707 ASP A N 1
ATOM 5644 C CA . ASP A 1 707 ? 6.538 -43.862 41.746 1.00 89.81 707 ASP A CA 1
ATOM 5645 C C . ASP A 1 707 ? 8.064 -43.719 41.554 1.00 89.81 707 ASP A C 1
ATOM 5647 O O . ASP A 1 707 ? 8.583 -42.632 41.274 1.00 89.81 707 ASP A O 1
ATOM 5651 N N . ALA A 1 708 ? 8.807 -44.817 41.725 1.00 88.81 708 ALA A N 1
ATOM 5652 C CA . ALA A 1 708 ? 10.269 -44.823 41.614 1.00 88.81 708 ALA A CA 1
ATOM 5653 C C . ALA A 1 708 ? 10.772 -44.322 40.243 1.00 88.81 708 ALA A C 1
ATOM 5655 O O . ALA A 1 708 ? 11.775 -43.606 40.165 1.00 88.81 708 ALA A O 1
ATOM 5656 N N . GLU A 1 709 ? 10.069 -44.669 39.159 1.00 88.38 709 GLU A N 1
ATOM 5657 C CA . GLU A 1 709 ? 10.422 -44.272 37.791 1.00 88.38 709 GLU A CA 1
ATOM 5658 C C . GLU A 1 709 ? 10.185 -42.773 37.561 1.00 88.38 709 GLU A C 1
ATOM 5660 O O . GLU A 1 709 ? 11.062 -42.075 37.052 1.00 88.38 709 GLU A O 1
ATOM 5665 N N . SER A 1 710 ? 9.049 -42.243 38.014 1.00 87.88 710 SER A N 1
ATOM 5666 C CA . SER A 1 710 ? 8.705 -40.821 37.963 1.00 87.88 710 SER A CA 1
ATOM 5667 C C . SER A 1 710 ? 9.678 -39.990 38.792 1.00 87.88 710 SER A C 1
ATOM 5669 O O . SER A 1 710 ? 10.162 -38.968 38.308 1.00 87.88 710 SER A O 1
ATOM 5671 N N . ALA A 1 711 ? 10.020 -40.432 40.011 1.00 88.88 711 ALA A N 1
ATOM 5672 C CA . ALA A 1 711 ? 11.003 -39.752 40.855 1.00 88.88 711 ALA A CA 1
ATOM 5673 C C . ALA A 1 711 ? 12.367 -39.666 40.160 1.00 88.88 711 ALA A C 1
ATOM 5675 O O . ALA A 1 711 ? 12.995 -38.605 40.149 1.00 88.88 711 ALA A O 1
ATOM 5676 N N . LYS A 1 712 ? 12.813 -40.766 39.541 1.00 90.75 712 LYS A N 1
ATOM 5677 C CA . LYS A 1 712 ? 14.053 -40.805 38.762 1.00 90.75 712 LYS A CA 1
ATOM 5678 C C . LYS A 1 712 ? 13.991 -39.859 37.560 1.00 90.75 712 LYS A C 1
ATOM 5680 O O . LYS A 1 712 ? 14.882 -39.027 37.410 1.00 90.75 712 LYS A O 1
ATOM 5685 N N . ASN A 1 713 ? 12.925 -39.930 36.762 1.00 90.94 713 ASN A N 1
ATOM 5686 C CA . ASN A 1 713 ? 12.737 -39.080 35.586 1.00 90.94 713 ASN A CA 1
ATOM 5687 C C . ASN A 1 713 ? 12.725 -37.590 35.959 1.00 90.94 713 ASN A C 1
ATOM 5689 O O . ASN A 1 713 ? 13.410 -36.797 35.318 1.00 90.94 713 ASN A O 1
ATOM 5693 N N . PHE A 1 714 ? 12.018 -37.194 37.022 1.00 91.06 714 PHE A N 1
ATOM 5694 C CA . PHE A 1 714 ? 12.037 -35.809 37.501 1.00 91.06 714 PHE A CA 1
ATOM 5695 C C . PHE A 1 714 ? 13.441 -35.369 37.929 1.00 91.06 714 PHE A C 1
ATOM 5697 O O . PHE A 1 714 ? 13.890 -34.306 37.506 1.00 91.06 714 PHE A O 1
ATOM 5704 N N . ARG A 1 715 ? 14.164 -36.181 38.712 1.00 91.31 715 ARG A N 1
ATOM 5705 C CA . ARG A 1 715 ? 15.535 -35.857 39.154 1.00 91.31 715 ARG A CA 1
ATOM 5706 C C . ARG A 1 715 ? 16.493 -35.683 37.977 1.00 91.31 715 ARG A C 1
ATOM 5708 O O . ARG A 1 715 ? 17.207 -34.685 37.924 1.00 91.31 715 ARG A O 1
ATOM 5715 N N . GLU A 1 716 ? 16.458 -36.600 37.012 1.00 90.19 716 GLU A N 1
ATOM 5716 C CA . GLU A 1 716 ? 17.289 -36.525 35.805 1.00 90.19 716 GLU A CA 1
ATOM 5717 C C . GLU A 1 716 ? 16.976 -35.274 34.975 1.00 90.19 716 GLU A C 1
ATOM 5719 O O . GLU A 1 716 ? 17.888 -34.552 34.576 1.00 90.19 716 GLU A O 1
ATOM 5724 N N . LYS A 1 717 ? 15.691 -34.962 34.749 1.00 91.62 717 LYS A N 1
ATOM 5725 C CA . LYS A 1 717 ? 15.298 -33.769 33.983 1.00 91.62 717 LYS A CA 1
ATOM 5726 C C . LYS A 1 717 ? 15.607 -32.460 34.720 1.00 91.62 717 LYS A C 1
ATOM 5728 O O . LYS A 1 717 ? 15.860 -31.455 34.057 1.00 91.62 717 LYS A O 1
ATOM 5733 N N . ILE A 1 718 ? 15.632 -32.460 36.055 1.00 92.06 718 ILE A N 1
ATOM 5734 C CA . ILE A 1 718 ? 16.091 -31.316 36.859 1.00 92.06 718 ILE A CA 1
ATOM 5735 C C . ILE A 1 718 ? 17.606 -31.114 36.709 1.00 92.06 718 ILE A C 1
ATOM 5737 O O . ILE A 1 718 ? 18.034 -29.988 36.460 1.00 92.06 718 ILE A O 1
ATOM 5741 N N . ASP A 1 719 ? 18.415 -32.176 36.802 1.00 90.00 719 ASP A N 1
ATOM 5742 C CA . ASP A 1 719 ? 19.877 -32.086 36.625 1.00 90.00 719 ASP A CA 1
ATOM 5743 C C . ASP A 1 719 ? 20.263 -31.649 35.196 1.00 90.00 719 ASP A C 1
ATOM 5745 O O . ASP A 1 719 ? 21.167 -30.826 35.005 1.00 90.00 719 ASP A O 1
ATOM 5749 N N . ASP A 1 720 ? 19.528 -32.136 34.193 1.00 89.81 720 ASP A N 1
ATOM 5750 C CA . ASP A 1 720 ? 19.688 -31.757 32.785 1.00 89.81 720 ASP A CA 1
ATOM 5751 C C . ASP A 1 720 ? 19.087 -30.366 32.449 1.00 89.81 720 ASP A C 1
ATOM 5753 O O . ASP A 1 720 ? 19.111 -29.951 31.288 1.00 89.81 720 ASP A O 1
ATOM 5757 N N . GLU A 1 721 ? 18.553 -29.627 33.430 1.00 90.31 721 GLU A N 1
ATOM 5758 C CA . GLU A 1 721 ? 17.944 -28.291 33.280 1.00 90.31 721 GLU A CA 1
ATOM 5759 C C . GLU A 1 721 ? 16.835 -28.216 32.216 1.00 90.31 721 GLU A C 1
ATOM 5761 O O . GLU A 1 721 ? 16.759 -27.275 31.419 1.00 90.31 721 GLU A O 1
ATOM 5766 N N . TYR A 1 722 ? 15.948 -29.211 32.189 1.00 92.62 722 TYR A N 1
ATOM 5767 C CA . TYR A 1 722 ? 14.794 -29.179 31.296 1.00 92.62 722 TYR A CA 1
ATOM 5768 C C . TYR A 1 722 ? 13.822 -28.062 31.653 1.00 92.62 722 TYR A C 1
ATOM 5770 O O . TYR A 1 722 ? 13.540 -27.775 32.821 1.00 92.62 722 TYR A O 1
ATOM 5778 N N . ARG A 1 723 ? 13.268 -27.469 30.598 1.00 92.62 723 ARG A N 1
ATOM 5779 C CA . ARG A 1 723 ? 12.242 -26.439 30.649 1.00 92.62 723 ARG A CA 1
ATOM 5780 C C . ARG A 1 723 ? 10.964 -26.948 30.006 1.00 92.62 723 ARG A C 1
ATOM 5782 O O . ARG A 1 723 ? 11.005 -27.546 28.931 1.00 92.62 723 ARG A O 1
ATOM 5789 N N . ALA A 1 724 ? 9.845 -26.690 30.660 1.00 93.12 724 ALA A N 1
ATOM 5790 C CA . ALA A 1 724 ? 8.511 -26.963 30.172 1.00 93.12 724 ALA A CA 1
ATOM 5791 C C . ALA A 1 724 ? 7.997 -25.792 29.332 1.00 93.12 724 ALA A C 1
ATOM 5793 O O . ALA A 1 724 ? 7.931 -24.657 29.806 1.00 93.12 724 ALA A O 1
ATOM 5794 N N . ASN A 1 725 ? 7.635 -26.078 28.078 1.00 91.75 725 ASN A N 1
ATOM 5795 C CA . ASN A 1 725 ? 7.085 -25.090 27.157 1.00 91.75 725 ASN A CA 1
ATOM 5796 C C . ASN A 1 725 ? 5.559 -25.198 27.097 1.00 91.75 725 ASN A C 1
ATOM 5798 O O . ASN A 1 725 ? 5.010 -26.274 26.852 1.00 91.75 725 ASN A O 1
ATOM 5802 N N . MET A 1 726 ? 4.890 -24.059 27.264 1.00 92.88 726 MET A N 1
ATOM 5803 C CA . MET A 1 726 ? 3.440 -23.905 27.145 1.00 92.88 726 MET A CA 1
ATOM 5804 C C . MET A 1 726 ? 3.106 -22.781 26.166 1.00 92.88 726 MET A C 1
ATOM 5806 O O . MET A 1 726 ? 3.968 -21.968 25.817 1.00 92.88 726 MET A O 1
ATOM 5810 N N . ILE A 1 727 ? 1.865 -22.768 25.689 1.00 90.56 727 ILE A N 1
ATOM 5811 C CA . ILE A 1 727 ? 1.387 -21.886 24.630 1.00 90.56 727 ILE A CA 1
ATOM 5812 C C . ILE A 1 727 ? 0.001 -21.359 24.992 1.00 90.56 727 ILE A C 1
ATOM 5814 O O . ILE A 1 727 ? -0.891 -22.145 25.310 1.00 90.56 727 ILE A O 1
ATOM 5818 N N . LEU A 1 728 ? -0.192 -20.051 24.853 1.00 90.44 728 LEU A N 1
ATOM 5819 C CA . LEU A 1 728 ? -1.487 -19.386 24.974 1.00 90.44 728 LEU A CA 1
ATOM 5820 C C . LEU A 1 728 ? -1.645 -18.401 23.812 1.00 90.44 728 LEU A C 1
ATOM 5822 O O . LEU A 1 728 ? -0.760 -17.588 23.583 1.00 90.44 728 LEU A O 1
ATOM 5826 N N . ASP A 1 729 ? -2.730 -18.509 23.042 1.00 87.31 729 ASP A N 1
ATOM 5827 C CA . ASP A 1 729 ? -2.997 -17.669 21.856 1.00 87.31 729 ASP A CA 1
ATOM 5828 C C . ASP A 1 729 ? -1.791 -17.497 20.899 1.00 87.31 729 ASP A C 1
ATOM 5830 O O . ASP A 1 729 ? -1.463 -16.413 20.418 1.00 87.31 729 ASP A O 1
ATOM 5834 N N . ASN A 1 730 ? -1.096 -18.611 20.641 1.00 84.31 730 ASN A N 1
ATOM 5835 C CA . ASN A 1 730 ? 0.150 -18.709 19.870 1.00 84.31 730 ASN A CA 1
ATOM 5836 C C . ASN A 1 730 ? 1.397 -18.053 20.510 1.00 84.31 730 ASN A C 1
ATOM 5838 O O . ASN A 1 730 ? 2.498 -18.241 19.993 1.00 84.31 730 ASN A O 1
ATOM 5842 N N . LEU A 1 731 ? 1.294 -17.401 21.669 1.00 87.69 731 LEU A N 1
ATOM 5843 C CA . LEU A 1 731 ? 2.445 -16.903 22.427 1.00 87.69 731 LEU A CA 1
ATOM 5844 C C . LEU A 1 731 ? 3.087 -18.011 23.274 1.00 87.69 731 LEU A C 1
ATOM 5846 O O . LEU A 1 731 ? 2.375 -18.819 23.880 1.00 87.69 731 LEU A O 1
ATOM 5850 N N . PRO A 1 732 ? 4.426 -18.100 23.320 1.00 89.06 732 PRO A N 1
ATOM 5851 C CA . PRO A 1 732 ? 5.117 -19.010 24.220 1.00 89.06 732 PRO A CA 1
ATOM 5852 C C . PRO A 1 732 ? 5.094 -18.475 25.655 1.00 89.06 732 PRO A C 1
ATOM 5854 O O . PRO A 1 732 ? 5.221 -17.274 25.885 1.00 89.06 732 PRO A O 1
ATOM 5857 N N . VAL A 1 733 ? 4.997 -19.380 26.628 1.00 91.56 733 VAL A N 1
ATOM 5858 C CA . VAL A 1 733 ? 5.203 -19.018 28.033 1.00 91.56 733 VAL A CA 1
ATOM 5859 C C . VAL A 1 733 ? 6.652 -18.584 28.250 1.00 91.56 733 VAL A C 1
ATOM 5861 O O . VAL A 1 733 ? 7.578 -19.236 27.751 1.00 91.56 733 VAL A O 1
ATOM 5864 N N . ALA A 1 734 ? 6.858 -17.513 29.009 1.00 89.81 734 ALA A N 1
ATOM 5865 C CA . ALA A 1 734 ? 8.192 -17.030 29.333 1.00 89.81 734 ALA A CA 1
ATOM 5866 C C . ALA A 1 734 ? 8.353 -16.666 30.813 1.00 89.81 734 ALA A C 1
ATOM 5868 O O . ALA A 1 734 ? 7.408 -16.263 31.488 1.00 89.81 734 ALA A O 1
ATOM 5869 N N . VAL A 1 735 ? 9.580 -16.811 31.306 1.00 88.81 735 VAL A N 1
ATOM 5870 C CA . VAL A 1 735 ? 10.002 -16.395 32.645 1.00 88.81 735 VAL A CA 1
ATOM 5871 C C . VAL A 1 735 ? 10.800 -15.102 32.516 1.00 88.81 735 VAL A C 1
ATOM 5873 O O . VAL A 1 735 ? 11.750 -15.029 31.733 1.00 88.81 735 VAL A O 1
ATOM 5876 N N . LEU A 1 736 ? 10.433 -14.090 33.299 1.00 81.44 736 LEU A N 1
ATOM 5877 C CA . LEU A 1 736 ? 11.165 -12.829 33.385 1.00 81.44 736 LEU A CA 1
ATOM 5878 C C . LEU A 1 736 ? 12.451 -13.013 34.197 1.00 81.44 736 LEU A C 1
ATOM 5880 O O . LEU A 1 736 ? 12.408 -13.395 35.368 1.00 81.44 736 LEU A O 1
ATOM 5884 N N . ARG A 1 737 ? 13.602 -12.685 33.604 1.00 72.06 737 ARG A N 1
ATOM 5885 C CA . ARG A 1 737 ? 14.892 -12.660 34.300 1.00 72.06 737 ARG A CA 1
ATOM 5886 C C . ARG A 1 737 ? 15.447 -11.242 34.333 1.00 72.06 737 ARG A C 1
ATOM 5888 O O . ARG A 1 737 ? 15.646 -10.613 33.296 1.00 72.06 737 ARG A O 1
ATOM 5895 N N . GLN A 1 738 ? 15.721 -10.744 35.535 1.00 65.25 738 GLN A N 1
ATOM 5896 C CA . GLN A 1 738 ? 16.446 -9.489 35.722 1.00 65.25 738 GLN A CA 1
ATOM 5897 C C . GLN A 1 738 ? 17.953 -9.756 35.624 1.00 65.25 738 GLN A C 1
ATOM 5899 O O . GLN A 1 738 ? 18.477 -10.662 36.283 1.00 65.25 738 GLN A O 1
ATOM 5904 N N . ARG A 1 739 ? 18.657 -8.995 34.777 1.00 55.59 739 ARG A N 1
ATOM 5905 C CA . ARG A 1 739 ? 20.119 -9.071 34.668 1.00 55.59 739 ARG A CA 1
ATOM 5906 C C . ARG A 1 739 ? 20.740 -8.606 35.995 1.00 55.59 739 ARG A C 1
ATOM 5908 O O . ARG A 1 739 ? 20.341 -7.585 36.545 1.00 55.59 739 ARG A O 1
ATOM 5915 N N . LYS A 1 740 ? 21.720 -9.354 36.514 1.00 50.22 740 LYS A N 1
ATOM 5916 C CA . LYS A 1 740 ? 22.382 -9.073 37.806 1.00 50.22 740 LYS A CA 1
ATOM 5917 C C . LYS A 1 740 ? 23.299 -7.833 37.791 1.00 50.22 740 LYS A C 1
ATOM 5919 O O . LYS A 1 740 ? 23.830 -7.477 38.835 1.00 50.22 740 LYS A O 1
ATOM 5924 N N . ASP A 1 741 ? 23.435 -7.155 36.650 1.00 43.94 741 ASP A N 1
ATOM 5925 C CA . ASP A 1 741 ? 24.459 -6.127 36.402 1.00 43.94 741 ASP A CA 1
ATOM 5926 C C . ASP A 1 741 ? 23.963 -4.675 36.567 1.00 43.94 741 ASP A C 1
ATOM 5928 O O . ASP A 1 741 ? 24.498 -3.757 35.953 1.00 43.94 741 ASP A O 1
ATOM 5932 N N . GLY A 1 742 ? 22.921 -4.428 37.366 1.00 42.28 742 GLY A N 1
ATOM 5933 C CA . GLY A 1 742 ? 22.500 -3.066 37.743 1.00 42.28 742 GLY A CA 1
ATOM 5934 C C . GLY A 1 742 ? 21.831 -2.218 36.646 1.00 42.28 742 GLY A C 1
ATOM 5935 O O . GLY A 1 742 ? 21.239 -1.191 36.961 1.00 42.28 742 GLY A O 1
ATOM 5936 N N . ILE A 1 743 ? 21.844 -2.651 35.382 1.00 43.72 743 ILE A N 1
ATOM 5937 C CA . ILE A 1 743 ? 21.051 -2.061 34.293 1.00 43.72 743 ILE A CA 1
ATOM 5938 C C . ILE A 1 743 ? 19.716 -2.813 34.218 1.00 43.72 743 ILE A C 1
ATOM 5940 O O . ILE A 1 743 ? 19.710 -4.022 33.976 1.00 43.72 743 ILE A O 1
ATOM 5944 N N . GLN A 1 744 ? 18.592 -2.109 34.415 1.00 43.69 744 GLN A N 1
ATOM 5945 C CA . GLN A 1 744 ? 17.219 -2.637 34.323 1.00 43.69 744 GLN A CA 1
ATOM 5946 C C . GLN A 1 744 ? 16.871 -3.093 32.891 1.00 43.69 744 GLN A C 1
ATOM 5948 O O . GLN A 1 744 ? 16.068 -2.480 32.199 1.00 43.69 744 GLN A O 1
ATOM 5953 N N . SER A 1 745 ? 17.475 -4.184 32.426 1.00 53.28 745 SER A N 1
ATOM 5954 C CA . SER A 1 745 ? 17.035 -4.896 31.226 1.00 53.28 745 SER A CA 1
ATOM 5955 C C . SER A 1 745 ? 16.437 -6.235 31.654 1.00 53.28 745 SER A C 1
ATOM 5957 O O . SER A 1 745 ? 17.118 -7.106 32.200 1.00 53.28 745 SER A O 1
ATOM 5959 N N . THR A 1 746 ? 15.125 -6.370 31.476 1.00 65.50 746 THR A N 1
ATOM 5960 C CA . THR A 1 746 ? 14.378 -7.617 31.669 1.00 65.50 746 THR A CA 1
ATOM 5961 C C . THR A 1 746 ? 14.511 -8.473 30.417 1.00 65.50 746 THR A C 1
ATOM 5963 O O . THR A 1 746 ? 14.174 -8.015 29.330 1.00 65.50 746 THR A O 1
ATOM 5966 N N . THR A 1 747 ? 15.011 -9.703 30.549 1.00 68.69 747 THR A N 1
ATOM 5967 C CA . THR A 1 747 ? 15.084 -10.673 29.442 1.00 68.69 747 THR A CA 1
ATOM 5968 C C . THR A 1 747 ? 14.009 -11.741 29.627 1.00 68.69 747 THR A C 1
ATOM 5970 O O . THR A 1 747 ? 13.838 -12.250 30.737 1.00 68.69 747 THR A O 1
ATOM 5973 N N . TYR A 1 748 ? 13.301 -12.089 28.553 1.00 79.06 748 TYR A N 1
ATOM 5974 C CA . TYR A 1 748 ? 12.333 -13.185 28.542 1.00 79.06 748 TYR A CA 1
ATOM 5975 C C . TYR A 1 748 ? 13.042 -14.497 28.212 1.00 79.06 748 TYR A C 1
ATOM 5977 O O . TYR A 1 748 ? 13.697 -14.621 27.180 1.00 79.06 748 TYR A O 1
ATOM 5985 N N . GLU A 1 749 ? 12.917 -15.493 29.085 1.00 80.38 749 GLU A N 1
ATOM 5986 C CA . GLU A 1 749 ? 13.407 -16.840 28.810 1.00 80.38 749 GLU A CA 1
ATOM 5987 C C . GLU A 1 749 ? 12.242 -17.799 28.549 1.00 80.38 749 GLU A C 1
ATOM 5989 O O . GLU A 1 749 ? 11.319 -17.903 29.355 1.00 80.38 749 GLU A O 1
ATOM 5994 N N . HIS A 1 750 ? 12.306 -18.547 27.450 1.00 85.31 750 HIS A N 1
ATOM 5995 C CA . HIS A 1 750 ? 11.227 -19.434 27.015 1.00 85.31 750 HIS A CA 1
ATOM 5996 C C . HIS A 1 750 ? 11.080 -20.664 27.914 1.00 85.31 750 HIS A C 1
ATOM 5998 O O . HIS A 1 750 ? 12.059 -21.354 28.215 1.00 85.31 750 HIS A O 1
ATOM 6004 N N . GLY A 1 751 ? 9.844 -20.954 28.320 1.00 89.56 751 GLY A N 1
ATOM 6005 C CA . GLY A 1 751 ? 9.530 -22.062 29.217 1.00 89.56 751 GLY A CA 1
ATOM 6006 C C . GLY A 1 751 ? 10.049 -21.856 30.643 1.00 89.56 751 GLY A C 1
ATOM 6007 O O . GLY A 1 751 ? 10.953 -21.059 30.904 1.00 89.56 751 GLY A O 1
ATOM 6008 N N . PHE A 1 752 ? 9.512 -22.620 31.587 1.00 92.00 752 PHE A N 1
ATOM 6009 C CA . PHE A 1 752 ? 9.968 -22.617 32.981 1.00 92.00 752 PHE A CA 1
ATOM 6010 C C . PHE A 1 752 ? 10.722 -23.903 33.309 1.00 92.00 752 PHE A C 1
ATOM 6012 O O . PHE A 1 752 ? 10.451 -24.948 32.725 1.00 92.00 752 PHE A O 1
ATOM 6019 N N . ARG A 1 753 ? 11.689 -23.845 34.229 1.00 92.19 753 ARG A N 1
ATOM 6020 C CA . ARG A 1 753 ? 12.461 -25.028 34.646 1.00 92.19 753 ARG A CA 1
ATOM 6021 C C . ARG A 1 753 ? 11.544 -26.038 35.339 1.00 92.19 753 ARG A C 1
ATOM 6023 O O . ARG A 1 753 ? 10.665 -25.641 36.091 1.00 92.19 753 ARG A O 1
ATOM 6030 N N . VAL A 1 754 ? 11.776 -27.334 35.133 1.00 93.19 754 VAL A N 1
ATOM 6031 C CA . VAL A 1 754 ? 11.014 -28.407 35.810 1.00 93.19 754 VAL A CA 1
ATOM 6032 C C . VAL A 1 754 ? 11.166 -28.326 37.337 1.00 93.19 754 VAL A C 1
ATOM 6034 O O . VAL A 1 754 ? 10.222 -28.576 38.082 1.00 93.19 754 VAL A O 1
ATOM 6037 N N . GLY A 1 755 ? 12.351 -27.950 37.812 1.00 92.00 755 GLY A N 1
ATOM 6038 C CA . GLY A 1 755 ? 12.680 -27.864 39.229 1.00 92.00 755 GLY A CA 1
ATOM 6039 C C . GLY A 1 755 ? 14.086 -27.317 39.444 1.00 92.00 755 GLY A C 1
ATOM 6040 O O . GLY A 1 755 ? 14.737 -26.853 38.504 1.00 92.00 755 GLY A O 1
ATOM 6041 N N . PHE A 1 756 ? 14.569 -27.399 40.679 1.00 90.38 756 PHE A N 1
ATOM 6042 C CA . PHE A 1 756 ? 15.918 -26.986 41.051 1.00 90.38 756 PHE A CA 1
ATOM 6043 C C . PHE A 1 756 ? 16.508 -27.898 42.130 1.00 90.38 756 PHE A C 1
ATOM 6045 O O . PHE A 1 756 ? 15.808 -28.645 42.814 1.00 90.38 756 PHE A O 1
ATOM 6052 N N . LYS A 1 757 ? 17.830 -27.825 42.284 1.00 89.25 757 LYS A N 1
ATOM 6053 C CA . LYS A 1 757 ? 18.580 -28.542 43.316 1.00 89.25 757 LYS A CA 1
ATOM 6054 C C . LYS A 1 757 ? 18.986 -27.565 44.412 1.00 89.25 757 LYS A C 1
ATOM 6056 O O . LYS A 1 757 ? 19.583 -26.532 44.115 1.00 89.25 757 LYS A O 1
ATOM 6061 N N . GLY A 1 758 ? 18.680 -27.890 45.662 1.00 84.25 758 GLY A N 1
ATOM 6062 C CA . GLY A 1 758 ? 18.945 -27.024 46.813 1.00 84.25 758 GLY A CA 1
ATOM 6063 C C . GLY A 1 758 ? 19.298 -27.820 48.064 1.00 84.25 758 GLY A C 1
ATOM 6064 O O . GLY A 1 758 ? 19.201 -29.045 48.079 1.00 84.25 758 GLY A O 1
ATOM 6065 N N . SER A 1 759 ? 19.716 -27.127 49.115 1.00 81.12 759 SER A N 1
ATOM 6066 C CA . SER A 1 759 ? 19.960 -27.703 50.440 1.00 81.12 759 SER A CA 1
ATOM 6067 C C . SER A 1 759 ? 19.212 -26.884 51.484 1.00 81.12 759 SER A C 1
ATOM 6069 O O . SER A 1 759 ? 19.148 -25.661 51.364 1.00 81.12 759 SER A O 1
ATOM 6071 N N . TYR A 1 760 ? 18.672 -27.544 52.507 1.00 77.62 760 TYR A N 1
ATOM 6072 C CA . TYR A 1 760 ? 18.106 -26.845 53.660 1.00 77.62 760 TYR A CA 1
ATOM 6073 C C . TYR A 1 760 ? 19.204 -26.138 54.454 1.00 77.62 760 TYR A C 1
ATOM 6075 O O . TYR A 1 760 ? 20.352 -26.591 54.489 1.00 77.62 760 TYR A O 1
ATOM 6083 N N . GLU A 1 761 ? 18.844 -25.031 55.094 1.00 70.19 761 GLU A N 1
ATOM 6084 C CA . GLU A 1 761 ? 19.746 -24.256 55.940 1.00 70.19 761 GLU A CA 1
ATOM 6085 C C . GLU A 1 761 ? 20.331 -25.165 57.042 1.00 70.19 761 GLU A C 1
ATOM 6087 O O . GLU A 1 761 ? 19.597 -25.783 57.811 1.00 70.19 761 GLU A O 1
ATOM 6092 N N . GLY A 1 762 ? 21.659 -25.341 57.054 1.00 65.69 762 GLY A N 1
ATOM 6093 C CA . GLY A 1 762 ? 22.362 -26.242 57.982 1.00 65.69 762 GLY A CA 1
ATOM 6094 C C . GLY A 1 762 ? 22.616 -27.682 57.494 1.00 65.69 762 GLY A C 1
ATOM 6095 O O . GLY A 1 762 ? 23.369 -28.401 58.151 1.00 65.69 762 GLY A O 1
ATOM 6096 N N . SER A 1 763 ? 22.088 -28.107 56.337 1.00 73.06 763 SER A N 1
ATOM 6097 C CA . SER A 1 763 ? 22.386 -29.417 55.724 1.00 73.06 763 SER A CA 1
ATOM 6098 C C . SER A 1 763 ? 23.317 -29.291 54.511 1.00 73.06 763 SER A C 1
ATOM 6100 O O . SER A 1 763 ? 23.159 -28.401 53.679 1.00 73.06 763 SER A O 1
ATOM 6102 N N . LYS A 1 764 ? 24.287 -30.208 54.371 1.00 70.62 764 LYS A N 1
ATOM 6103 C CA . LYS A 1 764 ? 25.140 -30.324 53.167 1.00 70.62 764 LYS A CA 1
ATOM 6104 C C . LYS A 1 764 ? 24.524 -31.206 52.075 1.00 70.62 764 LYS A C 1
ATOM 6106 O O . LYS A 1 764 ? 25.075 -31.286 50.975 1.00 70.62 764 LYS A O 1
ATOM 6111 N N . GLU A 1 765 ? 23.423 -31.892 52.369 1.00 79.06 765 GLU A N 1
ATOM 6112 C CA . GLU A 1 765 ? 22.783 -32.805 51.428 1.00 79.06 765 GLU A CA 1
ATOM 6113 C C . GLU A 1 765 ? 21.952 -32.022 50.404 1.00 79.06 765 GLU A C 1
ATOM 6115 O O . GLU A 1 765 ? 21.077 -31.229 50.755 1.00 79.06 765 GLU A O 1
ATOM 6120 N N . LYS A 1 766 ? 22.255 -32.222 49.116 1.00 80.31 766 LYS A N 1
ATOM 6121 C CA . LYS A 1 766 ? 21.536 -31.576 48.016 1.00 80.31 766 LYS A CA 1
ATOM 6122 C C . LYS A 1 766 ? 20.312 -32.404 47.645 1.00 80.31 766 LYS A C 1
ATOM 6124 O O . LYS A 1 766 ? 20.459 -33.485 47.076 1.00 80.31 766 LYS A O 1
ATOM 6129 N N . LYS A 1 767 ? 19.127 -31.861 47.897 1.00 87.88 767 LYS A N 1
ATOM 6130 C CA . LYS A 1 767 ? 17.842 -32.451 47.523 1.00 87.88 767 LYS A CA 1
ATOM 6131 C C . LYS A 1 767 ? 17.275 -31.827 46.247 1.00 87.88 767 LYS A C 1
ATOM 6133 O O . LYS A 1 767 ? 17.722 -30.770 45.793 1.00 87.88 767 LYS A O 1
ATOM 6138 N N . TYR A 1 768 ? 16.315 -32.529 45.650 1.00 90.50 768 TYR A N 1
ATOM 6139 C CA . TYR A 1 768 ? 15.650 -32.148 44.405 1.00 90.50 768 TYR A CA 1
ATOM 6140 C C . TYR A 1 768 ? 14.257 -31.611 44.704 1.00 90.50 768 TYR A C 1
ATOM 6142 O O . TYR A 1 768 ? 13.452 -32.305 45.327 1.00 90.50 768 TYR A O 1
ATOM 6150 N N . PHE A 1 769 ? 13.980 -30.406 44.217 1.00 91.56 769 PHE A N 1
ATOM 6151 C CA . PHE A 1 769 ? 12.707 -29.721 44.396 1.00 91.56 769 PHE A CA 1
ATOM 6152 C C . PHE A 1 769 ? 12.036 -29.492 43.048 1.00 91.56 769 PHE A C 1
ATOM 6154 O O . PHE A 1 769 ? 12.699 -29.120 42.078 1.00 91.56 769 PHE A O 1
ATOM 6161 N N . ILE A 1 770 ? 10.725 -29.710 42.981 1.00 92.69 770 ILE A N 1
ATOM 6162 C CA . ILE A 1 770 ? 9.930 -29.541 41.758 1.00 92.69 770 ILE A CA 1
ATOM 6163 C C . ILE A 1 770 ? 9.164 -28.220 41.790 1.00 92.69 770 ILE A C 1
ATOM 6165 O O . ILE A 1 770 ? 8.659 -27.815 42.837 1.00 92.69 770 ILE A O 1
ATOM 6169 N N . HIS A 1 771 ? 9.046 -27.561 40.638 1.00 93.19 771 HIS A N 1
ATOM 6170 C CA . HIS A 1 771 ? 8.121 -26.446 40.480 1.00 93.19 771 HIS A CA 1
ATOM 6171 C C . HIS A 1 771 ? 6.707 -26.987 40.254 1.00 93.19 771 HIS A C 1
ATOM 6173 O O . HIS A 1 771 ? 6.328 -27.323 39.132 1.00 93.19 771 HIS A O 1
ATOM 6179 N N . ASN A 1 772 ? 5.955 -27.134 41.344 1.00 91.19 772 ASN A N 1
ATOM 6180 C CA . ASN A 1 772 ? 4.592 -27.663 41.343 1.00 91.19 772 ASN A CA 1
ATOM 6181 C C . ASN A 1 772 ? 3.507 -26.583 41.463 1.00 91.19 772 ASN A C 1
ATOM 6183 O O . ASN A 1 772 ? 2.342 -26.895 41.235 1.00 91.19 772 ASN A O 1
ATOM 6187 N N . HIS A 1 773 ? 3.876 -25.338 41.774 1.00 90.50 773 HIS A N 1
ATOM 6188 C CA . HIS A 1 773 ? 2.961 -24.201 41.782 1.00 90.50 773 HIS A CA 1
ATOM 6189 C C . HIS A 1 773 ? 3.361 -23.192 40.695 1.00 90.50 773 HIS A C 1
ATOM 6191 O O . HIS A 1 773 ? 4.489 -22.694 40.700 1.00 90.50 773 HIS A O 1
ATOM 6197 N N . LEU A 1 774 ? 2.460 -22.889 39.758 1.00 92.44 774 LEU A N 1
ATOM 6198 C CA . LEU A 1 774 ? 2.727 -21.981 38.635 1.00 92.44 774 LEU A CA 1
ATOM 6199 C C . LEU A 1 774 ? 1.859 -20.727 38.724 1.00 92.44 774 LEU A C 1
ATOM 6201 O O . LEU A 1 774 ? 0.647 -20.805 38.567 1.00 92.44 774 LEU A O 1
ATOM 6205 N N . SER A 1 775 ? 2.472 -19.561 38.916 1.00 91.44 775 SER A N 1
ATOM 6206 C CA . SER A 1 775 ? 1.745 -18.290 38.883 1.00 91.44 775 SER A CA 1
ATOM 6207 C C . SER A 1 775 ? 1.824 -17.693 37.480 1.00 91.44 775 SER A C 1
ATOM 6209 O O . SER A 1 775 ? 2.882 -17.223 37.052 1.00 91.44 775 SER A O 1
ATOM 6211 N N . PHE A 1 776 ? 0.728 -17.780 36.731 1.00 93.88 776 PHE A N 1
ATOM 6212 C CA . PHE A 1 776 ? 0.611 -17.246 35.382 1.00 93.88 776 PHE A CA 1
ATOM 6213 C C . PHE A 1 776 ? 0.174 -15.789 35.415 1.00 93.88 776 PHE A C 1
ATOM 6215 O O . PHE A 1 776 ? -0.771 -15.417 36.109 1.00 93.88 776 PHE A O 1
ATOM 6222 N N . ARG A 1 777 ? 0.822 -14.973 34.586 1.00 92.44 777 ARG A N 1
ATOM 6223 C CA . ARG A 1 777 ? 0.400 -13.604 34.324 1.00 92.44 777 ARG A CA 1
ATOM 6224 C C . ARG A 1 777 ? 0.102 -13.448 32.842 1.00 92.44 777 ARG A C 1
ATOM 6226 O O . ARG A 1 777 ? 0.999 -13.533 32.002 1.00 92.44 777 ARG A O 1
ATOM 6233 N N . VAL A 1 778 ? -1.168 -13.231 32.522 1.00 93.94 778 VAL A N 1
ATOM 6234 C CA . VAL A 1 778 ? -1.626 -13.004 31.150 1.00 93.94 778 VAL A CA 1
ATOM 6235 C C . VAL A 1 778 ? -1.695 -11.502 30.925 1.00 93.94 778 VAL A C 1
ATOM 6237 O O . VAL A 1 778 ? -2.476 -10.797 31.566 1.00 93.94 778 VAL A O 1
ATOM 6240 N N . MET A 1 779 ? -0.847 -11.003 30.029 1.00 93.19 779 MET A N 1
ATOM 6241 C CA . MET A 1 779 ? -0.910 -9.614 29.602 1.00 93.19 779 MET A CA 1
ATOM 6242 C C . MET A 1 779 ? -1.903 -9.483 28.460 1.00 93.19 779 MET A C 1
ATOM 6244 O O . MET A 1 779 ? -1.822 -10.217 27.470 1.00 93.19 779 MET A O 1
ATOM 6248 N N . TYR A 1 780 ? -2.819 -8.536 28.586 1.00 92.75 780 TYR A N 1
ATOM 6249 C CA . TYR A 1 780 ? -3.816 -8.266 27.565 1.00 92.75 780 TYR A CA 1
ATOM 6250 C C . TYR A 1 780 ? -3.819 -6.787 27.199 1.00 92.75 780 TYR A C 1
ATOM 6252 O O . TYR A 1 780 ? -3.519 -5.924 28.020 1.00 92.75 780 TYR A O 1
ATOM 6260 N N . HIS A 1 781 ? -4.140 -6.517 25.943 1.00 91.12 781 HIS A N 1
ATOM 6261 C CA . HIS A 1 781 ? -4.436 -5.186 25.455 1.00 91.12 781 HIS A CA 1
ATOM 6262 C C . HIS A 1 781 ? -5.944 -5.089 25.311 1.00 91.12 781 HIS A C 1
ATOM 6264 O O . HIS A 1 781 ? -6.541 -5.873 24.563 1.00 91.12 781 HIS A O 1
ATOM 6270 N N . ARG A 1 782 ? -6.558 -4.182 26.064 1.00 84.81 782 ARG A N 1
ATOM 6271 C CA . ARG A 1 782 ? -7.986 -3.922 25.957 1.00 84.81 782 ARG A CA 1
ATOM 6272 C C . ARG A 1 782 ? -8.217 -3.020 24.759 1.00 84.81 782 ARG A C 1
ATOM 6274 O O . ARG A 1 782 ? -7.616 -1.953 24.657 1.00 84.81 782 ARG A O 1
ATOM 6281 N N . ASP A 1 783 ? -9.061 -3.468 23.847 1.00 75.69 783 ASP A N 1
ATOM 6282 C CA . ASP A 1 783 ? -9.541 -2.626 22.771 1.00 75.69 783 ASP A CA 1
ATOM 6283 C C . ASP A 1 783 ? -10.612 -1.690 23.339 1.00 75.69 783 ASP A C 1
ATOM 6285 O O . ASP A 1 783 ? -11.659 -2.133 23.816 1.00 75.69 783 ASP A O 1
ATOM 6289 N N . GLN A 1 784 ? -10.309 -0.394 23.351 1.00 65.81 784 GLN A N 1
ATOM 6290 C CA . GLN A 1 784 ? -11.153 0.622 23.982 1.00 65.81 784 GLN A CA 1
ATOM 6291 C C . GLN A 1 784 ? -12.491 0.810 23.246 1.00 65.81 784 GLN A C 1
ATOM 6293 O O . GLN A 1 784 ? -13.429 1.333 23.839 1.00 65.81 784 GLN A O 1
ATOM 6298 N N . GLU A 1 785 ? -12.599 0.349 21.994 1.00 63.25 785 GLU A N 1
ATOM 6299 C CA . GLU A 1 785 ? -13.807 0.476 21.169 1.00 63.25 785 GLU A CA 1
ATOM 6300 C C . GLU A 1 785 ? -14.788 -0.701 21.324 1.00 63.25 785 GLU A C 1
ATOM 6302 O O . GLU A 1 785 ? -15.998 -0.498 21.267 1.00 63.25 785 GLU A O 1
ATOM 6307 N N . SER A 1 786 ? -14.298 -1.930 21.528 1.00 65.00 786 SER A N 1
ATOM 6308 C CA . SER A 1 786 ? -15.121 -3.156 21.492 1.00 65.00 786 SER A CA 1
ATOM 6309 C C . SER A 1 786 ? -15.307 -3.845 22.851 1.00 65.00 786 SER A C 1
ATOM 6311 O O . SER A 1 786 ? -15.960 -4.887 22.927 1.00 65.00 786 SER A O 1
ATOM 6313 N N . ASP A 1 787 ? -14.692 -3.308 23.913 1.00 69.50 787 ASP A N 1
ATOM 6314 C CA . ASP A 1 787 ? -14.510 -3.942 25.235 1.00 69.50 787 ASP A CA 1
ATOM 6315 C C . ASP A 1 787 ? -13.897 -5.359 25.180 1.00 69.50 787 ASP A C 1
ATOM 6317 O O . ASP A 1 787 ? -13.854 -6.103 26.165 1.00 69.50 787 ASP A O 1
ATOM 6321 N N . SER A 1 788 ? -13.393 -5.746 24.008 1.00 82.31 788 SER A N 1
ATOM 6322 C CA . SER A 1 788 ? -12.719 -7.010 23.798 1.00 82.31 788 SER A CA 1
ATOM 6323 C C . SER A 1 788 ? -11.261 -6.883 24.213 1.00 82.31 788 SER A C 1
ATOM 6325 O O . SER A 1 788 ? -10.632 -5.827 24.142 1.00 82.31 788 SER A O 1
ATOM 6327 N N . SER A 1 789 ? -10.708 -7.975 24.712 1.00 89.56 789 SER A N 1
ATOM 6328 C CA . SER A 1 789 ? -9.337 -8.025 25.182 1.00 89.56 789 SER A CA 1
ATOM 6329 C C . SER A 1 789 ? -8.544 -9.006 24.337 1.00 89.56 789 SER A C 1
ATOM 6331 O O . SER A 1 789 ? -8.944 -10.149 24.116 1.00 89.56 789 SER A O 1
ATOM 6333 N N . ARG A 1 790 ? -7.386 -8.555 23.863 1.00 91.31 790 ARG A N 1
ATOM 6334 C CA . ARG A 1 790 ? -6.466 -9.348 23.046 1.00 91.31 790 ARG A CA 1
ATOM 6335 C C . ARG A 1 790 ? -5.269 -9.754 23.880 1.00 91.31 790 ARG A C 1
ATOM 6337 O O . ARG A 1 790 ? -4.691 -8.925 24.575 1.00 91.31 790 ARG A O 1
ATOM 6344 N N . ILE A 1 791 ? -4.850 -11.012 23.790 1.00 90.94 791 ILE A N 1
ATOM 6345 C CA . ILE A 1 791 ? -3.688 -11.499 24.542 1.00 90.94 791 ILE A CA 1
ATOM 6346 C C . ILE A 1 791 ? -2.403 -11.025 23.855 1.00 90.94 791 ILE A C 1
ATOM 6348 O O . ILE A 1 791 ? -2.160 -11.304 22.675 1.00 90.94 791 ILE A O 1
ATOM 6352 N N . VAL A 1 792 ? -1.571 -10.312 24.614 1.00 90.25 792 VAL A N 1
ATOM 6353 C CA . VAL A 1 792 ? -0.323 -9.697 24.132 1.00 90.25 792 VAL A CA 1
ATOM 6354 C C . VAL A 1 792 ? 0.914 -10.149 24.902 1.00 90.25 792 VAL A C 1
ATOM 6356 O O . VAL A 1 792 ? 2.029 -9.884 24.470 1.00 90.25 792 VAL A O 1
ATOM 6359 N N . GLY A 1 793 ? 0.744 -10.888 25.998 1.00 90.56 793 GLY A N 1
ATOM 6360 C CA . GLY A 1 793 ? 1.849 -11.522 26.706 1.00 90.56 793 GLY A CA 1
ATOM 6361 C C . GLY A 1 793 ? 1.397 -12.663 27.607 1.00 90.56 793 GLY A C 1
ATOM 6362 O O . GLY A 1 793 ? 0.258 -12.720 28.065 1.00 90.56 793 GLY A O 1
ATOM 6363 N N . PHE A 1 794 ? 2.315 -13.585 27.851 1.00 93.25 794 PHE A N 1
ATOM 6364 C CA . PHE A 1 794 ? 2.112 -14.798 28.627 1.00 93.25 794 PHE A CA 1
ATOM 6365 C C . PHE A 1 794 ? 3.371 -15.107 29.443 1.00 93.25 794 PHE A C 1
ATOM 6367 O O . PHE A 1 794 ? 4.369 -15.620 28.924 1.00 93.25 794 PHE A O 1
ATOM 6374 N N . GLU A 1 795 ? 3.318 -14.760 30.726 1.00 92.69 795 GLU A N 1
ATOM 6375 C CA . GLU A 1 795 ? 4.416 -14.895 31.680 1.00 92.69 795 GLU A CA 1
ATOM 6376 C C . GLU A 1 795 ? 4.094 -15.961 32.733 1.00 92.69 795 GLU A C 1
ATOM 6378 O O . GLU A 1 795 ? 2.931 -16.190 33.073 1.00 92.69 795 GLU A O 1
ATOM 6383 N N . VAL A 1 796 ? 5.128 -16.595 33.287 1.00 92.81 796 VAL A N 1
ATOM 6384 C CA . VAL A 1 796 ? 4.987 -17.540 34.401 1.00 92.81 796 VAL A CA 1
ATOM 6385 C C . VAL A 1 796 ? 6.070 -17.337 35.455 1.00 92.81 796 VAL A C 1
ATOM 6387 O O . VAL A 1 796 ? 7.250 -17.174 35.138 1.00 92.81 796 VAL A O 1
ATOM 6390 N N . THR A 1 797 ? 5.666 -17.406 36.721 1.00 91.19 797 THR A N 1
ATOM 6391 C CA . THR A 1 797 ? 6.561 -17.468 37.880 1.00 91.19 797 THR A CA 1
ATOM 6392 C C . THR A 1 797 ? 6.452 -18.856 38.517 1.00 91.19 797 THR A C 1
ATOM 6394 O O . THR A 1 797 ? 5.422 -19.173 39.118 1.00 91.19 797 THR A O 1
ATOM 6397 N N . PRO A 1 798 ? 7.471 -19.719 38.355 1.00 91.38 798 PRO A N 1
ATOM 6398 C CA . PRO A 1 798 ? 7.440 -21.076 38.883 1.00 91.38 798 PRO A CA 1
ATOM 6399 C C . PRO A 1 798 ? 7.890 -21.112 40.352 1.00 91.38 798 PRO A C 1
ATOM 6401 O O . PRO A 1 798 ? 8.998 -20.694 40.684 1.00 91.38 798 PRO A O 1
ATOM 6404 N N . ASN A 1 799 ? 7.069 -21.692 41.226 1.00 88.75 799 ASN A N 1
ATOM 6405 C CA . ASN A 1 799 ? 7.330 -21.840 42.659 1.00 88.75 799 ASN A CA 1
ATOM 6406 C C . ASN A 1 799 ? 7.299 -23.321 43.070 1.00 88.75 799 ASN A C 1
ATOM 6408 O O . ASN A 1 799 ? 6.694 -24.159 42.401 1.00 88.75 799 ASN A O 1
ATOM 6412 N N . SER A 1 800 ? 7.991 -23.651 44.161 1.00 89.31 800 SER A N 1
ATOM 6413 C CA . SER A 1 800 ? 7.978 -24.989 44.764 1.00 89.31 800 SER A CA 1
ATOM 6414 C C . SER A 1 800 ? 7.330 -24.895 46.137 1.00 89.31 800 SER A C 1
ATOM 6416 O O . SER A 1 800 ? 7.837 -24.167 46.987 1.00 89.31 800 SER A O 1
ATOM 6418 N N . VAL A 1 801 ? 6.213 -25.595 46.341 1.00 87.25 801 VAL A N 1
ATOM 6419 C CA . VAL A 1 801 ? 5.391 -25.482 47.555 1.00 87.25 801 VAL A CA 1
ATOM 6420 C C . VAL A 1 801 ? 4.927 -26.863 47.996 1.00 87.25 801 VAL A C 1
ATOM 6422 O O . VAL A 1 801 ? 4.235 -27.556 47.254 1.00 87.25 801 VAL A O 1
ATOM 6425 N N . LEU A 1 802 ? 5.276 -27.263 49.215 1.00 87.25 802 LEU A N 1
ATOM 6426 C CA . LEU A 1 802 ? 4.719 -28.451 49.853 1.00 87.25 802 LEU A CA 1
ATOM 6427 C C . LEU A 1 802 ? 3.292 -28.143 50.323 1.00 87.25 802 LEU A C 1
ATOM 6429 O O . LEU A 1 802 ? 3.103 -27.430 51.305 1.00 87.25 802 LEU A O 1
ATOM 6433 N N . HIS A 1 803 ? 2.288 -28.654 49.609 1.00 85.31 803 HIS A N 1
ATOM 6434 C CA . HIS A 1 803 ? 0.888 -28.390 49.933 1.00 85.31 803 HIS A CA 1
ATOM 6435 C C . HIS A 1 803 ? 0.354 -29.331 51.019 1.00 85.31 803 HIS A C 1
ATOM 6437 O O . HIS A 1 803 ? 0.333 -30.546 50.841 1.00 85.31 803 HIS A O 1
ATOM 6443 N N . GLU A 1 804 ? -0.154 -28.759 52.110 1.00 81.62 804 GLU A N 1
ATOM 6444 C CA . GLU A 1 804 ? -0.883 -29.484 53.155 1.00 81.62 804 GLU A CA 1
ATOM 6445 C C . GLU A 1 804 ? -2.406 -29.402 52.947 1.00 81.62 804 GLU A C 1
ATOM 6447 O O . GLU A 1 804 ? -2.935 -28.405 52.439 1.00 81.62 804 GLU A O 1
ATOM 6452 N N . TYR A 1 805 ? -3.110 -30.465 53.342 1.00 82.62 805 TYR A N 1
ATOM 6453 C CA . TYR A 1 805 ? -4.568 -30.588 53.296 1.00 82.62 805 TYR A CA 1
ATOM 6454 C C . TYR A 1 805 ? -5.053 -31.554 54.390 1.00 82.62 805 TYR A C 1
ATOM 6456 O O . TYR A 1 805 ? -4.292 -32.408 54.840 1.00 82.62 805 TYR A O 1
ATOM 6464 N N . LYS A 1 806 ? -6.304 -31.399 54.852 1.00 74.88 806 LYS A N 1
ATOM 6465 C CA . LYS A 1 806 ? -6.890 -32.264 55.898 1.00 74.88 806 LYS A CA 1
ATOM 6466 C C . LYS A 1 806 ? -7.476 -33.547 55.302 1.00 74.88 806 LYS A C 1
ATOM 6468 O O . LYS A 1 806 ? -6.947 -34.620 55.555 1.00 74.88 806 LYS A O 1
ATOM 6473 N N . ASP A 1 807 ? -8.507 -33.401 54.469 1.00 74.94 807 ASP A N 1
ATOM 6474 C CA . ASP A 1 807 ? -9.188 -34.484 53.749 1.00 74.94 807 ASP A CA 1
ATOM 6475 C C . ASP A 1 807 ? -9.242 -34.140 52.251 1.00 74.94 807 ASP A C 1
ATOM 6477 O O . ASP A 1 807 ? -9.519 -32.995 51.887 1.00 74.94 807 ASP A O 1
ATOM 6481 N N . TRP A 1 808 ? -8.947 -35.109 51.376 1.00 79.25 808 TRP A N 1
ATOM 6482 C CA . TRP A 1 808 ? -8.924 -34.899 49.923 1.00 79.25 808 TRP A CA 1
ATOM 6483 C C . TRP A 1 808 ? -10.282 -35.223 49.291 1.00 79.25 808 TRP A C 1
ATOM 6485 O O . TRP A 1 808 ? -10.670 -36.389 49.220 1.00 79.25 808 TRP A O 1
ATOM 6495 N N . ASP A 1 809 ? -10.967 -34.199 48.784 1.00 77.25 809 ASP A N 1
ATOM 6496 C CA . ASP A 1 809 ? -12.151 -34.332 47.929 1.00 77.25 809 ASP A CA 1
ATOM 6497 C C . ASP A 1 809 ? -11.731 -34.230 46.453 1.00 77.25 809 ASP A C 1
ATOM 6499 O O . ASP A 1 809 ? -11.109 -33.247 46.050 1.00 77.25 809 ASP A O 1
ATOM 6503 N N . GLU A 1 810 ? -12.065 -35.235 45.636 1.00 75.88 810 GLU A N 1
ATOM 6504 C CA . GLU A 1 810 ? -11.751 -35.227 44.200 1.00 75.88 810 GLU A CA 1
ATOM 6505 C C . GLU A 1 810 ? -12.529 -34.161 43.417 1.00 75.88 810 GLU A C 1
ATOM 6507 O O . GLU A 1 810 ? -12.042 -33.697 42.387 1.00 75.88 810 GLU A O 1
ATOM 6512 N N . ASN A 1 811 ? -13.701 -33.739 43.903 1.00 70.06 811 ASN A N 1
ATOM 6513 C CA . ASN A 1 811 ? -14.539 -32.758 43.214 1.00 70.06 811 ASN A CA 1
ATOM 6514 C C . ASN A 1 811 ? -14.251 -31.311 43.647 1.00 70.06 811 ASN A C 1
ATOM 6516 O O . ASN A 1 811 ? -14.511 -30.385 42.879 1.00 70.06 811 ASN A O 1
ATOM 6520 N N . ASN A 1 812 ? -13.734 -31.095 44.863 1.00 73.44 812 ASN A N 1
ATOM 6521 C CA . ASN A 1 812 ? -13.433 -29.759 45.391 1.00 73.44 812 ASN A CA 1
ATOM 6522 C C . ASN A 1 812 ? -12.281 -29.775 46.424 1.00 73.44 812 ASN A C 1
ATOM 6524 O O . ASN A 1 812 ? -12.516 -29.584 47.622 1.00 73.44 812 ASN A O 1
ATOM 6528 N N . PRO A 1 813 ? -11.029 -29.999 45.989 1.00 78.25 813 PRO A N 1
ATOM 6529 C CA . PRO A 1 813 ? -9.886 -30.119 46.893 1.00 78.25 813 PRO A CA 1
ATOM 6530 C C . PRO A 1 813 ? -9.599 -28.798 47.630 1.00 78.25 813 PRO A C 1
ATOM 6532 O O . PRO A 1 813 ? -9.407 -27.754 47.008 1.00 78.25 813 PRO A O 1
ATOM 6535 N N . GLN A 1 814 ? -9.542 -28.846 48.966 1.00 75.62 814 GLN A N 1
ATOM 6536 C CA . GLN A 1 814 ? -9.252 -27.699 49.839 1.00 75.62 814 GLN A CA 1
ATOM 6537 C C . GLN A 1 814 ? -7.836 -27.815 50.421 1.00 75.62 814 GLN A C 1
ATOM 6539 O O . GLN A 1 814 ? -7.542 -28.746 51.172 1.00 75.62 814 GLN A O 1
ATOM 6544 N N . LEU A 1 815 ? -6.963 -26.857 50.101 1.00 79.25 815 LEU A N 1
ATOM 6545 C CA . LEU A 1 815 ? -5.585 -26.800 50.602 1.00 79.25 815 LEU A CA 1
ATOM 6546 C C . LEU A 1 815 ? -5.472 -25.771 51.737 1.00 79.25 815 LEU A C 1
ATOM 6548 O O . LEU A 1 815 ? -6.059 -24.694 51.671 1.00 79.25 815 LEU A O 1
ATOM 6552 N N . THR A 1 816 ? -4.699 -26.071 52.784 1.00 74.12 816 THR A N 1
ATOM 6553 C CA . THR A 1 816 ? -4.444 -25.120 53.890 1.00 74.12 816 THR A CA 1
ATOM 6554 C C . THR A 1 816 ? -3.329 -24.131 53.565 1.00 74.12 816 THR A C 1
ATOM 6556 O O . THR A 1 816 ? -3.291 -23.028 54.098 1.00 74.12 816 THR A O 1
ATOM 6559 N N . THR A 1 817 ? -2.427 -24.528 52.673 1.00 73.94 817 THR A N 1
ATOM 6560 C CA . THR A 1 817 ? -1.243 -23.760 52.256 1.00 73.94 817 THR A CA 1
ATOM 6561 C C . THR A 1 817 ? -1.545 -22.679 51.223 1.00 73.94 817 THR A C 1
ATOM 6563 O O . THR A 1 817 ? -0.690 -21.845 50.945 1.00 73.94 817 THR A O 1
ATOM 6566 N N . CYS A 1 818 ? -2.731 -22.718 50.618 1.00 73.56 818 CYS A N 1
ATOM 6567 C CA . CYS A 1 818 ? -3.090 -21.927 49.453 1.00 73.56 818 CYS A CA 1
ATOM 6568 C C . CYS A 1 818 ? -4.627 -21.833 49.408 1.00 73.56 818 CYS A C 1
ATOM 6570 O O . CYS A 1 818 ? -5.300 -22.856 49.291 1.00 73.56 818 CYS A O 1
ATOM 6572 N N . ASN A 1 819 ? -5.190 -20.631 49.585 1.00 67.94 819 ASN A N 1
ATOM 6573 C CA . ASN A 1 819 ? -6.639 -20.389 49.626 1.00 67.94 819 ASN A CA 1
ATOM 6574 C C . ASN A 1 819 ? -7.027 -19.116 48.843 1.00 67.94 819 ASN A C 1
ATOM 6576 O O . ASN A 1 819 ? -6.169 -18.338 48.439 1.00 67.94 819 ASN A O 1
ATOM 6580 N N . LYS A 1 820 ? -8.332 -18.865 48.663 1.00 62.72 820 LYS A N 1
ATOM 6581 C CA . LYS A 1 820 ? -8.830 -17.667 47.952 1.00 62.72 820 LYS A CA 1
ATOM 6582 C C . LYS A 1 820 ? -8.461 -16.331 48.624 1.00 62.72 820 LYS A C 1
ATOM 6584 O O . LYS A 1 820 ? -8.441 -15.307 47.947 1.00 62.72 820 LYS A O 1
ATOM 6589 N N . ASP A 1 821 ? -8.156 -16.339 49.921 1.00 57.09 821 ASP A N 1
ATOM 6590 C CA . ASP A 1 821 ? -7.849 -15.136 50.709 1.00 57.09 821 ASP A CA 1
ATOM 6591 C C . ASP A 1 821 ? -6.343 -14.799 50.746 1.00 57.09 821 ASP A C 1
ATOM 6593 O O . ASP A 1 821 ? -5.953 -13.684 51.097 1.00 57.09 821 ASP A O 1
ATOM 6597 N N . THR A 1 822 ? -5.472 -15.727 50.337 1.00 58.72 822 THR A N 1
ATOM 6598 C CA . THR A 1 822 ? -4.015 -15.550 50.265 1.00 58.72 822 THR A CA 1
ATOM 6599 C C . THR A 1 822 ? -3.622 -15.058 48.874 1.00 58.72 822 THR A C 1
ATOM 6601 O O . THR A 1 822 ? -3.083 -15.788 48.054 1.00 58.72 822 THR A O 1
ATOM 6604 N N . LYS A 1 823 ? -3.880 -13.771 48.601 1.00 50.00 823 LYS A N 1
ATOM 6605 C CA . LYS A 1 823 ? -3.640 -13.132 47.287 1.00 50.00 823 LYS A CA 1
ATOM 6606 C C . LYS A 1 823 ? -2.187 -13.163 46.779 1.00 50.00 823 LYS A C 1
ATOM 6608 O O . LYS A 1 823 ? -1.968 -12.825 45.626 1.00 50.00 823 LYS A O 1
ATOM 6613 N N . ASN A 1 824 ? -1.205 -13.522 47.608 1.00 51.41 824 ASN A N 1
ATOM 6614 C CA . ASN A 1 824 ? 0.201 -13.649 47.218 1.00 51.41 824 ASN A CA 1
ATOM 6615 C C . ASN A 1 824 ? 0.865 -14.778 48.024 1.00 51.41 824 ASN A C 1
ATOM 6617 O O . ASN A 1 824 ? 1.113 -14.615 49.218 1.00 51.41 824 ASN A O 1
ATOM 66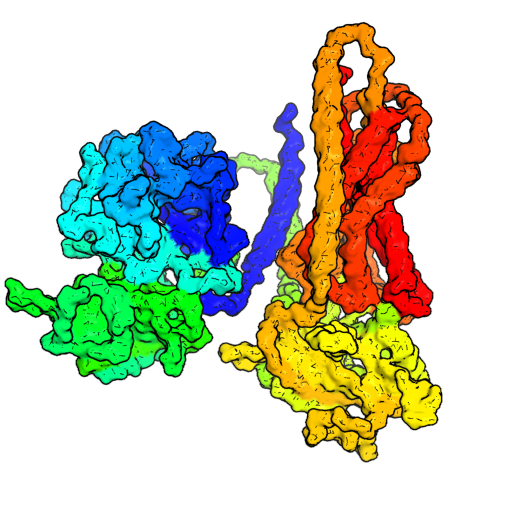21 N N . LEU A 1 825 ? 1.218 -15.890 47.371 1.00 53.34 825 LEU A N 1
ATOM 6622 C CA . LEU A 1 825 ? 1.981 -17.005 47.966 1.00 53.34 825 LEU A CA 1
ATOM 6623 C C . LEU A 1 825 ? 3.455 -16.674 48.259 1.00 53.34 825 LEU A C 1
ATOM 6625 O O . LEU A 1 825 ? 4.191 -17.521 48.760 1.00 53.34 825 LEU A O 1
ATOM 6629 N N . ILE A 1 826 ? 3.902 -15.441 47.993 1.00 49.56 826 ILE A N 1
ATOM 6630 C CA . ILE A 1 826 ? 5.247 -14.965 48.338 1.00 49.56 826 ILE A CA 1
ATOM 6631 C C . ILE A 1 826 ? 5.285 -14.608 49.834 1.00 49.56 826 ILE A C 1
ATOM 6633 O O . ILE A 1 826 ? 5.405 -13.446 50.217 1.00 49.56 826 ILE A O 1
ATOM 6637 N N . GLN A 1 827 ? 5.152 -15.608 50.701 1.00 47.22 827 GLN A N 1
ATOM 6638 C CA . GLN A 1 827 ? 5.580 -15.496 52.092 1.00 47.22 827 GLN A CA 1
ATOM 6639 C C . GLN A 1 827 ? 6.843 -16.330 52.276 1.00 47.22 827 GLN A C 1
ATOM 6641 O O . GLN A 1 827 ? 6.888 -17.502 51.920 1.00 47.22 827 GLN A O 1
ATOM 6646 N N . SER A 1 828 ? 7.863 -15.719 52.873 1.00 44.56 828 SER A N 1
ATOM 6647 C CA . SER A 1 828 ? 9.216 -16.241 53.101 1.00 44.56 828 SER A CA 1
ATOM 6648 C C . SER A 1 828 ? 9.316 -17.520 53.964 1.00 44.56 828 SER A C 1
ATOM 6650 O O . SER A 1 828 ? 10.414 -17.875 54.374 1.00 44.56 828 SER A O 1
ATOM 6652 N N . ASN A 1 829 ? 8.199 -18.211 54.233 1.00 52.09 829 ASN A N 1
ATOM 6653 C CA . ASN A 1 829 ? 8.072 -19.355 55.144 1.00 52.09 829 ASN A CA 1
ATOM 6654 C C . ASN A 1 829 ? 7.518 -20.642 54.484 1.00 52.09 829 ASN A C 1
ATOM 6656 O O . ASN A 1 829 ? 7.200 -21.594 55.195 1.00 52.09 829 ASN A O 1
ATOM 6660 N N . THR A 1 830 ? 7.373 -20.718 53.155 1.00 66.12 830 THR A N 1
ATOM 6661 C CA . THR A 1 830 ? 6.859 -21.932 52.485 1.00 66.12 830 THR A CA 1
ATOM 6662 C C . THR A 1 830 ? 7.948 -22.990 52.287 1.00 66.12 830 THR A C 1
ATOM 6664 O O . THR A 1 830 ? 8.975 -22.722 51.661 1.00 66.12 830 THR A O 1
ATOM 6667 N N . VAL A 1 831 ? 7.714 -24.213 52.775 1.00 78.12 831 VAL A N 1
ATOM 6668 C CA . VAL A 1 831 ? 8.620 -25.357 52.574 1.00 78.12 831 VAL A CA 1
ATOM 6669 C C . VAL A 1 831 ? 8.529 -25.834 51.113 1.00 78.12 831 VAL A C 1
ATOM 6671 O O . VAL A 1 831 ? 7.418 -26.033 50.619 1.00 78.12 831 VAL A O 1
ATOM 6674 N N . PRO A 1 832 ? 9.654 -26.031 50.401 1.00 85.56 832 PRO A N 1
ATOM 6675 C CA . PRO A 1 832 ? 9.638 -26.487 49.012 1.00 85.56 832 PRO A CA 1
ATOM 6676 C C . PRO A 1 832 ? 9.247 -27.969 48.883 1.00 85.56 832 PRO A C 1
ATOM 6678 O O . PRO A 1 832 ? 9.530 -28.783 49.763 1.00 85.56 832 PRO A O 1
ATOM 6681 N N . GLN A 1 833 ? 8.627 -28.331 47.757 1.00 88.50 833 GLN A N 1
ATOM 6682 C CA . GLN A 1 833 ? 8.183 -29.697 47.467 1.00 88.50 833 GLN A CA 1
ATOM 6683 C C . GLN A 1 833 ? 9.352 -30.565 46.991 1.00 88.50 833 GLN A C 1
ATOM 6685 O O . GLN A 1 833 ? 9.865 -30.393 45.881 1.00 88.50 833 GLN A O 1
ATOM 6690 N N . GLU A 1 834 ? 9.742 -31.538 47.810 1.00 89.44 834 GLU A N 1
ATOM 6691 C CA . GLU A 1 834 ? 10.754 -32.540 47.464 1.00 89.44 834 GLU A CA 1
ATOM 6692 C C . GLU A 1 834 ? 10.219 -33.606 46.494 1.00 89.44 834 GLU A C 1
ATOM 6694 O O . GLU A 1 834 ? 9.057 -34.019 46.575 1.00 89.44 834 GLU A O 1
ATOM 6699 N N . VAL A 1 835 ? 11.102 -34.109 45.624 1.00 87.56 835 VAL A N 1
ATOM 6700 C CA . VAL A 1 835 ? 10.845 -35.255 44.736 1.00 87.56 835 VAL A CA 1
ATOM 6701 C C . VAL A 1 835 ? 11.394 -36.542 45.363 1.00 87.56 835 VAL A C 1
ATOM 6703 O O . VAL A 1 835 ? 12.580 -36.873 45.226 1.00 87.56 835 VAL A O 1
ATOM 6706 N N . GLU A 1 836 ? 10.527 -37.297 46.037 1.00 86.69 836 GLU A N 1
ATOM 6707 C CA . GLU A 1 836 ? 10.842 -38.590 46.661 1.00 86.69 836 GLU A CA 1
ATOM 6708 C C . GLU A 1 836 ? 9.775 -39.644 46.331 1.00 86.69 836 GLU A C 1
ATOM 6710 O O . GLU A 1 836 ? 8.614 -39.319 46.084 1.00 86.69 836 GLU A O 1
ATOM 6715 N N . GLU A 1 837 ? 10.186 -40.911 46.301 1.00 86.94 837 GLU A N 1
ATOM 6716 C CA . GLU A 1 837 ? 9.300 -42.043 46.023 1.00 86.94 837 GLU A CA 1
ATOM 6717 C C . GLU A 1 837 ? 8.227 -42.180 47.111 1.00 86.94 837 GLU A C 1
ATOM 6719 O O . GLU A 1 837 ? 8.501 -42.037 48.302 1.00 86.94 837 GLU A O 1
ATOM 6724 N N . GLY A 1 838 ? 6.990 -42.453 46.698 1.00 80.88 838 GLY A N 1
ATOM 6725 C CA . GLY A 1 838 ? 5.864 -42.673 47.601 1.00 80.88 838 GLY A CA 1
ATOM 6726 C C . GLY A 1 838 ? 5.220 -41.396 48.145 1.00 80.88 838 GLY A C 1
ATOM 6727 O O . GLY A 1 838 ? 4.103 -41.489 48.657 1.00 80.88 838 GLY A O 1
ATOM 6728 N N . LYS A 1 839 ? 5.859 -40.225 47.989 1.00 85.06 839 LYS A N 1
ATOM 6729 C CA . LYS A 1 839 ? 5.257 -38.919 48.295 1.00 85.06 839 LYS A CA 1
ATOM 6730 C C . LYS A 1 839 ? 4.273 -38.497 47.201 1.00 85.06 839 LYS A C 1
ATOM 6732 O O . LYS A 1 839 ? 4.369 -38.904 46.040 1.00 85.06 839 LYS A O 1
ATOM 6737 N N . GLU A 1 840 ? 3.315 -37.667 47.587 1.00 88.56 840 GLU A N 1
ATOM 6738 C CA . GLU A 1 840 ? 2.351 -37.064 46.672 1.00 88.56 840 GLU A CA 1
ATOM 6739 C C . GLU A 1 840 ? 2.791 -35.649 46.302 1.00 88.56 840 GLU A C 1
ATOM 6741 O O . GLU A 1 840 ? 3.286 -34.899 47.143 1.00 88.56 840 GLU A O 1
ATOM 6746 N N . ILE A 1 841 ? 2.605 -35.292 45.033 1.00 90.62 841 ILE A N 1
ATOM 6747 C CA . ILE A 1 841 ? 2.802 -33.939 44.521 1.00 90.62 841 ILE A CA 1
ATOM 6748 C C . ILE A 1 841 ? 1.433 -33.409 44.111 1.00 90.62 841 ILE A C 1
ATOM 6750 O O . ILE A 1 841 ? 0.752 -33.988 43.259 1.00 90.62 841 ILE A O 1
ATOM 6754 N N . VAL A 1 842 ? 1.039 -32.292 44.712 1.00 90.00 842 VAL A N 1
ATOM 6755 C CA . VAL A 1 842 ? -0.148 -31.539 44.305 1.00 90.00 842 VAL A CA 1
ATOM 6756 C C . VAL A 1 842 ? 0.309 -30.414 43.385 1.00 90.00 842 VAL A C 1
ATOM 6758 O O . VAL A 1 842 ? 1.173 -29.621 43.765 1.00 90.00 842 VAL A O 1
ATOM 6761 N N . PHE A 1 843 ? -0.245 -30.364 42.176 1.00 91.25 843 PHE A N 1
ATOM 6762 C CA . PHE A 1 843 ? 0.022 -29.297 41.216 1.00 91.25 843 PHE A CA 1
ATOM 6763 C C . PHE A 1 843 ? -1.061 -28.230 41.311 1.00 91.25 843 PHE A C 1
ATOM 6765 O O . PHE A 1 843 ? -2.254 -28.535 41.216 1.00 91.25 843 PHE A O 1
ATOM 6772 N N . THR A 1 844 ? -0.643 -26.982 41.472 1.00 90.56 844 THR A N 1
ATOM 6773 C CA . THR A 1 844 ? -1.533 -25.828 41.613 1.00 90.56 844 THR A CA 1
ATOM 6774 C C . THR A 1 844 ? -1.085 -24.686 40.706 1.00 90.56 844 THR A C 1
ATOM 6776 O O . THR A 1 844 ? 0.052 -24.660 40.225 1.00 90.56 844 THR A O 1
ATOM 6779 N N . TYR A 1 845 ? -1.982 -23.748 40.427 1.00 91.62 845 TYR A N 1
ATOM 6780 C CA . TYR A 1 845 ? -1.654 -22.565 39.644 1.00 91.62 845 TYR A CA 1
ATOM 6781 C C . TYR A 1 845 ? -2.481 -21.349 40.049 1.00 91.62 845 TYR A C 1
ATOM 6783 O O . TYR A 1 845 ? -3.616 -21.485 40.507 1.00 91.62 845 TYR A O 1
ATOM 6791 N N . ASP A 1 846 ? -1.903 -20.175 39.820 1.00 90.62 846 ASP A N 1
ATOM 6792 C CA . ASP A 1 846 ? -2.585 -18.889 39.909 1.00 90.62 846 ASP A CA 1
ATOM 6793 C C . ASP A 1 846 ? -2.694 -18.280 38.516 1.00 90.62 846 ASP A C 1
ATOM 6795 O O . ASP A 1 846 ? -1.810 -18.467 37.676 1.00 90.62 846 ASP A O 1
ATOM 6799 N N . VAL A 1 847 ? -3.749 -17.507 38.284 1.00 91.75 847 VAL A N 1
ATOM 6800 C CA . VAL A 1 847 ? -3.898 -16.695 37.076 1.00 91.75 847 VAL A CA 1
ATOM 6801 C C . VAL A 1 847 ? -4.153 -15.259 37.488 1.00 91.75 847 VAL A C 1
ATOM 6803 O O . VAL A 1 847 ? -5.107 -14.989 38.215 1.00 91.75 847 VAL A O 1
ATOM 6806 N N . ALA A 1 848 ? -3.308 -14.353 37.007 1.00 92.06 848 ALA A N 1
ATOM 6807 C CA . ALA A 1 848 ? -3.489 -12.918 37.139 1.00 92.06 848 ALA A CA 1
ATOM 6808 C C . ALA A 1 848 ? -3.507 -12.260 35.758 1.00 92.06 848 ALA A C 1
ATOM 6810 O O . ALA A 1 848 ? -2.652 -12.541 34.910 1.00 92.06 848 ALA A O 1
ATOM 6811 N N . PHE A 1 849 ? -4.440 -11.342 35.541 1.00 92.81 849 PHE A N 1
ATOM 6812 C CA . PHE A 1 849 ? -4.488 -10.546 34.319 1.00 92.81 849 PHE A CA 1
ATOM 6813 C C . PHE A 1 849 ? -3.835 -9.181 34.538 1.00 92.81 849 PHE A C 1
ATOM 6815 O O . PHE A 1 849 ? -4.013 -8.533 35.569 1.00 92.81 849 PHE A O 1
ATOM 6822 N N . LYS A 1 850 ? -3.037 -8.729 33.567 1.00 92.62 850 LYS A N 1
ATOM 6823 C CA . LYS A 1 850 ? -2.433 -7.394 33.590 1.00 92.62 850 LYS A CA 1
ATOM 6824 C C . LYS A 1 850 ? -2.670 -6.688 32.269 1.00 92.62 850 LYS A C 1
ATOM 6826 O O . LYS A 1 850 ? -2.257 -7.175 31.222 1.00 92.62 850 LYS A O 1
ATOM 6831 N N . GLU A 1 851 ? -3.268 -5.513 32.335 1.00 91.19 851 GLU A N 1
ATOM 6832 C CA . GLU A 1 851 ? -3.387 -4.656 31.166 1.00 91.19 851 GLU A CA 1
ATOM 6833 C C . GLU A 1 851 ? -2.001 -4.164 30.708 1.00 91.19 851 GLU A C 1
ATOM 6835 O O . GLU A 1 851 ? -1.107 -3.904 31.527 1.00 91.19 851 GLU A O 1
ATOM 6840 N N . SER A 1 852 ? -1.802 -4.107 29.393 1.00 88.25 852 SER A N 1
ATOM 6841 C CA . SER A 1 852 ? -0.557 -3.704 28.743 1.00 88.25 852 SER A CA 1
ATOM 6842 C C . SER A 1 852 ? -0.828 -2.781 27.555 1.00 88.25 852 SER A C 1
ATOM 6844 O O . SER A 1 852 ? -1.733 -3.014 26.754 1.00 88.25 852 SER A O 1
ATOM 6846 N N . GLU A 1 853 ? 0.030 -1.776 27.392 1.00 84.50 853 GLU A N 1
ATOM 6847 C CA . GLU A 1 853 ? 0.011 -0.821 26.272 1.00 84.50 853 GLU A CA 1
ATOM 6848 C C . GLU A 1 853 ? 0.469 -1.442 24.939 1.00 84.50 853 GLU A C 1
ATOM 6850 O O . GLU A 1 853 ? 0.329 -0.844 23.871 1.00 84.50 853 GLU A O 1
ATOM 6855 N N . ILE A 1 854 ? 1.047 -2.647 24.984 1.00 82.19 854 ILE A N 1
ATOM 6856 C CA . ILE A 1 854 ? 1.544 -3.344 23.796 1.00 82.19 854 ILE A CA 1
ATOM 6857 C C . ILE A 1 854 ? 0.354 -3.785 22.950 1.00 82.19 854 ILE A C 1
ATOM 6859 O O . ILE A 1 854 ? -0.443 -4.614 23.375 1.00 82.19 854 ILE A O 1
ATOM 6863 N N . LYS A 1 855 ? 0.264 -3.279 21.720 1.00 83.94 855 LYS A N 1
ATOM 6864 C CA . LYS A 1 855 ? -0.768 -3.692 20.763 1.00 83.94 855 LYS A CA 1
ATOM 6865 C C . LYS A 1 855 ? -0.542 -5.128 20.294 1.00 83.94 855 LYS A C 1
ATOM 6867 O O . LYS A 1 855 ? 0.598 -5.565 20.150 1.00 83.94 855 LYS A O 1
ATOM 6872 N N . TRP A 1 856 ? -1.622 -5.832 19.945 1.00 81.50 856 TRP A N 1
ATOM 6873 C CA . TRP A 1 856 ? -1.558 -7.222 19.469 1.00 81.50 856 TRP A CA 1
ATOM 6874 C C . TRP A 1 856 ? -0.593 -7.428 18.290 1.00 81.50 856 TRP A C 1
ATOM 6876 O O . TRP A 1 856 ? 0.113 -8.428 18.270 1.00 81.50 856 TRP A O 1
ATOM 6886 N N . ALA A 1 857 ? -0.484 -6.477 17.355 1.00 74.56 857 ALA A N 1
ATOM 6887 C CA . ALA A 1 857 ? 0.458 -6.577 16.233 1.00 74.56 857 ALA A CA 1
ATOM 6888 C C . ALA A 1 857 ? 1.938 -6.610 16.678 1.00 74.56 857 ALA A C 1
ATOM 6890 O O . ALA A 1 857 ? 2.742 -7.314 16.075 1.00 74.56 857 ALA A O 1
ATOM 6891 N N . SER A 1 858 ? 2.276 -5.921 17.772 1.00 77.19 858 SER A N 1
ATOM 6892 C CA . SER A 1 858 ? 3.633 -5.828 18.340 1.00 77.19 858 SER A CA 1
ATOM 6893 C C . SER A 1 858 ? 3.891 -6.834 19.467 1.00 77.19 858 SER A C 1
ATOM 6895 O O . SER A 1 858 ? 4.928 -6.792 20.124 1.00 77.19 858 SER A O 1
ATOM 6897 N N . ARG A 1 859 ? 2.963 -7.765 19.725 1.00 82.38 859 ARG A N 1
ATOM 6898 C CA . ARG A 1 859 ? 3.048 -8.687 20.874 1.00 82.38 859 ARG A CA 1
ATOM 6899 C C . ARG A 1 859 ? 4.251 -9.628 20.846 1.00 82.38 859 ARG A C 1
ATOM 6901 O O . ARG A 1 859 ? 4.685 -10.108 21.886 1.00 82.38 859 ARG A O 1
ATOM 6908 N N . TRP A 1 860 ? 4.775 -9.917 19.655 1.00 79.50 860 TRP A N 1
ATOM 6909 C CA . TRP A 1 860 ? 5.971 -10.743 19.504 1.00 79.50 860 TRP A CA 1
ATOM 6910 C C . TRP A 1 860 ? 7.255 -9.955 19.763 1.00 79.50 860 TRP A C 1
ATOM 6912 O O . TRP A 1 860 ? 8.225 -10.561 20.205 1.00 79.50 860 TRP A O 1
ATOM 6922 N N . ASP A 1 861 ? 7.259 -8.630 19.592 1.00 73.94 861 ASP A N 1
ATOM 6923 C CA . ASP A 1 861 ? 8.463 -7.798 19.719 1.00 73.94 861 ASP A CA 1
ATOM 6924 C C . ASP A 1 861 ? 9.108 -7.978 21.101 1.00 73.94 861 ASP A C 1
ATOM 6926 O O . ASP A 1 861 ? 10.314 -8.167 21.215 1.00 73.94 861 ASP A O 1
ATOM 6930 N N . THR A 1 862 ? 8.295 -8.070 22.157 1.00 71.62 862 THR A N 1
ATOM 6931 C CA . THR A 1 862 ? 8.750 -8.291 23.539 1.00 71.62 862 THR A CA 1
ATOM 6932 C C . THR A 1 862 ? 9.508 -9.609 23.747 1.00 71.62 862 THR A C 1
ATOM 6934 O O . THR A 1 862 ? 10.434 -9.664 24.555 1.00 71.62 862 THR A O 1
ATOM 6937 N N . TYR A 1 863 ? 9.151 -10.656 23.002 1.00 73.44 863 TYR A N 1
ATOM 6938 C CA . TYR A 1 863 ? 9.828 -11.957 23.035 1.00 73.44 863 TYR A CA 1
ATOM 6939 C C . TYR A 1 863 ? 11.046 -12.016 22.106 1.00 73.44 863 TYR A C 1
ATOM 6941 O O . TYR A 1 863 ? 11.869 -12.921 22.235 1.00 73.44 863 TYR A O 1
ATOM 6949 N N . LEU A 1 864 ? 11.140 -11.086 21.152 1.00 69.12 864 LEU A N 1
ATOM 6950 C CA . LEU A 1 864 ? 12.152 -11.076 20.099 1.00 69.12 864 LEU A CA 1
ATOM 6951 C C . LEU A 1 864 ? 13.301 -10.095 20.366 1.00 69.12 864 LEU A C 1
ATOM 6953 O O . LEU A 1 864 ? 14.348 -10.254 19.755 1.00 69.12 864 LEU A O 1
ATOM 6957 N N . LEU A 1 865 ? 13.158 -9.125 21.274 1.00 59.06 865 LEU A N 1
ATOM 6958 C CA . LEU A 1 865 ? 14.201 -8.136 21.587 1.00 59.06 865 LEU A CA 1
ATOM 6959 C C . LEU A 1 865 ? 15.552 -8.788 21.963 1.00 59.06 865 LEU A C 1
ATOM 6961 O O . LEU A 1 865 ? 15.744 -9.266 23.083 1.00 59.06 865 LEU A O 1
ATOM 6965 N N . MET A 1 866 ? 16.521 -8.738 21.041 1.00 55.66 866 MET A N 1
ATOM 6966 C CA . MET A 1 866 ? 17.952 -8.891 21.343 1.00 55.66 866 MET A CA 1
ATOM 6967 C C . MET A 1 866 ? 18.598 -7.507 21.326 1.00 55.66 866 MET A C 1
ATOM 6969 O O . MET A 1 866 ? 18.589 -6.842 20.299 1.00 55.66 866 MET A O 1
ATOM 6973 N N . ASN A 1 867 ? 19.198 -7.088 22.441 1.00 51.41 867 ASN A N 1
ATOM 6974 C CA . ASN A 1 867 ? 19.777 -5.747 22.627 1.00 51.41 867 ASN A CA 1
ATOM 6975 C C . ASN A 1 867 ? 21.127 -5.509 21.898 1.00 51.41 867 ASN A C 1
ATOM 6977 O O . ASN A 1 867 ? 21.903 -4.661 22.333 1.00 51.41 867 ASN A O 1
ATOM 6981 N N . ASP A 1 868 ? 21.426 -6.233 20.813 1.00 57.69 868 ASP A N 1
ATOM 6982 C CA . ASP A 1 868 ? 22.770 -6.293 20.204 1.00 57.69 868 ASP A CA 1
ATOM 6983 C C . ASP A 1 868 ? 22.840 -5.764 18.748 1.00 57.69 868 ASP A C 1
ATOM 6985 O O . ASP A 1 868 ? 23.757 -6.111 18.000 1.00 57.69 868 ASP A O 1
ATOM 6989 N N . ASP A 1 869 ? 21.930 -4.872 18.332 1.00 59.12 869 ASP A N 1
ATOM 6990 C CA . ASP A 1 869 ? 21.891 -4.284 16.971 1.00 59.12 869 ASP A CA 1
ATOM 6991 C C . ASP A 1 869 ? 23.236 -3.685 16.514 1.00 59.12 869 ASP A C 1
ATOM 6993 O O . ASP A 1 869 ? 23.597 -3.736 15.335 1.00 59.12 869 ASP A O 1
ATOM 6997 N N . GLN A 1 870 ? 24.025 -3.152 17.452 1.00 64.50 870 GLN A N 1
ATOM 6998 C CA . GLN A 1 870 ? 25.344 -2.576 17.172 1.00 64.50 870 GLN A CA 1
ATOM 6999 C C . GLN A 1 870 ? 26.345 -3.611 16.635 1.00 64.50 870 GLN A C 1
ATOM 7001 O O . GLN A 1 870 ? 27.181 -3.282 15.791 1.00 64.50 870 GLN A O 1
ATOM 7006 N N . ILE A 1 871 ? 26.253 -4.867 17.084 1.00 67.94 871 ILE A N 1
ATOM 7007 C CA . ILE A 1 871 ? 27.163 -5.945 16.672 1.00 67.94 871 ILE A CA 1
ATOM 7008 C C . ILE A 1 871 ? 26.861 -6.373 15.227 1.00 67.94 871 ILE A C 1
ATOM 7010 O O . ILE A 1 871 ? 27.789 -6.626 14.452 1.00 67.94 871 ILE A O 1
ATOM 7014 N N . HIS A 1 872 ? 25.583 -6.371 14.828 1.00 68.88 872 HIS A N 1
ATOM 7015 C CA . HIS A 1 872 ? 25.163 -6.653 13.451 1.00 68.88 872 HIS A CA 1
ATOM 7016 C C . HIS A 1 872 ? 25.660 -5.581 12.472 1.00 68.88 872 HIS A C 1
ATOM 7018 O O . HIS A 1 872 ? 26.254 -5.901 11.440 1.00 68.88 872 HIS A O 1
ATOM 7024 N N . TRP A 1 873 ? 25.515 -4.299 12.820 1.00 71.75 873 TRP A N 1
ATOM 7025 C CA . TRP A 1 873 ? 26.037 -3.201 11.998 1.00 71.75 873 TRP A CA 1
ATOM 7026 C C . TRP A 1 873 ? 27.563 -3.227 11.873 1.00 71.75 873 TRP A C 1
ATOM 7028 O O . TRP A 1 873 ? 28.095 -3.028 10.779 1.00 71.75 873 TRP A O 1
ATOM 7038 N N . PHE A 1 874 ? 28.273 -3.537 12.961 1.00 74.75 874 PHE A N 1
ATOM 7039 C CA . PHE A 1 874 ? 29.727 -3.695 12.938 1.00 74.75 874 PHE A CA 1
ATOM 7040 C C . PHE A 1 874 ? 30.173 -4.810 11.974 1.00 74.75 874 PHE A C 1
ATOM 7042 O O . PHE A 1 874 ? 31.097 -4.615 11.180 1.00 74.75 874 PHE A O 1
ATOM 7049 N N . SER A 1 875 ? 29.478 -5.953 11.986 1.00 70.19 875 SER A N 1
ATOM 7050 C CA . SER A 1 875 ? 29.714 -7.067 11.057 1.00 70.19 875 SER A CA 1
ATOM 7051 C C . SER A 1 875 ? 29.546 -6.665 9.590 1.00 70.19 875 SER A C 1
ATOM 7053 O O . SER A 1 875 ? 30.387 -6.995 8.747 1.00 70.19 875 SER A O 1
ATOM 7055 N N . ILE A 1 876 ? 28.483 -5.916 9.282 1.00 78.12 876 ILE A N 1
ATOM 7056 C CA . ILE A 1 876 ? 28.173 -5.489 7.914 1.00 78.12 876 ILE A CA 1
ATOM 7057 C C . ILE A 1 876 ? 29.220 -4.505 7.399 1.00 78.12 876 ILE A C 1
ATOM 7059 O O . ILE A 1 876 ? 29.699 -4.674 6.280 1.00 78.12 876 ILE A O 1
ATOM 7063 N N . ILE A 1 877 ? 29.630 -3.526 8.209 1.00 81.44 877 ILE A N 1
ATOM 7064 C CA . ILE A 1 877 ? 30.664 -2.554 7.822 1.00 81.44 877 ILE A CA 1
ATOM 7065 C C . ILE A 1 877 ? 31.987 -3.269 7.535 1.00 81.44 877 ILE A C 1
ATOM 7067 O O . ILE A 1 877 ? 32.585 -3.052 6.481 1.00 81.44 877 ILE A O 1
ATOM 7071 N N . ASN A 1 878 ? 32.417 -4.166 8.429 1.00 70.81 878 ASN A N 1
ATOM 7072 C CA . ASN A 1 878 ? 33.659 -4.916 8.250 1.00 70.81 878 ASN A CA 1
ATOM 7073 C C . ASN A 1 878 ? 33.618 -5.794 6.987 1.00 70.81 878 ASN A C 1
ATOM 7075 O O . ASN A 1 878 ? 34.566 -5.825 6.206 1.00 70.81 878 ASN A O 1
ATOM 7079 N N . SER A 1 879 ? 32.489 -6.457 6.733 1.00 76.81 879 SER A N 1
ATOM 7080 C CA . SER A 1 879 ? 32.318 -7.302 5.549 1.00 76.81 879 SER A CA 1
ATOM 7081 C C . SER A 1 879 ? 32.232 -6.486 4.251 1.00 76.81 879 SER A C 1
ATOM 7083 O O . SER A 1 879 ? 32.772 -6.898 3.225 1.00 76.81 879 SER A O 1
ATOM 7085 N N . LEU A 1 880 ? 31.630 -5.293 4.288 1.00 79.62 880 LEU A N 1
ATOM 7086 C CA . LEU A 1 880 ? 31.569 -4.372 3.151 1.00 79.62 880 LEU A CA 1
ATOM 7087 C C . LEU A 1 880 ? 32.950 -3.795 2.805 1.00 79.62 880 LEU A C 1
ATOM 7089 O O . LEU A 1 880 ? 33.261 -3.633 1.627 1.00 79.62 880 LEU A O 1
ATOM 7093 N N . MET A 1 881 ? 33.813 -3.558 3.798 1.00 77.62 881 MET A N 1
ATOM 7094 C CA . MET A 1 881 ? 35.212 -3.180 3.556 1.00 77.62 881 MET A CA 1
ATOM 7095 C C . MET A 1 881 ? 35.989 -4.276 2.811 1.00 77.62 881 MET A C 1
ATOM 7097 O O . MET A 1 881 ? 36.751 -3.960 1.896 1.00 77.62 881 MET A O 1
ATOM 7101 N N . ILE A 1 882 ? 35.771 -5.552 3.158 1.00 75.06 882 ILE A N 1
ATOM 7102 C CA . ILE A 1 882 ? 36.386 -6.697 2.462 1.00 75.06 882 ILE A CA 1
ATOM 7103 C C . ILE A 1 882 ? 35.923 -6.742 1.002 1.00 75.06 882 ILE A C 1
ATOM 7105 O O . ILE A 1 882 ? 36.759 -6.874 0.107 1.00 75.06 882 ILE A O 1
ATOM 7109 N N . VAL A 1 883 ? 34.618 -6.572 0.757 1.00 82.38 883 VAL A N 1
ATOM 7110 C CA . VAL A 1 883 ? 34.060 -6.517 -0.604 1.00 82.38 883 VAL A CA 1
ATOM 7111 C C . VAL A 1 883 ? 34.654 -5.349 -1.388 1.00 82.38 883 VAL A C 1
ATOM 7113 O O . VAL A 1 883 ? 35.195 -5.568 -2.459 1.00 82.38 883 VAL A O 1
ATOM 7116 N N . LEU A 1 884 ? 34.659 -4.123 -0.856 1.00 83.00 884 LEU A N 1
ATOM 7117 C CA . LEU A 1 884 ? 35.226 -2.964 -1.560 1.00 83.00 884 LEU A CA 1
ATOM 7118 C C . LEU A 1 884 ? 36.705 -3.157 -1.926 1.00 83.00 884 LEU A C 1
ATOM 7120 O O . LEU A 1 884 ? 37.126 -2.781 -3.022 1.00 83.00 884 LEU A O 1
ATOM 7124 N N . PHE A 1 885 ? 37.490 -3.762 -1.031 1.00 80.75 885 PHE A N 1
ATOM 7125 C CA . PHE A 1 885 ? 38.892 -4.078 -1.291 1.00 80.75 885 PHE A CA 1
ATOM 7126 C C . PHE A 1 885 ? 39.049 -5.104 -2.424 1.00 80.75 885 PHE A C 1
ATOM 7128 O O . PHE A 1 885 ? 39.822 -4.878 -3.360 1.00 80.75 885 PHE A O 1
ATOM 7135 N N . LEU A 1 886 ? 38.288 -6.203 -2.382 1.00 78.50 886 LEU A N 1
ATOM 7136 C CA . LEU A 1 886 ? 38.297 -7.238 -3.419 1.00 78.50 886 LEU A CA 1
ATOM 7137 C C . LEU A 1 886 ? 37.763 -6.717 -4.762 1.00 78.50 886 LEU A C 1
ATOM 7139 O O . LEU A 1 886 ? 38.414 -6.926 -5.788 1.00 78.50 886 LEU A O 1
ATOM 7143 N N . SER A 1 887 ? 36.661 -5.965 -4.765 1.00 83.50 887 SER A N 1
ATOM 7144 C CA . SER A 1 887 ? 36.128 -5.261 -5.935 1.00 83.50 887 SER A CA 1
ATOM 7145 C C . SER A 1 887 ? 37.171 -4.321 -6.536 1.00 83.50 887 SER A C 1
ATOM 7147 O O . SER A 1 887 ? 37.343 -4.294 -7.754 1.00 83.50 887 SER A O 1
ATOM 7149 N N . GLY A 1 888 ? 37.919 -3.588 -5.704 1.00 81.50 888 GLY A N 1
ATOM 7150 C CA . GLY A 1 888 ? 39.025 -2.734 -6.139 1.00 81.50 888 GLY A CA 1
ATOM 7151 C C . GLY A 1 888 ? 40.151 -3.521 -6.818 1.00 81.50 888 GLY A C 1
ATOM 7152 O O . GLY A 1 888 ? 40.650 -3.109 -7.867 1.00 81.50 888 GLY A O 1
ATOM 7153 N N . MET A 1 889 ? 40.515 -4.691 -6.281 1.00 74.06 889 MET A N 1
ATOM 7154 C CA . MET A 1 889 ? 41.486 -5.594 -6.910 1.00 74.06 889 MET A CA 1
ATOM 7155 C C . MET A 1 889 ? 40.976 -6.171 -8.238 1.00 74.06 889 MET A C 1
ATOM 7157 O O . MET A 1 889 ? 41.712 -6.165 -9.224 1.00 74.06 889 MET A O 1
ATOM 7161 N N . VAL A 1 890 ? 39.721 -6.630 -8.305 1.00 78.00 890 VAL A N 1
ATOM 7162 C CA . VAL A 1 890 ? 39.101 -7.134 -9.545 1.00 78.00 890 VAL A CA 1
ATOM 7163 C C . VAL A 1 890 ? 39.008 -6.025 -10.594 1.00 78.00 890 VAL A C 1
ATOM 7165 O O . VAL A 1 890 ? 39.355 -6.245 -11.755 1.00 78.00 890 VAL A O 1
ATOM 7168 N N . ALA A 1 891 ? 38.611 -4.814 -10.197 1.00 76.62 891 ALA A N 1
ATOM 7169 C CA . ALA A 1 891 ? 38.575 -3.644 -11.067 1.00 76.62 891 ALA A CA 1
ATOM 7170 C C . ALA A 1 891 ? 39.975 -3.278 -11.582 1.00 76.62 891 ALA A C 1
ATOM 7172 O O . ALA A 1 891 ? 40.120 -2.970 -12.763 1.00 76.62 891 ALA A O 1
ATOM 7173 N N . MET A 1 892 ? 41.016 -3.382 -10.745 1.00 71.38 892 MET A N 1
ATOM 7174 C CA . MET A 1 892 ? 42.407 -3.219 -11.176 1.00 71.38 892 MET A CA 1
ATOM 7175 C C . MET A 1 892 ? 42.806 -4.283 -12.205 1.00 71.38 892 MET A C 1
ATOM 7177 O O . MET A 1 892 ? 43.371 -3.926 -13.236 1.00 71.38 892 MET A O 1
ATOM 7181 N N . ILE A 1 893 ? 42.484 -5.562 -11.972 1.00 71.19 893 ILE A N 1
ATOM 7182 C CA . ILE A 1 893 ? 42.738 -6.646 -12.936 1.00 71.19 893 ILE A CA 1
ATOM 7183 C C . ILE A 1 893 ? 42.036 -6.341 -14.270 1.00 71.19 893 ILE A C 1
ATOM 7185 O O . ILE A 1 893 ? 42.664 -6.448 -15.323 1.00 71.19 893 ILE A O 1
ATOM 7189 N N . MET A 1 894 ? 40.773 -5.896 -14.243 1.00 68.75 894 MET A N 1
ATOM 7190 C CA . MET A 1 894 ? 40.016 -5.558 -15.456 1.00 68.75 894 MET A CA 1
ATOM 7191 C C . MET A 1 894 ? 40.548 -4.313 -16.188 1.00 68.75 894 MET A C 1
ATOM 7193 O O . MET A 1 894 ? 40.736 -4.364 -17.403 1.00 68.75 894 MET A O 1
ATOM 7197 N N . MET A 1 895 ? 40.795 -3.199 -15.486 1.00 65.50 895 MET A N 1
ATOM 7198 C CA . MET A 1 895 ? 41.224 -1.933 -16.103 1.00 65.50 895 MET A CA 1
ATOM 7199 C C . MET A 1 895 ? 42.710 -1.909 -16.459 1.00 65.50 895 MET A C 1
ATOM 7201 O O . MET A 1 895 ? 43.078 -1.479 -17.549 1.00 65.50 895 MET A O 1
ATOM 7205 N N . ARG A 1 896 ? 43.581 -2.313 -15.527 1.00 58.34 896 ARG A N 1
ATOM 7206 C CA . ARG A 1 896 ? 45.032 -2.103 -15.635 1.00 58.34 896 ARG A CA 1
ATOM 7207 C C . ARG A 1 896 ? 45.726 -3.219 -16.404 1.00 58.34 896 ARG A C 1
ATOM 7209 O O . ARG A 1 896 ? 46.677 -2.931 -17.125 1.00 58.34 896 ARG A O 1
ATOM 7216 N N . THR A 1 897 ? 45.275 -4.460 -16.238 1.00 57.81 897 THR A N 1
ATOM 7217 C CA . THR A 1 897 ? 45.928 -5.637 -16.825 1.00 57.81 897 THR A CA 1
ATOM 7218 C C . THR A 1 897 ? 45.166 -6.100 -18.061 1.00 57.81 897 THR A C 1
ATOM 7220 O O . THR A 1 897 ? 45.725 -6.102 -19.144 1.00 57.81 897 THR A O 1
ATOM 7223 N N . LEU A 1 898 ? 43.855 -6.345 -17.974 1.00 61.62 898 LEU A N 1
ATOM 7224 C CA . LEU A 1 898 ? 43.089 -6.904 -19.093 1.00 61.62 898 LEU A CA 1
ATOM 7225 C C . LEU A 1 898 ? 42.939 -5.948 -20.289 1.00 61.62 898 LEU A C 1
ATOM 7227 O O . LEU A 1 898 ? 43.169 -6.360 -21.421 1.00 61.62 898 LEU A O 1
ATOM 7231 N N . TYR A 1 899 ? 42.575 -4.678 -20.068 1.00 63.09 899 TYR A N 1
ATOM 7232 C CA . TYR A 1 899 ? 42.376 -3.725 -21.173 1.00 63.09 899 TYR A CA 1
ATOM 7233 C C . TYR A 1 899 ? 43.693 -3.371 -21.877 1.00 63.09 899 TYR A C 1
ATOM 7235 O O . TYR A 1 899 ? 43.746 -3.353 -23.105 1.00 63.09 899 TYR A O 1
ATOM 7243 N N . LYS A 1 900 ? 44.764 -3.161 -21.099 1.00 60.53 900 LYS A N 1
ATOM 7244 C CA . LYS A 1 900 ? 46.116 -2.876 -21.602 1.00 60.53 900 LYS A CA 1
ATOM 7245 C C . LYS A 1 900 ? 46.736 -4.091 -22.303 1.00 60.53 900 LYS A C 1
ATOM 7247 O O . LYS A 1 900 ? 47.343 -3.949 -23.361 1.00 60.53 900 LYS A O 1
ATOM 7252 N N . ASP A 1 901 ? 46.534 -5.292 -21.763 1.00 58.75 901 ASP A N 1
ATOM 7253 C CA . ASP A 1 901 ? 47.042 -6.524 -22.364 1.00 58.75 901 ASP A CA 1
ATOM 7254 C C . ASP A 1 901 ? 46.259 -6.906 -23.629 1.00 58.75 901 ASP A C 1
ATOM 7256 O O . ASP A 1 901 ? 46.865 -7.420 -24.569 1.00 58.75 901 ASP A O 1
ATOM 7260 N N . ILE A 1 902 ? 44.942 -6.668 -23.689 1.00 62.62 902 ILE A N 1
ATOM 7261 C CA . ILE A 1 902 ? 44.122 -6.901 -24.893 1.00 62.62 902 ILE A CA 1
ATOM 7262 C C . ILE A 1 902 ? 44.417 -5.847 -25.970 1.00 62.62 902 ILE A C 1
ATOM 7264 O O . ILE A 1 902 ? 44.507 -6.201 -27.145 1.00 62.62 902 ILE A O 1
ATOM 7268 N N . SER A 1 903 ? 44.603 -4.571 -25.603 1.00 61.47 903 SER A N 1
ATOM 7269 C CA . SER A 1 903 ? 44.954 -3.521 -26.570 1.00 61.47 903 SER A CA 1
ATOM 7270 C C . SER A 1 903 ? 46.327 -3.757 -27.192 1.00 61.47 903 SER A C 1
ATOM 7272 O O . SER A 1 903 ? 46.453 -3.655 -28.407 1.00 61.47 903 SER A O 1
ATOM 7274 N N . ASN A 1 904 ? 47.325 -4.130 -26.382 1.00 59.94 904 ASN A N 1
ATOM 7275 C CA . ASN A 1 904 ? 48.667 -4.446 -26.871 1.00 59.94 904 ASN A CA 1
ATOM 7276 C C . ASN A 1 904 ? 48.672 -5.697 -27.766 1.00 59.94 904 ASN A C 1
ATOM 7278 O O . ASN A 1 904 ? 49.390 -5.731 -28.756 1.00 59.94 904 ASN A O 1
ATOM 7282 N N . TYR A 1 905 ? 47.842 -6.703 -27.461 1.00 53.94 905 TYR A N 1
ATOM 7283 C CA . TYR A 1 905 ? 47.699 -7.904 -28.295 1.00 53.94 905 TYR A CA 1
ATOM 7284 C C . TYR A 1 905 ? 47.099 -7.589 -29.672 1.00 53.94 905 TYR A C 1
ATOM 7286 O O . TYR A 1 905 ? 47.617 -8.030 -30.687 1.00 53.94 905 TYR A O 1
ATOM 7294 N N . ASN A 1 906 ? 46.046 -6.768 -29.719 1.00 59.66 906 ASN A N 1
ATOM 7295 C CA . ASN A 1 906 ? 45.407 -6.375 -30.979 1.00 59.66 906 ASN A CA 1
ATOM 7296 C C . ASN A 1 906 ? 46.253 -5.405 -31.832 1.00 59.66 906 ASN A C 1
ATOM 7298 O O . ASN A 1 906 ? 45.858 -5.114 -32.957 1.00 59.66 906 ASN A O 1
ATOM 7302 N N . GLN A 1 907 ? 47.356 -4.860 -31.302 1.00 59.69 907 GLN A N 1
ATOM 7303 C CA . GLN A 1 907 ? 48.257 -3.950 -32.022 1.00 59.69 907 GLN A CA 1
ATOM 7304 C C . GLN A 1 907 ? 49.449 -4.661 -32.688 1.00 59.69 907 GLN A C 1
ATOM 7306 O O . GLN A 1 907 ? 50.068 -4.077 -33.575 1.00 59.69 907 GLN A O 1
ATOM 7311 N N . LEU A 1 908 ? 49.768 -5.902 -32.308 1.00 52.72 908 LEU A N 1
ATOM 7312 C CA . LEU A 1 908 ? 50.896 -6.664 -32.855 1.00 52.72 908 LEU A CA 1
ATOM 7313 C C . LEU A 1 908 ? 50.436 -7.536 -34.038 1.00 52.72 908 LEU A C 1
ATOM 7315 O O . LEU A 1 908 ? 50.236 -8.737 -33.905 1.00 52.72 908 LEU A O 1
ATOM 7319 N N . GLU A 1 909 ? 50.261 -6.909 -35.204 1.00 47.41 909 GLU A N 1
ATOM 7320 C CA . GLU A 1 909 ? 49.945 -7.563 -36.490 1.00 47.41 909 GLU A CA 1
ATOM 7321 C C . GLU A 1 909 ? 51.186 -7.702 -37.410 1.00 47.41 909 GLU A C 1
ATOM 7323 O O . GLU A 1 909 ? 51.063 -7.846 -38.625 1.00 47.41 909 GLU A O 1
ATOM 7328 N N . THR A 1 910 ? 52.406 -7.673 -36.854 1.00 46.59 910 THR A N 1
ATOM 7329 C CA . THR A 1 910 ? 53.664 -7.877 -37.605 1.00 46.59 910 THR A CA 1
ATOM 7330 C C . THR A 1 910 ? 54.406 -9.136 -37.161 1.00 46.59 910 THR A C 1
ATOM 7332 O O . THR A 1 910 ? 54.605 -9.393 -35.979 1.00 46.59 910 THR A O 1
ATOM 7335 N N . GLN A 1 911 ? 54.804 -9.924 -38.154 1.00 47.09 911 GLN A N 1
ATOM 7336 C CA . GLN A 1 911 ? 55.000 -11.372 -38.115 1.00 47.09 911 GLN A CA 1
ATOM 7337 C C . GLN A 1 911 ? 56.289 -11.908 -37.450 1.00 47.09 911 GLN A C 1
ATOM 7339 O O . GLN A 1 911 ? 56.551 -13.091 -37.618 1.00 47.09 911 GLN A O 1
ATOM 7344 N N . ASP A 1 912 ? 57.065 -11.131 -36.682 1.00 44.59 912 ASP A N 1
ATOM 7345 C CA . ASP A 1 912 ? 58.425 -11.558 -36.264 1.00 44.59 912 ASP A CA 1
ATOM 7346 C C . ASP A 1 912 ? 58.780 -11.431 -34.760 1.00 44.59 912 ASP A C 1
ATOM 7348 O O . ASP A 1 912 ? 59.929 -11.652 -34.389 1.00 44.59 912 ASP A O 1
ATOM 7352 N N . GLU A 1 913 ? 57.827 -11.181 -33.850 1.00 44.25 913 GLU A N 1
ATOM 7353 C CA . GLU A 1 913 ? 58.101 -11.121 -32.390 1.00 44.25 913 GLU A CA 1
ATOM 7354 C C . GLU A 1 913 ? 57.278 -12.124 -31.551 1.00 44.25 913 GLU A C 1
ATOM 7356 O O . GLU A 1 913 ? 56.880 -11.858 -30.419 1.00 44.25 913 GLU A O 1
ATOM 7361 N N . ALA A 1 914 ? 57.036 -13.330 -32.071 1.00 46.31 914 ALA A N 1
ATOM 7362 C CA . ALA A 1 914 ? 56.289 -14.389 -31.375 1.00 46.31 914 ALA A CA 1
ATOM 7363 C C . ALA A 1 914 ? 57.067 -15.102 -30.237 1.00 46.31 914 ALA A C 1
ATOM 7365 O O . ALA A 1 914 ? 56.748 -16.246 -29.909 1.00 46.31 914 ALA A O 1
ATOM 7366 N N . GLN A 1 915 ? 58.107 -14.489 -29.652 1.00 41.03 915 GLN A N 1
ATOM 7367 C CA . GLN A 1 915 ? 59.058 -15.212 -28.789 1.00 41.03 915 GLN A CA 1
ATOM 7368 C C . GLN A 1 915 ? 59.094 -14.846 -27.297 1.00 41.03 915 GLN A C 1
ATOM 7370 O O . GLN A 1 915 ? 59.853 -15.479 -26.572 1.00 41.03 915 GLN A O 1
ATOM 7375 N N . GLU A 1 916 ? 58.215 -13.972 -26.792 1.00 46.31 916 GLU A N 1
ATOM 7376 C CA . GLU A 1 916 ? 58.009 -13.802 -25.337 1.00 46.31 916 GLU A CA 1
ATOM 7377 C C . GLU A 1 916 ? 56.526 -13.572 -24.970 1.00 46.31 916 GLU A C 1
ATOM 7379 O O . GLU A 1 916 ? 56.159 -12.634 -24.261 1.00 46.31 916 GLU A O 1
ATOM 7384 N N . GLU A 1 917 ? 55.620 -14.435 -25.442 1.00 51.78 917 GLU A N 1
ATOM 7385 C CA . GLU A 1 917 ? 54.257 -14.473 -24.894 1.00 51.78 917 GLU A CA 1
ATOM 7386 C C . GLU A 1 917 ? 54.314 -15.000 -23.450 1.00 51.78 917 GLU A C 1
ATOM 7388 O O . GLU A 1 917 ? 54.694 -16.145 -23.228 1.00 51.78 917 GLU A O 1
ATOM 7393 N N . THR A 1 918 ? 53.947 -14.191 -22.451 1.00 54.53 918 THR A N 1
ATOM 7394 C CA . THR A 1 918 ? 53.838 -14.637 -21.050 1.00 54.53 918 THR A CA 1
ATOM 7395 C C . THR A 1 918 ? 52.384 -14.634 -20.577 1.00 54.53 918 THR A C 1
ATOM 7397 O O . THR A 1 918 ? 51.588 -13.750 -20.908 1.00 54.53 918 THR A O 1
ATOM 7400 N N . GLY A 1 919 ? 52.028 -15.632 -19.766 1.00 69.69 919 GLY A N 1
ATOM 7401 C CA . GLY A 1 919 ? 50.799 -15.648 -18.972 1.00 69.69 919 GLY A CA 1
ATOM 7402 C C . GLY A 1 919 ? 49.565 -16.277 -19.628 1.00 69.69 919 GLY A C 1
ATOM 7403 O O . GLY A 1 919 ? 49.646 -17.060 -20.571 1.00 69.69 919 GLY A O 1
ATOM 7404 N N . TRP A 1 920 ? 48.384 -15.936 -19.095 1.00 77.31 920 TRP A N 1
ATOM 7405 C CA . TRP A 1 920 ? 47.093 -16.597 -19.355 1.00 77.31 920 TRP A CA 1
ATOM 7406 C C . TRP A 1 920 ? 46.694 -16.710 -20.834 1.00 77.31 920 TRP A C 1
ATOM 7408 O O . TRP A 1 920 ? 45.923 -17.590 -21.196 1.00 77.31 920 TRP A O 1
ATOM 7418 N N . LYS A 1 921 ? 47.241 -15.880 -21.720 1.00 75.94 921 LYS A N 1
ATOM 7419 C CA . LYS A 1 921 ? 46.979 -15.938 -23.167 1.00 75.94 921 LYS A CA 1
ATOM 7420 C C . LYS A 1 921 ? 47.527 -17.211 -23.828 1.00 75.94 921 LYS A C 1
ATOM 7422 O O . LYS A 1 921 ? 46.904 -17.737 -24.750 1.00 75.94 921 LYS A O 1
ATOM 7427 N N . LEU A 1 922 ? 48.626 -17.763 -23.309 1.00 76.75 922 LEU A N 1
ATOM 7428 C CA . LEU A 1 922 ? 49.262 -18.985 -23.818 1.00 76.75 922 LEU A CA 1
ATOM 7429 C C . LEU A 1 922 ? 48.378 -20.232 -23.699 1.00 76.75 922 LEU A C 1
ATOM 7431 O O . LEU A 1 922 ? 48.574 -21.205 -24.427 1.00 76.75 922 LEU A O 1
ATOM 7435 N N . VAL A 1 923 ? 47.409 -20.222 -22.780 1.00 85.75 923 VAL A N 1
ATOM 7436 C CA . VAL A 1 923 ? 46.538 -21.375 -22.517 1.00 85.75 923 VAL A CA 1
ATOM 7437 C C . VAL A 1 923 ? 45.184 -21.292 -23.229 1.00 85.75 923 VAL A C 1
ATOM 7439 O O . VAL A 1 923 ? 44.319 -22.137 -22.987 1.00 85.75 923 VAL A O 1
ATOM 7442 N N . HIS A 1 924 ? 44.989 -20.337 -24.152 1.00 83.75 924 HIS A N 1
ATOM 7443 C CA . HIS A 1 924 ? 43.737 -20.178 -24.913 1.00 83.75 924 HIS A CA 1
ATOM 7444 C C . HIS A 1 924 ? 43.289 -21.471 -25.618 1.00 83.75 924 HIS A C 1
ATOM 7446 O O . HIS A 1 924 ? 42.099 -21.786 -25.632 1.00 83.75 924 HIS A O 1
ATOM 7452 N N . GLY A 1 925 ? 44.240 -22.256 -26.137 1.00 82.12 925 GLY A N 1
ATOM 7453 C CA . GLY A 1 925 ? 43.981 -23.529 -26.810 1.00 82.12 925 GLY A CA 1
ATOM 7454 C C . GLY A 1 925 ? 43.636 -24.695 -25.874 1.00 82.12 925 GLY A C 1
ATOM 7455 O O . GLY A 1 925 ? 43.265 -25.761 -26.357 1.00 82.12 925 GLY A O 1
ATOM 7456 N N . ASP A 1 926 ? 43.728 -24.535 -24.551 1.00 87.38 926 ASP A N 1
ATOM 7457 C CA . ASP A 1 926 ? 43.507 -25.617 -23.577 1.00 87.38 926 ASP A CA 1
ATOM 7458 C C . ASP A 1 926 ? 42.506 -25.261 -22.457 1.00 87.38 926 ASP A C 1
ATOM 7460 O O . ASP A 1 926 ? 42.000 -26.152 -21.771 1.00 87.38 926 ASP A O 1
ATOM 7464 N N . VAL A 1 927 ? 42.130 -23.986 -22.311 1.00 89.81 927 VAL A N 1
ATOM 7465 C CA . VAL A 1 927 ? 41.301 -23.478 -21.200 1.00 89.81 927 VAL A CA 1
ATOM 7466 C C . VAL A 1 927 ? 39.869 -24.028 -21.136 1.00 89.81 927 VAL A C 1
ATOM 7468 O O . VAL A 1 927 ? 39.305 -24.153 -20.047 1.00 89.81 927 VAL A O 1
ATOM 7471 N N . PHE A 1 928 ? 39.281 -24.404 -22.277 1.00 91.62 928 PHE A N 1
ATOM 7472 C CA . PHE A 1 928 ? 37.931 -24.986 -22.356 1.00 91.62 928 PHE A CA 1
ATOM 7473 C C . PHE A 1 928 ? 37.927 -26.519 -22.452 1.00 91.62 928 PHE A C 1
ATOM 7475 O O . PHE A 1 928 ? 36.913 -27.133 -22.793 1.00 91.62 928 PHE A O 1
ATOM 7482 N N . ARG A 1 929 ? 39.049 -27.180 -22.134 1.00 89.75 929 ARG A N 1
ATOM 7483 C CA . ARG A 1 929 ? 39.089 -28.646 -22.069 1.00 89.75 929 ARG A CA 1
ATOM 7484 C C . ARG A 1 929 ? 38.081 -29.180 -21.062 1.00 89.75 929 ARG A C 1
ATOM 7486 O O . ARG A 1 929 ? 37.866 -28.608 -19.997 1.00 89.75 929 ARG A O 1
ATOM 7493 N N . THR A 1 930 ? 37.481 -30.320 -21.401 1.00 89.25 930 THR A N 1
ATOM 7494 C CA . THR A 1 930 ? 36.519 -30.994 -20.530 1.00 89.25 930 THR A CA 1
ATOM 7495 C C . THR A 1 930 ? 37.171 -31.335 -19.186 1.00 89.25 930 THR A C 1
ATOM 7497 O O . THR A 1 930 ? 38.220 -31.980 -19.179 1.00 89.25 930 THR A O 1
ATOM 7500 N N . PRO A 1 931 ? 36.568 -30.943 -18.050 1.00 91.31 931 PRO A N 1
ATOM 7501 C CA . PRO A 1 931 ? 37.153 -31.212 -16.747 1.00 91.31 931 PRO A CA 1
ATOM 7502 C C . PRO A 1 931 ? 37.184 -32.705 -16.427 1.00 91.31 931 PRO A C 1
ATOM 7504 O O . PRO A 1 931 ? 36.290 -33.467 -16.814 1.00 91.31 931 PRO A O 1
ATOM 7507 N N . MET A 1 932 ? 38.172 -33.102 -15.623 1.00 87.81 932 MET A N 1
ATOM 7508 C CA . MET A 1 932 ? 38.185 -34.415 -14.977 1.00 87.81 932 MET A CA 1
ATOM 7509 C C . MET A 1 932 ? 36.870 -34.618 -14.218 1.00 87.81 932 MET A C 1
ATOM 7511 O O . MET A 1 932 ? 36.399 -33.704 -13.555 1.00 87.81 932 MET A O 1
ATOM 7515 N N . ASN A 1 933 ? 36.241 -35.790 -14.312 1.00 90.50 933 ASN A N 1
ATOM 7516 C CA . ASN A 1 933 ? 34.957 -36.067 -13.647 1.00 90.50 933 ASN A CA 1
ATOM 7517 C C . ASN A 1 933 ? 33.847 -35.027 -13.927 1.00 90.50 933 ASN A C 1
ATOM 7519 O O . ASN A 1 933 ? 33.050 -34.705 -13.043 1.00 90.50 933 ASN A O 1
ATOM 7523 N N . SER A 1 934 ? 33.753 -34.534 -15.167 1.00 91.44 934 SER A N 1
ATOM 7524 C CA . SER A 1 934 ? 32.776 -33.520 -15.601 1.00 91.44 934 SER A CA 1
ATOM 7525 C C . SER A 1 934 ? 31.328 -33.804 -15.186 1.00 91.44 934 SER A C 1
ATOM 7527 O O . SER A 1 934 ? 30.593 -32.887 -14.825 1.00 91.44 934 SER A O 1
ATOM 7529 N N . GLY A 1 935 ? 30.912 -35.074 -15.172 1.00 92.81 935 GLY A N 1
ATOM 7530 C CA . GLY A 1 935 ? 29.578 -35.472 -14.723 1.00 92.81 935 GLY A CA 1
ATOM 7531 C C . GLY A 1 935 ? 29.302 -35.157 -13.249 1.00 92.81 935 GLY A C 1
ATOM 7532 O O . GLY A 1 935 ? 28.207 -34.713 -12.926 1.00 92.81 935 GLY A O 1
ATOM 7533 N N . LEU A 1 936 ? 30.286 -35.350 -12.365 1.00 94.06 936 LEU A N 1
ATOM 7534 C CA . LEU A 1 936 ? 30.144 -35.061 -10.935 1.00 94.06 936 LEU A CA 1
ATOM 7535 C C . LEU A 1 936 ? 30.056 -33.548 -10.693 1.00 94.06 936 LEU A C 1
ATOM 7537 O O . LEU A 1 936 ? 29.200 -33.097 -9.939 1.00 94.06 936 LEU A O 1
ATOM 7541 N N . LEU A 1 937 ? 30.872 -32.768 -11.406 1.00 95.38 937 LEU A N 1
ATOM 7542 C CA . LEU A 1 937 ? 30.826 -31.307 -11.363 1.00 95.38 937 LEU A CA 1
ATOM 7543 C C . LEU A 1 937 ? 29.453 -30.776 -11.801 1.00 95.38 937 LEU A C 1
ATOM 7545 O O . LEU A 1 937 ? 28.877 -29.931 -11.128 1.00 95.38 937 LEU A O 1
ATOM 7549 N N . CYS A 1 938 ? 28.882 -31.324 -12.881 1.00 95.50 938 CYS A N 1
ATOM 7550 C CA . CYS A 1 938 ? 27.540 -30.952 -13.347 1.00 95.50 938 CYS A CA 1
ATOM 7551 C C . CYS A 1 938 ? 26.455 -31.222 -12.306 1.00 95.50 938 CYS A C 1
ATOM 7553 O O . CYS A 1 938 ? 25.531 -30.422 -12.165 1.00 95.50 938 CYS A O 1
ATOM 7555 N N . VAL A 1 939 ? 26.558 -32.348 -11.599 1.00 96.44 939 VAL A N 1
ATOM 7556 C CA . VAL A 1 939 ? 25.619 -32.713 -10.536 1.00 96.44 939 VAL A CA 1
ATOM 7557 C C . VAL A 1 939 ? 25.703 -31.698 -9.400 1.00 96.44 939 VAL A C 1
ATOM 7559 O O . VAL A 1 939 ? 24.691 -31.091 -9.069 1.00 96.44 939 VAL A O 1
ATOM 7562 N N . TYR A 1 940 ? 26.903 -31.456 -8.874 1.00 96.81 940 TYR A N 1
ATOM 7563 C CA . TYR A 1 940 ? 27.131 -30.522 -7.773 1.00 96.81 940 TYR A CA 1
ATOM 7564 C C . TYR A 1 940 ? 26.740 -29.079 -8.106 1.00 96.81 940 TYR A C 1
ATOM 7566 O O . TYR A 1 940 ? 26.077 -28.430 -7.303 1.00 96.81 940 TYR A O 1
ATOM 7574 N N . VAL A 1 941 ? 27.087 -28.595 -9.302 1.00 96.69 941 VAL A N 1
ATOM 7575 C CA . VAL A 1 941 ? 26.703 -27.253 -9.768 1.00 96.69 941 VAL A CA 1
ATOM 7576 C C . VAL A 1 941 ? 25.185 -27.141 -9.928 1.00 96.69 941 VAL A C 1
ATOM 7578 O O . VAL A 1 941 ? 24.593 -26.149 -9.508 1.00 96.69 941 VAL A O 1
ATOM 7581 N N . GLY A 1 942 ? 24.527 -28.167 -10.480 1.00 96.81 942 GLY A N 1
ATOM 7582 C CA . GLY A 1 942 ? 23.067 -28.201 -10.587 1.00 96.81 942 GLY A CA 1
ATOM 7583 C C . GLY A 1 942 ? 22.382 -28.183 -9.219 1.00 96.81 942 GLY A C 1
ATOM 7584 O O . GLY A 1 942 ? 21.475 -27.385 -8.994 1.00 96.81 942 GLY A O 1
ATOM 7585 N N . THR A 1 943 ? 22.848 -29.008 -8.282 1.00 97.06 943 THR A N 1
ATOM 7586 C CA . THR A 1 943 ? 22.361 -29.009 -6.897 1.00 97.06 943 THR A CA 1
ATOM 7587 C C . THR A 1 943 ? 22.600 -27.659 -6.217 1.00 97.06 943 THR A C 1
ATOM 7589 O O . THR A 1 943 ? 21.719 -27.174 -5.517 1.00 97.06 943 THR A O 1
ATOM 7592 N N . GLY A 1 944 ? 23.726 -26.985 -6.453 1.00 97.06 944 GLY A N 1
ATOM 7593 C CA . GLY A 1 944 ? 23.947 -25.660 -5.871 1.00 97.06 944 GLY A CA 1
ATOM 7594 C C . GLY A 1 944 ? 23.048 -24.573 -6.444 1.00 97.06 944 GLY A C 1
ATOM 7595 O O . GLY A 1 944 ? 22.637 -23.702 -5.689 1.00 97.06 944 GLY A O 1
ATOM 7596 N N . VAL A 1 945 ? 22.637 -24.654 -7.717 1.00 96.94 945 VAL A N 1
ATOM 7597 C CA . VAL A 1 945 ? 21.570 -23.785 -8.260 1.00 96.94 945 VAL A CA 1
ATOM 7598 C C . VAL A 1 945 ? 20.241 -24.027 -7.537 1.00 96.94 945 VAL A C 1
ATOM 7600 O O . VAL A 1 945 ? 19.503 -23.079 -7.277 1.00 96.94 945 VAL A O 1
ATOM 7603 N N . GLN A 1 946 ? 19.947 -25.280 -7.178 1.00 96.50 946 GLN A N 1
ATOM 7604 C CA . GLN A 1 946 ? 18.756 -25.638 -6.404 1.00 96.50 946 GLN A CA 1
ATOM 7605 C C . GLN A 1 946 ? 18.779 -25.022 -5.003 1.00 96.50 946 GLN A C 1
ATOM 7607 O O . GLN A 1 946 ? 17.809 -24.378 -4.606 1.00 96.50 946 GLN A O 1
ATOM 7612 N N . ILE A 1 947 ? 19.896 -25.188 -4.279 1.00 96.31 947 ILE A N 1
ATOM 7613 C CA . ILE A 1 947 ? 20.087 -24.607 -2.941 1.00 96.31 947 ILE A CA 1
ATOM 7614 C C . ILE A 1 947 ? 20.049 -23.081 -3.031 1.00 96.31 947 ILE A C 1
ATOM 7616 O O . ILE A 1 947 ? 19.367 -22.449 -2.238 1.00 96.31 947 ILE A O 1
ATOM 7620 N N . PHE A 1 948 ? 20.717 -22.485 -4.021 1.00 96.38 948 PHE A N 1
ATOM 7621 C CA . PHE A 1 948 ? 20.733 -21.038 -4.224 1.00 96.38 948 PHE A CA 1
ATOM 7622 C C . PHE A 1 948 ? 19.325 -20.473 -4.422 1.00 96.38 948 PHE A C 1
ATOM 7624 O O . PHE A 1 948 ? 18.947 -19.530 -3.734 1.00 96.38 948 PHE A O 1
ATOM 7631 N N . GLY A 1 949 ? 18.531 -21.072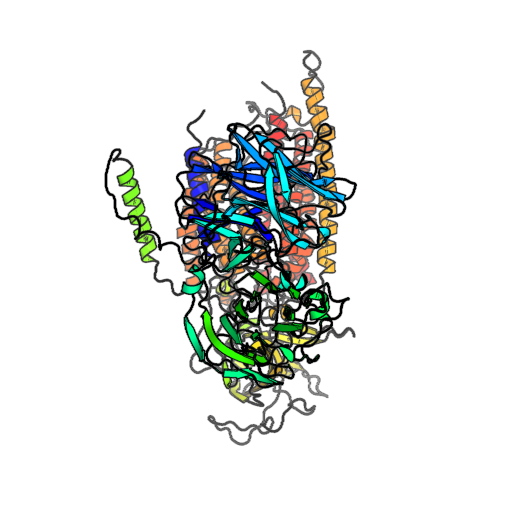 -5.318 1.00 95.19 949 GLY A N 1
ATOM 7632 C CA . GLY A 1 949 ? 17.150 -20.652 -5.557 1.00 95.19 949 GLY A CA 1
ATOM 7633 C C . GLY A 1 949 ? 16.267 -20.815 -4.320 1.00 95.19 949 GLY A C 1
ATOM 7634 O O . GLY A 1 949 ? 15.512 -19.906 -3.984 1.00 95.19 949 GLY A O 1
ATOM 7635 N N . MET A 1 950 ? 16.403 -21.936 -3.604 1.00 95.06 950 MET A N 1
ATOM 7636 C CA . MET A 1 950 ? 15.683 -22.177 -2.351 1.00 95.06 950 MET A CA 1
ATOM 7637 C C . MET A 1 950 ? 16.040 -21.124 -1.294 1.00 95.06 950 MET A C 1
ATOM 7639 O O . MET A 1 950 ? 15.137 -20.509 -0.731 1.00 95.06 950 MET A O 1
ATOM 7643 N N . THR A 1 951 ? 17.330 -20.890 -1.041 1.00 92.25 951 THR A N 1
ATOM 7644 C CA . THR A 1 951 ? 17.808 -19.923 -0.042 1.00 92.25 951 THR A CA 1
ATOM 7645 C C . THR A 1 951 ? 17.385 -18.502 -0.400 1.00 92.25 951 THR A C 1
ATOM 7647 O O . THR A 1 951 ? 16.841 -17.808 0.453 1.00 92.25 951 THR A O 1
ATOM 7650 N N . LEU A 1 952 ? 17.546 -18.087 -1.661 1.00 92.81 952 LEU A N 1
ATOM 7651 C CA . LEU A 1 952 ? 17.174 -16.749 -2.122 1.00 92.81 952 LEU A CA 1
ATOM 7652 C C . LEU A 1 952 ? 15.672 -16.486 -1.948 1.00 92.81 952 LEU A C 1
ATOM 7654 O O . LEU A 1 952 ? 15.296 -15.482 -1.352 1.00 92.81 952 LEU A O 1
ATOM 7658 N N . VAL A 1 953 ? 14.813 -17.395 -2.425 1.00 90.62 953 VAL A N 1
ATOM 7659 C CA . VAL A 1 953 ? 13.353 -17.222 -2.328 1.00 90.62 953 VAL A CA 1
ATOM 7660 C C . VAL A 1 953 ? 12.885 -17.290 -0.874 1.00 90.62 953 VAL A C 1
ATOM 7662 O O . VAL A 1 953 ? 12.050 -16.486 -0.468 1.00 90.62 953 VAL A O 1
ATOM 7665 N N . THR A 1 954 ? 13.461 -18.186 -0.064 1.00 89.06 954 THR A N 1
ATOM 7666 C CA . THR A 1 954 ? 13.146 -18.264 1.373 1.00 89.06 954 THR A CA 1
ATOM 7667 C C . THR A 1 954 ? 13.514 -16.962 2.082 1.00 89.06 954 THR A C 1
ATOM 7669 O O . THR A 1 954 ? 12.705 -16.436 2.841 1.00 89.06 954 THR A O 1
ATOM 7672 N N . MET A 1 955 ? 14.700 -16.406 1.812 1.00 86.50 955 MET A N 1
ATOM 7673 C CA . MET A 1 955 ? 15.114 -15.128 2.392 1.00 86.50 955 MET A CA 1
ATOM 7674 C C . MET A 1 955 ? 14.231 -13.975 1.911 1.00 86.50 955 MET A C 1
ATOM 7676 O O . MET A 1 955 ? 13.841 -13.156 2.729 1.00 86.50 955 MET A O 1
ATOM 7680 N N . MET A 1 956 ? 13.841 -13.931 0.632 1.00 84.25 956 MET A N 1
ATOM 7681 C CA . MET A 1 956 ? 12.909 -12.911 0.134 1.00 84.25 956 MET A CA 1
ATOM 7682 C C . MET A 1 956 ? 11.543 -12.982 0.829 1.00 84.25 956 MET A C 1
ATOM 7684 O O . MET A 1 956 ? 11.016 -11.954 1.236 1.00 84.25 956 MET A O 1
ATOM 7688 N N . PHE A 1 957 ? 10.981 -14.177 1.026 1.00 81.75 957 PHE A N 1
ATOM 7689 C CA . PHE A 1 957 ? 9.731 -14.329 1.780 1.00 81.75 957 PHE A CA 1
ATOM 7690 C C . PHE A 1 957 ? 9.886 -13.986 3.263 1.00 81.75 957 PHE A C 1
ATOM 7692 O O . PHE A 1 957 ? 8.959 -13.442 3.859 1.00 81.75 957 PHE A O 1
ATOM 7699 N N . ALA A 1 958 ? 11.051 -14.254 3.855 1.00 78.44 958 ALA A N 1
ATOM 7700 C CA . ALA A 1 958 ? 11.350 -13.828 5.216 1.00 78.44 958 ALA A CA 1
ATOM 7701 C C . ALA A 1 958 ? 11.475 -12.294 5.331 1.00 78.44 958 ALA A C 1
ATOM 7703 O O . ALA A 1 958 ? 10.942 -11.726 6.278 1.00 78.44 958 ALA A O 1
ATOM 7704 N N . LEU A 1 959 ? 12.091 -11.615 4.352 1.00 76.94 959 LEU A N 1
ATOM 7705 C CA . LEU A 1 959 ? 12.169 -10.146 4.288 1.00 76.94 959 LEU A CA 1
ATOM 7706 C C . LEU A 1 959 ? 10.803 -9.478 4.146 1.00 76.94 959 LEU A C 1
ATOM 7708 O O . LEU A 1 959 ? 10.566 -8.444 4.758 1.00 76.94 959 LEU A O 1
ATOM 7712 N N . LEU A 1 960 ? 9.920 -10.060 3.333 1.00 72.06 960 LEU A N 1
ATOM 7713 C CA . LEU A 1 960 ? 8.555 -9.566 3.132 1.00 72.06 960 LEU A CA 1
ATOM 7714 C C . LEU A 1 960 ? 7.632 -9.871 4.330 1.00 72.06 960 LEU A C 1
ATOM 7716 O O . LEU A 1 960 ? 6.457 -9.528 4.292 1.00 72.06 960 LEU A O 1
ATOM 7720 N N . GLY A 1 961 ? 8.139 -10.526 5.384 1.00 66.81 961 GLY A N 1
ATOM 7721 C CA . GLY A 1 961 ? 7.399 -10.817 6.616 1.00 66.81 961 GLY A CA 1
ATOM 7722 C C . GLY A 1 961 ? 6.541 -12.089 6.583 1.00 66.81 961 GLY A C 1
ATOM 7723 O O . GLY A 1 961 ? 5.999 -12.482 7.615 1.00 66.81 961 GLY A O 1
ATOM 7724 N N . PHE A 1 962 ? 6.463 -12.797 5.449 1.00 66.56 962 PHE A N 1
ATOM 7725 C CA . PHE A 1 962 ? 5.624 -13.996 5.294 1.00 66.56 962 PHE A CA 1
ATOM 7726 C C . PHE A 1 962 ? 6.095 -15.206 6.120 1.00 66.56 962 PHE A C 1
ATOM 7728 O O . PHE A 1 962 ? 5.307 -16.105 6.418 1.00 66.56 962 PHE A O 1
ATOM 7735 N N . LEU A 1 963 ? 7.378 -15.250 6.495 1.00 70.50 963 LEU A N 1
ATOM 7736 C CA . LEU A 1 963 ? 7.983 -16.334 7.285 1.00 70.50 963 LEU A CA 1
ATOM 7737 C C . LEU A 1 963 ? 8.401 -15.864 8.688 1.00 70.50 963 LEU A C 1
ATOM 7739 O O . LEU A 1 963 ? 9.466 -16.237 9.182 1.00 70.50 963 LEU A O 1
ATOM 7743 N N . SER A 1 964 ? 7.556 -15.046 9.326 1.00 65.81 964 SER A N 1
ATOM 7744 C CA . SER A 1 964 ? 7.752 -14.591 10.707 1.00 65.81 964 SER A CA 1
ATOM 7745 C C . SER A 1 964 ? 7.804 -15.767 11.702 1.00 65.81 964 SER A C 1
ATOM 7747 O O . SER A 1 964 ? 7.096 -16.763 11.508 1.00 65.81 964 SER A O 1
ATOM 7749 N N . PRO A 1 965 ? 8.582 -15.673 12.803 1.00 65.06 965 PRO A N 1
ATOM 7750 C CA . PRO A 1 965 ? 8.587 -16.670 13.875 1.00 65.06 965 PRO A CA 1
ATOM 7751 C C . PRO A 1 965 ? 7.212 -16.955 14.497 1.00 65.06 965 PRO A C 1
ATOM 7753 O O . PRO A 1 965 ? 7.035 -18.015 15.100 1.00 65.06 965 PRO A O 1
ATOM 7756 N N . SER A 1 966 ? 6.239 -16.053 14.314 1.00 66.81 966 SER A N 1
ATOM 7757 C CA . SER A 1 966 ? 4.837 -16.263 14.689 1.00 66.81 966 SER A CA 1
ATOM 7758 C C . SER A 1 966 ? 4.186 -17.437 13.944 1.00 66.81 966 SER A C 1
ATOM 7760 O O . SER A 1 966 ? 3.295 -18.089 14.489 1.00 66.81 966 SER A O 1
ATOM 7762 N N . ASN A 1 967 ? 4.659 -17.769 12.739 1.00 72.62 967 ASN A N 1
ATOM 7763 C CA . ASN A 1 967 ? 4.223 -18.926 11.965 1.00 72.62 967 ASN A CA 1
ATOM 7764 C C . ASN A 1 967 ? 5.095 -20.157 12.284 1.00 72.62 967 ASN A C 1
ATOM 7766 O O . ASN A 1 967 ? 6.121 -20.426 11.643 1.00 72.62 967 ASN A O 1
ATOM 7770 N N . ARG A 1 968 ? 4.696 -20.916 13.311 1.00 75.69 968 ARG A N 1
ATOM 7771 C CA . ARG A 1 968 ? 5.447 -22.082 13.802 1.00 75.69 968 ARG A CA 1
ATOM 7772 C C . ARG A 1 968 ? 5.582 -23.151 12.722 1.00 75.69 968 ARG A C 1
ATOM 7774 O O . ARG A 1 968 ? 4.618 -23.553 12.085 1.00 75.69 968 ARG A O 1
ATOM 7781 N N . GLY A 1 969 ? 6.813 -23.597 12.478 1.00 77.19 969 GLY A N 1
ATOM 7782 C CA . GLY A 1 969 ? 7.104 -24.577 11.427 1.00 77.19 969 GLY A CA 1
ATOM 7783 C C . GLY A 1 969 ? 6.986 -24.046 9.988 1.00 77.19 969 GLY A C 1
ATOM 7784 O O . GLY A 1 969 ? 7.421 -24.732 9.060 1.00 77.19 969 GLY A O 1
ATOM 7785 N N . GLY A 1 970 ? 6.507 -22.813 9.775 1.00 80.69 970 GLY A N 1
ATOM 7786 C CA . GLY A 1 970 ? 6.332 -22.215 8.448 1.00 80.69 970 GLY A CA 1
ATOM 7787 C C . GLY A 1 970 ? 7.636 -22.125 7.652 1.00 80.69 970 GLY A C 1
ATOM 7788 O O . GLY A 1 970 ? 7.697 -22.601 6.521 1.00 80.69 970 GLY A O 1
ATOM 7789 N N . LEU A 1 971 ? 8.712 -21.621 8.271 1.00 83.19 971 LEU A N 1
ATOM 7790 C CA . LEU A 1 971 ? 10.037 -21.510 7.641 1.00 83.19 971 LEU A CA 1
ATOM 7791 C C . LEU A 1 971 ? 10.565 -22.867 7.138 1.00 83.19 971 LEU A C 1
ATOM 7793 O O . LEU A 1 971 ? 10.975 -22.984 5.987 1.00 83.19 971 LEU A O 1
ATOM 7797 N N . MET A 1 972 ? 10.515 -23.909 7.976 1.00 84.00 972 MET A N 1
ATOM 7798 C CA . MET A 1 972 ? 11.003 -25.249 7.612 1.00 84.00 972 MET A CA 1
ATOM 7799 C C . MET A 1 972 ? 10.148 -25.882 6.511 1.00 84.00 972 MET A C 1
ATOM 7801 O O . MET A 1 972 ? 10.683 -26.478 5.577 1.00 84.00 972 MET A O 1
ATOM 7805 N N . THR A 1 973 ? 8.825 -25.719 6.590 1.00 86.25 973 THR A N 1
ATOM 7806 C CA . THR A 1 973 ? 7.899 -26.198 5.556 1.00 86.25 973 THR A CA 1
ATOM 7807 C C . THR A 1 973 ? 8.177 -25.512 4.217 1.00 86.25 973 THR A C 1
ATOM 7809 O O . THR A 1 973 ? 8.307 -26.188 3.196 1.00 86.25 973 THR A O 1
ATOM 7812 N N . ALA A 1 974 ? 8.347 -24.186 4.221 1.00 86.56 974 ALA A N 1
ATOM 7813 C CA . ALA A 1 974 ? 8.665 -23.407 3.029 1.00 86.56 974 ALA A CA 1
ATOM 7814 C C . ALA A 1 974 ? 10.000 -23.838 2.407 1.00 86.56 974 ALA A C 1
ATOM 7816 O O . ALA A 1 974 ? 10.054 -24.067 1.202 1.00 86.56 974 ALA A O 1
ATOM 7817 N N . MET A 1 975 ? 11.049 -24.038 3.212 1.00 89.00 975 MET A N 1
ATOM 7818 C CA . MET A 1 975 ? 12.349 -24.514 2.723 1.00 89.00 975 MET A CA 1
ATOM 7819 C C . MET A 1 975 ? 12.245 -25.881 2.031 1.00 89.00 975 MET A C 1
ATOM 7821 O O . MET A 1 975 ? 12.774 -26.045 0.933 1.00 89.00 975 MET A O 1
ATOM 7825 N N . VAL A 1 976 ? 11.531 -26.850 2.619 1.00 90.31 976 VAL A N 1
ATOM 7826 C CA . VAL A 1 976 ? 11.356 -28.191 2.025 1.00 90.31 976 VAL A CA 1
ATOM 7827 C C . VAL A 1 976 ? 10.551 -28.132 0.723 1.00 90.31 976 VAL A C 1
ATOM 7829 O O . VAL A 1 976 ? 10.922 -28.775 -0.260 1.00 90.31 976 VAL A O 1
ATOM 7832 N N . LEU A 1 977 ? 9.474 -27.345 0.672 1.00 90.25 977 LEU A N 1
ATOM 7833 C CA . LEU A 1 977 ? 8.671 -27.198 -0.545 1.00 90.25 977 LEU A CA 1
ATOM 7834 C C . LEU A 1 977 ? 9.444 -26.467 -1.651 1.00 90.25 977 LEU A C 1
ATOM 7836 O O . LEU A 1 977 ? 9.482 -26.935 -2.791 1.00 90.25 977 LEU A O 1
ATOM 7840 N N . LEU A 1 978 ? 10.116 -25.362 -1.321 1.00 91.75 978 LEU A N 1
ATOM 7841 C CA . LEU A 1 978 ? 10.947 -24.614 -2.265 1.00 91.75 978 LEU A CA 1
ATOM 7842 C C . LEU A 1 978 ? 12.101 -25.472 -2.787 1.00 91.75 978 LEU A C 1
ATOM 7844 O O . LEU A 1 978 ? 12.363 -25.456 -3.988 1.00 91.75 978 LEU A O 1
ATOM 7848 N N . TRP A 1 979 ? 12.736 -26.285 -1.936 1.00 93.50 979 TRP A N 1
ATOM 7849 C CA . TRP A 1 979 ? 13.730 -27.269 -2.365 1.00 93.50 979 TRP A CA 1
ATOM 7850 C C . TRP A 1 979 ? 13.188 -28.181 -3.470 1.00 93.50 979 TRP A C 1
ATOM 7852 O O . TRP A 1 979 ? 13.830 -28.349 -4.510 1.00 93.50 979 TRP A O 1
ATOM 7862 N N . VAL A 1 980 ? 11.992 -28.744 -3.275 1.00 94.00 980 VAL A N 1
ATOM 7863 C CA . VAL A 1 980 ? 11.351 -29.656 -4.232 1.00 94.00 980 VAL A CA 1
ATOM 7864 C C . VAL A 1 980 ? 11.085 -28.958 -5.567 1.00 94.00 980 VAL A C 1
ATOM 7866 O O . VAL A 1 980 ? 11.467 -29.488 -6.613 1.00 94.00 980 VAL A O 1
ATOM 7869 N N . PHE A 1 981 ? 10.498 -27.756 -5.545 1.00 93.00 981 PHE A N 1
ATOM 7870 C CA . PHE A 1 981 ? 10.182 -26.997 -6.761 1.00 93.00 981 PHE A CA 1
ATOM 7871 C C . PHE A 1 981 ? 11.429 -26.526 -7.516 1.00 93.00 981 PHE A C 1
ATOM 7873 O O . PHE A 1 981 ? 11.466 -26.575 -8.750 1.00 93.00 981 PHE A O 1
ATOM 7880 N N . MET A 1 982 ? 12.488 -26.144 -6.797 1.00 95.19 982 MET A N 1
ATOM 7881 C CA . MET A 1 982 ? 13.751 -25.727 -7.410 1.00 95.19 982 MET A CA 1
ATOM 7882 C C . MET A 1 982 ? 14.484 -26.879 -8.119 1.00 95.19 982 MET A C 1
ATOM 7884 O O . MET A 1 982 ? 15.416 -26.632 -8.891 1.00 95.19 982 MET A O 1
ATOM 7888 N N . GLY A 1 983 ? 14.034 -28.131 -7.951 1.00 95.31 983 GLY A N 1
ATOM 7889 C CA . GLY A 1 983 ? 14.552 -29.300 -8.667 1.00 95.31 983 GLY A CA 1
ATOM 7890 C C . GLY A 1 983 ? 14.533 -29.152 -10.195 1.00 95.31 983 GLY A C 1
ATOM 7891 O O . GLY A 1 983 ? 15.448 -29.629 -10.870 1.00 95.31 983 GLY A O 1
ATOM 7892 N N . ILE A 1 984 ? 13.571 -28.406 -10.757 1.00 96.44 984 ILE A N 1
ATOM 7893 C CA . ILE A 1 984 ? 13.527 -28.102 -12.201 1.00 96.44 984 ILE A CA 1
ATOM 7894 C C . ILE A 1 984 ? 14.796 -27.350 -12.639 1.00 96.44 984 ILE A C 1
ATOM 7896 O O . ILE A 1 984 ? 15.411 -27.682 -13.657 1.00 96.44 984 ILE A O 1
ATOM 7900 N N . PHE A 1 985 ? 15.227 -26.350 -11.867 1.00 96.38 985 PHE A N 1
ATOM 7901 C CA . PHE A 1 985 ? 16.419 -25.562 -12.185 1.00 96.38 985 PHE A CA 1
ATOM 7902 C C . PHE A 1 985 ? 17.702 -26.377 -12.003 1.00 96.38 985 PHE A C 1
ATOM 7904 O O . PHE A 1 985 ? 18.621 -26.256 -12.820 1.00 96.38 985 PHE A O 1
ATOM 7911 N N . ALA A 1 986 ? 17.730 -27.270 -11.010 1.00 96.62 986 ALA A N 1
ATOM 7912 C CA . ALA A 1 986 ? 18.826 -28.211 -10.789 1.00 96.62 986 ALA A CA 1
ATOM 7913 C C . ALA A 1 986 ? 19.037 -29.135 -11.996 1.00 96.62 986 ALA A C 1
ATOM 7915 O O . ALA A 1 986 ? 20.149 -29.273 -12.524 1.00 96.62 986 ALA A O 1
ATOM 7916 N N . GLY A 1 987 ? 17.942 -29.730 -12.480 1.00 96.25 987 GLY A N 1
ATOM 7917 C CA . GLY A 1 987 ? 17.945 -30.584 -13.659 1.00 96.25 987 GLY A CA 1
ATOM 7918 C C . GLY A 1 987 ? 18.370 -29.827 -14.918 1.00 96.25 987 GLY A C 1
ATOM 7919 O O . GLY A 1 987 ? 19.205 -30.313 -15.688 1.00 96.25 987 GLY A O 1
ATOM 7920 N N . TYR A 1 988 ? 17.848 -28.611 -15.108 1.00 96.25 988 TYR A N 1
ATOM 7921 C CA . TYR A 1 988 ? 18.179 -27.762 -16.253 1.00 96.25 988 TYR A CA 1
ATOM 7922 C C . TYR A 1 988 ? 19.662 -27.375 -16.280 1.00 96.25 988 TYR A C 1
ATOM 7924 O O . TYR A 1 988 ? 20.313 -27.525 -17.317 1.00 96.25 988 TYR A O 1
ATOM 7932 N N . SER A 1 989 ? 20.203 -26.906 -15.152 1.00 95.12 989 SER A N 1
ATOM 7933 C CA . SER A 1 989 ? 21.607 -26.502 -15.023 1.00 95.12 989 SER A CA 1
ATOM 7934 C C . SER A 1 989 ? 22.559 -27.680 -15.271 1.00 95.12 989 SER A C 1
ATOM 7936 O O . SER A 1 989 ? 23.403 -27.607 -16.171 1.00 95.12 989 SER A O 1
ATOM 7938 N N . SER A 1 990 ? 22.363 -28.796 -14.559 1.00 95.62 990 SER A N 1
ATOM 7939 C CA . SER A 1 990 ? 23.220 -29.988 -14.653 1.00 95.62 990 SER A CA 1
ATOM 7940 C C . SER A 1 990 ? 23.250 -30.580 -16.064 1.00 95.62 990 SER A C 1
ATOM 7942 O O . SER A 1 990 ? 24.323 -30.834 -16.614 1.00 95.62 990 SER A O 1
ATOM 7944 N N . SER A 1 991 ? 22.087 -30.743 -16.704 1.00 94.75 991 SER A N 1
ATOM 7945 C CA . SER A 1 991 ? 22.022 -31.308 -18.053 1.00 94.75 991 SER A CA 1
ATOM 7946 C C . SER A 1 991 ? 22.575 -30.365 -19.120 1.00 94.75 991 SER A C 1
ATOM 7948 O O . SER A 1 991 ? 23.116 -30.836 -20.124 1.00 94.75 991 SER A O 1
ATOM 7950 N N . ARG A 1 992 ? 22.428 -29.047 -18.946 1.00 93.31 992 ARG A N 1
ATOM 7951 C CA . ARG A 1 992 ? 22.953 -28.062 -19.899 1.00 93.31 992 ARG A CA 1
ATOM 7952 C C . ARG A 1 992 ? 24.475 -27.978 -19.824 1.00 93.31 992 ARG A C 1
ATOM 7954 O O . ARG A 1 992 ? 25.121 -27.934 -20.869 1.00 93.31 992 ARG A O 1
ATOM 7961 N N . LEU A 1 993 ? 25.041 -28.013 -18.617 1.00 92.56 993 LEU A N 1
ATOM 7962 C CA . LEU A 1 993 ? 26.490 -28.049 -18.420 1.00 92.56 993 LEU A CA 1
ATOM 7963 C C . LEU A 1 993 ? 27.088 -29.370 -18.927 1.00 92.56 993 LEU A C 1
ATOM 7965 O O . LEU A 1 993 ? 28.101 -29.369 -19.618 1.00 92.56 993 LEU A O 1
ATOM 7969 N N . HIS A 1 994 ? 26.405 -30.495 -18.704 1.00 93.69 994 HIS A N 1
ATOM 7970 C CA . HIS A 1 994 ? 26.851 -31.784 -19.234 1.00 93.69 994 HIS A CA 1
ATOM 7971 C C . HIS A 1 994 ? 26.904 -31.801 -20.768 1.00 93.69 994 HIS A C 1
ATOM 7973 O O . HIS A 1 994 ? 27.834 -32.350 -21.359 1.00 93.69 994 HIS A O 1
ATOM 7979 N N . LYS A 1 995 ? 25.934 -31.146 -21.416 1.00 91.94 995 LYS A N 1
ATOM 7980 C CA . LYS A 1 995 ? 25.910 -30.985 -22.872 1.00 91.94 995 LYS A CA 1
ATOM 7981 C C . LYS A 1 995 ? 27.033 -30.071 -23.380 1.00 91.94 995 LYS A C 1
ATOM 7983 O O . LYS A 1 995 ? 27.582 -30.346 -24.441 1.00 91.94 995 LYS A O 1
ATOM 7988 N N . MET A 1 996 ? 27.393 -29.023 -22.630 1.00 91.50 996 MET A N 1
ATOM 7989 C CA . MET A 1 996 ? 28.562 -28.175 -22.923 1.00 91.50 996 MET A CA 1
ATOM 7990 C C . MET A 1 996 ? 29.851 -29.009 -22.944 1.00 91.50 996 MET A C 1
ATOM 7992 O O . MET A 1 996 ? 30.645 -28.907 -23.867 1.00 91.50 996 MET A O 1
ATOM 7996 N N . PHE A 1 997 ? 29.992 -29.946 -22.007 1.00 91.44 997 PHE A N 1
ATOM 7997 C CA . PHE A 1 997 ? 31.115 -30.887 -21.950 1.00 91.44 997 PHE A CA 1
ATOM 7998 C C . PHE A 1 997 ? 31.032 -32.059 -22.943 1.00 91.44 997 PHE A C 1
ATOM 8000 O O . PHE A 1 997 ? 31.708 -33.068 -22.752 1.00 91.44 997 PHE A O 1
ATOM 8007 N N . LYS A 1 998 ? 30.207 -31.951 -23.993 1.00 88.31 998 LYS A N 1
ATOM 8008 C CA . LYS A 1 998 ? 30.025 -32.981 -25.035 1.00 88.31 998 LYS A CA 1
ATOM 8009 C C . LYS A 1 998 ? 29.554 -34.340 -24.483 1.00 88.31 998 LYS A C 1
ATOM 8011 O O . LYS A 1 998 ? 29.795 -35.382 -25.088 1.00 88.31 998 LYS A O 1
ATOM 8016 N N . GLY A 1 999 ? 28.873 -34.340 -23.335 1.00 86.06 999 GLY A N 1
ATOM 8017 C CA . GLY A 1 999 ? 28.302 -35.534 -22.721 1.00 86.06 999 GLY A CA 1
ATOM 8018 C C . GLY A 1 999 ? 26.958 -35.934 -23.338 1.00 86.06 999 GLY A C 1
ATOM 8019 O O . GLY A 1 999 ? 26.052 -35.108 -23.468 1.00 86.06 999 GLY A O 1
ATOM 8020 N N . ASN A 1 1000 ? 26.809 -37.218 -23.680 1.00 81.50 1000 ASN A N 1
ATOM 8021 C CA . ASN A 1 1000 ? 25.600 -37.757 -24.322 1.00 81.50 1000 ASN A CA 1
ATOM 8022 C C . ASN A 1 1000 ? 24.617 -38.417 -23.330 1.00 81.50 1000 ASN A C 1
ATOM 8024 O O . ASN A 1 1000 ? 23.424 -38.531 -23.613 1.00 81.50 1000 ASN A O 1
ATOM 8028 N N . GLU A 1 1001 ? 25.078 -38.814 -22.140 1.00 88.94 1001 GLU A N 1
ATOM 8029 C CA . GLU A 1 1001 ? 24.297 -39.585 -21.158 1.00 88.94 1001 GLU A CA 1
ATOM 8030 C C . GLU A 1 1001 ? 23.505 -38.701 -20.175 1.00 88.94 1001 GLU A C 1
ATOM 8032 O O . GLU A 1 1001 ? 23.596 -38.841 -18.951 1.00 88.94 1001 GLU A O 1
ATOM 8037 N N . TRP A 1 1002 ? 22.678 -37.787 -20.690 1.00 88.81 1002 TRP A N 1
ATOM 8038 C CA . TRP A 1 1002 ? 21.957 -36.817 -19.851 1.00 88.81 1002 TRP A CA 1
ATOM 8039 C C . TRP A 1 1002 ? 21.020 -37.470 -18.818 1.00 88.81 1002 TRP A C 1
ATOM 8041 O O . TRP A 1 1002 ? 20.897 -36.966 -17.702 1.00 88.81 1002 TRP A O 1
ATOM 8051 N N . LYS A 1 1003 ? 20.423 -38.632 -19.131 1.00 92.75 1003 LYS A N 1
ATOM 8052 C CA . LYS A 1 1003 ? 19.574 -39.396 -18.194 1.00 92.75 1003 LYS A CA 1
ATOM 8053 C C . LYS A 1 1003 ? 20.347 -39.863 -16.957 1.00 92.75 1003 LYS A C 1
ATOM 8055 O O . LYS A 1 1003 ? 19.829 -39.789 -15.847 1.00 92.75 1003 LYS A O 1
ATOM 8060 N N . ARG A 1 1004 ? 21.600 -40.303 -17.132 1.00 92.19 1004 ARG A N 1
ATOM 8061 C CA . ARG A 1 1004 ? 22.459 -40.763 -16.029 1.00 92.19 1004 ARG A CA 1
ATOM 8062 C C . ARG A 1 1004 ? 22.840 -39.608 -15.109 1.00 92.19 1004 ARG A C 1
ATOM 8064 O O . ARG A 1 1004 ? 22.853 -39.773 -13.895 1.00 92.19 1004 ARG A O 1
ATOM 8071 N N . ILE A 1 1005 ? 23.124 -38.438 -15.683 1.00 93.62 1005 ILE A N 1
ATOM 8072 C CA . ILE A 1 1005 ? 23.387 -37.214 -14.914 1.00 93.62 1005 ILE A CA 1
ATOM 8073 C C . ILE A 1 1005 ? 22.143 -36.760 -14.160 1.00 93.62 1005 ILE A C 1
ATOM 8075 O O . ILE A 1 1005 ? 22.239 -36.485 -12.974 1.00 93.62 1005 ILE A O 1
ATOM 8079 N N . THR A 1 1006 ? 20.979 -36.781 -14.809 1.00 94.50 1006 THR A N 1
ATOM 8080 C CA . THR A 1 1006 ? 19.686 -36.448 -14.188 1.00 94.50 1006 THR A CA 1
ATOM 8081 C C . THR A 1 1006 ? 19.423 -37.311 -12.953 1.00 94.50 1006 THR A C 1
ATOM 8083 O O . THR A 1 1006 ? 19.101 -36.787 -11.889 1.00 94.50 1006 THR A O 1
ATOM 8086 N N . LEU A 1 1007 ? 19.632 -38.630 -13.072 1.00 95.06 1007 LEU A N 1
ATOM 8087 C CA . LEU A 1 1007 ? 19.509 -39.571 -11.959 1.00 95.06 1007 LEU A CA 1
ATOM 8088 C C . LEU A 1 1007 ? 20.465 -39.185 -10.817 1.00 95.06 1007 LEU A C 1
ATOM 8090 O O . LEU A 1 1007 ? 20.048 -39.039 -9.673 1.00 95.06 1007 LEU A O 1
ATOM 8094 N N . LYS A 1 1008 ? 21.743 -38.935 -11.124 1.00 94.75 1008 LYS A N 1
ATOM 8095 C CA . LYS A 1 1008 ? 22.721 -38.511 -10.110 1.00 94.75 1008 LYS A CA 1
ATOM 8096 C C . LYS A 1 1008 ? 22.336 -37.186 -9.440 1.00 94.75 1008 LYS A C 1
ATOM 8098 O O . LYS A 1 1008 ? 22.450 -37.092 -8.225 1.00 94.75 1008 LYS A O 1
ATOM 8103 N N . THR A 1 1009 ? 21.830 -36.203 -10.185 1.00 95.31 1009 THR A N 1
ATOM 8104 C CA . THR A 1 1009 ? 21.341 -34.926 -9.636 1.00 95.31 1009 THR A CA 1
ATOM 8105 C C . THR A 1 1009 ? 20.154 -35.114 -8.700 1.00 95.31 1009 THR A C 1
ATOM 8107 O O . THR A 1 1009 ? 20.121 -34.495 -7.642 1.00 95.31 1009 THR A O 1
ATOM 8110 N N . ALA A 1 1010 ? 19.218 -35.998 -9.041 1.00 94.81 1010 ALA A N 1
ATOM 8111 C CA . ALA A 1 1010 ? 18.032 -36.238 -8.225 1.00 94.81 1010 ALA A CA 1
ATOM 8112 C C . ALA A 1 1010 ? 18.315 -37.047 -6.941 1.00 94.81 1010 ALA A C 1
ATOM 8114 O O . ALA A 1 1010 ? 17.590 -36.894 -5.957 1.00 94.81 1010 ALA A O 1
ATOM 8115 N N . PHE A 1 1011 ? 19.355 -37.896 -6.937 1.00 95.56 1011 PHE A N 1
ATOM 8116 C CA . PHE A 1 1011 ? 19.616 -38.829 -5.833 1.00 95.56 1011 PHE A CA 1
ATOM 8117 C C . PHE A 1 1011 ? 20.821 -38.505 -4.955 1.00 95.56 1011 PHE A C 1
ATOM 8119 O O . PHE A 1 1011 ? 20.791 -38.835 -3.776 1.00 95.56 1011 PHE A O 1
ATOM 8126 N N . MET A 1 1012 ? 21.880 -37.886 -5.481 1.00 94.50 1012 MET A N 1
ATOM 8127 C CA . MET A 1 1012 ? 23.153 -37.806 -4.754 1.00 94.50 1012 MET A CA 1
ATOM 8128 C C . MET A 1 1012 ? 23.046 -36.949 -3.489 1.00 94.50 1012 MET A C 1
ATOM 8130 O O . MET A 1 1012 ? 23.297 -37.439 -2.394 1.00 94.50 1012 MET A O 1
ATOM 8134 N N . PHE A 1 1013 ? 22.628 -35.689 -3.623 1.00 94.69 1013 PHE A N 1
ATOM 8135 C CA . PHE A 1 1013 ? 22.527 -34.785 -2.479 1.00 94.69 1013 PHE A CA 1
ATOM 8136 C C . PHE A 1 1013 ? 21.363 -35.152 -1.538 1.00 94.69 1013 PHE A C 1
ATOM 8138 O O . PHE A 1 1013 ? 21.633 -35.382 -0.358 1.00 94.69 1013 PHE A O 1
ATOM 8145 N N . PRO A 1 1014 ? 20.107 -35.324 -2.012 1.00 92.88 1014 PRO A N 1
ATOM 8146 C CA . PRO A 1 1014 ? 19.014 -35.754 -1.138 1.00 92.88 1014 PRO A CA 1
ATOM 8147 C C . PRO A 1 1014 ? 19.257 -37.114 -0.477 1.00 92.88 1014 PRO A C 1
ATOM 8149 O O . PRO A 1 1014 ? 18.876 -37.297 0.671 1.00 92.88 1014 PRO A O 1
ATOM 8152 N N . GLY A 1 1015 ? 19.917 -38.054 -1.162 1.00 94.25 1015 GLY A N 1
ATOM 8153 C CA . GLY A 1 1015 ? 20.219 -39.375 -0.613 1.00 94.25 1015 GLY A CA 1
ATOM 8154 C C . GLY A 1 1015 ? 21.246 -39.336 0.513 1.00 94.25 1015 GLY A C 1
ATOM 8155 O O . GLY A 1 1015 ? 21.051 -40.006 1.522 1.00 94.25 1015 GLY A O 1
ATOM 8156 N N . ILE A 1 1016 ? 22.294 -38.512 0.388 1.00 94.69 1016 ILE A N 1
ATOM 8157 C CA . ILE A 1 1016 ? 23.256 -38.286 1.479 1.00 94.69 1016 ILE A CA 1
ATOM 8158 C C . ILE A 1 1016 ? 22.554 -37.630 2.672 1.00 94.69 1016 ILE A C 1
ATOM 8160 O O . ILE A 1 1016 ? 22.710 -38.097 3.800 1.00 94.69 1016 ILE A O 1
ATOM 8164 N N . LEU A 1 1017 ? 21.745 -36.591 2.428 1.00 93.38 1017 LEU A N 1
ATOM 8165 C CA . LEU A 1 1017 ? 20.994 -35.926 3.492 1.00 93.38 1017 LEU A CA 1
ATOM 8166 C C . LEU A 1 1017 ? 20.034 -36.885 4.191 1.00 93.38 1017 LEU A C 1
ATOM 8168 O O . LEU A 1 1017 ? 20.017 -36.936 5.415 1.00 93.38 1017 LEU A O 1
ATOM 8172 N N . PHE A 1 1018 ? 19.279 -37.674 3.426 1.00 92.06 1018 PHE A N 1
ATOM 8173 C CA . PHE A 1 1018 ? 18.349 -38.654 3.969 1.00 92.06 1018 PHE A CA 1
ATOM 8174 C C . PHE A 1 1018 ? 19.072 -39.741 4.767 1.00 92.06 1018 PHE A C 1
ATOM 8176 O O . PHE A 1 1018 ? 18.581 -40.127 5.819 1.00 92.06 1018 PHE A O 1
ATOM 8183 N N . ALA A 1 1019 ? 20.246 -40.205 4.328 1.00 93.69 1019 ALA A N 1
ATOM 8184 C CA . ALA A 1 1019 ? 21.026 -41.199 5.062 1.00 93.69 1019 ALA A CA 1
ATOM 8185 C C . ALA A 1 1019 ? 21.513 -40.666 6.419 1.00 93.69 1019 ALA A C 1
ATOM 8187 O O . ALA A 1 1019 ? 21.319 -41.329 7.437 1.00 93.69 1019 ALA A O 1
ATOM 8188 N N . ILE A 1 1020 ? 22.087 -39.455 6.452 1.00 93.88 1020 ILE A N 1
ATOM 8189 C CA . ILE A 1 1020 ? 22.492 -38.810 7.712 1.00 93.88 1020 ILE A CA 1
ATOM 8190 C C . ILE A 1 1020 ? 21.258 -38.604 8.591 1.00 93.88 1020 ILE A C 1
ATOM 8192 O O . ILE A 1 1020 ? 21.239 -39.028 9.743 1.00 93.88 1020 ILE A O 1
ATOM 8196 N N . PHE A 1 1021 ? 20.201 -38.019 8.026 1.00 90.56 1021 PHE A N 1
ATOM 8197 C CA . PHE A 1 1021 ? 18.955 -37.745 8.727 1.00 90.56 1021 PHE A CA 1
ATOM 8198 C C . PHE A 1 1021 ? 18.321 -39.015 9.319 1.00 90.56 1021 PHE A C 1
ATOM 8200 O O . PHE A 1 1021 ? 17.887 -39.009 10.465 1.00 90.56 1021 PHE A O 1
ATOM 8207 N N . PHE A 1 1022 ? 18.322 -40.126 8.582 1.00 91.50 1022 PHE A N 1
ATOM 8208 C CA . PHE A 1 1022 ? 17.807 -41.420 9.028 1.00 91.50 1022 PHE A CA 1
ATOM 8209 C C . PHE A 1 1022 ? 18.596 -41.979 10.219 1.00 91.50 1022 PHE A C 1
ATOM 8211 O O . PHE A 1 1022 ? 17.996 -42.450 11.188 1.00 91.50 1022 PHE A O 1
ATOM 8218 N N . VAL A 1 1023 ? 19.932 -41.899 10.179 1.00 93.38 1023 VAL A N 1
ATOM 8219 C CA . VAL A 1 1023 ? 20.793 -42.319 11.297 1.00 93.38 1023 VAL A CA 1
ATOM 8220 C C . VAL A 1 1023 ? 20.517 -41.462 12.530 1.00 93.38 1023 VAL A C 1
ATOM 8222 O O . VAL A 1 1023 ? 20.281 -42.007 13.606 1.00 93.38 1023 VAL A O 1
ATOM 8225 N N . LEU A 1 1024 ? 20.471 -40.135 12.370 1.00 91.88 1024 LEU A N 1
ATOM 8226 C CA . LEU A 1 1024 ? 20.152 -39.218 13.465 1.00 91.88 1024 LEU A CA 1
ATOM 8227 C C . LEU A 1 1024 ? 18.763 -39.501 14.049 1.00 91.88 1024 LEU A C 1
ATOM 8229 O O . LEU A 1 1024 ? 18.623 -39.611 15.262 1.00 91.88 1024 LEU A O 1
ATOM 8233 N N . ASN A 1 1025 ? 17.755 -39.704 13.201 1.00 91.06 1025 ASN A N 1
ATOM 8234 C CA . ASN A 1 1025 ? 16.401 -40.028 13.638 1.00 91.06 1025 ASN A CA 1
ATOM 8235 C C . ASN A 1 1025 ? 16.335 -41.358 14.404 1.00 91.06 1025 ASN A C 1
ATOM 8237 O O . ASN A 1 1025 ? 15.611 -41.463 15.389 1.00 91.06 1025 ASN A O 1
ATOM 8241 N N . THR A 1 1026 ? 17.125 -42.354 13.994 1.00 90.75 1026 THR A N 1
ATOM 8242 C CA . THR A 1 1026 ? 17.227 -43.646 14.694 1.00 90.75 1026 THR A CA 1
ATOM 8243 C C . THR A 1 1026 ? 17.834 -43.479 16.090 1.00 90.75 1026 THR A C 1
ATOM 8245 O O . THR A 1 1026 ? 17.346 -44.084 17.043 1.00 90.75 1026 THR A O 1
ATOM 8248 N N . LEU A 1 1027 ? 18.852 -42.621 16.238 1.00 91.69 1027 LEU A N 1
ATOM 8249 C CA . LEU A 1 1027 ? 19.436 -42.290 17.543 1.00 91.69 1027 LEU A CA 1
ATOM 8250 C C . LEU A 1 1027 ? 18.432 -41.557 18.447 1.00 91.69 1027 LEU A C 1
ATOM 8252 O O . LEU A 1 1027 ? 18.300 -41.911 19.615 1.00 91.69 1027 LEU A O 1
ATOM 8256 N N . ILE A 1 1028 ? 17.686 -40.584 17.906 1.00 89.56 1028 ILE A N 1
ATOM 8257 C CA . ILE A 1 1028 ? 16.645 -39.860 18.659 1.00 89.56 1028 ILE A CA 1
ATOM 8258 C C . ILE A 1 1028 ? 15.534 -40.821 19.111 1.00 89.56 1028 ILE A C 1
ATOM 8260 O O . ILE A 1 1028 ? 15.061 -40.741 20.246 1.00 89.56 1028 ILE A O 1
ATOM 8264 N N . TRP A 1 1029 ? 15.135 -41.751 18.239 1.00 88.50 1029 TRP A N 1
ATOM 8265 C CA . TRP A 1 1029 ? 14.126 -42.762 18.551 1.00 88.50 1029 TRP A CA 1
ATOM 8266 C C . TRP A 1 1029 ? 14.579 -43.708 19.673 1.00 88.50 1029 TRP A C 1
ATOM 8268 O O . TRP A 1 1029 ? 13.785 -44.022 20.560 1.00 88.50 1029 TRP A O 1
ATOM 8278 N N . GLY A 1 1030 ? 15.861 -44.094 19.690 1.00 86.94 1030 GLY A N 1
ATOM 8279 C CA . GLY A 1 1030 ? 16.453 -44.900 20.764 1.00 86.94 1030 GLY A CA 1
ATOM 8280 C C . GLY A 1 1030 ? 16.374 -44.241 22.148 1.00 86.94 1030 GLY A C 1
ATOM 8281 O O . GLY A 1 1030 ? 16.165 -44.932 23.142 1.00 86.94 1030 GLY A O 1
ATOM 8282 N N . GLU A 1 1031 ? 16.443 -42.909 22.207 1.00 86.62 1031 GLU A N 1
ATOM 8283 C CA . GLU A 1 1031 ? 16.318 -42.111 23.438 1.00 86.62 1031 GLU A CA 1
ATOM 8284 C C . GLU A 1 1031 ? 14.856 -41.820 23.842 1.00 86.62 1031 GLU A C 1
ATOM 8286 O O . GLU A 1 1031 ? 14.613 -41.075 24.789 1.00 86.62 1031 GLU A O 1
ATOM 8291 N N . ARG A 1 1032 ? 13.858 -42.373 23.129 1.00 85.44 1032 ARG A N 1
ATOM 8292 C CA . ARG A 1 1032 ? 12.418 -42.096 23.338 1.00 85.44 1032 ARG A CA 1
ATOM 8293 C C . ARG A 1 1032 ? 12.075 -40.595 23.319 1.00 85.44 1032 ARG A C 1
ATOM 8295 O O . ARG A 1 1032 ? 11.145 -40.149 23.990 1.00 85.44 1032 ARG A O 1
ATOM 8302 N N . SER A 1 1033 ? 12.831 -39.808 22.557 1.00 86.94 1033 SER A N 1
ATOM 8303 C CA . SER A 1 1033 ? 12.648 -38.360 22.442 1.00 86.94 1033 SER A CA 1
ATOM 8304 C C . SER A 1 1033 ? 11.489 -38.018 21.495 1.00 86.94 1033 SER A C 1
ATOM 8306 O O . SER A 1 1033 ? 11.289 -38.673 20.470 1.00 86.94 1033 SER A O 1
ATOM 8308 N N . SER A 1 1034 ? 10.742 -36.949 21.799 1.00 83.38 1034 SER A N 1
ATOM 8309 C CA . SER A 1 1034 ? 9.645 -36.455 20.946 1.00 83.38 1034 SER A CA 1
ATOM 8310 C C . SER A 1 1034 ? 10.132 -35.819 19.641 1.00 83.38 1034 SER A C 1
ATOM 8312 O O . SER A 1 1034 ? 9.344 -35.639 18.712 1.00 83.38 1034 SER A O 1
ATOM 8314 N N . GLY A 1 1035 ? 11.434 -35.526 19.552 1.00 81.69 1035 GLY A N 1
ATOM 8315 C CA . GLY A 1 1035 ? 12.094 -35.065 18.333 1.00 81.69 1035 GLY A CA 1
ATOM 8316 C C . GLY A 1 1035 ? 12.235 -36.151 17.270 1.00 81.69 1035 GLY A C 1
ATOM 8317 O O . GLY A 1 1035 ? 12.614 -35.841 16.144 1.00 81.69 1035 GLY A O 1
ATOM 8318 N N . ALA A 1 1036 ? 11.943 -37.414 17.606 1.00 86.62 1036 ALA A N 1
ATOM 8319 C CA . ALA A 1 1036 ? 11.917 -38.487 16.628 1.00 86.62 1036 ALA A CA 1
ATOM 8320 C C . ALA A 1 1036 ? 10.767 -38.242 15.647 1.00 86.62 1036 ALA A C 1
ATOM 8322 O O . ALA A 1 1036 ? 9.597 -38.133 16.027 1.00 86.62 1036 ALA A O 1
ATOM 8323 N N . ILE A 1 1037 ? 11.106 -38.180 14.365 1.00 86.62 1037 ILE A N 1
ATOM 8324 C CA . ILE A 1 1037 ? 10.123 -38.054 13.304 1.00 86.62 1037 ILE A CA 1
ATOM 8325 C C . ILE A 1 1037 ? 9.350 -39.370 13.190 1.00 86.62 1037 ILE A C 1
ATOM 8327 O O . ILE A 1 1037 ? 9.972 -40.423 12.999 1.00 86.62 1037 ILE A O 1
ATOM 8331 N N . PRO A 1 1038 ? 8.005 -39.328 13.248 1.00 85.06 1038 PRO A N 1
ATOM 8332 C CA . PRO A 1 1038 ? 7.174 -40.508 13.069 1.00 85.06 1038 PRO A CA 1
ATOM 8333 C C . PRO A 1 1038 ? 7.396 -41.163 11.703 1.00 85.06 1038 PRO A C 1
ATOM 8335 O O . PRO A 1 1038 ? 7.603 -40.485 10.693 1.00 85.06 1038 PRO A O 1
ATOM 8338 N N . PHE A 1 1039 ? 7.252 -42.489 11.645 1.00 85.19 1039 PHE A N 1
ATOM 8339 C CA . PHE A 1 1039 ? 7.410 -43.257 10.404 1.00 85.19 1039 PHE A CA 1
ATOM 8340 C C . PHE A 1 1039 ? 6.535 -42.723 9.255 1.00 85.19 1039 PHE A C 1
ATOM 8342 O O . PHE A 1 1039 ? 6.993 -42.646 8.117 1.00 85.19 1039 PHE A O 1
ATOM 8349 N N . GLY A 1 1040 ? 5.305 -42.286 9.553 1.00 85.31 1040 GLY A N 1
ATOM 8350 C CA . GLY A 1 1040 ? 4.401 -41.695 8.561 1.00 85.31 1040 GLY A CA 1
ATOM 8351 C C . GLY A 1 1040 ? 4.975 -40.440 7.894 1.00 85.31 1040 GLY A C 1
ATOM 8352 O O . GLY A 1 1040 ? 4.929 -40.317 6.672 1.00 85.31 1040 GLY A O 1
ATOM 8353 N N . THR A 1 1041 ? 5.595 -39.546 8.666 1.00 86.62 1041 THR A N 1
ATOM 8354 C CA . THR A 1 1041 ? 6.221 -38.325 8.135 1.00 86.62 1041 THR A CA 1
ATOM 8355 C C . THR A 1 1041 ? 7.491 -38.644 7.350 1.00 86.62 1041 THR A C 1
ATOM 8357 O O . THR A 1 1041 ? 7.723 -38.056 6.295 1.00 86.62 1041 THR A O 1
ATOM 8360 N N . MET A 1 1042 ? 8.286 -39.626 7.789 1.00 87.25 1042 MET A N 1
ATOM 8361 C CA . MET A 1 1042 ? 9.424 -40.113 6.997 1.00 87.25 1042 MET A CA 1
ATOM 8362 C C . MET A 1 1042 ? 8.969 -40.674 5.645 1.00 87.25 1042 MET A C 1
ATOM 8364 O O . MET A 1 1042 ? 9.556 -40.357 4.611 1.00 87.25 1042 MET A O 1
ATOM 8368 N N . PHE A 1 1043 ? 7.891 -41.461 5.638 1.00 89.12 1043 PHE A N 1
ATOM 8369 C CA . PHE A 1 1043 ? 7.288 -41.981 4.415 1.00 89.12 1043 PHE A CA 1
ATOM 8370 C C . PHE A 1 1043 ? 6.758 -40.854 3.515 1.00 89.12 1043 PHE A C 1
ATOM 8372 O O . PHE A 1 1043 ? 6.977 -40.887 2.303 1.00 89.12 1043 PHE A O 1
ATOM 8379 N N . ALA A 1 1044 ? 6.140 -39.818 4.091 1.00 87.50 1044 ALA A N 1
ATOM 8380 C CA . ALA A 1 1044 ? 5.685 -38.641 3.353 1.00 87.50 1044 ALA A CA 1
ATOM 8381 C C . ALA A 1 1044 ? 6.847 -37.878 2.693 1.00 87.50 1044 ALA A C 1
ATOM 8383 O O . ALA A 1 1044 ? 6.742 -37.512 1.523 1.00 87.50 1044 ALA A O 1
ATOM 8384 N N . LEU A 1 1045 ? 7.980 -37.696 3.385 1.00 88.88 1045 LEU A N 1
ATOM 8385 C CA . LEU A 1 1045 ? 9.185 -37.079 2.811 1.00 88.88 1045 LEU A CA 1
ATOM 8386 C C . LEU A 1 1045 ? 9.762 -37.905 1.652 1.00 88.88 1045 LEU A C 1
ATOM 8388 O O . LEU A 1 1045 ? 10.164 -37.342 0.634 1.00 88.88 1045 LEU A O 1
ATOM 8392 N N . VAL A 1 1046 ? 9.756 -39.237 1.766 1.00 90.94 1046 VAL A N 1
ATOM 8393 C CA . VAL A 1 1046 ? 10.156 -40.136 0.671 1.00 90.94 1046 VAL A CA 1
ATOM 8394 C C . VAL A 1 1046 ? 9.187 -40.016 -0.511 1.00 90.94 1046 VAL A C 1
ATOM 8396 O O . VAL A 1 1046 ? 9.630 -39.895 -1.652 1.00 90.94 1046 VAL A O 1
ATOM 8399 N N . CYS A 1 1047 ? 7.875 -39.966 -0.268 1.00 92.06 1047 CYS A N 1
ATOM 8400 C CA . CYS A 1 1047 ? 6.880 -39.749 -1.322 1.00 92.06 1047 CYS A CA 1
ATOM 8401 C C . CYS A 1 1047 ? 7.051 -38.386 -2.004 1.00 92.06 1047 CYS A C 1
ATOM 8403 O O . CYS A 1 1047 ? 6.965 -38.296 -3.226 1.00 92.06 1047 CYS A O 1
ATOM 8405 N N . LEU A 1 1048 ? 7.353 -37.333 -1.243 1.00 91.44 1048 LEU A N 1
ATOM 8406 C CA . LEU A 1 1048 ? 7.638 -36.001 -1.772 1.00 91.44 1048 LEU A CA 1
ATOM 8407 C C . LEU A 1 1048 ? 8.916 -35.999 -2.632 1.00 91.44 1048 LEU A C 1
ATOM 8409 O O . LEU A 1 1048 ? 8.949 -35.400 -3.711 1.00 91.44 1048 LEU A O 1
ATOM 8413 N N . TRP A 1 1049 ? 9.954 -36.719 -2.200 1.00 93.62 1049 TRP A N 1
ATOM 8414 C CA . TRP A 1 1049 ? 11.206 -36.863 -2.941 1.00 93.62 1049 TRP A CA 1
ATOM 8415 C C . TRP A 1 1049 ? 11.019 -37.641 -4.253 1.00 93.62 1049 TRP A C 1
ATOM 8417 O O . TRP A 1 1049 ? 11.304 -37.105 -5.324 1.00 93.62 1049 TRP A O 1
ATOM 8427 N N . PHE A 1 1050 ? 10.506 -38.872 -4.206 1.00 94.44 1050 PHE A N 1
ATOM 8428 C CA . PHE A 1 1050 ? 10.382 -39.729 -5.392 1.00 94.44 1050 PHE A CA 1
ATOM 8429 C C . PHE A 1 1050 ? 9.176 -39.385 -6.274 1.00 94.44 1050 PHE A C 1
ATOM 8431 O O . PHE A 1 1050 ? 9.255 -39.515 -7.494 1.00 94.44 1050 PHE A O 1
ATOM 8438 N N . GLY A 1 1051 ? 8.067 -38.946 -5.679 1.00 90.75 1051 GLY A N 1
ATOM 8439 C CA . GLY A 1 1051 ? 6.815 -38.666 -6.380 1.00 90.75 1051 GLY A CA 1
ATOM 8440 C C . GLY A 1 1051 ? 6.762 -37.288 -7.034 1.00 90.75 1051 GLY A C 1
ATOM 8441 O O . GLY A 1 1051 ? 6.089 -37.134 -8.050 1.00 90.75 1051 GLY A O 1
ATOM 8442 N N . ILE A 1 1052 ? 7.480 -36.296 -6.492 1.00 93.06 1052 ILE A N 1
ATOM 8443 C CA . ILE A 1 1052 ? 7.447 -34.915 -7.002 1.00 93.06 1052 ILE A CA 1
ATOM 8444 C C . ILE A 1 1052 ? 8.848 -34.431 -7.379 1.00 93.06 1052 ILE A C 1
ATOM 8446 O O . ILE A 1 1052 ? 9.075 -34.074 -8.536 1.00 93.06 1052 ILE A O 1
ATOM 8450 N N . SER A 1 1053 ? 9.810 -34.447 -6.451 1.00 93.56 1053 SER A N 1
ATOM 8451 C CA . SER A 1 1053 ? 11.130 -33.848 -6.704 1.00 93.56 1053 SER A CA 1
ATOM 8452 C C . SER A 1 1053 ? 11.881 -34.526 -7.856 1.00 93.56 1053 SER A C 1
ATOM 8454 O O . SER A 1 1053 ? 12.346 -33.840 -8.767 1.00 93.56 1053 SER A O 1
ATOM 8456 N N . VAL A 1 1054 ? 11.947 -35.863 -7.876 1.00 95.62 1054 VAL A N 1
ATOM 8457 C CA . VAL A 1 1054 ? 12.623 -36.617 -8.944 1.00 95.62 1054 VAL A CA 1
ATOM 8458 C C . VAL A 1 1054 ? 12.013 -36.294 -10.324 1.00 95.62 1054 VAL A C 1
ATOM 8460 O O . VAL A 1 1054 ? 12.765 -35.847 -11.195 1.00 95.62 1054 VAL A O 1
ATOM 8463 N N . PRO A 1 1055 ? 10.687 -36.417 -10.560 1.00 96.12 1055 PRO A N 1
ATOM 8464 C CA . PRO A 1 1055 ? 10.073 -36.006 -11.826 1.00 96.12 1055 PRO A CA 1
ATOM 8465 C C . PRO A 1 1055 ? 10.373 -34.562 -12.243 1.00 96.12 1055 PRO A C 1
ATOM 8467 O O . PRO A 1 1055 ? 10.662 -34.315 -13.417 1.00 96.12 1055 PRO A O 1
ATOM 8470 N N . LEU A 1 1056 ? 10.355 -33.610 -11.305 1.00 94.81 1056 LEU A N 1
ATOM 8471 C CA . LEU A 1 1056 ? 10.663 -32.207 -11.596 1.00 94.81 1056 LEU A CA 1
ATOM 8472 C C . LEU A 1 1056 ? 12.108 -32.016 -12.080 1.00 94.81 1056 LEU A C 1
ATOM 8474 O O . LEU A 1 1056 ? 12.335 -31.291 -13.053 1.00 94.81 1056 LEU A O 1
ATOM 8478 N N . VAL A 1 1057 ? 13.074 -32.718 -11.478 1.00 97.00 1057 VAL A N 1
ATOM 8479 C CA . VAL A 1 1057 ? 14.469 -32.732 -11.952 1.00 97.00 1057 VAL A CA 1
ATOM 8480 C C . VAL A 1 1057 ? 14.552 -33.298 -13.373 1.00 97.00 1057 VAL A C 1
ATOM 8482 O O . VAL A 1 1057 ? 15.220 -32.712 -14.225 1.00 97.00 1057 VAL A O 1
ATOM 8485 N N . PHE A 1 1058 ? 13.819 -34.375 -13.682 1.00 96.81 1058 PHE A N 1
ATOM 8486 C CA . PHE A 1 1058 ? 13.762 -34.938 -15.038 1.00 96.81 1058 PHE A CA 1
ATOM 8487 C C . PHE A 1 1058 ? 13.190 -33.963 -16.073 1.00 96.81 1058 PHE A C 1
ATOM 8489 O O . PHE A 1 1058 ? 13.749 -33.839 -17.167 1.00 96.81 1058 PHE A O 1
ATOM 8496 N N . ILE A 1 1059 ? 12.116 -33.247 -15.732 1.00 96.31 1059 ILE A N 1
ATOM 8497 C CA . ILE A 1 1059 ? 11.537 -32.202 -16.587 1.00 96.31 1059 ILE A CA 1
ATOM 8498 C C . ILE A 1 1059 ? 12.579 -31.109 -16.846 1.00 96.31 1059 ILE A C 1
ATOM 8500 O O . ILE A 1 1059 ? 12.837 -30.759 -18.000 1.00 96.31 1059 ILE A O 1
ATOM 8504 N N . GLY A 1 1060 ? 13.232 -30.624 -15.789 1.00 95.75 1060 GLY A N 1
ATOM 8505 C CA . GLY A 1 1060 ? 14.320 -29.654 -15.873 1.00 95.75 1060 GLY A CA 1
ATOM 8506 C C . GLY A 1 1060 ? 15.450 -30.099 -16.799 1.00 95.75 1060 GLY A C 1
ATOM 8507 O O . GLY A 1 1060 ? 15.835 -29.376 -17.722 1.00 95.75 1060 GLY A O 1
ATOM 8508 N N . SER A 1 1061 ? 15.955 -31.317 -16.604 1.00 95.69 1061 SER A N 1
ATOM 8509 C CA . SER A 1 1061 ? 17.041 -31.877 -17.412 1.00 95.69 1061 SER A CA 1
ATOM 8510 C C . SER A 1 1061 ? 16.658 -32.076 -18.868 1.00 95.69 1061 SER A C 1
ATOM 8512 O O . SER A 1 1061 ? 17.454 -31.753 -19.749 1.00 95.69 1061 SER A O 1
ATOM 8514 N N . TYR A 1 1062 ? 15.430 -32.510 -19.152 1.00 94.31 1062 TYR A N 1
ATOM 8515 C CA . TYR A 1 1062 ? 14.936 -32.603 -20.523 1.00 94.31 1062 TYR A CA 1
ATOM 8516 C C . TYR A 1 1062 ? 14.957 -31.238 -21.234 1.00 94.31 1062 TYR A C 1
ATOM 8518 O O . TYR A 1 1062 ? 15.426 -31.127 -22.371 1.00 94.31 1062 TYR A O 1
ATOM 8526 N N . LEU A 1 1063 ? 14.522 -30.173 -20.552 1.00 94.62 1063 LEU A N 1
ATOM 8527 C CA . LEU A 1 1063 ? 14.548 -28.805 -21.081 1.00 94.62 1063 LEU A CA 1
ATOM 8528 C C . LEU A 1 1063 ? 15.980 -28.293 -21.284 1.00 94.62 1063 LEU A C 1
ATOM 8530 O O . LEU A 1 1063 ? 16.282 -27.682 -22.313 1.00 94.62 1063 LEU A O 1
ATOM 8534 N N . GLY A 1 1064 ? 16.870 -28.578 -20.329 1.00 91.69 1064 GLY A N 1
ATOM 8535 C CA . GLY A 1 1064 ? 18.291 -28.237 -20.406 1.00 91.69 1064 GLY A CA 1
ATOM 8536 C C . GLY A 1 1064 ? 18.984 -28.927 -21.579 1.00 91.69 1064 GLY A C 1
ATOM 8537 O O . GLY A 1 1064 ? 19.694 -28.277 -22.347 1.00 91.69 1064 GLY A O 1
ATOM 8538 N N . HIS A 1 1065 ? 18.716 -30.220 -21.780 1.00 90.56 1065 HIS A N 1
ATOM 8539 C CA . HIS A 1 1065 ? 19.274 -31.005 -22.877 1.00 90.56 1065 HIS A CA 1
ATOM 8540 C C . HIS A 1 1065 ? 18.750 -30.573 -24.252 1.00 90.56 1065 HIS A C 1
ATOM 8542 O O . HIS A 1 1065 ? 19.496 -30.592 -25.232 1.00 90.56 1065 HIS A O 1
ATOM 8548 N N . LYS A 1 1066 ? 17.479 -30.162 -24.353 1.00 90.94 1066 LYS A N 1
ATOM 8549 C CA . LYS A 1 1066 ? 16.876 -29.707 -25.618 1.00 90.94 1066 LYS A CA 1
ATOM 8550 C C . LYS A 1 1066 ? 17.483 -28.393 -26.120 1.00 90.94 1066 LYS A C 1
ATOM 8552 O O . LYS A 1 1066 ? 17.490 -28.140 -27.325 1.00 90.94 1066 LYS A O 1
ATOM 8557 N N . LYS A 1 1067 ? 18.001 -27.552 -25.222 1.00 90.50 1067 LYS A N 1
ATOM 8558 C CA . LYS A 1 1067 ? 18.646 -26.283 -25.586 1.00 90.50 1067 LYS A CA 1
ATOM 8559 C C . LYS A 1 1067 ? 19.963 -26.528 -26.333 1.00 90.50 1067 LYS A C 1
ATOM 8561 O O . LYS A 1 1067 ? 20.594 -27.574 -26.168 1.00 90.50 1067 LYS A O 1
ATOM 8566 N N . SER A 1 1068 ? 20.372 -25.593 -27.193 1.00 86.75 1068 SER A N 1
ATOM 8567 C CA . SER A 1 1068 ? 21.672 -25.677 -27.870 1.00 86.75 1068 SER A CA 1
ATOM 8568 C C . SER A 1 1068 ? 22.805 -25.748 -26.843 1.00 86.75 1068 SER A C 1
ATOM 8570 O O . SER A 1 1068 ? 22.708 -25.163 -25.756 1.00 86.75 1068 SER A O 1
ATOM 8572 N N . ALA A 1 1069 ? 23.849 -26.513 -27.176 1.00 85.56 1069 ALA A N 1
ATOM 8573 C CA . ALA A 1 1069 ? 25.057 -26.551 -26.364 1.00 85.56 1069 ALA A CA 1
ATOM 8574 C C . ALA A 1 1069 ? 25.640 -25.135 -26.275 1.00 85.56 1069 ALA A C 1
ATOM 8576 O O . ALA A 1 1069 ? 25.488 -24.328 -27.191 1.00 85.56 1069 ALA A O 1
ATOM 8577 N N . ILE A 1 1070 ? 26.244 -24.824 -25.136 1.00 86.50 1070 ILE A N 1
ATOM 8578 C CA . ILE A 1 1070 ? 26.975 -23.576 -24.973 1.00 86.50 1070 ILE A CA 1
ATOM 8579 C C . ILE A 1 1070 ? 28.270 -23.722 -25.779 1.00 86.50 1070 ILE A C 1
ATOM 8581 O O . ILE A 1 1070 ? 29.018 -24.659 -25.528 1.00 86.50 1070 ILE A O 1
ATOM 8585 N N . GLU A 1 1071 ? 28.489 -22.845 -26.758 1.00 84.44 1071 GLU A N 1
ATOM 8586 C CA . GLU A 1 1071 ? 29.704 -22.856 -27.579 1.00 84.44 1071 GLU A CA 1
ATOM 8587 C C . GLU A 1 1071 ? 30.856 -22.170 -26.836 1.00 84.44 1071 GLU A C 1
ATOM 8589 O O . GLU A 1 1071 ? 30.680 -21.104 -26.223 1.00 84.44 1071 GLU A O 1
ATOM 8594 N N . ASP A 1 1072 ? 32.021 -22.810 -26.863 1.00 85.88 1072 ASP A N 1
ATOM 8595 C CA . ASP A 1 1072 ? 33.242 -22.274 -26.276 1.00 85.88 1072 ASP A CA 1
ATOM 8596 C C . ASP A 1 1072 ? 33.807 -21.168 -27.183 1.00 85.88 1072 ASP A C 1
ATOM 8598 O O . ASP A 1 1072 ? 33.807 -21.336 -28.403 1.00 85.88 1072 ASP A O 1
ATOM 8602 N N . PRO A 1 1073 ? 34.285 -20.040 -26.621 1.00 84.50 1073 PRO A N 1
ATOM 8603 C CA . PRO A 1 1073 ? 34.831 -18.935 -27.411 1.00 84.50 1073 PRO A CA 1
ATOM 8604 C C . PRO A 1 1073 ? 36.047 -19.297 -28.275 1.00 84.50 1073 PRO A C 1
ATOM 8606 O O . PRO A 1 1073 ? 36.294 -18.627 -29.267 1.00 84.50 1073 PRO A O 1
ATOM 8609 N N . VAL A 1 1074 ? 36.804 -20.331 -27.893 1.00 83.44 1074 VAL A N 1
ATOM 8610 C CA . VAL A 1 1074 ? 38.056 -20.741 -28.546 1.00 83.44 1074 VAL A CA 1
ATOM 8611 C C . VAL A 1 1074 ? 38.056 -22.257 -28.745 1.00 83.44 1074 VAL A C 1
ATOM 8613 O O . VAL A 1 1074 ? 37.536 -23.006 -27.911 1.00 83.44 1074 VAL A O 1
ATOM 8616 N N . LYS A 1 1075 ? 38.640 -22.731 -29.853 1.00 81.69 1075 LYS A N 1
ATOM 8617 C CA . LYS A 1 1075 ? 38.789 -24.167 -30.133 1.00 81.69 1075 LYS A CA 1
ATOM 8618 C C . LYS A 1 1075 ? 39.914 -24.773 -29.295 1.00 81.69 1075 LYS A C 1
ATOM 8620 O O . LYS A 1 1075 ? 40.992 -24.209 -29.173 1.00 81.69 1075 LYS A O 1
ATOM 8625 N N . THR A 1 1076 ? 39.679 -25.976 -28.777 1.00 84.56 1076 THR A N 1
ATOM 8626 C CA . THR A 1 1076 ? 40.688 -26.715 -28.010 1.00 84.56 1076 THR A CA 1
ATOM 8627 C C . THR A 1 1076 ? 41.677 -27.452 -28.918 1.00 84.56 1076 THR A C 1
ATOM 8629 O O . THR A 1 1076 ? 41.249 -28.166 -29.831 1.00 84.56 1076 THR A O 1
ATOM 8632 N N . ASN A 1 1077 ? 42.970 -27.380 -28.607 1.00 84.69 1077 ASN A N 1
ATOM 8633 C CA . ASN A 1 1077 ? 44.042 -28.116 -29.276 1.00 84.69 1077 ASN A CA 1
ATOM 8634 C C . ASN A 1 1077 ? 43.891 -29.639 -29.115 1.00 84.69 1077 ASN A C 1
ATOM 8636 O O . ASN A 1 1077 ? 43.287 -30.136 -28.162 1.00 84.69 1077 ASN A O 1
ATOM 8640 N N . LYS A 1 1078 ? 44.472 -30.424 -30.033 1.00 82.19 1078 LYS A N 1
ATOM 8641 C CA . LYS A 1 1078 ? 44.427 -31.899 -29.945 1.00 82.19 1078 LYS A CA 1
ATOM 8642 C C . LYS A 1 1078 ? 45.318 -32.445 -28.827 1.00 82.19 1078 LYS A C 1
ATOM 8644 O O . LYS A 1 1078 ? 44.896 -33.344 -28.105 1.00 82.19 1078 LYS A O 1
ATOM 8649 N N . ILE A 1 1079 ? 46.516 -31.884 -28.670 1.00 80.44 1079 ILE A N 1
ATOM 8650 C CA . ILE A 1 1079 ? 47.504 -32.301 -27.668 1.00 80.44 1079 ILE A CA 1
ATOM 8651 C C . ILE A 1 1079 ? 47.461 -31.299 -26.504 1.00 80.44 1079 ILE A C 1
ATOM 8653 O O . ILE A 1 1079 ? 47.531 -30.100 -26.773 1.00 80.44 1079 ILE A O 1
ATOM 8657 N N . PRO A 1 1080 ? 47.300 -31.752 -25.246 1.00 82.12 1080 PRO A N 1
ATOM 8658 C CA . PRO A 1 1080 ? 47.310 -30.864 -24.087 1.00 82.12 1080 PRO A CA 1
ATOM 8659 C C . PRO A 1 1080 ? 48.709 -30.296 -23.842 1.00 82.12 1080 PRO A C 1
ATOM 8661 O O . PRO A 1 1080 ? 49.684 -31.049 -23.828 1.00 82.12 1080 PRO A O 1
ATOM 8664 N N . ARG A 1 1081 ? 48.806 -28.985 -23.597 1.00 82.69 1081 ARG A N 1
ATOM 8665 C CA . ARG A 1 1081 ? 50.041 -28.354 -23.115 1.00 82.69 1081 ARG A CA 1
ATOM 8666 C C . ARG A 1 1081 ? 50.413 -28.887 -21.726 1.00 82.69 1081 ARG A C 1
ATOM 8668 O O . ARG A 1 1081 ? 49.541 -29.167 -20.897 1.00 82.69 1081 ARG A O 1
ATOM 8675 N N . GLN A 1 1082 ? 51.712 -29.026 -21.472 1.00 83.31 1082 GLN A N 1
ATOM 8676 C CA . GLN A 1 1082 ? 52.235 -29.381 -20.154 1.00 83.31 1082 GLN A CA 1
ATOM 8677 C C . GLN A 1 1082 ? 52.132 -28.172 -19.215 1.00 83.31 1082 GLN A C 1
ATOM 8679 O O . GLN A 1 1082 ? 52.578 -27.083 -19.567 1.00 83.31 1082 GLN A O 1
ATOM 8684 N N . VAL A 1 1083 ? 51.543 -28.365 -18.031 1.00 85.38 1083 VAL A N 1
ATOM 8685 C CA . VAL A 1 1083 ? 51.433 -27.311 -17.010 1.00 85.38 1083 VAL A CA 1
ATOM 8686 C C . VAL A 1 1083 ? 52.791 -27.144 -16.311 1.00 85.38 1083 VAL A C 1
ATOM 8688 O O . VAL A 1 1083 ? 53.315 -28.146 -15.810 1.00 85.38 1083 VAL A O 1
ATOM 8691 N N . PRO A 1 1084 ? 53.368 -25.927 -16.260 1.00 85.44 1084 PRO A N 1
ATOM 8692 C CA . PRO A 1 1084 ? 54.620 -25.663 -15.551 1.00 85.44 1084 PRO A CA 1
ATOM 8693 C C . PRO A 1 1084 ? 54.519 -25.928 -14.043 1.00 85.44 1084 PRO A C 1
ATOM 8695 O O . PRO A 1 1084 ? 53.434 -25.848 -13.454 1.00 85.44 1084 PRO A O 1
ATOM 8698 N N . GLU A 1 1085 ? 55.655 -26.207 -13.394 1.00 82.69 1085 GLU A N 1
ATOM 8699 C CA . GLU A 1 1085 ? 55.693 -26.387 -11.940 1.00 82.69 1085 GLU A CA 1
ATOM 8700 C C . GLU A 1 1085 ? 55.280 -25.092 -11.226 1.00 82.69 1085 GLU A C 1
ATOM 8702 O O . GLU A 1 1085 ? 55.851 -24.023 -11.435 1.00 82.69 1085 GLU A O 1
ATOM 8707 N N . GLN A 1 1086 ? 54.248 -25.193 -10.388 1.00 83.12 1086 GLN A N 1
ATOM 8708 C CA . GLN A 1 1086 ? 53.655 -24.042 -9.716 1.00 83.12 1086 GLN A CA 1
ATOM 8709 C C . GLN A 1 1086 ? 54.412 -23.706 -8.424 1.00 83.12 1086 GLN A C 1
ATOM 8711 O O . GLN A 1 1086 ? 54.748 -24.620 -7.657 1.00 83.12 1086 GLN A O 1
ATOM 8716 N N . PRO A 1 1087 ? 54.602 -22.411 -8.101 1.00 83.31 1087 PRO A N 1
ATOM 8717 C CA . PRO A 1 1087 ? 55.165 -22.014 -6.818 1.00 83.31 1087 PRO A CA 1
ATOM 8718 C C . PRO A 1 1087 ? 54.281 -22.507 -5.665 1.00 83.31 1087 PRO A C 1
ATOM 8720 O O . PRO A 1 1087 ? 53.072 -22.701 -5.814 1.00 83.31 1087 PRO A O 1
ATOM 8723 N N . TRP A 1 1088 ? 54.878 -22.708 -4.487 1.00 83.50 1088 TRP A N 1
ATOM 8724 C CA . TRP A 1 1088 ? 54.221 -23.373 -3.353 1.00 83.50 1088 TRP A CA 1
ATOM 8725 C C . TRP A 1 1088 ? 52.865 -22.750 -2.966 1.00 83.50 1088 TRP A C 1
ATOM 8727 O O . TRP A 1 1088 ? 51.932 -23.487 -2.651 1.00 83.50 1088 TRP A O 1
ATOM 8737 N N . TYR A 1 1089 ? 52.730 -21.422 -3.063 1.00 80.62 1089 TYR A N 1
ATOM 8738 C CA . TYR A 1 1089 ? 51.506 -20.680 -2.738 1.00 80.62 1089 TYR A CA 1
ATOM 8739 C C . TYR A 1 1089 ? 50.409 -20.778 -3.818 1.00 80.62 1089 TYR A C 1
ATOM 8741 O O . TYR A 1 1089 ? 49.252 -20.461 -3.551 1.00 80.62 1089 TYR A O 1
ATOM 8749 N N . MET A 1 1090 ? 50.737 -21.243 -5.028 1.00 81.81 1090 MET A N 1
ATOM 8750 C CA . MET A 1 1090 ? 49.771 -21.525 -6.102 1.00 81.81 1090 MET A CA 1
ATOM 8751 C C . MET A 1 1090 ? 49.392 -23.002 -6.192 1.00 81.81 1090 MET A C 1
ATOM 8753 O O . MET A 1 1090 ? 48.544 -23.364 -7.013 1.00 81.81 1090 MET A O 1
ATOM 8757 N N . LYS A 1 1091 ? 49.966 -23.864 -5.340 1.00 86.81 1091 LYS A N 1
ATOM 8758 C CA . LYS A 1 1091 ? 49.573 -25.274 -5.284 1.00 86.81 1091 LYS A CA 1
ATOM 8759 C C . LYS A 1 1091 ? 48.075 -25.397 -4.957 1.00 86.81 1091 LYS A C 1
ATOM 8761 O O . LYS A 1 1091 ? 47.579 -24.645 -4.111 1.00 86.81 1091 LYS A O 1
ATOM 8766 N N . PRO A 1 1092 ? 47.351 -26.361 -5.566 1.00 86.44 1092 PRO A N 1
ATOM 8767 C CA . PRO A 1 1092 ? 45.892 -26.433 -5.477 1.00 86.44 1092 PRO A CA 1
ATOM 8768 C C . PRO A 1 1092 ? 45.355 -26.418 -4.044 1.00 86.44 1092 PRO A C 1
ATOM 8770 O O . PRO A 1 1092 ? 44.486 -25.614 -3.734 1.00 86.44 1092 PRO A O 1
ATOM 8773 N N . VAL A 1 1093 ? 45.909 -27.248 -3.153 1.00 89.31 1093 VAL A N 1
ATOM 8774 C CA . VAL A 1 1093 ? 45.435 -27.374 -1.763 1.00 89.31 1093 VAL A CA 1
ATOM 8775 C C . VAL A 1 1093 ? 45.548 -26.051 -1.006 1.00 89.31 1093 VAL A C 1
ATOM 8777 O O . VAL A 1 1093 ? 44.579 -25.598 -0.407 1.00 89.31 1093 VAL A O 1
ATOM 8780 N N . PHE A 1 1094 ? 46.714 -25.407 -1.062 1.00 90.38 1094 PHE A N 1
ATOM 8781 C CA . PHE A 1 1094 ? 46.967 -24.172 -0.325 1.00 90.38 1094 PHE A CA 1
ATOM 8782 C C . PHE A 1 1094 ? 46.096 -23.015 -0.835 1.00 90.38 1094 PHE A C 1
ATOM 8784 O O . PHE A 1 1094 ? 45.441 -22.333 -0.049 1.00 90.38 1094 PHE A O 1
ATOM 8791 N N . SER A 1 1095 ? 46.017 -22.847 -2.158 1.00 87.94 1095 SER A N 1
ATOM 8792 C CA . SER A 1 1095 ? 45.204 -21.800 -2.785 1.00 87.94 1095 SER A CA 1
ATOM 8793 C C . SER A 1 1095 ? 43.701 -21.987 -2.538 1.00 87.94 1095 SER A C 1
ATOM 8795 O O . SER A 1 1095 ? 42.997 -21.005 -2.307 1.00 87.94 1095 SER A O 1
ATOM 8797 N N . ILE A 1 1096 ? 43.209 -23.233 -2.547 1.00 93.50 1096 ILE A N 1
ATOM 8798 C CA . ILE A 1 1096 ? 41.808 -23.554 -2.243 1.00 93.50 1096 ILE A CA 1
ATOM 8799 C C . ILE A 1 1096 ? 41.468 -23.207 -0.791 1.00 93.50 1096 ILE A C 1
ATOM 8801 O O . ILE A 1 1096 ? 40.417 -22.619 -0.544 1.00 93.50 1096 ILE A O 1
ATOM 8805 N N . LEU A 1 1097 ? 42.338 -23.550 0.164 1.00 93.00 1097 LEU A N 1
ATOM 8806 C CA . LEU A 1 1097 ? 42.103 -23.263 1.580 1.00 93.00 1097 LEU A CA 1
ATOM 8807 C C . LEU A 1 1097 ? 42.095 -21.754 1.846 1.00 93.00 1097 LEU A C 1
ATOM 8809 O O . LEU A 1 1097 ? 41.123 -21.244 2.394 1.00 93.00 1097 LEU A O 1
ATOM 8813 N N . ILE A 1 1098 ? 43.101 -21.015 1.366 1.00 90.50 1098 ILE A N 1
ATOM 8814 C CA . ILE A 1 1098 ? 43.152 -19.554 1.544 1.00 90.50 1098 ILE A CA 1
ATOM 8815 C C . ILE A 1 1098 ? 41.927 -18.858 0.948 1.00 90.50 1098 ILE A C 1
ATOM 8817 O O . ILE A 1 1098 ? 41.365 -17.964 1.580 1.00 90.50 1098 ILE A O 1
ATOM 8821 N N . GLY A 1 1099 ? 41.482 -19.279 -0.238 1.00 88.94 1099 GLY A N 1
ATOM 8822 C CA . GLY A 1 1099 ? 40.317 -18.680 -0.886 1.00 88.94 1099 GLY A CA 1
ATOM 8823 C C . GLY A 1 1099 ? 39.013 -18.821 -0.094 1.00 88.94 1099 GLY A C 1
ATOM 8824 O O . GLY A 1 1099 ? 38.132 -17.976 -0.234 1.00 88.94 1099 GLY A O 1
ATOM 8825 N N . GLY A 1 1100 ? 38.906 -19.827 0.780 1.00 91.19 1100 GLY A N 1
ATOM 8826 C CA . GLY A 1 1100 ? 37.732 -20.054 1.624 1.00 91.19 1100 GLY A CA 1
ATOM 8827 C C . GLY A 1 1100 ? 37.653 -19.171 2.869 1.00 91.19 1100 GLY A C 1
ATOM 8828 O O . GLY A 1 1100 ? 36.564 -19.024 3.426 1.00 91.19 1100 GLY A O 1
ATOM 8829 N N . ILE A 1 1101 ? 38.769 -18.563 3.294 1.00 91.19 1101 ILE A N 1
ATOM 8830 C CA . ILE A 1 1101 ? 38.837 -17.746 4.517 1.00 91.19 1101 ILE A CA 1
ATOM 8831 C C . ILE A 1 1101 ? 37.977 -16.486 4.380 1.00 91.19 1101 ILE A C 1
ATOM 8833 O O . ILE A 1 1101 ? 37.247 -16.144 5.307 1.00 91.19 1101 ILE A O 1
ATOM 8837 N N . LEU A 1 1102 ? 38.030 -15.807 3.229 1.00 88.50 1102 LEU A N 1
ATOM 8838 C CA . LEU A 1 1102 ? 37.322 -14.537 3.031 1.00 88.50 1102 LEU A CA 1
ATOM 8839 C C . LEU A 1 1102 ? 35.793 -14.706 2.979 1.00 88.50 1102 LEU A C 1
ATOM 8841 O O . LEU A 1 1102 ? 35.116 -14.009 3.735 1.00 88.50 1102 LEU A O 1
ATOM 8845 N N . PRO A 1 1103 ? 35.219 -15.651 2.199 1.00 91.75 1103 PRO A N 1
ATOM 8846 C CA . PRO A 1 1103 ? 33.783 -15.916 2.257 1.00 91.75 1103 PRO A CA 1
ATOM 8847 C C . PRO A 1 1103 ? 33.299 -16.349 3.643 1.00 91.75 1103 PRO A C 1
ATOM 8849 O O . PRO A 1 1103 ? 32.194 -15.991 4.035 1.00 91.75 1103 PRO A O 1
ATOM 8852 N N . PHE A 1 1104 ? 34.113 -17.096 4.401 1.00 92.25 1104 PHE A N 1
ATOM 8853 C CA . PHE A 1 1104 ? 33.789 -17.442 5.786 1.00 92.25 1104 PHE A CA 1
ATOM 8854 C C . PHE A 1 1104 ? 33.805 -16.208 6.702 1.00 92.25 1104 PHE A C 1
ATOM 8856 O O . PHE A 1 1104 ? 32.867 -16.004 7.470 1.00 92.25 1104 PHE A O 1
ATOM 8863 N N . GLY A 1 1105 ? 34.828 -15.356 6.588 1.00 86.56 1105 GLY A N 1
ATOM 8864 C CA . GLY A 1 1105 ? 34.941 -14.115 7.357 1.00 86.56 1105 GLY A CA 1
ATOM 8865 C C . GLY A 1 1105 ? 33.747 -13.178 7.159 1.00 86.56 1105 GLY A C 1
ATOM 8866 O O . GLY A 1 1105 ? 33.274 -12.600 8.132 1.00 86.56 1105 GLY A O 1
ATOM 8867 N N . ALA A 1 1106 ? 33.209 -13.109 5.936 1.00 86.62 1106 ALA A N 1
ATOM 8868 C CA . ALA A 1 1106 ? 32.035 -12.300 5.602 1.00 86.62 1106 ALA A CA 1
ATOM 8869 C C . ALA A 1 1106 ? 30.735 -12.751 6.298 1.00 86.62 1106 ALA A C 1
ATOM 8871 O O . ALA A 1 1106 ? 29.803 -11.963 6.419 1.00 86.62 1106 ALA A O 1
ATOM 8872 N N . VAL A 1 1107 ? 30.647 -14.010 6.745 1.00 88.88 1107 VAL A N 1
ATOM 8873 C CA . VAL A 1 1107 ? 29.422 -14.568 7.353 1.00 88.88 1107 VAL A CA 1
ATOM 8874 C C . VAL A 1 1107 ? 29.584 -14.971 8.815 1.00 88.88 1107 VAL A C 1
ATOM 8876 O O . VAL A 1 1107 ? 28.599 -15.342 9.447 1.00 88.88 1107 VAL A O 1
ATOM 8879 N N . PHE A 1 1108 ? 30.797 -14.927 9.374 1.00 86.50 1108 PHE A N 1
ATOM 8880 C CA . PHE A 1 1108 ? 31.091 -15.566 10.661 1.00 86.50 1108 PHE A CA 1
ATOM 8881 C C . PHE A 1 1108 ? 30.292 -14.977 11.839 1.00 86.50 1108 PHE A C 1
ATOM 8883 O O . PHE A 1 1108 ? 29.866 -15.730 12.716 1.00 86.50 1108 PHE A O 1
ATOM 8890 N N . ILE A 1 1109 ? 30.060 -13.659 11.859 1.00 84.06 1109 ILE A N 1
ATOM 8891 C CA . ILE A 1 1109 ? 29.278 -13.018 12.927 1.00 84.06 1109 ILE A CA 1
ATOM 8892 C C . ILE A 1 1109 ? 27.808 -13.435 12.839 1.00 84.06 1109 ILE A C 1
ATOM 8894 O O . ILE A 1 1109 ? 27.228 -13.841 13.840 1.00 84.06 1109 ILE A O 1
ATOM 8898 N N . GLU A 1 1110 ? 27.203 -13.413 11.649 1.00 85.31 1110 GLU A N 1
ATOM 8899 C CA . GLU A 1 1110 ? 25.813 -13.867 11.499 1.00 85.31 1110 GLU A CA 1
ATOM 8900 C C . GLU A 1 1110 ? 25.676 -15.362 11.783 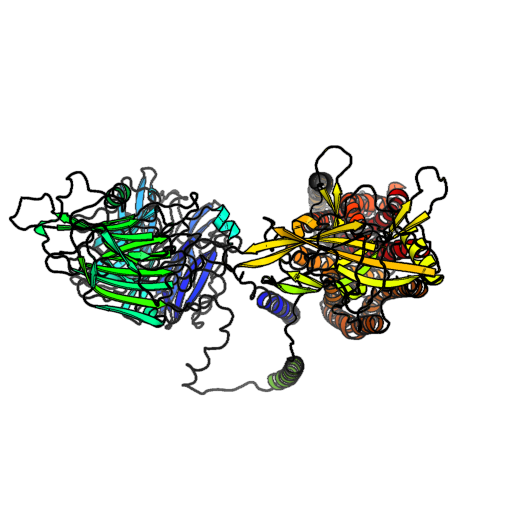1.00 85.31 1110 GLU A C 1
ATOM 8902 O O . GLU A 1 1110 ? 24.706 -15.792 12.404 1.00 85.31 1110 GLU A O 1
ATOM 8907 N N . LEU A 1 1111 ? 26.683 -16.161 11.422 1.00 87.44 1111 LEU A N 1
ATOM 8908 C CA . LEU A 1 1111 ? 26.736 -17.574 11.777 1.00 87.44 1111 LEU A CA 1
ATOM 8909 C C . LEU A 1 1111 ? 26.698 -17.780 13.300 1.00 87.44 1111 LEU A C 1
ATOM 8911 O O . LEU A 1 1111 ? 26.005 -18.684 13.760 1.00 87.44 1111 LEU A O 1
ATOM 8915 N N . PHE A 1 1112 ? 27.387 -16.949 14.090 1.00 86.56 1112 PHE A N 1
ATOM 8916 C CA . PHE A 1 1112 ? 27.318 -17.012 15.555 1.00 86.56 1112 PHE A CA 1
ATOM 8917 C C . PHE A 1 1112 ? 25.884 -16.827 16.072 1.00 86.56 1112 PHE A C 1
ATOM 8919 O O . PHE A 1 1112 ? 25.431 -17.594 16.929 1.00 86.56 1112 PHE A O 1
ATOM 8926 N N . PHE A 1 1113 ? 25.155 -15.849 15.533 1.00 82.69 1113 PHE A N 1
ATOM 8927 C CA . PHE A 1 1113 ? 23.770 -15.581 15.918 1.00 82.69 1113 PHE A CA 1
ATOM 8928 C C . PHE A 1 1113 ? 22.809 -16.677 15.444 1.00 82.69 1113 PHE A C 1
ATOM 8930 O O . PHE A 1 1113 ? 21.944 -17.103 16.210 1.00 82.69 1113 PHE A O 1
ATOM 8937 N N . ILE A 1 1114 ? 23.008 -17.214 14.236 1.00 85.62 1114 ILE A N 1
ATOM 8938 C CA . ILE A 1 1114 ? 22.242 -18.358 13.719 1.00 85.62 1114 ILE A CA 1
ATOM 8939 C C . ILE A 1 1114 ? 22.440 -19.589 14.613 1.00 85.62 1114 ILE A C 1
ATOM 8941 O O . ILE A 1 1114 ? 21.465 -20.231 15.002 1.00 85.62 1114 ILE A O 1
ATOM 8945 N N . LEU A 1 1115 ? 23.685 -19.917 14.978 1.00 87.69 1115 LEU A N 1
ATOM 8946 C CA . LEU A 1 1115 ? 23.975 -21.060 15.852 1.00 87.69 1115 LEU A CA 1
ATOM 8947 C C . LEU A 1 1115 ? 23.393 -20.865 17.253 1.00 87.69 1115 LEU A C 1
ATOM 8949 O O . LEU A 1 1115 ? 22.838 -21.803 17.821 1.00 87.69 1115 LEU A O 1
ATOM 8953 N N . THR A 1 1116 ? 23.463 -19.646 17.779 1.00 84.00 1116 THR A N 1
ATOM 8954 C CA . THR A 1 1116 ? 22.862 -19.288 19.066 1.00 84.00 1116 THR A CA 1
ATOM 8955 C C . THR A 1 1116 ? 21.341 -19.438 19.037 1.00 84.00 1116 THR A C 1
ATOM 8957 O O . THR A 1 1116 ? 20.772 -20.035 19.947 1.00 84.00 1116 THR A O 1
ATOM 8960 N N . SER A 1 1117 ? 20.676 -19.020 17.960 1.00 81.00 1117 SER A N 1
ATOM 8961 C CA . SER A 1 1117 ? 19.234 -19.223 17.806 1.00 81.00 1117 SER A CA 1
ATOM 8962 C C . SER A 1 1117 ? 18.852 -20.706 17.731 1.00 81.00 1117 SER A C 1
ATOM 8964 O O . SER A 1 1117 ? 17.968 -21.147 18.466 1.00 81.00 1117 SER A O 1
ATOM 8966 N N . ILE A 1 1118 ? 19.544 -21.493 16.898 1.00 83.12 1118 ILE A N 1
ATOM 8967 C CA . ILE A 1 1118 ? 19.225 -22.913 16.680 1.00 83.12 1118 ILE A CA 1
ATOM 8968 C C . ILE A 1 1118 ? 19.477 -23.751 17.942 1.00 83.12 1118 ILE A C 1
ATOM 8970 O O . ILE A 1 1118 ? 18.659 -24.607 18.268 1.00 83.12 1118 ILE A O 1
ATOM 8974 N N . TRP A 1 1119 ? 20.590 -23.518 18.647 1.00 85.44 1119 TRP A N 1
ATOM 8975 C CA . TRP A 1 1119 ? 21.040 -24.398 19.733 1.00 85.44 1119 TRP A CA 1
ATOM 8976 C C . TRP A 1 1119 ? 20.765 -23.862 21.143 1.00 85.44 1119 TRP A C 1
ATOM 8978 O O . TRP A 1 1119 ? 20.710 -24.647 22.083 1.00 85.44 1119 TRP A O 1
ATOM 8988 N N . LEU A 1 1120 ? 20.560 -22.559 21.345 1.00 77.88 1120 LEU A N 1
ATOM 8989 C CA . LEU A 1 1120 ? 20.234 -22.001 22.670 1.00 77.88 1120 LEU A CA 1
ATOM 8990 C C . LEU A 1 1120 ? 18.745 -21.648 22.824 1.00 77.88 1120 LEU A C 1
ATOM 8992 O O . LEU A 1 1120 ? 18.372 -21.003 23.801 1.00 77.88 1120 LEU A O 1
ATOM 8996 N N . ASN A 1 1121 ? 17.889 -22.127 21.910 1.00 69.06 1121 ASN A N 1
ATOM 8997 C CA . ASN A 1 1121 ? 16.436 -21.900 21.894 1.00 69.06 1121 ASN A CA 1
ATOM 8998 C C . ASN A 1 1121 ? 16.053 -20.408 21.936 1.00 69.06 1121 ASN A C 1
ATOM 9000 O O . ASN A 1 1121 ? 15.081 -20.027 22.589 1.00 69.06 1121 ASN A O 1
ATOM 9004 N N . GLN A 1 1122 ? 16.826 -19.566 21.245 1.00 70.00 1122 GLN A N 1
ATOM 9005 C CA . GLN A 1 1122 ? 16.542 -18.139 21.071 1.00 70.00 1122 GLN A CA 1
ATOM 9006 C C . GLN A 1 1122 ? 15.923 -17.882 19.692 1.00 70.00 1122 GLN A C 1
ATOM 9008 O O . GLN A 1 1122 ? 16.196 -18.607 18.735 1.00 70.00 1122 GLN A O 1
ATOM 9013 N N . PHE A 1 1123 ? 15.100 -16.844 19.558 1.00 68.44 1123 PHE A N 1
ATOM 9014 C CA . PHE A 1 1123 ? 14.492 -16.489 18.276 1.00 68.44 1123 PHE A CA 1
ATOM 9015 C C . PHE A 1 1123 ? 15.415 -15.589 17.454 1.00 68.44 1123 PHE A C 1
ATOM 9017 O O . PHE A 1 1123 ? 15.815 -14.524 17.908 1.00 68.44 1123 PHE A O 1
ATOM 9024 N N . TYR A 1 1124 ? 15.715 -15.995 16.220 1.00 69.00 1124 TYR A N 1
ATOM 9025 C CA . TYR A 1 1124 ? 16.350 -15.118 15.238 1.00 69.00 1124 TYR A CA 1
ATOM 9026 C C . TYR A 1 1124 ? 15.269 -14.339 14.481 1.00 69.00 1124 TYR A C 1
ATOM 9028 O O . TYR A 1 1124 ? 14.427 -14.948 13.818 1.00 69.00 1124 TYR A O 1
ATOM 9036 N N . TYR A 1 1125 ? 15.282 -13.009 14.579 1.00 68.69 1125 TYR A N 1
ATOM 9037 C CA . TYR A 1 1125 ? 14.247 -12.132 14.003 1.00 68.69 1125 TYR A CA 1
ATOM 9038 C C . TYR A 1 1125 ? 14.776 -11.165 12.934 1.00 68.69 1125 TYR A C 1
ATOM 9040 O O . TYR A 1 1125 ? 14.020 -10.428 12.306 1.00 68.69 1125 TYR A O 1
ATOM 9048 N N . ILE A 1 1126 ? 16.079 -11.198 12.675 1.00 73.81 1126 ILE A N 1
ATOM 9049 C CA . ILE A 1 1126 ? 16.787 -10.173 11.918 1.00 73.81 1126 ILE A CA 1
ATOM 9050 C C . ILE A 1 1126 ? 17.020 -10.633 10.465 1.00 73.81 1126 ILE A C 1
ATOM 9052 O O . ILE A 1 1126 ? 18.139 -10.733 9.958 1.00 73.81 1126 ILE A O 1
ATOM 9056 N N . PHE A 1 1127 ? 15.934 -10.946 9.757 1.00 78.38 1127 PHE A N 1
ATOM 9057 C CA . PHE A 1 1127 ? 16.015 -11.448 8.376 1.00 78.38 1127 PHE A CA 1
ATOM 9058 C C . PHE A 1 1127 ? 16.559 -10.405 7.383 1.00 78.38 1127 PHE A C 1
ATOM 9060 O O . PHE A 1 1127 ? 17.167 -10.776 6.377 1.00 78.38 1127 PHE A O 1
ATOM 9067 N N . GLY A 1 1128 ? 16.407 -9.111 7.700 1.00 79.00 1128 GLY A N 1
ATOM 9068 C CA . GLY A 1 1128 ? 16.993 -7.984 6.966 1.00 79.00 1128 GLY A CA 1
ATOM 9069 C C . GLY A 1 1128 ? 18.518 -8.051 6.870 1.00 79.00 1128 GLY A C 1
ATOM 9070 O O . GLY A 1 1128 ? 19.067 -8.094 5.766 1.00 79.00 1128 GLY A O 1
ATOM 9071 N N . PHE A 1 1129 ? 19.208 -8.113 8.016 1.00 80.38 1129 PHE A N 1
ATOM 9072 C CA . PHE A 1 1129 ? 20.674 -8.205 8.044 1.00 80.38 1129 PHE A CA 1
ATOM 9073 C C . PHE A 1 1129 ? 21.166 -9.520 7.429 1.00 80.38 1129 PHE A C 1
ATOM 9075 O O . PHE A 1 1129 ? 22.115 -9.500 6.642 1.00 80.38 1129 PHE A O 1
ATOM 9082 N N . LEU A 1 1130 ? 20.465 -10.636 7.668 1.00 84.88 1130 LEU A N 1
ATOM 9083 C CA . LEU A 1 1130 ? 20.806 -11.924 7.063 1.00 84.88 1130 LEU A CA 1
ATOM 9084 C C . LEU A 1 1130 ? 20.810 -11.884 5.526 1.00 84.88 1130 LEU A C 1
ATOM 9086 O O . LEU A 1 1130 ? 21.704 -12.451 4.897 1.00 84.88 1130 LEU A O 1
ATOM 9090 N N . PHE A 1 1131 ? 19.840 -11.204 4.908 1.00 89.31 1131 PHE A N 1
ATOM 9091 C CA . PHE A 1 1131 ? 19.792 -11.073 3.452 1.00 89.31 1131 PHE A CA 1
ATOM 9092 C C . PHE A 1 1131 ? 20.944 -10.231 2.900 1.00 89.31 1131 PHE A C 1
ATOM 9094 O O . PHE A 1 1131 ? 21.553 -10.607 1.899 1.00 89.31 1131 PHE A O 1
ATOM 9101 N N . ILE A 1 1132 ? 21.285 -9.121 3.561 1.00 88.62 1132 ILE A N 1
ATOM 9102 C CA . ILE A 1 1132 ? 22.422 -8.280 3.162 1.00 88.62 1132 ILE A CA 1
ATOM 9103 C C . ILE A 1 1132 ? 23.721 -9.090 3.236 1.00 88.62 1132 ILE A C 1
ATOM 9105 O O . ILE A 1 1132 ? 24.500 -9.101 2.283 1.00 88.62 1132 ILE A O 1
ATOM 9109 N N . VAL A 1 1133 ? 23.928 -9.833 4.324 1.00 89.12 1133 VAL A N 1
ATOM 9110 C CA . VAL A 1 1133 ? 25.104 -10.697 4.493 1.00 89.12 1133 VAL A CA 1
ATOM 9111 C C . VAL A 1 1133 ? 25.132 -11.823 3.456 1.00 89.12 1133 VAL A C 1
ATOM 9113 O O . VAL A 1 1133 ? 26.197 -12.152 2.935 1.00 89.12 1133 VAL A O 1
ATOM 9116 N N . PHE A 1 1134 ? 23.976 -12.361 3.057 1.00 92.31 1134 PHE A N 1
ATOM 9117 C CA . PHE A 1 1134 ? 23.895 -13.314 1.950 1.00 92.31 1134 PHE A CA 1
ATOM 9118 C C . PHE A 1 1134 ? 24.317 -12.700 0.603 1.00 92.31 1134 PHE A C 1
ATOM 9120 O O . PHE A 1 1134 ? 25.045 -13.341 -0.156 1.00 92.31 1134 PHE A O 1
ATOM 9127 N N . LEU A 1 1135 ? 23.937 -11.450 0.311 1.00 92.19 1135 LEU A N 1
ATOM 9128 C CA . LEU A 1 1135 ? 24.404 -10.739 -0.888 1.00 92.19 1135 LEU A CA 1
ATOM 9129 C C . LEU A 1 1135 ? 25.919 -10.501 -0.858 1.00 92.19 1135 LEU A C 1
ATOM 9131 O O . LEU A 1 1135 ? 26.598 -10.753 -1.855 1.00 92.19 1135 LEU A O 1
ATOM 9135 N N . ILE A 1 1136 ? 26.459 -10.086 0.290 1.00 91.12 1136 ILE A N 1
ATOM 9136 C CA . ILE A 1 1136 ? 27.904 -9.919 0.503 1.00 91.12 1136 ILE A CA 1
ATOM 9137 C C . ILE A 1 1136 ? 28.627 -11.253 0.268 1.00 91.12 1136 ILE A C 1
ATOM 9139 O O . ILE A 1 1136 ? 29.632 -11.280 -0.445 1.00 91.12 1136 ILE A O 1
ATOM 9143 N N . LEU A 1 1137 ? 28.100 -12.368 0.789 1.00 92.81 1137 LEU A N 1
ATOM 9144 C CA . LEU A 1 1137 ? 28.655 -13.707 0.569 1.00 92.81 1137 LEU A CA 1
ATOM 9145 C C . LEU A 1 1137 ? 28.713 -14.052 -0.925 1.00 92.81 1137 LEU A C 1
ATOM 9147 O O . LEU A 1 1137 ? 29.745 -14.530 -1.392 1.00 92.81 1137 LEU A O 1
ATOM 9151 N N . ILE A 1 1138 ? 27.639 -13.796 -1.682 1.00 94.62 1138 ILE A N 1
ATOM 9152 C CA . ILE A 1 1138 ? 27.596 -14.063 -3.130 1.00 94.62 1138 ILE A CA 1
ATOM 9153 C C . ILE A 1 1138 ? 28.712 -13.303 -3.852 1.00 94.62 1138 ILE A C 1
ATOM 9155 O O . ILE A 1 1138 ? 29.451 -13.902 -4.637 1.00 94.62 1138 ILE A O 1
ATOM 9159 N N . VAL A 1 1139 ? 28.846 -12.004 -3.570 1.00 93.31 1139 VAL A N 1
ATOM 9160 C CA . VAL A 1 1139 ? 29.869 -11.151 -4.189 1.00 93.31 1139 VAL A CA 1
ATOM 9161 C C . VAL A 1 1139 ? 31.267 -11.618 -3.790 1.00 93.31 1139 VAL A C 1
ATOM 9163 O O . VAL A 1 1139 ? 32.100 -11.861 -4.658 1.00 93.31 1139 VAL A O 1
ATOM 9166 N N . THR A 1 1140 ? 31.495 -11.872 -2.501 1.00 92.38 1140 THR A N 1
ATOM 9167 C CA . THR A 1 1140 ? 32.794 -12.320 -1.977 1.00 92.38 1140 THR A CA 1
ATOM 9168 C C . THR A 1 1140 ? 33.217 -13.650 -2.593 1.00 92.38 1140 THR A C 1
ATOM 9170 O O . THR A 1 1140 ? 34.357 -13.791 -3.034 1.00 92.38 1140 THR A O 1
ATOM 9173 N N . CYS A 1 1141 ? 32.299 -14.622 -2.679 1.00 94.75 1141 CYS A N 1
ATOM 9174 C CA . CYS A 1 1141 ? 32.541 -15.900 -3.345 1.00 94.75 1141 CYS A CA 1
ATOM 9175 C C . CYS A 1 1141 ? 32.894 -15.709 -4.823 1.00 94.75 1141 CYS A C 1
ATOM 9177 O O . CYS A 1 1141 ? 33.814 -16.364 -5.314 1.00 94.75 1141 CYS A O 1
ATOM 9179 N N . ALA A 1 1142 ? 32.182 -14.836 -5.537 1.00 93.94 1142 ALA A N 1
ATOM 9180 C CA . ALA A 1 1142 ? 32.454 -14.568 -6.943 1.00 93.94 1142 ALA A CA 1
ATOM 9181 C C . ALA A 1 1142 ? 33.840 -13.929 -7.139 1.00 93.94 1142 ALA A C 1
ATOM 9183 O O . ALA A 1 1142 ? 34.633 -14.424 -7.939 1.00 93.94 1142 ALA A O 1
ATOM 9184 N N . GLU A 1 1143 ? 34.161 -12.886 -6.376 1.00 91.31 1143 GLU A N 1
ATOM 9185 C CA . GLU A 1 1143 ? 35.402 -12.122 -6.515 1.00 91.31 1143 GLU A CA 1
ATOM 9186 C C . GLU A 1 1143 ? 36.641 -12.941 -6.171 1.00 91.31 1143 GLU A C 1
ATOM 9188 O O . GLU A 1 1143 ? 37.558 -13.020 -6.990 1.00 91.31 1143 GLU A O 1
ATOM 9193 N N . ILE A 1 1144 ? 36.667 -13.611 -5.011 1.00 91.62 1144 ILE A N 1
ATOM 9194 C CA . ILE A 1 1144 ? 37.843 -14.393 -4.605 1.00 91.62 1144 ILE A CA 1
ATOM 9195 C C . ILE A 1 1144 ? 38.131 -15.522 -5.594 1.00 91.62 1144 ILE A C 1
ATOM 9197 O O . ILE A 1 1144 ? 39.289 -15.798 -5.918 1.00 91.62 1144 ILE A O 1
ATOM 9201 N N . THR A 1 1145 ? 37.075 -16.144 -6.126 1.00 93.50 1145 THR A N 1
ATOM 9202 C CA . THR A 1 1145 ? 37.225 -17.222 -7.100 1.00 93.50 1145 THR A CA 1
ATOM 9203 C C . THR A 1 1145 ? 37.737 -16.676 -8.434 1.00 93.50 1145 THR A C 1
ATOM 9205 O O . THR A 1 1145 ? 38.652 -17.264 -9.004 1.00 93.50 1145 THR A O 1
ATOM 9208 N N . ILE A 1 1146 ? 37.233 -15.526 -8.906 1.00 91.56 1146 ILE A N 1
ATOM 9209 C CA . ILE A 1 1146 ? 37.726 -14.862 -10.126 1.00 91.56 1146 ILE A CA 1
ATOM 9210 C C . ILE A 1 1146 ? 39.201 -14.475 -9.985 1.00 91.56 1146 ILE A C 1
ATOM 9212 O O . ILE A 1 1146 ? 39.989 -14.784 -10.877 1.00 91.56 1146 ILE A O 1
ATOM 9216 N N . VAL A 1 1147 ? 39.592 -13.853 -8.869 1.00 88.12 1147 VAL A N 1
ATOM 9217 C CA . VAL A 1 1147 ? 40.976 -13.416 -8.621 1.00 88.12 1147 VAL A CA 1
ATOM 9218 C C . VAL A 1 1147 ? 41.934 -14.608 -8.616 1.00 88.12 1147 VAL A C 1
ATOM 9220 O O . VAL A 1 1147 ? 42.952 -14.593 -9.308 1.00 88.12 1147 VAL A O 1
ATOM 9223 N N . LEU A 1 1148 ? 41.602 -15.676 -7.884 1.00 89.06 1148 LEU A N 1
ATOM 9224 C CA . LEU A 1 1148 ? 42.446 -16.872 -7.823 1.00 89.06 1148 LEU A CA 1
ATOM 9225 C C . LEU A 1 1148 ? 42.468 -17.642 -9.148 1.00 89.06 1148 LEU A C 1
ATOM 9227 O O . LEU A 1 1148 ? 43.520 -18.147 -9.537 1.00 89.06 1148 LEU A O 1
ATOM 9231 N N . CYS A 1 1149 ? 41.346 -17.690 -9.870 1.00 91.06 1149 CYS A N 1
ATOM 9232 C CA . CYS A 1 1149 ? 41.285 -18.260 -11.214 1.00 91.06 1149 CYS A CA 1
ATOM 9233 C C . CYS A 1 1149 ? 42.145 -17.459 -12.199 1.00 91.06 1149 CYS A C 1
ATOM 9235 O O . CYS A 1 1149 ? 42.820 -18.047 -13.038 1.00 91.06 1149 CYS A O 1
ATOM 9237 N N . TYR A 1 1150 ? 42.152 -16.129 -12.101 1.00 88.44 1150 TYR A N 1
ATOM 9238 C CA . TYR A 1 1150 ? 42.991 -15.280 -12.940 1.00 88.44 1150 TYR A CA 1
ATOM 9239 C C . TYR A 1 1150 ? 44.476 -15.544 -12.687 1.00 88.44 1150 TYR A C 1
ATOM 9241 O O . TYR A 1 1150 ? 45.209 -15.832 -13.629 1.00 88.44 1150 TYR A O 1
ATOM 9249 N N . PHE A 1 1151 ? 44.916 -15.543 -11.424 1.00 86.38 1151 PHE A N 1
ATOM 9250 C CA . PHE A 1 1151 ? 46.307 -15.863 -11.099 1.00 86.38 1151 PHE A CA 1
ATOM 9251 C C . PHE A 1 1151 ? 46.702 -17.286 -11.504 1.00 86.38 1151 PHE A C 1
ATOM 9253 O O . PHE A 1 1151 ? 47.815 -17.491 -11.974 1.00 86.38 1151 PHE A O 1
ATOM 9260 N N . GLN A 1 1152 ? 45.793 -18.257 -11.378 1.00 88.94 1152 GLN A N 1
ATOM 9261 C CA . GLN A 1 1152 ? 46.009 -19.616 -11.873 1.00 88.94 1152 GLN A CA 1
ATOM 9262 C C . GLN A 1 1152 ? 46.279 -19.632 -13.385 1.00 88.94 1152 GLN A C 1
ATOM 9264 O O . GLN A 1 1152 ? 47.241 -20.259 -13.826 1.00 88.94 1152 GLN A O 1
ATOM 9269 N N . LEU A 1 1153 ? 45.458 -18.927 -14.170 1.00 88.31 1153 LEU A N 1
ATOM 9270 C CA . LEU A 1 1153 ? 45.641 -18.845 -15.617 1.00 88.31 1153 LEU A CA 1
ATOM 9271 C C . LEU A 1 1153 ? 46.936 -18.103 -15.977 1.00 88.31 1153 LEU A C 1
ATOM 9273 O O . LEU A 1 1153 ? 47.635 -18.524 -16.893 1.00 88.31 1153 LEU A O 1
ATOM 9277 N N . CYS A 1 1154 ? 47.291 -17.040 -15.246 1.00 84.56 1154 CYS A N 1
ATOM 9278 C CA . CYS A 1 1154 ? 48.560 -16.325 -15.427 1.00 84.56 1154 CYS A CA 1
ATOM 9279 C C . CYS A 1 1154 ? 49.785 -17.215 -15.194 1.00 84.56 1154 CYS A C 1
ATOM 9281 O O . CYS A 1 1154 ? 50.817 -16.980 -15.809 1.00 84.56 1154 CYS A O 1
ATOM 9283 N N . SER A 1 1155 ? 49.661 -18.247 -14.361 1.00 83.75 1155 SER A N 1
ATOM 9284 C CA . SER A 1 1155 ? 50.703 -19.254 -14.146 1.00 83.75 1155 SER A CA 1
ATOM 9285 C C . SER A 1 1155 ? 50.627 -20.438 -15.124 1.00 83.75 1155 SER A C 1
ATOM 9287 O O . SER A 1 1155 ? 51.185 -21.498 -14.847 1.00 83.75 1155 SER A O 1
ATOM 9289 N N . GLU A 1 1156 ? 49.916 -20.281 -16.246 1.00 86.75 1156 GLU A N 1
ATOM 9290 C CA . GLU A 1 1156 ? 49.759 -21.276 -17.320 1.00 86.75 1156 GLU A CA 1
ATOM 9291 C C . GLU A 1 1156 ? 49.064 -22.591 -16.906 1.00 86.75 1156 GLU A C 1
ATOM 9293 O O . GLU A 1 1156 ? 49.156 -23.604 -17.604 1.00 86.75 1156 GLU A O 1
ATOM 9298 N N . ASP A 1 1157 ? 48.314 -22.596 -15.800 1.00 89.00 1157 ASP A N 1
ATOM 9299 C CA . ASP A 1 1157 ? 47.495 -23.743 -15.403 1.00 89.00 1157 ASP A CA 1
ATOM 9300 C C . ASP A 1 1157 ? 46.044 -23.572 -15.877 1.00 89.00 1157 ASP A C 1
ATOM 9302 O O . ASP A 1 1157 ? 45.279 -22.759 -15.361 1.00 89.00 1157 ASP A O 1
ATOM 9306 N N . TYR A 1 1158 ? 45.633 -24.380 -16.853 1.00 90.00 1158 TYR A N 1
ATOM 9307 C CA . TYR A 1 1158 ? 44.282 -24.342 -17.417 1.00 90.00 1158 TYR A CA 1
ATOM 9308 C C . TYR A 1 1158 ? 43.248 -25.184 -16.642 1.00 90.00 1158 TYR A C 1
ATOM 9310 O O . TYR A 1 1158 ? 42.073 -25.204 -17.015 1.00 90.00 1158 TYR A O 1
ATOM 9318 N N . ASN A 1 1159 ? 43.622 -25.875 -15.558 1.00 91.06 1159 ASN A N 1
ATOM 9319 C CA . ASN A 1 1159 ? 42.723 -26.762 -14.803 1.00 91.06 1159 ASN A CA 1
ATOM 9320 C C . ASN A 1 1159 ? 41.862 -26.010 -13.772 1.00 91.06 1159 ASN A C 1
ATOM 9322 O O . ASN A 1 1159 ? 41.834 -26.336 -12.581 1.00 91.06 1159 ASN A O 1
ATOM 9326 N N . TRP A 1 1160 ? 41.140 -24.983 -14.215 1.00 92.81 1160 TRP A N 1
ATOM 9327 C CA . TRP A 1 1160 ? 40.415 -24.072 -13.325 1.00 92.81 1160 TRP A CA 1
ATOM 9328 C C . TRP A 1 1160 ? 39.044 -24.597 -12.868 1.00 92.81 1160 TRP A C 1
ATOM 9330 O O . TRP A 1 1160 ? 38.578 -24.211 -11.804 1.00 92.81 1160 TRP A O 1
ATOM 9340 N N . TRP A 1 1161 ? 38.394 -25.505 -13.606 1.00 94.50 1161 TRP A N 1
ATOM 9341 C CA . TRP A 1 1161 ? 36.997 -25.919 -13.368 1.00 94.50 1161 TRP A CA 1
ATOM 9342 C C . TRP A 1 1161 ? 36.683 -26.373 -11.931 1.00 94.50 1161 TRP A C 1
ATOM 9344 O O . TRP A 1 1161 ? 35.800 -25.820 -11.276 1.00 94.50 1161 TRP A O 1
ATOM 9354 N N . TRP A 1 1162 ? 37.396 -27.392 -11.435 1.00 95.00 1162 TRP A N 1
ATOM 9355 C CA . TRP A 1 1162 ? 37.225 -27.882 -10.062 1.00 95.00 1162 TRP A CA 1
ATOM 9356 C C . TRP A 1 1162 ? 37.857 -26.950 -9.047 1.00 95.00 1162 TRP A C 1
ATOM 9358 O O . TRP A 1 1162 ? 37.333 -26.815 -7.947 1.00 95.00 1162 TRP A O 1
ATOM 9368 N N . ARG A 1 1163 ? 38.961 -26.294 -9.408 1.00 93.06 1163 ARG A N 1
ATOM 9369 C CA . ARG A 1 1163 ? 39.634 -25.359 -8.514 1.00 93.06 1163 ARG A CA 1
ATOM 9370 C C . ARG A 1 1163 ? 38.717 -24.186 -8.170 1.00 93.06 1163 ARG A C 1
ATOM 9372 O O . ARG A 1 1163 ? 38.540 -23.914 -6.995 1.00 93.06 1163 ARG A O 1
ATOM 9379 N N . ALA A 1 1164 ? 38.023 -23.611 -9.149 1.00 95.00 1164 ALA A N 1
ATOM 9380 C CA . ALA A 1 1164 ? 37.026 -22.565 -8.943 1.00 95.00 1164 ALA A CA 1
ATOM 9381 C C . ALA A 1 1164 ? 35.876 -23.015 -8.024 1.00 95.00 1164 ALA A C 1
ATOM 9383 O O . ALA A 1 1164 ? 35.499 -22.302 -7.094 1.00 95.00 1164 ALA A O 1
ATOM 9384 N N . TYR A 1 1165 ? 35.349 -24.225 -8.237 1.00 96.81 1165 TYR A N 1
ATOM 9385 C CA . TYR A 1 1165 ? 34.305 -24.779 -7.373 1.00 96.81 1165 TYR A CA 1
ATOM 9386 C C . TYR A 1 1165 ? 34.800 -24.974 -5.928 1.00 96.81 1165 TYR A C 1
ATOM 9388 O O . TYR A 1 1165 ? 34.130 -24.610 -4.966 1.00 96.81 1165 TYR A O 1
ATOM 9396 N N . LEU A 1 1166 ? 35.998 -25.536 -5.759 1.00 96.56 1166 LEU A N 1
ATOM 9397 C CA . LEU A 1 1166 ? 36.554 -25.858 -4.446 1.00 96.56 1166 LEU A CA 1
ATOM 9398 C C . LEU A 1 1166 ? 37.039 -24.620 -3.685 1.00 96.56 1166 LEU A C 1
ATOM 9400 O O . LEU A 1 1166 ? 36.935 -24.604 -2.466 1.00 96.56 1166 LEU A O 1
ATOM 9404 N N . THR A 1 1167 ? 37.533 -23.589 -4.369 1.00 94.75 1167 THR A N 1
ATOM 9405 C CA . THR A 1 1167 ? 38.048 -22.351 -3.764 1.00 94.75 1167 THR A CA 1
ATOM 9406 C C . THR A 1 1167 ? 36.998 -21.611 -2.937 1.00 94.75 1167 THR A C 1
ATOM 9408 O O . THR A 1 1167 ? 37.282 -21.201 -1.819 1.00 94.75 1167 THR A O 1
ATOM 9411 N N . SER A 1 1168 ? 35.784 -21.445 -3.460 1.00 94.31 1168 SER A N 1
ATOM 9412 C CA . SER A 1 1168 ? 34.673 -20.847 -2.705 1.00 94.31 1168 SER A CA 1
ATOM 9413 C C . SER A 1 1168 ? 33.994 -21.881 -1.807 1.00 94.31 1168 SER A C 1
ATOM 9415 O O . SER A 1 1168 ? 33.621 -21.556 -0.681 1.00 94.31 1168 SER A O 1
ATOM 9417 N N . GLY A 1 1169 ? 33.902 -23.139 -2.256 1.00 96.25 1169 GLY A N 1
ATOM 9418 C CA . GLY A 1 1169 ? 33.351 -24.253 -1.483 1.00 96.25 1169 GLY A CA 1
ATOM 9419 C C . GLY A 1 1169 ? 34.099 -24.529 -0.173 1.00 96.25 1169 GLY A C 1
ATOM 9420 O O . GLY A 1 1169 ? 33.473 -24.878 0.829 1.00 96.25 1169 GLY A O 1
ATOM 9421 N N . SER A 1 1170 ? 35.419 -24.326 -0.130 1.00 96.62 1170 SER A N 1
ATOM 9422 C CA . SER A 1 1170 ? 36.263 -24.571 1.052 1.00 96.62 1170 SER A CA 1
ATOM 9423 C C . SER A 1 1170 ? 35.873 -23.722 2.267 1.00 96.62 1170 SER A C 1
ATOM 9425 O O . SER A 1 1170 ? 36.157 -24.119 3.395 1.00 96.62 1170 SER A O 1
ATOM 9427 N N . SER A 1 1171 ? 35.131 -22.627 2.071 1.00 95.62 1171 SER A N 1
ATOM 9428 C CA . SER A 1 1171 ? 34.494 -21.851 3.149 1.00 95.62 1171 SER A CA 1
ATOM 9429 C C . SER A 1 1171 ? 33.643 -22.714 4.100 1.00 95.62 1171 SER A C 1
ATOM 9431 O O . SER A 1 1171 ? 33.582 -22.451 5.300 1.00 95.62 1171 SER A O 1
ATOM 9433 N N . SER A 1 1172 ? 33.056 -23.808 3.603 1.00 96.62 1172 SER A N 1
ATOM 9434 C CA . SER A 1 1172 ? 32.321 -24.797 4.409 1.00 96.62 1172 SER A CA 1
ATOM 9435 C C . SER A 1 1172 ? 33.171 -25.556 5.430 1.00 96.62 1172 SER A C 1
ATOM 9437 O O . SER A 1 1172 ? 32.652 -25.940 6.480 1.00 96.62 1172 SER A O 1
ATOM 9439 N N . LEU A 1 1173 ? 34.464 -25.757 5.155 1.00 95.94 1173 LEU A N 1
ATOM 9440 C CA . LEU A 1 1173 ? 35.394 -26.376 6.097 1.00 95.94 1173 LEU A CA 1
ATOM 9441 C C . LEU A 1 1173 ? 35.603 -25.455 7.297 1.00 95.94 1173 LEU A C 1
ATOM 9443 O O . LEU A 1 1173 ? 35.547 -25.914 8.432 1.00 95.94 1173 LEU A O 1
ATOM 9447 N N . TYR A 1 1174 ? 35.776 -24.155 7.052 1.00 95.56 1174 TYR A N 1
ATOM 9448 C CA . TYR A 1 1174 ? 35.889 -23.154 8.113 1.00 95.56 1174 TYR A CA 1
ATOM 9449 C C . TYR A 1 1174 ? 34.597 -23.046 8.924 1.00 95.56 1174 TYR A C 1
ATOM 9451 O O . TYR A 1 1174 ? 34.661 -23.004 10.149 1.00 95.56 1174 TYR A O 1
ATOM 9459 N N . LEU A 1 1175 ? 33.432 -23.116 8.269 1.00 95.38 1175 LEU A N 1
ATOM 9460 C CA . LEU A 1 1175 ? 32.137 -23.209 8.951 1.00 95.38 1175 LEU A CA 1
ATOM 9461 C C . LEU A 1 1175 ? 32.074 -24.440 9.868 1.00 95.38 1175 LEU A C 1
ATOM 9463 O O . LEU A 1 1175 ? 31.666 -24.329 11.023 1.00 95.38 1175 LEU A O 1
ATOM 9467 N N . PHE A 1 1176 ? 32.516 -25.607 9.386 1.00 96.06 1176 PHE A N 1
ATOM 9468 C CA . PHE A 1 1176 ? 32.534 -26.829 10.191 1.00 96.06 1176 PHE A CA 1
ATOM 9469 C C . PHE A 1 1176 ? 33.516 -26.731 11.369 1.00 96.06 1176 PHE A C 1
ATOM 9471 O O . PHE A 1 1176 ? 33.149 -27.049 12.498 1.00 96.06 1176 PHE A O 1
ATOM 9478 N N . LEU A 1 1177 ? 34.733 -26.227 11.151 1.00 95.19 1177 LEU A N 1
ATOM 9479 C CA . LEU A 1 1177 ? 35.718 -26.003 12.218 1.00 95.19 1177 LEU A CA 1
ATOM 9480 C C . LEU A 1 1177 ? 35.209 -25.003 13.262 1.00 95.19 1177 LEU A C 1
ATOM 9482 O O . LEU A 1 1177 ? 35.383 -25.215 14.461 1.00 95.19 1177 LEU A O 1
ATOM 9486 N N . TYR A 1 1178 ? 34.528 -23.947 12.819 1.00 94.25 1178 TYR A N 1
ATOM 9487 C CA . TYR A 1 1178 ? 33.881 -22.998 13.713 1.00 94.25 1178 TYR A CA 1
ATOM 9488 C C . TYR A 1 1178 ? 32.762 -23.652 14.525 1.00 94.25 1178 TYR A C 1
ATOM 9490 O O . TYR A 1 1178 ? 32.635 -23.368 15.710 1.00 94.25 1178 TYR A O 1
ATOM 9498 N N . SER A 1 1179 ? 32.000 -24.583 13.942 1.00 94.25 1179 SER A N 1
ATOM 9499 C CA . SER A 1 1179 ? 31.003 -25.358 14.690 1.00 94.25 1179 SER A CA 1
ATOM 9500 C C . SER A 1 1179 ? 31.640 -26.228 15.782 1.00 94.25 1179 SER A C 1
ATOM 9502 O O . SER A 1 1179 ? 31.138 -26.286 16.900 1.00 94.25 1179 SER A O 1
ATOM 9504 N N . VAL A 1 1180 ? 32.812 -26.820 15.521 1.00 94.12 1180 VAL A N 1
ATOM 9505 C CA . VAL A 1 1180 ? 33.583 -27.549 16.544 1.00 94.12 1180 VAL A CA 1
ATOM 9506 C C . VAL A 1 1180 ? 34.024 -26.597 17.658 1.00 94.12 1180 VAL A C 1
ATOM 9508 O O . VAL A 1 1180 ? 33.843 -26.896 18.836 1.00 94.12 1180 VAL A O 1
ATOM 9511 N N . PHE A 1 1181 ? 34.556 -25.424 17.307 1.00 93.38 1181 PHE A N 1
ATOM 9512 C CA . PHE A 1 1181 ? 34.919 -24.397 18.286 1.00 93.38 1181 PHE A CA 1
ATOM 9513 C C . PHE A 1 1181 ? 33.709 -23.941 19.118 1.00 93.38 1181 PHE A C 1
ATOM 9515 O O . PHE A 1 1181 ? 33.798 -23.836 20.342 1.00 93.38 1181 PHE A O 1
ATOM 9522 N N . TYR A 1 1182 ? 32.565 -23.710 18.475 1.00 92.06 1182 TYR A N 1
ATOM 9523 C CA . TYR A 1 1182 ? 31.323 -23.297 19.124 1.00 92.06 1182 TYR A CA 1
ATOM 9524 C C . TYR A 1 1182 ? 30.817 -24.363 20.104 1.00 92.06 1182 TYR A C 1
ATOM 9526 O O . TYR A 1 1182 ? 30.440 -24.031 21.228 1.00 92.06 1182 TYR A O 1
ATOM 9534 N N . PHE A 1 1183 ? 30.884 -25.643 19.721 1.00 92.06 1183 PHE A N 1
ATOM 9535 C CA . PHE A 1 1183 ? 30.523 -26.771 20.580 1.00 92.06 1183 PHE A CA 1
ATOM 9536 C C . PHE A 1 1183 ? 31.287 -26.756 21.910 1.00 92.06 1183 PHE A C 1
ATOM 9538 O O . PHE A 1 1183 ? 30.670 -26.890 22.957 1.00 92.06 1183 PHE A O 1
ATOM 9545 N N . PHE A 1 1184 ? 32.605 -26.535 21.889 1.00 90.75 1184 PHE A N 1
ATOM 9546 C CA . PHE A 1 1184 ? 33.420 -26.563 23.112 1.00 90.75 1184 PHE A CA 1
ATOM 9547 C C . PHE A 1 1184 ? 33.406 -25.263 23.923 1.00 90.75 1184 PHE A C 1
ATOM 9549 O O . PHE A 1 1184 ? 33.736 -25.287 25.105 1.00 90.75 1184 PHE A O 1
ATOM 9556 N N . THR A 1 1185 ? 33.077 -24.124 23.308 1.00 88.62 1185 THR A N 1
ATOM 9557 C CA . THR A 1 1185 ? 33.180 -22.809 23.970 1.00 88.62 1185 THR A CA 1
ATOM 9558 C C . THR A 1 1185 ? 31.849 -22.221 24.414 1.00 88.62 1185 THR A C 1
ATOM 9560 O O . THR A 1 1185 ? 31.836 -21.381 25.314 1.00 88.62 1185 THR A O 1
ATOM 9563 N N . LYS A 1 1186 ? 30.738 -22.606 23.774 1.00 86.75 1186 LYS A N 1
ATOM 9564 C CA . LYS A 1 1186 ? 29.412 -22.021 24.020 1.00 86.75 1186 LYS A CA 1
ATOM 9565 C C . LYS A 1 1186 ? 28.357 -23.034 24.437 1.00 86.75 1186 LYS A C 1
ATOM 9567 O O . LYS A 1 1186 ? 27.424 -22.646 25.134 1.00 86.75 1186 LYS A O 1
ATOM 9572 N N . LEU A 1 1187 ? 28.475 -24.294 24.020 1.00 87.31 1187 LEU A N 1
ATOM 9573 C CA . LEU A 1 1187 ? 27.491 -25.324 24.345 1.00 87.31 1187 LEU A CA 1
ATOM 9574 C C . LEU A 1 1187 ? 27.945 -26.165 25.541 1.00 87.31 1187 LEU A C 1
ATOM 9576 O O . LEU A 1 1187 ? 29.055 -26.681 25.577 1.00 87.31 1187 LEU A O 1
ATOM 9580 N N . GLU A 1 1188 ? 27.048 -26.355 26.505 1.00 85.06 1188 GLU A N 1
ATOM 9581 C CA . GLU A 1 1188 ? 27.268 -27.216 27.675 1.00 85.06 1188 GLU A CA 1
ATOM 9582 C C . GLU A 1 1188 ? 26.622 -28.594 27.463 1.00 85.06 1188 GLU A C 1
ATOM 9584 O O . GLU A 1 1188 ? 25.778 -29.035 28.247 1.00 85.06 1188 GLU A O 1
ATOM 9589 N N . ILE A 1 1189 ? 26.957 -29.264 26.353 1.00 86.25 1189 ILE A N 1
ATOM 9590 C CA . ILE A 1 1189 ? 26.324 -30.543 26.012 1.00 86.25 1189 ILE A CA 1
ATOM 9591 C C . ILE A 1 1189 ? 26.842 -31.672 26.912 1.00 86.25 1189 ILE A C 1
ATOM 9593 O O . ILE A 1 1189 ? 28.033 -31.976 26.911 1.00 86.25 1189 ILE A O 1
ATOM 9597 N N . SER A 1 1190 ? 25.939 -32.326 27.651 1.00 80.69 1190 SER A N 1
ATOM 9598 C CA . SER A 1 1190 ? 26.288 -33.377 28.623 1.00 80.69 1190 SER A CA 1
ATOM 9599 C C . SER A 1 1190 ? 26.210 -34.805 28.068 1.00 80.69 1190 SER A C 1
ATOM 9601 O O . SER A 1 1190 ? 26.905 -35.694 28.560 1.00 80.69 1190 SER A O 1
ATOM 9603 N N . LYS A 1 1191 ? 25.372 -35.052 27.051 1.00 85.00 1191 LYS A N 1
ATOM 9604 C CA . LYS A 1 1191 ? 25.094 -36.400 26.519 1.00 85.00 1191 LYS A CA 1
ATOM 9605 C C . LYS A 1 1191 ? 25.763 -36.648 25.169 1.00 85.00 1191 LYS A C 1
ATOM 9607 O O . LYS A 1 1191 ? 25.789 -35.785 24.293 1.00 85.00 1191 LYS A O 1
ATOM 9612 N N . LEU A 1 1192 ? 26.234 -37.881 24.968 1.00 87.62 1192 LEU A N 1
ATOM 9613 C CA . LEU A 1 1192 ? 26.912 -38.298 23.736 1.00 87.62 1192 LEU A CA 1
ATOM 9614 C C . LEU A 1 1192 ? 25.988 -38.256 22.509 1.00 87.62 1192 LEU A C 1
ATOM 9616 O O . LEU A 1 1192 ? 26.390 -37.752 21.463 1.00 87.62 1192 LEU A O 1
ATOM 9620 N N . VAL A 1 1193 ? 24.740 -38.724 22.638 1.00 89.25 1193 VAL A N 1
ATOM 9621 C CA . VAL A 1 1193 ? 23.750 -38.700 21.543 1.00 89.25 1193 VAL A CA 1
ATOM 9622 C C . VAL A 1 1193 ? 23.485 -37.269 21.070 1.00 89.25 1193 VAL A C 1
ATOM 9624 O O . VAL A 1 1193 ? 23.450 -37.006 19.872 1.00 89.25 1193 VAL A O 1
ATOM 9627 N N . SER A 1 1194 ? 23.390 -36.324 22.000 1.00 89.00 1194 SER A N 1
ATOM 9628 C CA . SER A 1 1194 ? 23.229 -34.895 21.722 1.00 89.00 1194 SER A CA 1
ATOM 9629 C C . SER A 1 1194 ? 24.413 -34.312 20.951 1.00 89.00 1194 SER A C 1
ATOM 9631 O O . SER A 1 1194 ? 24.219 -33.543 20.012 1.00 89.00 1194 SER A O 1
ATOM 9633 N N . GLY A 1 1195 ? 25.638 -34.723 21.296 1.00 90.81 1195 GLY A N 1
ATOM 9634 C CA . GLY A 1 1195 ? 26.838 -34.372 20.535 1.00 90.81 1195 GLY A CA 1
ATOM 9635 C C . GLY A 1 1195 ? 26.813 -34.932 19.110 1.00 90.81 1195 GLY A C 1
ATOM 9636 O O . GLY A 1 1195 ? 27.092 -34.205 18.159 1.00 90.81 1195 GLY A O 1
ATOM 9637 N N . LEU A 1 1196 ? 26.408 -36.196 18.936 1.00 91.69 1196 LEU A N 1
ATOM 9638 C CA . LEU A 1 1196 ? 26.255 -36.808 17.608 1.00 91.69 1196 LEU A CA 1
ATOM 9639 C C . LEU A 1 1196 ? 25.190 -36.097 16.762 1.00 91.69 1196 LEU A C 1
ATOM 9641 O O . LEU A 1 1196 ? 25.396 -35.905 15.564 1.00 91.69 1196 LEU A O 1
ATOM 9645 N N . LEU A 1 1197 ? 24.085 -35.665 17.375 1.00 91.06 1197 LEU A N 1
ATOM 9646 C CA . LEU A 1 1197 ? 23.047 -34.881 16.705 1.00 91.06 1197 LEU A CA 1
ATOM 9647 C C . LEU A 1 1197 ? 23.567 -33.520 16.260 1.00 91.06 1197 LEU A C 1
ATOM 9649 O O . LEU A 1 1197 ? 23.380 -33.155 15.100 1.00 91.06 1197 LEU A O 1
ATOM 9653 N N . TYR A 1 1198 ? 24.266 -32.809 17.148 1.00 92.69 1198 TYR A N 1
ATOM 9654 C CA . TYR A 1 1198 ? 24.902 -31.535 16.826 1.00 92.69 1198 TYR A CA 1
ATOM 9655 C C . TYR A 1 1198 ? 25.807 -31.665 15.600 1.00 92.69 1198 TYR A C 1
ATOM 9657 O O . TYR A 1 1198 ? 25.576 -31.013 14.581 1.00 92.69 1198 TYR A O 1
ATOM 9665 N N . PHE A 1 1199 ? 26.792 -32.565 15.652 1.00 94.38 1199 PHE A N 1
ATOM 9666 C CA . PHE A 1 1199 ? 27.732 -32.733 14.546 1.00 94.38 1199 PHE A CA 1
ATOM 9667 C C . PHE A 1 1199 ? 27.059 -33.263 13.279 1.00 94.38 1199 PHE A C 1
ATOM 9669 O O . PHE A 1 1199 ? 27.417 -32.830 12.187 1.00 94.38 1199 PHE A O 1
ATOM 9676 N N . GLY A 1 1200 ? 26.052 -34.130 13.393 1.00 94.38 1200 GLY A N 1
ATOM 9677 C CA . GLY A 1 1200 ? 25.286 -34.611 12.247 1.00 94.38 1200 GLY A CA 1
ATOM 9678 C C . GLY A 1 1200 ? 24.547 -33.493 11.505 1.00 94.38 1200 GLY A C 1
ATOM 9679 O O . GLY A 1 1200 ? 24.666 -33.385 10.283 1.00 94.38 1200 GLY A O 1
ATOM 9680 N N . TYR A 1 1201 ? 23.840 -32.616 12.224 1.00 92.62 1201 TYR A N 1
ATOM 9681 C CA . TYR A 1 1201 ? 23.182 -31.456 11.616 1.00 92.62 1201 TYR A CA 1
ATOM 9682 C C . TYR A 1 1201 ? 24.189 -30.424 11.093 1.00 92.62 1201 TYR A C 1
ATOM 9684 O O . TYR A 1 1201 ? 23.987 -29.871 10.011 1.00 92.62 1201 TYR A O 1
ATOM 9692 N N . MET A 1 1202 ? 25.311 -30.212 11.788 1.00 94.44 1202 MET A N 1
ATOM 9693 C CA . MET A 1 1202 ? 26.368 -29.322 11.299 1.00 94.44 1202 MET A CA 1
ATOM 9694 C C . MET A 1 1202 ? 27.043 -29.856 10.031 1.00 94.44 1202 MET A C 1
ATOM 9696 O O . MET A 1 1202 ? 27.333 -29.067 9.138 1.00 94.44 1202 MET A O 1
ATOM 9700 N N . ILE A 1 1203 ? 27.203 -31.175 9.876 1.00 95.81 1203 ILE A N 1
ATOM 9701 C CA . ILE A 1 1203 ? 27.660 -31.787 8.616 1.00 95.81 1203 ILE A CA 1
ATOM 9702 C C . ILE A 1 1203 ? 26.674 -31.485 7.482 1.00 95.81 1203 ILE A C 1
ATOM 9704 O O . ILE A 1 1203 ? 27.103 -31.124 6.387 1.00 95.81 1203 ILE A O 1
ATOM 9708 N N . ILE A 1 1204 ? 25.364 -31.588 7.731 1.00 95.00 1204 ILE A N 1
ATOM 9709 C CA . ILE A 1 1204 ? 24.328 -31.259 6.737 1.00 95.00 1204 ILE A CA 1
ATOM 9710 C C . ILE A 1 1204 ? 24.417 -29.784 6.318 1.00 95.00 1204 ILE A C 1
ATOM 9712 O O . ILE A 1 1204 ? 24.408 -29.482 5.119 1.00 95.00 1204 ILE A O 1
ATOM 9716 N N . ILE A 1 1205 ? 24.537 -28.869 7.285 1.00 94.38 1205 ILE A N 1
ATOM 9717 C CA . ILE A 1 1205 ? 24.647 -27.424 7.035 1.00 94.38 1205 ILE A CA 1
ATOM 9718 C C . ILE A 1 1205 ? 25.935 -27.112 6.265 1.00 94.38 1205 ILE A C 1
ATOM 9720 O O . ILE A 1 1205 ? 25.876 -26.464 5.221 1.00 94.38 1205 ILE A O 1
ATOM 9724 N N . SER A 1 1206 ? 27.085 -27.625 6.711 1.00 95.81 1206 SER A N 1
ATOM 9725 C CA . SER A 1 1206 ? 28.376 -27.441 6.039 1.00 95.81 1206 SER A CA 1
ATOM 9726 C C . SER A 1 1206 ? 28.379 -28.017 4.624 1.00 95.81 1206 SER A C 1
ATOM 9728 O O . SER A 1 1206 ? 28.862 -27.361 3.704 1.00 95.81 1206 SER A O 1
ATOM 9730 N N . TYR A 1 1207 ? 27.804 -29.203 4.408 1.00 96.50 1207 TYR A N 1
ATOM 9731 C CA . TYR A 1 1207 ? 27.712 -29.801 3.075 1.00 96.50 1207 TYR A CA 1
ATOM 9732 C C . TYR A 1 1207 ? 26.804 -28.985 2.147 1.00 96.50 1207 TYR A C 1
ATOM 9734 O O . TYR A 1 1207 ? 27.155 -28.741 0.996 1.00 96.50 1207 TYR A O 1
ATOM 9742 N N . SER A 1 1208 ? 25.674 -28.484 2.648 1.00 95.56 1208 SER A N 1
ATOM 9743 C CA . SER A 1 1208 ? 24.793 -27.592 1.882 1.00 95.56 1208 SER A CA 1
ATOM 9744 C C . SER A 1 1208 ? 25.496 -26.278 1.526 1.00 95.56 1208 SER A C 1
ATOM 9746 O O . SER A 1 1208 ? 25.410 -25.814 0.388 1.00 95.56 1208 SER A O 1
ATOM 9748 N N . PHE A 1 1209 ? 26.251 -25.718 2.475 1.00 96.19 1209 PHE A N 1
ATOM 9749 C CA . PHE A 1 1209 ? 27.043 -24.507 2.281 1.00 96.19 1209 PHE A CA 1
ATOM 9750 C C . PHE A 1 1209 ? 28.153 -24.712 1.243 1.00 96.19 1209 PHE A C 1
ATOM 9752 O O . PHE A 1 1209 ? 28.291 -23.883 0.351 1.00 96.19 1209 PHE A O 1
ATOM 9759 N N . PHE A 1 1210 ? 28.866 -25.846 1.284 1.00 97.62 1210 PHE A N 1
ATOM 9760 C CA . PHE A 1 1210 ? 29.869 -26.239 0.282 1.00 97.62 1210 PHE A CA 1
ATOM 9761 C C . PHE A 1 1210 ? 29.282 -26.240 -1.131 1.00 97.62 1210 PHE A C 1
ATOM 9763 O O . PHE A 1 1210 ? 29.868 -25.690 -2.064 1.00 97.62 1210 PHE A O 1
ATOM 9770 N N . VAL A 1 1211 ? 28.103 -26.853 -1.281 1.00 97.50 1211 VAL A N 1
ATOM 9771 C CA . VAL A 1 1211 ? 27.446 -26.994 -2.580 1.00 97.50 1211 VAL A CA 1
ATOM 9772 C C . VAL A 1 1211 ? 26.959 -25.648 -3.121 1.00 97.50 1211 VAL A C 1
ATOM 9774 O O . VAL A 1 1211 ? 27.070 -25.384 -4.324 1.00 97.50 1211 VAL A O 1
ATOM 9777 N N . LEU A 1 1212 ? 26.464 -24.783 -2.236 1.00 96.94 1212 LEU A N 1
ATOM 9778 C CA . LEU A 1 1212 ? 26.014 -23.430 -2.545 1.00 96.94 1212 LEU A CA 1
ATOM 9779 C C . LEU A 1 1212 ? 27.171 -22.515 -2.968 1.00 96.94 1212 LEU A C 1
ATOM 9781 O O . LEU A 1 1212 ? 27.169 -22.008 -4.093 1.00 96.94 1212 LEU A O 1
ATOM 9785 N N . THR A 1 1213 ? 28.165 -22.319 -2.096 1.00 97.00 1213 THR A N 1
ATOM 9786 C CA . THR A 1 1213 ? 29.275 -21.383 -2.335 1.00 97.00 1213 THR A CA 1
ATOM 9787 C C . THR A 1 1213 ? 30.138 -21.833 -3.506 1.00 97.00 1213 THR A C 1
ATOM 9789 O O . THR A 1 1213 ? 30.451 -21.013 -4.370 1.00 97.00 1213 THR A O 1
ATOM 9792 N N . GLY A 1 1214 ? 30.407 -23.138 -3.622 1.00 97.19 1214 GLY A N 1
ATOM 9793 C CA . GLY A 1 1214 ? 31.151 -23.700 -4.748 1.00 97.19 1214 GLY A CA 1
ATOM 9794 C C . GLY A 1 1214 ? 30.471 -23.472 -6.099 1.00 97.19 1214 GLY A C 1
ATOM 9795 O O . GLY A 1 1214 ? 31.133 -23.188 -7.099 1.00 97.19 1214 GLY A O 1
ATOM 9796 N N . SER A 1 1215 ? 29.137 -23.517 -6.147 1.00 97.56 1215 SER A N 1
ATOM 9797 C CA . SER A 1 1215 ? 28.394 -23.265 -7.390 1.00 97.56 1215 SER A CA 1
ATOM 9798 C C . SER A 1 1215 ? 28.393 -21.790 -7.787 1.00 97.56 1215 SER A C 1
ATOM 9800 O O . SER A 1 1215 ? 28.480 -21.486 -8.979 1.00 97.56 1215 SER A O 1
ATOM 9802 N N . ILE A 1 1216 ? 28.346 -20.881 -6.806 1.00 97.19 1216 ILE A N 1
ATOM 9803 C CA . ILE A 1 1216 ? 28.477 -19.434 -7.030 1.00 97.19 1216 ILE A CA 1
ATOM 9804 C C . ILE A 1 1216 ? 29.855 -19.125 -7.627 1.00 97.19 1216 ILE A C 1
ATOM 9806 O O . ILE A 1 1216 ? 29.934 -18.518 -8.697 1.00 97.19 1216 ILE A O 1
ATOM 9810 N N . GLY A 1 1217 ? 30.934 -19.602 -6.994 1.00 96.06 1217 GLY A N 1
ATOM 9811 C CA . GLY A 1 1217 ? 32.294 -19.389 -7.496 1.00 96.06 1217 GLY A CA 1
ATOM 9812 C C . GLY A 1 1217 ? 32.520 -20.014 -8.874 1.00 96.06 1217 GLY A C 1
ATOM 9813 O O . GLY A 1 1217 ? 33.100 -19.380 -9.755 1.00 96.06 1217 GLY A O 1
ATOM 9814 N N . PHE A 1 1218 ? 31.987 -21.216 -9.114 1.00 97.19 1218 PHE A N 1
ATOM 9815 C CA . PHE A 1 1218 ? 32.060 -21.868 -10.422 1.00 97.19 1218 PHE A CA 1
ATOM 9816 C C . PHE A 1 1218 ? 31.418 -21.036 -11.539 1.00 97.19 1218 PHE A C 1
ATOM 9818 O O . PHE A 1 1218 ? 32.041 -20.831 -12.582 1.00 97.19 1218 PHE A O 1
ATOM 9825 N N . TYR A 1 1219 ? 30.185 -20.549 -11.348 1.00 96.62 1219 TYR A N 1
ATOM 9826 C CA . TYR A 1 1219 ? 29.504 -19.748 -12.369 1.00 96.62 1219 TYR A CA 1
ATOM 9827 C C . TYR A 1 1219 ? 30.161 -18.384 -12.582 1.00 96.62 1219 TYR A C 1
ATOM 9829 O O . TYR A 1 1219 ? 30.228 -17.933 -13.728 1.00 96.62 1219 TYR A O 1
ATOM 9837 N N . ALA A 1 1220 ? 30.682 -17.763 -11.520 1.00 94.75 1220 ALA A N 1
ATOM 9838 C CA . ALA A 1 1220 ? 31.449 -16.525 -11.612 1.00 94.75 1220 ALA A CA 1
ATOM 9839 C C . ALA A 1 1220 ? 32.710 -16.709 -12.472 1.00 94.75 1220 ALA A C 1
ATOM 9841 O O . ALA A 1 1220 ? 32.923 -15.961 -13.428 1.00 94.75 1220 ALA A O 1
ATOM 9842 N N . CYS A 1 1221 ? 33.491 -17.764 -12.216 1.00 93.81 1221 CYS A N 1
ATOM 9843 C CA . CYS A 1 1221 ? 34.659 -18.100 -13.031 1.00 93.81 1221 CYS A CA 1
ATOM 9844 C C . CYS A 1 1221 ? 34.295 -18.497 -14.458 1.00 93.81 1221 CYS A C 1
ATOM 9846 O O . CYS A 1 1221 ? 34.937 -18.032 -15.393 1.00 93.81 1221 CYS A O 1
ATOM 9848 N N . LEU A 1 1222 ? 33.247 -19.297 -14.661 1.00 94.31 1222 LEU A N 1
ATOM 9849 C CA . LEU A 1 1222 ? 32.789 -19.660 -16.003 1.00 94.31 1222 LEU A CA 1
ATOM 9850 C C . LEU A 1 1222 ? 32.392 -18.424 -16.818 1.00 94.31 1222 LEU A C 1
ATOM 9852 O O . LEU A 1 1222 ? 32.696 -18.350 -18.009 1.00 94.31 1222 LEU A O 1
ATOM 9856 N N . TRP A 1 1223 ? 31.722 -17.453 -16.196 1.00 92.75 1223 TRP A N 1
ATOM 9857 C CA . TRP A 1 1223 ? 31.397 -16.182 -16.836 1.00 92.75 1223 TRP A CA 1
ATOM 9858 C C . TRP A 1 1223 ? 32.661 -15.373 -17.153 1.00 92.75 1223 TRP A C 1
ATOM 9860 O O . TRP A 1 1223 ? 32.832 -14.953 -18.298 1.00 92.75 1223 TRP A O 1
ATOM 9870 N N . PHE A 1 1224 ? 33.567 -15.227 -16.183 1.00 90.81 1224 PHE A N 1
ATOM 9871 C CA . PHE A 1 1224 ? 34.827 -14.498 -16.334 1.00 90.81 1224 PHE A CA 1
ATOM 9872 C C . PHE A 1 1224 ? 35.709 -15.086 -17.442 1.00 90.81 1224 PHE A C 1
ATOM 9874 O O . PHE A 1 1224 ? 36.032 -14.389 -18.400 1.00 90.81 1224 PHE A O 1
ATOM 9881 N N . VAL A 1 1225 ? 36.025 -16.383 -17.377 1.00 90.81 1225 VAL A N 1
ATOM 9882 C CA . VAL A 1 1225 ? 36.870 -17.082 -18.356 1.00 90.81 1225 VAL A CA 1
ATOM 9883 C C . VAL A 1 1225 ? 36.268 -16.969 -19.758 1.00 90.81 1225 VAL A C 1
ATOM 9885 O O . VAL A 1 1225 ? 36.950 -16.604 -20.712 1.00 90.81 1225 VAL A O 1
ATOM 9888 N N . ARG A 1 1226 ? 34.958 -17.181 -19.919 1.00 90.12 1226 ARG A N 1
ATOM 9889 C CA . ARG A 1 1226 ? 34.329 -17.012 -21.239 1.00 90.12 1226 ARG A CA 1
ATOM 9890 C C . ARG A 1 1226 ? 34.394 -15.574 -21.736 1.00 90.12 1226 ARG A C 1
ATOM 9892 O O . ARG A 1 1226 ? 34.609 -15.374 -22.927 1.00 90.12 1226 ARG A O 1
ATOM 9899 N N . LYS A 1 1227 ? 34.251 -14.585 -20.851 1.00 87.62 1227 LYS A N 1
ATOM 9900 C CA . LYS A 1 1227 ? 34.327 -13.170 -21.219 1.00 87.62 1227 LYS A CA 1
ATOM 9901 C C . LYS A 1 1227 ? 35.731 -12.779 -21.685 1.00 87.62 1227 LYS A C 1
ATOM 9903 O O . LYS A 1 1227 ? 35.844 -12.184 -22.759 1.00 87.62 1227 LYS A O 1
ATOM 9908 N N . ILE A 1 1228 ? 36.778 -13.151 -20.944 1.00 84.31 1228 ILE A N 1
ATOM 9909 C CA . ILE A 1 1228 ? 38.162 -12.790 -21.292 1.00 84.31 1228 ILE A CA 1
ATOM 9910 C C . ILE A 1 1228 ? 38.586 -13.433 -22.620 1.00 84.31 1228 ILE A C 1
ATOM 9912 O O . ILE A 1 1228 ? 39.059 -12.720 -23.497 1.00 84.31 1228 ILE A O 1
ATOM 9916 N N . TYR A 1 1229 ? 38.299 -14.723 -22.843 1.00 84.50 1229 TYR A N 1
ATOM 9917 C CA . TYR A 1 1229 ? 38.688 -15.410 -24.084 1.00 84.50 1229 TYR A CA 1
ATOM 9918 C C . TYR A 1 1229 ? 37.781 -15.093 -25.277 1.00 84.50 1229 TYR A C 1
ATOM 9920 O O . TYR A 1 1229 ? 38.233 -15.194 -26.407 1.00 84.50 1229 TYR A O 1
ATOM 9928 N N . SER A 1 1230 ? 36.535 -14.646 -25.066 1.00 81.56 1230 SER A N 1
ATOM 9929 C CA . SER A 1 1230 ? 35.704 -14.106 -26.161 1.00 81.56 1230 SER A CA 1
ATOM 9930 C C . SER A 1 1230 ? 36.179 -12.751 -26.687 1.00 81.56 1230 SER A C 1
ATOM 9932 O O . SER A 1 1230 ? 35.747 -12.322 -27.752 1.00 81.56 1230 SER A O 1
ATOM 9934 N N . SER A 1 1231 ? 37.024 -12.059 -25.917 1.00 74.69 1231 SER A N 1
ATOM 9935 C CA . SER A 1 1231 ? 37.539 -10.732 -26.266 1.00 74.69 1231 SER A CA 1
ATOM 9936 C C . SER A 1 1231 ? 38.876 -10.800 -27.015 1.00 74.69 1231 SER A C 1
ATOM 9938 O O . SER A 1 1231 ? 39.338 -9.776 -27.511 1.00 74.69 1231 SER A O 1
ATOM 9940 N N . VAL A 1 1232 ? 39.493 -11.985 -27.100 1.00 68.38 1232 VAL A N 1
ATOM 9941 C CA . VAL A 1 1232 ? 40.729 -12.217 -27.855 1.00 68.38 1232 VAL A CA 1
ATOM 9942 C C . VAL A 1 1232 ? 40.351 -12.670 -29.266 1.00 68.38 1232 VAL A C 1
ATOM 9944 O O . VAL A 1 1232 ? 39.597 -13.628 -29.422 1.00 68.38 1232 VAL A O 1
ATOM 9947 N N . LYS A 1 1233 ? 40.843 -11.974 -30.296 1.00 59.25 1233 LYS A N 1
ATOM 9948 C CA . LYS A 1 1233 ? 40.687 -12.401 -31.691 1.00 59.25 1233 LYS A CA 1
ATOM 9949 C C . LYS A 1 1233 ? 41.696 -13.513 -31.968 1.00 59.25 1233 LYS A C 1
ATOM 9951 O O . LYS A 1 1233 ? 42.878 -13.233 -32.108 1.00 59.25 1233 LYS A O 1
ATOM 9956 N N . ILE A 1 1234 ? 41.235 -14.758 -31.984 1.00 56.12 1234 ILE A N 1
ATOM 9957 C CA . ILE A 1 1234 ? 42.029 -15.922 -32.385 1.00 56.12 1234 ILE A CA 1
ATOM 9958 C C . ILE A 1 1234 ? 41.186 -16.659 -33.425 1.00 56.12 1234 ILE A C 1
ATOM 9960 O O . ILE A 1 1234 ? 40.068 -17.069 -33.103 1.00 56.12 1234 ILE A O 1
ATOM 9964 N N . ASP A 1 1235 ? 41.682 -16.738 -34.659 1.00 42.53 1235 ASP A N 1
ATOM 9965 C CA . ASP A 1 1235 ? 40.984 -17.331 -35.815 1.00 42.53 1235 ASP A CA 1
ATOM 9966 C C . ASP A 1 1235 ? 40.727 -18.850 -35.687 1.00 42.53 1235 ASP A C 1
ATOM 9968 O O . ASP A 1 1235 ? 41.623 -19.593 -35.215 1.00 42.53 1235 ASP A O 1
#

Secondary structure (DSSP, 8-state):
--SSSHHHHHHHHHHHHHHHHHHHTTSS----S--TTS-SSS---SSEEEEEEEEEEEETTEEEEEEEE-TT-SS--TT-EEEEEEESSSSSEEEEEEEE-S-STTTTT-EEEEEEEE-TTS-EEEEEEEE-TTS-EEEEEEEES-TT-TT---EE--TT--SB---TTTT--TTSEE-PPPPEE-TTS-EEEEEEEE-TT--EEEEEEEESSSSS-EE-SS-SEEETT---EEEEEEEEEESSSS-B--TT---SSSEEEEEEEEETTTTEEEEEEEEEETTTTEEEEPTT--SSTTSPBS-SSS-EEEEEEEETTTTEEEEEEEE--SS-HHHHHHHTEE-EEPPPEEEEE-TTSSSEEEEE-GGGGGGEEEEEEEEEEEE-TT-EEE--SS-TTEEEEEEEEEES-GGGSEEPPTT---HHHHHHHS-TTS--SEEEEEEEEEE-TTSSS-EEEEEEEEE---TTSSS--EEEEEEEE-TTS-S-TTS----EEEEE---TTTS-EEEEEEEETTEEEEEEGGGTEEEEEE---SSS-GGG-EEEEEE-SSS-EEEEEEEEEEEPPP-BS-TT-SSS-SSSS-S---------SSHHHHHHHHHHHHHHHHTT--------TTTS---B-TT-EEEEEEEEEE-TTT---EEGGGS-PPPPSS--B----HHHHHTT---EEEEEEEETT--EEEEEEEEEE--HHHHHHHHHHHHTT-EEEEEETTEEPEEEEE-SSSS--EEEEESEESEEEE--TT----EEEE--EEEEEEEEEE-TTT--EEEEEEEEEEE------SS--SSS---SSS-TT------TTPPP-B--TT-EEEEEEEEEEEE-S--GGGTTHHHH--S-HHHHHHHHHHHHHHHHHHHHHHHHIIIIIIHHHHHHHHH--STT-TT---SGGGGTTTTTPPPTTHHHHHHHHHHHHHHHHHHHHHHHHHHTTTT-TTSTTHHHHHHHHHHHHHHHHHHHHHHHHHHHTT---HHHHHHHHHHHHHHHHHHHHHHHHHHHHHTT-TTSPPHHHHHHHHHHIIIIIHHHHHHHHHHHHHSPPPPPSSPPPSSPPPPPPPPGGGSHHHHHHHHHHHHHHTTHHHHHHHHHHHHTTPPP--HHHHHHHHHHHHHHHHHHHHHHHHHHHHTT---HHHHHHHHHHTHHHHHHHHHHHHHHHH-----HHHHHHHHHHHHHHHHHHHHHHHHHHHHHHHHHHHHHHHTS---

InterPro domains:
  IPR001362 Glycoside hydrolase, family 32 [SM00640] (42-527)
  IPR004240 Nonaspanin (TM9SF) [PF02990] (653-1191)
  IPR004240 Nonaspanin (TM9SF) [PTHR10766] (621-1235)
  IPR013148 Glycosyl hydrolase family 32, N-terminal [PF00251] (42-364)
  IPR013189 Glycosyl hydrolase family 32, C-terminal [PF08244] (367-566)
  IPR013320 Concanavalin A-like lectin/glucanase domain superfamily [SSF49899] (364-570)
  IPR018053 Glycoside hydrolase, family 32, active site [PS00609] (42-55)
  IPR023296 Glycosyl hydrolase, five-bladed beta-propeller domain superfamily [G3DSA:2.115.10.20] (46-375)
  IPR023296 Glycosyl hydrolase, five-bladed beta-propeller domain superfamily [SSF75005] (33-365)
  IPR036259 MFS transporter superfamily [SSF103473] (878-1063)